Protein AF-0000000078797131 (afdb_homodimer)

Sequence (878 aa):
MKRIIITLCICTAWVASTYAQYPYTLKKCLEEGLANNYSIRITRNEEQISHNNATLANAGYLPTVDLSAGYTGTLDNTDTKSRSTGTTASERNIYDQTLKAGLDVNWTLFDGFNISTTYKKLKELERQGETNTRITLEDFIAGLTAEYYNYVQQEIRLKNFLYAVSLSKERLRIVEERYHIGNFSRLDYQQAKVDFNADSAQYMKQQELVVTSRINLNELMAVQEVNRPLRVNDSIITVNDALNYDELWESTLKTNANLLKADQNTTIAQLDYRQVLSRNYPYVKLNAGYGYTFNKYETNATSRRSNWGLNGGITVGINLWDGNRRREKRNASLQIRNSQLEREQLELGLKADLSNLWQAYRNNLRLLNLERQNLVAARENHEIAKERYLLGDLSGIEMREAQKSLLDAEERILSAEYNTKVCEISLLQLSGRITKYLEMKRIIITLCICTAWVASTYAQYPYTLKKCLEEGLANNYSIRITRNEEQISHNNATLANAGYLPTVDLSAGYTGTLDNTDTKSRSTGTTASERNIYDQTLKAGLDVNWTLFDGFNISTTYKKLKELERQGETNTRITLEDFIAGLTAEYYNYVQQEIRLKNFLYAVSLSKERLRIVEERYHIGNFSRLDYQQAKVDFNADSAQYMKQQELVVTSRINLNELMAVQEVNRPLRVNDSIITVNDALNYDELWESTLKTNANLLKADQNTTIAQLDYRQVLSRNYPYVKLNAGYGYTFNKYETNATSRRSNWGLNGGITVGINLWDGNRRREKRNASLQIRNSQLEREQLELGLKADLSNLWQAYRNNLRLLNLERQNLVAARENHEIAKERYLLGDLSGIEMREAQKSLLDAEERILSAEYNTKVCEISLLQLSGRITKYLE

Organism: NCBI:txid997891

Foldseek 3Di:
DVVVVVVVVVVVVVVVVCPVLPADELLNLLVLLCVAPPVLVVLVVVLVVLVVCLDLVNLQQDKDKDWDKDKDKDFDWDWDADPVPRDIDTDHRWIKMKIKIKMKIKGWNFQLCSSVLSSVLSVLSSVLSVLVSLLVSLVLLLVLSLLVLVLLLLVLLLVLLVVQLVVLVVVLVVQVVVVVVVNDDPVQNVVSVVSNVVSVVVSVVSVVVNQVSQLVSCVSSVHPPSRDDHRHPDNDQDFDPPDDLVLLLVLLCPAPSVLVSLVSQLVSLVSQLSSLCSLQDKIKMKMKMWMKMKMATDPDPDGIDIDTDIDIDMDIDHDDDDPCSVVSNVVSVVSSVVSVVVSVVVSVVLVVVSVVLVVLLVVLVVVLVVLVVQLVVLVVQLVVLVVCVVVVNDDPVSNVVSSVSNSVSVSSNSVSSSSNVSSVCVSCSSSNNNCVSND/DVVVVVVVVVVVVVVVVCPVLPADELLNLLVLLCVAPPVLVVLVVVLVVLVVCLDLVNLQQDKDKDWDKDKDKDFDWDWDADPVVRDIDTDHRWIKIKIKTKMKIKGWNFQLCSSVLSSVLSVLVSVLSVLVSLLVSLVLLLVLSLLVLVLLLLVLLLVLLVVQLVVLVVLLVVQVVCVVVVNDDPVQNVVSVVSNVVSVVVSVVSVVVNQVSQLVSCVSSVHPPSRDDHRHPDNDQDFDPPDDLVLLLVLLCPAASVLVSLVSQLVSLVSVLSSLCSLVDKIKMKMKMWMKMKMATDPDPDGIDIDTDIDIDMDIDHDDDDPCSVVSNVVSVVSSVVSVVVSVVVSVVLVVVSVVLVVLLVVLVVVLVVLVVQLVVLVVQLVVQVVCVVVVNHDPVSNVVSSVSNSVSVSSNSVSSSSNVSSVSVSCSSSSNNCVSND

Secondary structure (DSSP, 8-state):
-HHHHHHHHHHHHHHTT------B-HHHHHHHHHHH-HHHHHHHHHHHHHHHH-SHHHHT-S-EEEEEEEEEEEEEEEEEEETTT--EEEEEEEEEEEEEEEEEEEEEEEETTHHHHHHHHHHHHHHHHHHHHHHHHHHHHHHHHHHHHHHHHHHHHHHHHHHHHHHHHHHHHHHHHHHHHT-S-HHHHHHHHHHHHHHHHHHHHHHHHHHHHHHHHHHHTT-S-TT----BS--S--------HHHHHHHHHHH-HHHHHHHHHHHHHHHHHHHHHGGGS-EEEEEEEEEEEEEE-SSSS-SEEEEEEEEEEEEEE-----S-HHHHHHHHHHHHHHHHHHHHHHHHHHHHHHHHHHHHHHHHHHHHHHHHHHHHHHHHHHHHHHHHHHTT-S-HHHHHHHHHHHHHHHHHHHHHHHHHHHHHHHHHHHTT-GGGGG-/-HHHHHHHHHHHHHHTT------B-HHHHHHHHHHH-HHHHHHHHHHHHHHHH-SHHHHT-S-EEEEEEEEEEEEEEEEEE-TTT--EEEEEEEEEEEEEEEEEEEEEEEETTHHHHHHHHHHHHHHHHHHHHHHHHHHHHHHHHHHHHHHHHHHHHHHHHHHHHHHHHHHHHHHHHHHHHT-S-HHHHHHHHHHHHHHHHHHHHHHHHHHHHHHHHHHHTT-S-TT----BS--S--------HHHHHHHHHHH-HHHHHHHHHHHHHHHHHHHHHGGGS-EEEEEEEEEEEEEE-SSSSEEEEEEEEEEEEEEEEEEEE-S-HHHHHHHHHHHHHHHHHHHHHHHHHHHHHHHHHHHHHHHHHHHHHHHHHHHHHHHHHHHHHHHHHHHT-S-HHHHHHHHHHHHHHHHHHHHHHHHHHHHHHHHHHHTT-GGGGG-

Radius of gyration: 42.22 Å; Cα contacts (8 Å, |Δi|>4): 1222; chains: 2; bounding box: 95×138×106 Å

Structure (mmCIF, N/CA/C/O backbone):
data_AF-0000000078797131-model_v1
#
loop_
_entity.id
_entity.type
_entity.pdbx_description
1 polymer 'TolC family type I secretion outer membrane protein'
#
loop_
_atom_site.group_PDB
_atom_site.id
_atom_site.type_symbol
_atom_site.label_atom_id
_atom_site.label_alt_id
_atom_site.label_comp_id
_atom_site.label_asym_id
_atom_site.label_entity_id
_atom_site.label_seq_id
_atom_site.pdbx_PDB_ins_code
_atom_site.Cartn_x
_atom_site.Cartn_y
_atom_site.Cartn_z
_atom_site.occupancy
_atom_site.B_iso_or_equiv
_atom_site.auth_seq_id
_atom_site.auth_comp_id
_atom_site.auth_asym_id
_atom_site.auth_atom_id
_atom_site.pdbx_PDB_model_num
ATOM 1 N N . MET A 1 1 ? 18.266 13.227 -59.188 1 45.03 1 MET A N 1
ATOM 2 C CA . MET A 1 1 ? 19.188 12.883 -58.125 1 45.03 1 MET A CA 1
ATOM 3 C C . MET A 1 1 ? 18.5 13.016 -56.75 1 45.03 1 MET A C 1
ATOM 5 O O . MET A 1 1 ? 18.922 12.398 -55.781 1 45.03 1 MET A O 1
ATOM 9 N N . LYS A 1 2 ? 17.438 13.844 -56.688 1 51.25 2 LYS A N 1
ATOM 10 C CA . LYS A 1 2 ? 16.766 14.078 -55.406 1 51.25 2 LYS A CA 1
ATOM 11 C C . LYS A 1 2 ? 15.828 12.922 -55.062 1 51.25 2 LYS A C 1
ATOM 13 O O . LYS A 1 2 ? 15.641 12.594 -53.906 1 51.25 2 LYS A O 1
ATOM 18 N N . ARG A 1 3 ? 15.117 12.398 -56.125 1 57.62 3 ARG A N 1
ATOM 19 C CA . ARG A 1 3 ? 14.172 11.32 -55.844 1 57.62 3 ARG A CA 1
ATOM 20 C C . ARG A 1 3 ? 14.898 10.055 -55.406 1 57.62 3 ARG A C 1
ATOM 22 O O . ARG A 1 3 ? 14.375 9.281 -54.594 1 57.62 3 ARG A O 1
ATOM 29 N N . ILE A 1 4 ? 16.078 9.828 -56 1 56.97 4 ILE A N 1
ATOM 30 C CA . ILE A 1 4 ? 16.859 8.664 -55.625 1 56.97 4 ILE A CA 1
ATOM 31 C C . ILE A 1 4 ? 17.453 8.859 -54.25 1 56.97 4 ILE A C 1
ATOM 33 O O . ILE A 1 4 ? 17.531 7.918 -53.438 1 56.97 4 ILE A O 1
ATOM 37 N N . ILE A 1 5 ? 17.734 10.172 -53.844 1 59.62 5 ILE A N 1
ATOM 38 C CA . ILE A 1 5 ? 18.281 10.406 -52.5 1 59.62 5 ILE A CA 1
ATOM 39 C C . ILE A 1 5 ? 17.203 10.211 -51.469 1 59.62 5 ILE A C 1
ATOM 41 O O . ILE A 1 5 ? 17.453 9.625 -50.406 1 59.62 5 ILE A O 1
ATOM 45 N N . ILE A 1 6 ? 15.914 10.539 -51.844 1 59.34 6 ILE A N 1
ATOM 46 C CA . ILE A 1 6 ? 14.852 10.383 -50.844 1 59.34 6 ILE A CA 1
ATOM 47 C C . ILE A 1 6 ? 14.547 8.898 -50.656 1 59.34 6 ILE A C 1
ATOM 49 O O . ILE A 1 6 ? 14.359 8.43 -49.531 1 59.34 6 ILE A O 1
ATOM 53 N N . THR A 1 7 ? 14.555 8.125 -51.875 1 55.56 7 THR A N 1
ATOM 54 C CA . THR A 1 7 ? 14.297 6.699 -51.719 1 55.56 7 THR A CA 1
ATOM 55 C C . THR A 1 7 ? 15.453 6.023 -50.969 1 55.56 7 THR A C 1
ATOM 57 O O . THR A 1 7 ? 15.242 5.125 -50.156 1 55.56 7 THR A O 1
ATOM 60 N N . LEU A 1 8 ? 16.734 6.531 -51.156 1 54.44 8 LEU A N 1
ATOM 61 C CA . LEU A 1 8 ? 17.844 5.961 -50.406 1 54.44 8 LEU A CA 1
ATOM 62 C C . LEU A 1 8 ? 17.766 6.332 -48.938 1 54.44 8 LEU A C 1
ATOM 64 O O . LEU A 1 8 ? 18.062 5.508 -48.062 1 54.44 8 LEU A O 1
ATOM 68 N N . CYS A 1 9 ? 17.297 7.578 -48.625 1 54.56 9 CYS A N 1
ATOM 69 C CA . CYS A 1 9 ? 17.156 7.93 -47.219 1 54.56 9 CYS A CA 1
ATOM 70 C C . CYS A 1 9 ? 16.047 7.102 -46.562 1 54.56 9 CYS A C 1
ATOM 72 O O . CYS A 1 9 ? 16.156 6.762 -45.375 1 54.56 9 CYS A O 1
ATOM 74 N N . ILE A 1 10 ? 14.922 6.762 -47.281 1 52.44 10 ILE A N 1
ATOM 75 C CA . ILE A 1 10 ? 13.859 5.953 -46.688 1 52.44 10 ILE A CA 1
ATOM 76 C C . ILE A 1 10 ? 14.336 4.512 -46.531 1 52.44 10 ILE A C 1
ATOM 78 O O . ILE A 1 10 ? 13.984 3.844 -45.531 1 52.44 10 ILE A O 1
ATOM 82 N N . CYS A 1 11 ? 15.164 3.949 -47.562 1 47.78 11 CYS A N 1
ATOM 83 C CA . CYS A 1 11 ? 15.641 2.578 -47.406 1 47.78 11 CYS A CA 1
ATOM 84 C C . CYS A 1 11 ? 16.594 2.453 -46.25 1 47.78 11 CYS A C 1
ATOM 86 O O . CYS A 1 11 ? 16.672 1.396 -45.594 1 47.78 11 CYS A O 1
ATOM 88 N N . THR A 1 12 ? 17.547 3.539 -46.031 1 47.19 12 THR A N 1
ATOM 89 C CA . THR A 1 12 ? 18.422 3.363 -44.875 1 47.19 12 THR A CA 1
ATOM 90 C C . THR A 1 12 ? 17.609 3.471 -43.594 1 47.19 12 THR A C 1
ATOM 92 O O . THR A 1 12 ? 18.078 3.055 -42.531 1 47.19 12 THR A O 1
ATOM 95 N N . ALA A 1 13 ? 16.5 4.23 -43.562 1 45.22 13 ALA A N 1
ATOM 96 C CA . ALA A 1 13 ? 15.703 4.27 -42.344 1 45.22 13 ALA A CA 1
ATOM 97 C C . ALA A 1 13 ? 15.125 2.895 -42.031 1 45.22 13 ALA A C 1
ATOM 99 O O . ALA A 1 13 ? 14.883 2.576 -40.844 1 45.22 13 ALA A O 1
ATOM 100 N N . TRP A 1 14 ? 14.68 2.104 -43.062 1 40.97 14 TRP A N 1
ATOM 101 C CA . TRP A 1 14 ? 14.102 0.807 -42.719 1 40.97 14 TRP A CA 1
ATOM 102 C C . TRP A 1 14 ? 15.148 -0.122 -42.125 1 40.97 14 TRP A C 1
ATOM 104 O O . TRP A 1 14 ? 14.805 -1.157 -41.531 1 40.97 14 TRP A O 1
ATOM 114 N N . VAL A 1 15 ? 16.484 -0.065 -42.656 1 41 15 VAL A N 1
ATOM 115 C CA . VAL A 1 15 ? 17.422 -1.012 -42.062 1 41 15 VAL A CA 1
ATOM 116 C C . VAL A 1 15 ? 17.609 -0.715 -40.562 1 41 15 VAL A C 1
ATOM 118 O O . VAL A 1 15 ? 18.141 -1.541 -39.844 1 41 15 VAL A O 1
ATOM 121 N N . ALA A 1 16 ? 17.531 0.537 -40.25 1 37.69 16 ALA A N 1
ATOM 122 C CA . ALA A 1 16 ? 17.875 0.804 -38.844 1 37.69 16 ALA A CA 1
ATOM 123 C C . ALA A 1 16 ? 17.016 -0.012 -37.906 1 37.69 16 ALA A C 1
ATOM 125 O O . ALA A 1 16 ? 17.266 -0.051 -36.688 1 37.69 16 ALA A O 1
ATOM 126 N N . SER A 1 17 ? 15.812 -0.269 -38.375 1 37.81 17 SER A N 1
ATOM 127 C CA . SER A 1 17 ? 15.023 -0.888 -37.312 1 37.81 17 SER A CA 1
ATOM 128 C C . SER A 1 17 ? 15.602 -2.24 -36.906 1 37.81 17 SER A C 1
ATOM 130 O O . SER A 1 17 ? 14.922 -3.053 -36.281 1 37.81 17 SER A O 1
ATOM 132 N N . THR A 1 18 ? 16.469 -2.773 -37.875 1 37.53 18 THR A N 1
ATOM 133 C CA . THR A 1 18 ? 17 -4.012 -37.312 1 37.53 18 THR A CA 1
ATOM 134 C C . THR A 1 18 ? 17.766 -3.738 -36 1 37.53 18 THR A C 1
ATOM 136 O O . THR A 1 18 ? 18.938 -3.383 -36.031 1 37.53 18 THR A O 1
ATOM 139 N N . TYR A 1 19 ? 17.438 -2.814 -35.25 1 39.56 19 TYR A N 1
ATOM 140 C CA . TYR A 1 19 ? 18.078 -2.844 -33.938 1 39.56 19 TYR A CA 1
ATOM 141 C C . TYR A 1 19 ? 18.5 -4.258 -33.5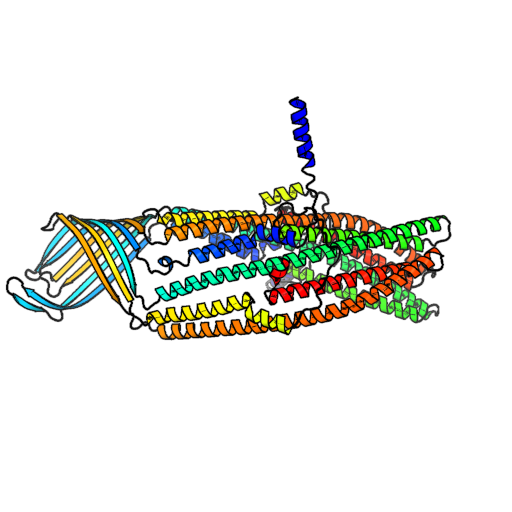62 1 39.56 19 TYR A C 1
ATOM 143 O O . TYR A 1 19 ? 17.656 -5.145 -33.375 1 39.56 19 TYR A O 1
ATOM 151 N N . ALA A 1 20 ? 19.547 -4.77 -34.281 1 38.81 20 ALA A N 1
ATOM 152 C CA . ALA A 1 20 ? 20.266 -5.961 -33.844 1 38.81 20 ALA A CA 1
ATOM 153 C C . ALA A 1 20 ? 20.047 -6.207 -32.375 1 38.81 20 ALA A C 1
ATOM 155 O O . ALA A 1 20 ? 20.328 -5.34 -31.531 1 38.81 20 ALA A O 1
ATOM 156 N N . GLN A 1 21 ? 19 -6.879 -31.953 1 50.22 21 GLN A N 1
ATOM 157 C CA . GLN A 1 21 ? 18.672 -7.371 -30.625 1 50.22 21 GLN A CA 1
ATOM 158 C C . GLN A 1 21 ? 19.922 -7.816 -29.875 1 50.22 21 GLN A C 1
ATOM 160 O O . GLN A 1 21 ? 20.453 -8.898 -30.125 1 50.22 21 GLN A O 1
ATOM 165 N N . TYR A 1 22 ? 20.984 -6.992 -29.781 1 55.12 22 TYR A N 1
ATOM 166 C CA . TYR A 1 22 ? 22.172 -7.285 -28.969 1 55.12 22 TYR A CA 1
ATOM 167 C C . TYR A 1 22 ? 21.797 -8.141 -27.766 1 55.12 22 TYR A C 1
ATOM 169 O O . TYR A 1 22 ? 20.719 -7.992 -27.203 1 55.12 22 TYR A O 1
ATOM 177 N N . PRO A 1 23 ? 22.594 -9.18 -27.609 1 73.19 23 PRO A N 1
ATOM 178 C CA . PRO A 1 23 ? 22.375 -10.062 -26.469 1 73.19 23 PRO A CA 1
ATOM 179 C C . PRO A 1 23 ? 22.375 -9.312 -25.141 1 73.19 23 PRO A C 1
ATOM 181 O O . PRO A 1 23 ? 23.188 -8.414 -24.938 1 73.19 23 PRO A O 1
ATOM 184 N N . TYR A 1 24 ? 21.281 -9.289 -24.516 1 83.94 24 TYR A N 1
ATOM 185 C CA . TYR A 1 24 ? 21.141 -8.688 -23.188 1 83.94 24 TYR A CA 1
ATOM 186 C C . TYR A 1 24 ? 21.938 -9.461 -22.156 1 83.94 24 TYR A C 1
ATOM 188 O O . TYR A 1 24 ? 21.781 -10.68 -22 1 83.94 24 TYR A O 1
ATOM 196 N N . THR A 1 25 ? 23 -8.758 -21.656 1 89.19 25 THR A N 1
ATOM 197 C CA . THR A 1 25 ? 23.719 -9.297 -20.5 1 89.19 25 THR A CA 1
ATOM 198 C C . THR A 1 25 ? 23.078 -8.805 -19.203 1 89.19 25 THR A C 1
ATOM 200 O O . THR A 1 25 ? 22.25 -7.895 -19.219 1 89.19 25 THR A O 1
ATOM 203 N N . LEU A 1 26 ? 23.406 -9.508 -18.156 1 92.88 26 LEU A N 1
ATOM 204 C CA . LEU A 1 26 ? 22.906 -9.102 -16.859 1 92.88 26 LEU A CA 1
ATOM 205 C C . LEU A 1 26 ? 23.25 -7.645 -16.562 1 92.88 26 LEU A C 1
ATOM 207 O O . LEU A 1 26 ? 22.406 -6.879 -16.094 1 92.88 26 LEU A O 1
ATOM 211 N N . LYS A 1 27 ? 24.453 -7.219 -16.812 1 92.25 27 LYS A N 1
ATOM 212 C CA . LYS A 1 27 ? 24.922 -5.855 -16.562 1 92.25 27 LYS A CA 1
ATOM 213 C C . LYS A 1 27 ? 24.078 -4.844 -17.344 1 92.25 27 LYS A C 1
ATOM 215 O O . LYS A 1 27 ? 23.672 -3.814 -16.797 1 92.25 27 LYS A O 1
ATOM 220 N N . LYS A 1 28 ? 23.828 -5.129 -18.562 1 91.94 28 LYS A N 1
ATOM 221 C CA . LYS A 1 28 ? 23.031 -4.23 -19.391 1 91.94 28 LYS A CA 1
ATOM 222 C C . LYS A 1 28 ? 21.594 -4.121 -18.875 1 91.94 28 LYS A C 1
ATOM 224 O O . LYS A 1 28 ? 21.016 -3.037 -18.859 1 91.94 28 LYS A O 1
ATOM 229 N N . CYS A 1 29 ? 21.031 -5.25 -18.469 1 94.12 29 CYS A N 1
ATOM 230 C CA . CYS A 1 29 ? 19.688 -5.258 -17.891 1 94.12 29 CYS A CA 1
ATOM 231 C C . CYS A 1 29 ? 19.625 -4.406 -16.641 1 94.12 29 CYS A C 1
ATOM 233 O O . CYS A 1 29 ? 18.688 -3.633 -16.438 1 94.12 29 CYS A O 1
ATOM 235 N N . LEU A 1 30 ? 20.672 -4.508 -15.875 1 95.94 30 LEU A N 1
ATOM 236 C CA . LEU A 1 30 ? 20.719 -3.76 -14.625 1 95.94 30 LEU A CA 1
ATOM 237 C C . LEU A 1 30 ? 20.859 -2.264 -14.891 1 95.94 30 LEU A C 1
ATOM 239 O O . LEU A 1 30 ? 20.203 -1.45 -14.227 1 95.94 30 LEU A O 1
ATOM 243 N N . GLU A 1 31 ? 21.656 -1.882 -15.852 1 94.5 31 GLU A N 1
ATOM 244 C CA . GLU A 1 31 ? 21.844 -0.472 -16.188 1 94.5 31 GLU A CA 1
ATOM 245 C C . GLU A 1 31 ? 20.547 0.149 -16.703 1 94.5 31 GLU A C 1
ATOM 247 O O . GLU A 1 31 ? 20.156 1.234 -16.266 1 94.5 31 GLU A O 1
ATOM 252 N N . GLU A 1 32 ? 19.922 -0.588 -17.516 1 94.06 32 GLU A N 1
ATOM 253 C CA . GLU A 1 32 ? 18.641 -0.108 -18.062 1 94.06 32 GLU A CA 1
ATOM 254 C C . GLU A 1 32 ? 17.578 -0.028 -16.984 1 94.06 32 GLU A C 1
ATOM 256 O O . GLU A 1 32 ? 16.828 0.949 -16.922 1 94.06 32 GLU A O 1
ATOM 261 N N . GLY A 1 33 ? 17.5 -1.02 -16.141 1 95.69 33 GLY A N 1
ATOM 262 C CA . GLY A 1 33 ? 16.516 -1.035 -15.055 1 95.69 33 GLY A CA 1
ATOM 263 C C . GLY A 1 33 ? 16.766 0.05 -14.023 1 95.69 33 GLY A C 1
ATOM 264 O O . GLY A 1 33 ? 15.82 0.711 -13.586 1 95.69 33 GLY A O 1
ATOM 265 N N . LEU A 1 34 ? 18.016 0.235 -13.68 1 95.69 34 LEU A N 1
ATOM 266 C CA . LEU A 1 34 ? 18.375 1.235 -12.672 1 95.69 34 LEU A CA 1
ATOM 267 C C . LEU A 1 34 ? 18.062 2.641 -13.18 1 95.69 34 LEU A C 1
ATOM 269 O O . LEU A 1 34 ? 17.703 3.521 -12.391 1 95.69 34 LEU A O 1
ATOM 273 N N . ALA A 1 35 ? 18.094 2.834 -14.445 1 93.56 35 ALA A N 1
ATOM 274 C CA . ALA A 1 35 ? 17.891 4.156 -15.023 1 93.56 35 ALA A CA 1
ATOM 275 C C . ALA A 1 35 ? 16.406 4.461 -15.172 1 93.56 35 ALA A C 1
ATOM 277 O O . ALA A 1 35 ? 15.984 5.613 -15.047 1 93.56 35 ALA A O 1
ATOM 278 N N . ASN A 1 36 ? 15.586 3.393 -15.297 1 93.44 36 ASN A N 1
ATOM 279 C CA . ASN A 1 36 ? 14.227 3.666 -15.742 1 93.44 36 ASN A CA 1
ATOM 280 C C . ASN A 1 36 ? 13.195 3.178 -14.727 1 93.44 36 ASN A C 1
ATOM 282 O O . ASN A 1 36 ? 12.016 3.529 -14.82 1 93.44 36 ASN A O 1
ATOM 286 N N . ASN A 1 37 ? 13.594 2.426 -13.789 1 94.69 37 ASN A N 1
ATOM 287 C CA . ASN A 1 37 ? 12.625 1.821 -12.875 1 94.69 37 ASN A CA 1
ATOM 288 C C . ASN A 1 37 ? 11.883 2.879 -12.062 1 94.69 37 ASN A C 1
ATOM 290 O O . ASN A 1 37 ? 12.5 3.795 -11.516 1 94.69 37 ASN A O 1
ATOM 294 N N . TYR A 1 38 ? 10.586 2.77 -12 1 95.75 38 TYR A N 1
ATOM 295 C CA . TYR A 1 38 ? 9.719 3.777 -11.398 1 95.75 38 TYR A CA 1
ATOM 296 C C . TYR A 1 38 ? 9.922 3.842 -9.891 1 95.75 38 TYR A C 1
ATOM 298 O O . TYR A 1 38 ? 9.93 4.926 -9.305 1 95.75 38 TYR A O 1
ATOM 306 N N . SER A 1 39 ? 10.094 2.734 -9.211 1 95.69 39 SER A N 1
ATOM 307 C CA . SER A 1 39 ? 10.266 2.705 -7.762 1 95.69 39 SER A CA 1
ATOM 308 C C . SER A 1 39 ? 11.531 3.445 -7.344 1 95.69 39 SER A C 1
ATOM 310 O O . SER A 1 39 ? 11.555 4.121 -6.312 1 95.69 39 SER A O 1
ATOM 312 N N . ILE A 1 40 ? 12.547 3.307 -8.141 1 96.69 40 ILE A N 1
ATOM 313 C CA . ILE A 1 40 ? 13.812 3.977 -7.855 1 96.69 40 ILE A CA 1
ATOM 314 C C . ILE A 1 40 ? 13.656 5.484 -8.047 1 96.69 40 ILE A C 1
ATOM 316 O O . ILE A 1 40 ? 14.102 6.27 -7.207 1 96.69 40 ILE A O 1
ATOM 320 N N . ARG A 1 41 ? 12.953 5.852 -9.078 1 96.75 41 ARG A N 1
ATOM 321 C CA . ARG A 1 41 ? 12.734 7.273 -9.336 1 96.75 41 ARG A CA 1
ATOM 322 C C . ARG A 1 41 ? 11.898 7.906 -8.234 1 96.75 41 ARG A C 1
ATOM 324 O O . ARG A 1 41 ? 12.18 9.023 -7.793 1 96.75 41 ARG A O 1
ATOM 331 N N . ILE A 1 42 ? 10.93 7.203 -7.754 1 97.56 42 ILE A N 1
ATOM 332 C CA . ILE A 1 42 ? 10.055 7.699 -6.699 1 97.56 42 ILE A CA 1
ATOM 333 C C . ILE A 1 42 ? 10.844 7.844 -5.398 1 97.56 42 ILE A C 1
ATOM 335 O O . ILE A 1 42 ? 10.75 8.867 -4.723 1 97.56 42 ILE A O 1
ATOM 339 N N . THR A 1 43 ? 11.633 6.844 -5.051 1 97.5 43 THR A N 1
ATOM 340 C CA . THR A 1 43 ? 12.398 6.891 -3.809 1 97.5 43 THR A CA 1
ATOM 341 C C . THR A 1 43 ? 13.453 7.996 -3.861 1 97.5 43 THR A C 1
ATOM 343 O O . THR A 1 43 ? 13.727 8.641 -2.85 1 97.5 43 THR A O 1
ATOM 346 N N . ARG A 1 44 ? 14.008 8.242 -5.047 1 97.44 44 ARG A N 1
ATOM 347 C CA . ARG A 1 44 ? 14.961 9.336 -5.207 1 97.44 44 ARG A CA 1
ATOM 348 C C . ARG A 1 44 ? 14.289 10.688 -4.988 1 97.44 44 ARG A C 1
ATOM 350 O O . ARG A 1 44 ? 14.883 11.594 -4.402 1 97.44 44 ARG A O 1
ATOM 357 N N . ASN A 1 45 ? 13.047 10.766 -5.492 1 97.5 45 ASN A N 1
ATOM 358 C CA . ASN A 1 45 ? 12.281 11.977 -5.227 1 97.5 45 ASN A CA 1
ATOM 359 C C . ASN A 1 45 ? 12.008 12.156 -3.738 1 97.5 45 ASN A C 1
ATOM 361 O O . ASN A 1 45 ? 12.07 13.266 -3.215 1 97.5 45 ASN A O 1
ATOM 365 N N . GLU A 1 46 ? 11.719 11.086 -3.021 1 97.62 46 GLU A N 1
ATOM 366 C CA . GLU A 1 46 ? 11.5 11.141 -1.58 1 97.62 46 GLU A CA 1
ATOM 367 C C . GLU A 1 46 ? 12.766 11.555 -0.839 1 97.62 46 GLU A C 1
ATOM 369 O O . GLU A 1 46 ? 12.703 12.281 0.155 1 97.62 46 GLU A O 1
ATOM 374 N N . GLU A 1 47 ? 13.906 11.039 -1.318 1 98 47 GLU A N 1
ATOM 375 C CA . GLU A 1 47 ? 15.195 11.453 -0.762 1 98 47 GLU A CA 1
ATOM 376 C C . GLU A 1 47 ? 15.422 12.945 -0.946 1 98 47 GLU A C 1
ATOM 378 O O . GLU A 1 47 ? 15.867 13.633 -0.022 1 98 47 GLU A O 1
ATOM 383 N N . GLN A 1 48 ? 15.047 13.477 -2.125 1 97.69 48 GLN A N 1
ATOM 384 C CA . GLN A 1 48 ? 15.18 14.906 -2.395 1 97.69 48 GLN A CA 1
ATOM 385 C C . GLN A 1 48 ? 14.258 15.727 -1.494 1 97.69 48 GLN A C 1
ATOM 387 O O . GLN A 1 48 ? 14.633 16.812 -1.041 1 97.69 48 GLN A O 1
ATOM 392 N N . ILE A 1 49 ? 13.102 15.203 -1.224 1 97.69 49 ILE A N 1
ATOM 393 C CA . ILE A 1 49 ? 12.164 15.875 -0.333 1 97.69 49 ILE A CA 1
ATOM 394 C C . ILE A 1 49 ? 12.758 15.961 1.072 1 97.69 49 ILE A C 1
ATOM 396 O O . ILE A 1 49 ? 12.719 17.016 1.707 1 97.69 49 ILE A O 1
ATOM 400 N N . SER A 1 50 ? 13.312 14.867 1.54 1 97.25 50 SER A N 1
ATOM 401 C CA . SER A 1 50 ? 13.945 14.867 2.852 1 97.25 50 SER A CA 1
ATOM 402 C C . SER A 1 50 ? 15.125 15.836 2.9 1 97.25 50 SER A C 1
ATOM 404 O O . SER A 1 50 ? 15.336 16.516 3.908 1 97.25 50 SER A O 1
ATOM 406 N N . HIS A 1 51 ? 15.867 15.898 1.813 1 97.31 51 HIS A N 1
ATOM 407 C CA . HIS A 1 51 ? 16.984 16.844 1.714 1 97.31 51 HIS A CA 1
ATOM 408 C C . HIS A 1 51 ? 16.484 18.281 1.747 1 97.31 51 HIS A C 1
ATOM 410 O O . HIS A 1 51 ? 17.031 19.125 2.461 1 97.31 51 HIS A O 1
ATOM 416 N N . ASN A 1 52 ? 15.375 18.5 1.04 1 97.06 52 ASN A N 1
ATOM 417 C CA . ASN A 1 52 ? 14.781 19.828 1.018 1 97.06 52 ASN A CA 1
ATOM 418 C C . ASN A 1 52 ? 14.25 20.234 2.391 1 97.06 52 ASN A C 1
ATOM 420 O O . ASN A 1 52 ? 14.234 21.422 2.732 1 97.06 52 ASN A O 1
ATOM 424 N N . ASN A 1 53 ? 13.867 19.312 3.223 1 96.94 53 ASN A N 1
ATOM 425 C CA . ASN A 1 53 ? 13.266 19.594 4.523 1 96.94 53 ASN A CA 1
ATOM 426 C C . ASN A 1 53 ? 14.328 19.922 5.57 1 96.94 53 ASN A C 1
ATOM 428 O O . ASN A 1 53 ? 14.031 20.562 6.578 1 96.94 53 ASN A O 1
ATOM 432 N N . ALA A 1 54 ? 15.57 19.484 5.32 1 96.75 54 ALA A N 1
ATOM 433 C CA . ALA A 1 54 ? 16.641 19.672 6.305 1 96.75 54 ALA A CA 1
ATOM 434 C C . ALA A 1 54 ? 17.25 21.062 6.184 1 96.75 54 ALA A C 1
ATOM 436 O O . ALA A 1 54 ? 18.438 21.188 5.844 1 96.75 54 ALA A O 1
ATOM 437 N N . THR A 1 55 ? 16.469 22.094 6.508 1 96.06 55 THR A N 1
ATOM 438 C CA . THR A 1 55 ? 16.922 23.484 6.465 1 96.06 55 THR A CA 1
ATOM 439 C C . THR A 1 55 ? 16.734 24.156 7.824 1 96.06 55 THR A C 1
ATOM 441 O O . THR A 1 55 ? 15.961 23.688 8.656 1 96.06 55 THR A O 1
ATOM 444 N N . LEU A 1 56 ? 17.422 25.266 8.055 1 95.5 56 LEU A N 1
ATOM 445 C CA . LEU A 1 56 ? 17.328 26.031 9.297 1 95.5 56 LEU A CA 1
ATOM 446 C C . LEU A 1 56 ? 15.953 26.672 9.43 1 95.5 56 LEU A C 1
ATOM 448 O O . LEU A 1 56 ? 15.422 26.781 10.539 1 95.5 56 LEU A O 1
ATOM 452 N N . ALA A 1 57 ? 15.398 27.047 8.312 1 94.12 57 ALA A N 1
ATOM 453 C CA . ALA A 1 57 ? 14.07 27.656 8.32 1 94.12 57 ALA A CA 1
ATOM 454 C C . ALA A 1 57 ? 13.016 26.672 8.812 1 94.12 57 ALA A C 1
ATOM 456 O O . ALA A 1 57 ? 12.156 27.031 9.625 1 94.12 57 ALA A O 1
ATOM 457 N N . ASN A 1 58 ? 13.109 25.469 8.328 1 94.06 58 ASN A N 1
ATOM 458 C CA . ASN A 1 58 ? 12.148 24.438 8.719 1 94.06 58 ASN A CA 1
ATOM 459 C C . ASN A 1 58 ? 12.297 24.062 10.188 1 94.06 58 ASN A C 1
ATOM 461 O O . ASN A 1 58 ? 11.32 23.672 10.836 1 94.06 58 ASN A O 1
ATOM 465 N N . ALA A 1 59 ? 13.508 24.219 10.727 1 95.06 59 ALA A N 1
ATOM 466 C CA . ALA A 1 59 ? 13.758 23.891 12.125 1 95.06 59 ALA A CA 1
ATOM 467 C C . ALA A 1 59 ? 13.266 25.016 13.039 1 95.06 59 ALA A C 1
ATOM 469 O O . ALA A 1 59 ? 13.141 24.828 14.258 1 95.06 59 ALA A O 1
ATOM 470 N N . GLY A 1 60 ? 13.086 26.219 12.516 1 94.06 60 GLY A N 1
ATOM 471 C CA . GLY A 1 60 ? 12.578 27.328 13.297 1 94.06 60 GLY A CA 1
ATOM 472 C C . GLY A 1 60 ? 13.648 28.328 13.688 1 94.06 60 GLY A C 1
ATOM 473 O O . GLY A 1 60 ? 13.398 29.25 14.484 1 94.06 60 GLY A O 1
ATOM 474 N N . TYR A 1 61 ? 14.883 28.266 13.031 1 93.69 61 TYR A N 1
ATOM 475 C CA . TYR A 1 61 ? 16 29.141 13.383 1 93.69 61 TYR A CA 1
ATOM 476 C C . TYR A 1 61 ? 15.789 30.547 12.836 1 93.69 61 TYR A C 1
ATOM 478 O O . TYR A 1 61 ? 16.375 31.516 13.328 1 93.69 61 TYR A O 1
ATOM 486 N N . LEU A 1 62 ? 14.883 30.609 11.844 1 93.94 62 LEU A N 1
ATOM 487 C CA . LEU A 1 62 ? 14.766 31.891 11.156 1 93.94 62 LEU A CA 1
ATOM 488 C C . LEU A 1 62 ? 13.508 32.625 11.586 1 93.94 62 LEU A C 1
ATOM 490 O O . LEU A 1 62 ? 12.508 32 11.945 1 93.94 62 LEU A O 1
ATOM 494 N N . PRO A 1 63 ? 13.484 33.938 11.516 1 94.38 63 PRO A N 1
ATOM 495 C CA . PRO A 1 63 ? 12.305 34.75 11.867 1 94.38 63 PRO A CA 1
ATOM 496 C C . PRO A 1 63 ? 11.242 34.719 10.773 1 94.38 63 PRO A C 1
ATOM 498 O O . PRO A 1 63 ? 11.508 34.281 9.656 1 94.38 63 PRO A O 1
ATOM 501 N N . THR A 1 64 ? 10.086 35.125 11.133 1 94.12 64 THR A N 1
ATOM 502 C CA . THR A 1 64 ? 9.008 35.312 10.164 1 94.12 64 THR A CA 1
ATOM 503 C C . THR A 1 64 ? 8.609 36.781 10.07 1 94.12 64 THR A C 1
ATOM 505 O O . THR A 1 64 ? 8.664 37.531 11.055 1 94.12 64 THR A O 1
ATOM 508 N N . VAL A 1 65 ? 8.266 37.219 8.867 1 94.19 65 VAL A N 1
ATOM 509 C CA . VAL A 1 65 ? 7.844 38.594 8.625 1 94.19 65 VAL A CA 1
ATOM 510 C C . VAL A 1 65 ? 6.422 38.594 8.07 1 94.19 65 VAL A C 1
ATOM 512 O O . VAL A 1 65 ? 6.16 38.031 7 1 94.19 65 VAL A O 1
ATOM 515 N N . ASP A 1 66 ? 5.551 39.312 8.766 1 93.62 66 ASP A N 1
ATOM 516 C CA . ASP A 1 66 ? 4.148 39.375 8.359 1 93.62 66 ASP A CA 1
ATOM 517 C C . ASP A 1 66 ? 3.697 40.844 8.18 1 93.62 66 ASP A C 1
ATOM 519 O O . ASP A 1 66 ? 4.109 41.719 8.93 1 93.62 66 ASP A O 1
ATOM 523 N N . LEU A 1 67 ? 2.908 41.031 7.117 1 93.19 67 LEU A N 1
ATOM 524 C CA . LEU A 1 67 ? 2.248 42.312 6.875 1 93.19 67 LEU A CA 1
ATOM 525 C C . LEU A 1 67 ? 0.74 42.188 7.07 1 93.19 67 LEU A C 1
ATOM 527 O O . LEU A 1 67 ? 0.129 41.219 6.613 1 93.19 67 LEU A O 1
ATOM 531 N N . SER A 1 68 ? 0.165 43.125 7.836 1 92.94 68 SER A N 1
ATOM 532 C CA . SER A 1 68 ? -1.277 43.094 8.055 1 92.94 68 SER A CA 1
ATOM 533 C C . SER A 1 68 ? -1.857 44.5 8.117 1 92.94 68 SER A C 1
ATOM 535 O O . SER A 1 68 ? -1.164 45.438 8.492 1 92.94 68 SER A O 1
ATOM 537 N N . ALA A 1 69 ? -3.072 44.625 7.605 1 92.81 69 ALA A N 1
ATOM 538 C CA . ALA A 1 69 ? -3.865 45.875 7.695 1 92.81 69 ALA A CA 1
ATOM 539 C C . ALA A 1 69 ? -5.305 45.562 8.102 1 92.81 69 ALA A C 1
ATOM 541 O O . ALA A 1 69 ? -5.875 44.531 7.672 1 92.81 69 ALA A O 1
ATOM 542 N N . GLY A 1 70 ? -5.805 46.406 9.008 1 93.56 70 GLY A N 1
ATOM 543 C CA . GLY A 1 70 ? -7.16 46.188 9.484 1 93.56 70 GLY A CA 1
ATOM 544 C C . GLY A 1 70 ? -7.945 47.469 9.703 1 93.56 70 GLY A C 1
ATOM 545 O O . GLY A 1 70 ? -7.379 48.5 10.086 1 93.56 70 GLY A O 1
ATOM 546 N N . TYR A 1 71 ? -9.195 47.375 9.352 1 92.56 71 TYR A N 1
ATOM 547 C CA . TYR A 1 71 ? -10.156 48.438 9.633 1 92.56 71 TYR A CA 1
ATOM 548 C C . TYR A 1 71 ? -11.25 47.938 10.57 1 92.56 71 TYR A C 1
ATOM 550 O O . TYR A 1 71 ? -11.82 46.875 10.359 1 92.56 71 TYR A O 1
ATOM 558 N N . THR A 1 72 ? -11.453 48.656 11.648 1 91.56 72 THR A N 1
ATOM 559 C CA . THR A 1 72 ? -12.516 48.281 12.586 1 91.56 72 THR A CA 1
ATOM 560 C C . THR A 1 72 ? -13.414 49.5 12.867 1 91.56 72 THR A C 1
ATOM 562 O O . THR A 1 72 ? -12.922 50.594 13.086 1 91.56 72 THR A O 1
ATOM 565 N N . GLY A 1 73 ? -14.695 49.219 12.844 1 90.06 73 GLY A N 1
ATOM 566 C CA . GLY A 1 73 ? -15.703 50.219 13.219 1 90.06 73 GLY A CA 1
ATOM 567 C C . GLY A 1 73 ? -16.578 49.75 14.367 1 90.06 73 GLY A C 1
ATOM 568 O O . GLY A 1 73 ? -16.938 48.594 14.453 1 90.06 73 GLY A O 1
ATOM 569 N N . THR A 1 74 ? -16.812 50.688 15.312 1 88.38 74 THR A N 1
ATOM 570 C CA . THR A 1 74 ? -17.688 50.375 16.438 1 88.38 74 THR A CA 1
ATOM 571 C C . THR A 1 74 ? -18.812 51.406 16.547 1 88.38 74 THR A C 1
ATOM 573 O O . THR A 1 74 ? -18.578 52.594 16.406 1 88.38 74 THR A O 1
ATOM 576 N N . LEU A 1 75 ? -19.984 50.938 16.641 1 89 75 LEU A N 1
ATOM 577 C CA . LEU A 1 75 ? -21.172 51.75 16.938 1 89 75 LEU A CA 1
ATOM 578 C C . LEU A 1 75 ? -21.703 51.438 18.328 1 89 75 LEU A C 1
ATOM 580 O O . LEU A 1 75 ? -22.422 50.438 18.531 1 89 75 LEU A O 1
ATOM 584 N N . ASP A 1 76 ? -21.438 52.344 19.25 1 86.06 76 ASP A N 1
ATOM 585 C CA . ASP A 1 76 ? -21.703 52.031 20.641 1 86.06 76 ASP A CA 1
ATOM 586 C C . ASP A 1 76 ? -22.719 53 21.25 1 86.06 76 ASP A C 1
ATOM 588 O O . ASP A 1 76 ? -22.859 54.125 20.766 1 86.06 76 ASP A O 1
ATOM 592 N N . ASN A 1 77 ? -23.469 52.406 22.266 1 85.69 77 ASN A N 1
ATOM 593 C CA . ASN A 1 77 ? -24.25 53.156 23.25 1 85.69 77 ASN A CA 1
ATOM 594 C C . ASN A 1 77 ? -23.672 53.031 24.656 1 85.69 77 ASN A C 1
ATOM 596 O O . ASN A 1 77 ? -23.438 51.906 25.125 1 85.69 77 ASN A O 1
ATOM 600 N N . THR A 1 78 ? -23.375 54.125 25.25 1 86.19 78 THR A N 1
ATOM 601 C CA . THR A 1 78 ? -22.688 54.062 26.531 1 86.19 78 THR A CA 1
ATOM 602 C C . THR A 1 78 ? -23.5 54.812 27.609 1 86.19 78 THR A C 1
ATOM 604 O O . THR A 1 78 ? -24.016 55.906 27.359 1 86.19 78 THR A O 1
ATOM 607 N N . ASP A 1 79 ? -23.656 54.125 28.781 1 85.62 79 ASP A N 1
ATOM 608 C CA . ASP A 1 79 ? -24.188 54.75 29.984 1 85.62 79 ASP A CA 1
ATOM 609 C C . ASP A 1 79 ? -23.125 54.812 31.078 1 85.62 79 ASP A C 1
ATOM 611 O O . ASP A 1 79 ? -22.562 53.781 31.453 1 85.62 79 ASP A O 1
ATOM 615 N N . THR A 1 80 ? -22.812 56.062 31.484 1 85.06 80 THR A N 1
ATOM 616 C CA . THR A 1 80 ? -21.812 56.25 32.531 1 85.06 80 THR A CA 1
ATOM 617 C C . THR A 1 80 ? -22.438 56.906 33.75 1 85.06 80 THR A C 1
ATOM 619 O O . THR A 1 80 ? -23.078 57.938 33.656 1 85.06 80 THR A O 1
ATOM 622 N N . LYS A 1 81 ? -22.156 56.281 34.969 1 86 81 LYS A N 1
ATOM 623 C CA . LYS A 1 81 ? -22.625 56.875 36.219 1 86 81 LYS A CA 1
ATOM 624 C C . LYS A 1 81 ? -21.453 57.469 37 1 86 81 LYS A C 1
ATOM 626 O O . LYS A 1 81 ? -20.469 56.781 37.281 1 86 81 LYS A O 1
ATOM 631 N N . SER A 1 82 ? -21.516 58.781 37.281 1 82.5 82 SER A N 1
ATOM 632 C CA . SER A 1 82 ? -20.469 59.469 38.062 1 82.5 82 SER A CA 1
ATOM 633 C C . SER A 1 82 ? -20.578 59.156 39.531 1 82.5 82 SER A C 1
ATOM 635 O O . SER A 1 82 ? -21.672 59.062 40.094 1 82.5 82 SER A O 1
ATOM 637 N N . ARG A 1 83 ? -19.438 58.969 40.156 1 80.44 83 ARG A N 1
ATOM 638 C CA . ARG A 1 83 ? -19.391 58.656 41.562 1 80.44 83 ARG A CA 1
ATOM 639 C C . ARG A 1 83 ? -19.688 59.875 42.406 1 80.44 83 ARG A C 1
ATOM 641 O O . ARG A 1 83 ? -20.406 59.812 43.406 1 80.44 83 ARG A O 1
ATOM 648 N N . SER A 1 84 ? -19.094 61.031 41.969 1 76.12 84 SER A N 1
ATOM 649 C CA . SER A 1 84 ? -19.203 62.25 42.75 1 76.12 84 SER A CA 1
ATOM 650 C C . SER A 1 84 ? -20.625 62.812 42.75 1 76.12 84 SER A C 1
ATOM 652 O O . SER A 1 84 ? -21.141 63.188 43.781 1 76.12 84 SER A O 1
ATOM 654 N N . THR A 1 85 ? -21.281 62.75 41.562 1 80 85 THR A N 1
ATOM 655 C CA . THR A 1 85 ? -22.578 63.406 41.469 1 80 85 THR A CA 1
ATOM 656 C C . THR A 1 85 ? -23.719 62.375 41.438 1 80 85 THR A C 1
ATOM 658 O O . THR A 1 85 ? -24.875 62.75 41.625 1 80 85 THR A O 1
ATOM 661 N N . GLY A 1 86 ? -23.484 61.094 41.125 1 78.31 86 GLY A N 1
ATOM 662 C CA . GLY A 1 86 ? -24.516 60.094 41 1 78.31 86 GLY A CA 1
ATOM 663 C C . GLY A 1 86 ? -25.312 60.188 39.719 1 78.31 86 GLY A C 1
ATOM 664 O O . GLY A 1 86 ? -26.266 59.438 39.531 1 78.31 86 GLY A O 1
ATOM 665 N N . THR A 1 87 ? -24.969 61.188 38.875 1 81.44 87 THR A N 1
ATOM 666 C CA . THR A 1 87 ? -25.719 61.406 37.625 1 81.44 87 THR A CA 1
ATOM 667 C C . THR A 1 87 ? -25.234 60.438 36.562 1 81.44 87 THR A C 1
ATOM 669 O O . THR A 1 87 ? -24.062 60.062 36.531 1 81.44 87 THR A O 1
ATOM 672 N N . THR A 1 88 ? -26.297 59.969 35.719 1 83.81 88 THR A N 1
ATOM 673 C CA . THR A 1 88 ? -26.016 59.062 34.625 1 83.81 88 THR A CA 1
ATOM 674 C C . THR A 1 88 ? -25.953 59.812 33.312 1 83.81 88 THR A C 1
ATOM 676 O O . THR A 1 88 ? -26.922 60.469 32.938 1 83.81 88 THR A O 1
ATOM 679 N N . ALA A 1 89 ? -24.797 59.906 32.688 1 84 89 ALA A N 1
ATOM 680 C CA . ALA A 1 89 ? -24.609 60.469 31.344 1 84 89 ALA A CA 1
ATOM 681 C C . ALA A 1 89 ? -24.75 59.406 30.281 1 84 89 ALA A C 1
ATOM 683 O O . ALA A 1 89 ? -24.141 58.344 30.375 1 84 89 ALA A O 1
ATOM 684 N N . SER A 1 90 ? -25.781 59.625 29.266 1 84.38 90 SER A N 1
ATOM 685 C CA . SER A 1 90 ? -26.031 58.688 28.203 1 84.38 90 SER A CA 1
ATOM 686 C C . SER A 1 90 ? -25.547 59.188 26.859 1 84.38 90 SER A C 1
ATOM 688 O O . SER A 1 90 ? -25.875 60.312 26.469 1 84.38 90 SER A O 1
ATOM 690 N N . GLU A 1 91 ? -24.609 58.594 26.281 1 83.69 91 GLU A N 1
ATOM 691 C CA . GLU A 1 91 ? -24.172 58.844 24.922 1 83.69 91 GLU A CA 1
ATOM 692 C C . GLU A 1 91 ? -24.641 57.75 23.969 1 83.69 91 GLU A C 1
ATOM 694 O O . GLU A 1 91 ? -24.484 56.562 24.25 1 83.69 91 GLU A O 1
ATOM 699 N N . ARG A 1 92 ? -25.344 58.25 22.797 1 85.69 92 ARG A N 1
ATOM 700 C CA . ARG A 1 92 ? -25.922 57.281 21.891 1 85.69 92 ARG A CA 1
ATOM 701 C C . ARG A 1 92 ? -25.281 57.375 20.5 1 85.69 92 ARG A C 1
ATOM 703 O O . ARG A 1 92 ? -24.906 58.469 20.062 1 85.69 92 ARG A O 1
ATOM 710 N N . ASN A 1 93 ? -25.188 56.188 19.781 1 85.31 93 ASN A N 1
ATOM 711 C CA . ASN A 1 93 ? -24.75 56.062 18.391 1 85.31 93 ASN A CA 1
ATOM 712 C C . ASN A 1 93 ? -23.344 56.625 18.203 1 85.31 93 ASN A C 1
ATOM 714 O O . ASN A 1 93 ? -23.109 57.438 17.297 1 85.31 93 ASN A O 1
ATOM 718 N N . ILE A 1 94 ? -22.453 56.344 19.094 1 83.88 94 ILE A N 1
ATOM 719 C CA . ILE A 1 94 ? -21.062 56.75 18.984 1 83.88 94 ILE A CA 1
ATOM 720 C C . ILE A 1 94 ? -20.328 55.844 17.984 1 83.88 94 ILE A C 1
ATOM 722 O O . ILE A 1 94 ? -20.188 54.625 18.219 1 83.88 94 ILE A O 1
ATOM 726 N N . TYR A 1 95 ? -19.906 56.5 16.797 1 87.06 95 TYR A N 1
ATOM 727 C CA . TYR A 1 95 ? -19.203 55.75 15.766 1 87.06 95 TYR A CA 1
ATOM 728 C C . TYR A 1 95 ? -17.703 56 15.828 1 87.06 95 TYR A C 1
ATOM 730 O O . TYR A 1 95 ? -17.234 57.094 15.453 1 87.06 95 TYR A O 1
ATOM 738 N N . ASP A 1 96 ? -17 55.094 16.281 1 87 96 ASP A N 1
ATOM 739 C CA . ASP A 1 96 ? -15.539 55.156 16.328 1 87 96 ASP A CA 1
ATOM 740 C C . ASP A 1 96 ? -14.906 54.25 15.281 1 87 96 ASP A C 1
ATOM 742 O O . ASP A 1 96 ? -15.414 53.156 15.016 1 87 96 ASP A O 1
ATOM 746 N N . GLN A 1 97 ? -13.898 54.75 14.562 1 89.69 97 GLN A N 1
ATOM 747 C CA . GLN A 1 97 ? -13.188 54 13.516 1 89.69 97 GLN A CA 1
ATOM 748 C C . GLN A 1 97 ? -11.703 53.875 13.852 1 89.69 97 GLN A C 1
ATOM 750 O O . GLN A 1 97 ? -11.094 54.781 14.375 1 89.69 97 GLN A O 1
ATOM 755 N N . THR A 1 98 ? -11.234 52.75 13.562 1 90.56 98 THR A N 1
ATOM 756 C CA . THR A 1 98 ? -9.805 52.531 13.766 1 90.56 98 THR A CA 1
ATOM 757 C C . THR A 1 98 ? -9.195 51.844 12.547 1 90.56 98 THR A C 1
ATOM 759 O O . THR A 1 98 ? -9.727 50.844 12.055 1 90.56 98 THR A O 1
ATOM 762 N N . LEU A 1 99 ? -8.156 52.375 11.969 1 91.62 99 LEU A N 1
ATOM 763 C CA . LEU A 1 99 ? -7.348 51.781 10.914 1 91.62 99 LEU A CA 1
ATOM 764 C C . LEU A 1 99 ? -5.965 51.406 11.445 1 91.62 99 LEU A C 1
ATOM 766 O O . LEU A 1 99 ? -5.285 52.25 12.055 1 91.62 99 LEU A O 1
ATOM 770 N N . LYS A 1 100 ? -5.652 50.219 11.258 1 91.31 100 LYS A N 1
ATOM 771 C CA . LYS A 1 100 ? -4.34 49.75 11.68 1 91.31 100 LYS A CA 1
ATOM 772 C C . LYS A 1 100 ? -3.598 49.062 10.531 1 91.31 100 LYS A C 1
ATOM 774 O O . LYS A 1 100 ? -4.203 48.344 9.742 1 91.31 100 LYS A O 1
ATOM 779 N N . ALA A 1 101 ? -2.312 49.406 10.312 1 92.31 101 ALA A N 1
ATOM 780 C CA . ALA A 1 101 ? -1.425 48.75 9.344 1 92.31 101 ALA A CA 1
ATOM 781 C C . ALA A 1 101 ? -0.01 48.625 9.906 1 92.31 101 ALA A C 1
ATOM 783 O O . ALA A 1 101 ? 0.48 49.531 10.586 1 92.31 101 ALA A O 1
ATOM 784 N N . GLY A 1 102 ? 0.517 47.5 9.656 1 93.25 102 GLY A N 1
ATOM 785 C CA . GLY A 1 102 ? 1.865 47.375 10.188 1 93.25 102 GLY A CA 1
ATOM 786 C C . GLY A 1 102 ? 2.578 46.125 9.75 1 93.25 102 GLY A C 1
ATOM 787 O O . GLY A 1 102 ? 1.969 45.25 9.141 1 93.25 102 GLY A O 1
ATOM 788 N N . LEU A 1 103 ? 3.941 46.094 9.883 1 93.62 103 LEU A N 1
ATOM 789 C CA . LEU A 1 103 ? 4.867 45 9.672 1 93.62 103 LEU A CA 1
ATOM 790 C C . LEU A 1 103 ? 5.309 44.375 11.008 1 93.62 103 LEU A C 1
ATOM 792 O O . LEU A 1 103 ? 5.633 45.125 11.945 1 93.62 103 LEU A O 1
ATOM 796 N N . ASP A 1 104 ? 5.172 43.031 11.039 1 93.94 104 ASP A N 1
ATOM 797 C CA . ASP A 1 104 ? 5.551 42.375 12.273 1 93.94 104 ASP A CA 1
ATOM 798 C C . ASP A 1 104 ? 6.621 41.312 12.016 1 93.94 104 ASP A C 1
ATOM 800 O O . ASP A 1 104 ? 6.504 40.5 11.078 1 93.94 104 ASP A O 1
ATOM 804 N N . VAL A 1 105 ? 7.66 41.281 12.789 1 94.38 105 VAL A N 1
ATOM 805 C CA . VAL A 1 105 ? 8.719 40.281 12.758 1 94.38 105 VAL A CA 1
ATOM 806 C C . VAL A 1 105 ? 8.695 39.469 14.047 1 94.38 105 VAL A C 1
ATOM 808 O O . VAL A 1 105 ? 8.711 40.031 15.148 1 94.38 105 VAL A O 1
ATOM 811 N N . ASN A 1 106 ? 8.625 38.188 13.891 1 94.94 106 ASN A N 1
ATOM 812 C CA . ASN A 1 106 ? 8.648 37.281 15.031 1 94.94 106 ASN A CA 1
ATOM 813 C C . ASN A 1 106 ? 9.82 36.312 14.945 1 94.94 106 ASN A C 1
ATOM 815 O O . ASN A 1 106 ? 10.055 35.719 13.898 1 94.94 106 ASN A O 1
ATOM 819 N N . TRP A 1 107 ? 10.609 36.219 16.078 1 94.25 107 TRP A N 1
ATOM 820 C CA . TRP A 1 107 ? 11.805 35.375 16.094 1 94.25 107 TRP A CA 1
ATOM 821 C C . TRP A 1 107 ? 11.961 34.656 17.422 1 94.25 107 TRP A C 1
ATOM 823 O O . TRP A 1 107 ? 11.914 35.281 18.484 1 94.25 107 TRP A O 1
ATOM 833 N N . THR A 1 108 ? 12.133 33.375 17.328 1 94.81 108 THR A N 1
ATOM 834 C CA . THR A 1 108 ? 12.43 32.625 18.531 1 94.81 108 THR A CA 1
ATOM 835 C C . THR A 1 108 ? 13.938 32.438 18.703 1 94.81 108 THR A C 1
ATOM 837 O O . THR A 1 108 ? 14.57 31.719 17.922 1 94.81 108 THR A O 1
ATOM 840 N N . LEU A 1 109 ? 14.477 33 19.703 1 93.94 109 LEU A N 1
ATOM 841 C CA . LEU A 1 109 ? 15.914 32.969 19.906 1 93.94 109 LEU A CA 1
ATOM 842 C C . LEU A 1 109 ? 16.344 31.703 20.641 1 93.94 109 LEU A C 1
ATOM 844 O O . LEU A 1 109 ? 17.391 31.125 20.344 1 93.94 109 LEU A O 1
ATOM 848 N N . PHE A 1 110 ? 15.562 31.422 21.625 1 95.06 110 PHE A N 1
ATOM 849 C CA . PHE A 1 110 ? 15.859 30.25 22.438 1 95.06 110 PHE A CA 1
ATOM 850 C C . PHE A 1 110 ? 14.578 29.562 22.891 1 95.06 110 PHE A C 1
ATOM 852 O O . PHE A 1 110 ? 13.617 30.219 23.281 1 95.06 110 PHE A O 1
ATOM 859 N N . ASP A 1 111 ? 14.547 28.219 22.703 1 94.69 111 ASP A N 1
ATOM 860 C CA . ASP A 1 111 ? 13.359 27.469 23.109 1 94.69 111 ASP A CA 1
ATOM 861 C C . ASP A 1 111 ? 13.742 26.156 23.781 1 94.69 111 ASP A C 1
ATOM 863 O O . ASP A 1 111 ? 13.195 25.109 23.453 1 94.69 111 ASP A O 1
ATOM 867 N N . GLY A 1 112 ? 14.719 26.25 24.703 1 94.31 112 GLY A N 1
ATOM 868 C CA . GLY A 1 112 ? 15.141 25.062 25.438 1 94.31 112 GLY A CA 1
ATOM 869 C C . GLY A 1 112 ? 15.805 24.016 24.547 1 94.31 112 GLY A C 1
ATOM 870 O O . GLY A 1 112 ? 15.547 22.828 24.703 1 94.31 112 GLY A O 1
ATOM 871 N N . PHE A 1 113 ? 16.391 24.406 23.469 1 94.62 113 PHE A N 1
ATOM 872 C CA . PHE A 1 113 ? 17.172 23.594 22.547 1 94.62 113 PHE A CA 1
ATOM 873 C C . PHE A 1 113 ? 16.25 22.766 21.656 1 94.62 113 PHE A C 1
ATOM 875 O O . PHE A 1 113 ? 16.672 21.766 21.078 1 94.62 113 PHE A O 1
ATOM 882 N N . ASN A 1 114 ? 14.977 23.047 21.578 1 96.12 114 ASN A N 1
ATOM 883 C CA . ASN A 1 114 ? 14.047 22.359 20.703 1 96.12 114 ASN A CA 1
ATOM 884 C C . ASN A 1 114 ? 14.375 22.594 19.234 1 96.12 114 ASN A C 1
ATOM 886 O O . ASN A 1 114 ? 14.375 21.656 18.438 1 96.12 114 ASN A O 1
ATOM 890 N N . ILE A 1 115 ? 14.719 23.781 18.906 1 96.19 115 ILE A N 1
ATOM 891 C CA . ILE A 1 115 ? 15.008 24.141 17.531 1 96.19 115 ILE A CA 1
ATOM 892 C C . ILE A 1 115 ? 16.281 23.438 17.062 1 96.19 115 ILE A C 1
ATOM 894 O O . ILE A 1 115 ? 16.312 22.859 15.977 1 96.19 115 ILE A O 1
ATOM 898 N N . SER A 1 116 ? 17.344 23.453 17.875 1 96.31 116 SER A N 1
ATOM 899 C CA . SER A 1 116 ? 18.594 22.797 17.516 1 96.31 116 SER A CA 1
ATOM 900 C C . SER A 1 116 ? 18.391 21.281 17.391 1 96.31 116 SER A C 1
ATOM 902 O O . SER A 1 116 ? 18.938 20.656 16.484 1 96.31 116 SER A O 1
ATOM 904 N N . THR A 1 117 ? 17.609 20.734 18.297 1 97.69 117 THR A N 1
ATOM 905 C CA . THR A 1 117 ? 17.328 19.297 18.25 1 97.69 117 THR A CA 1
ATOM 906 C C . THR A 1 117 ? 16.484 18.953 17.016 1 97.69 117 THR A C 1
ATOM 908 O O . THR A 1 117 ? 16.703 17.922 16.391 1 97.69 117 THR A O 1
ATOM 911 N N . THR A 1 118 ? 15.531 19.781 16.703 1 97.56 118 THR A N 1
ATOM 912 C CA . THR A 1 118 ? 14.703 19.578 15.516 1 97.56 118 THR A CA 1
ATOM 913 C C . THR A 1 118 ? 15.57 19.578 14.258 1 97.56 118 THR A C 1
ATOM 915 O O . THR A 1 118 ? 15.352 18.781 13.352 1 97.56 118 THR A O 1
ATOM 918 N N . TYR A 1 119 ? 16.516 20.516 14.188 1 97.62 119 TYR A N 1
ATOM 919 C CA . TYR A 1 119 ? 17.422 20.562 13.039 1 97.62 119 TYR A CA 1
ATOM 920 C C . TYR A 1 119 ? 18.234 19.281 12.93 1 97.62 119 TYR A C 1
ATOM 922 O O . TYR A 1 119 ? 18.391 18.734 11.844 1 97.62 119 TYR A O 1
ATOM 930 N N . LYS A 1 120 ? 18.75 18.812 14.047 1 97.94 120 LYS A N 1
ATOM 931 C CA . LYS A 1 120 ? 19.5 17.547 14.047 1 97.94 120 LYS A CA 1
ATOM 932 C C . LYS A 1 120 ? 18.609 16.391 13.594 1 97.94 120 LYS A C 1
ATOM 934 O O . LYS A 1 120 ? 19.078 15.5 12.883 1 97.94 120 LYS A O 1
ATOM 939 N N . LYS A 1 121 ? 17.375 16.406 14.031 1 98.12 121 LYS A N 1
ATOM 940 C CA . LYS A 1 121 ? 16.422 15.367 13.633 1 98.12 121 LYS A CA 1
ATOM 941 C C . LYS A 1 121 ? 16.172 15.398 12.125 1 98.12 121 LYS A C 1
ATOM 943 O O . LYS A 1 121 ? 16.156 14.359 11.469 1 98.12 121 LYS A O 1
ATOM 948 N N . LEU A 1 122 ? 15.984 16.625 11.586 1 98.06 122 LEU A N 1
ATOM 949 C CA . LEU A 1 122 ? 15.766 16.781 10.148 1 98.06 122 LEU A CA 1
ATOM 950 C C . LEU A 1 122 ? 16.969 16.266 9.367 1 98.06 122 LEU A C 1
ATOM 952 O O . LEU A 1 122 ? 16.812 15.641 8.32 1 98.06 122 LEU A O 1
ATOM 956 N N . LYS A 1 123 ? 18.156 16.516 9.852 1 98.12 123 LYS A N 1
ATOM 957 C CA . LYS A 1 123 ? 19.375 16.047 9.203 1 98.12 123 LYS A CA 1
ATOM 958 C C . LYS A 1 123 ? 19.469 14.516 9.258 1 98.12 123 LYS A C 1
ATOM 960 O O . LYS A 1 123 ? 19.891 13.883 8.289 1 98.12 123 LYS A O 1
ATOM 965 N N . GLU A 1 124 ? 19.078 13.961 10.422 1 98.25 124 GLU A N 1
ATOM 966 C CA . GLU A 1 124 ? 19.047 12.508 10.531 1 98.25 124 GLU A CA 1
ATOM 967 C C . GLU A 1 124 ? 18.031 11.898 9.578 1 98.25 124 GLU A C 1
ATOM 969 O O . GLU A 1 124 ? 18.281 10.844 8.992 1 98.25 124 GLU A O 1
ATOM 974 N N . LEU A 1 125 ? 16.922 12.523 9.383 1 98.12 125 LEU A N 1
ATOM 975 C CA . LEU A 1 125 ? 15.898 12.062 8.445 1 98.12 125 LEU A CA 1
ATOM 976 C C . LEU A 1 125 ? 16.406 12.141 7.008 1 98.12 125 LEU A C 1
ATOM 978 O O . LEU A 1 125 ? 16.062 11.297 6.176 1 98.12 125 LEU A O 1
ATOM 982 N N . GLU A 1 126 ? 17.188 13.172 6.742 1 98.12 126 GLU A N 1
ATOM 983 C CA . GLU A 1 126 ? 17.828 13.273 5.434 1 98.12 126 GLU A CA 1
ATOM 984 C C . GLU A 1 126 ? 18.75 12.078 5.18 1 98.12 126 GLU A C 1
ATOM 986 O O . GLU A 1 126 ? 18.703 11.469 4.109 1 98.12 126 GLU A O 1
ATOM 991 N N . ARG A 1 127 ? 19.531 11.734 6.156 1 98 127 ARG A N 1
ATOM 992 C CA . ARG A 1 127 ? 20.406 10.57 6.035 1 98 127 ARG A CA 1
ATOM 993 C C . ARG A 1 127 ? 19.594 9.289 5.883 1 98 127 ARG A C 1
ATOM 995 O O . ARG A 1 127 ? 20 8.391 5.137 1 98 127 ARG A O 1
ATOM 1002 N N . GLN A 1 128 ? 18.547 9.227 6.594 1 97.88 128 GLN A N 1
ATOM 1003 C CA . GLN A 1 128 ? 17.672 8.062 6.477 1 97.88 128 GLN A CA 1
ATOM 1004 C C . GLN A 1 128 ? 17.078 7.961 5.074 1 97.88 128 GLN A C 1
ATOM 1006 O O . GLN A 1 128 ? 16.875 6.855 4.562 1 97.88 128 GLN A O 1
ATOM 1011 N N . GLY A 1 129 ? 16.766 9.102 4.496 1 97.94 129 GLY A N 1
ATOM 1012 C CA . GLY A 1 129 ? 16.312 9.102 3.113 1 97.94 129 GLY A CA 1
ATOM 1013 C C . GLY A 1 129 ? 17.312 8.453 2.166 1 97.94 129 GLY A C 1
ATOM 1014 O O . GLY A 1 129 ? 16.922 7.68 1.291 1 97.94 129 GLY A O 1
ATOM 1015 N N . GLU A 1 130 ? 18.562 8.734 2.387 1 97.75 130 GLU A N 1
ATOM 1016 C CA . GLU A 1 130 ? 19.625 8.109 1.588 1 97.75 130 GLU A CA 1
ATOM 1017 C C . GLU A 1 130 ? 19.672 6.605 1.814 1 97.75 130 GLU A C 1
ATOM 1019 O O . GLU A 1 130 ? 19.828 5.832 0.866 1 97.75 130 GLU A O 1
ATOM 1024 N N . THR A 1 131 ? 19.531 6.199 3.053 1 98 131 THR A N 1
ATOM 1025 C CA . THR A 1 131 ? 19.547 4.781 3.396 1 98 131 THR A CA 1
ATOM 1026 C C . THR A 1 131 ? 18.344 4.07 2.764 1 98 131 THR A C 1
ATOM 1028 O O . THR A 1 131 ? 18.484 2.955 2.256 1 98 131 THR A O 1
ATOM 1031 N N . ASN A 1 132 ? 17.219 4.699 2.738 1 97.81 132 ASN A N 1
ATOM 1032 C CA . ASN A 1 132 ? 16.031 4.129 2.105 1 97.81 132 ASN A CA 1
ATOM 1033 C C . ASN A 1 132 ? 16.234 3.938 0.604 1 97.81 132 ASN A C 1
ATOM 1035 O O . ASN A 1 132 ? 15.781 2.945 0.033 1 97.81 132 ASN A O 1
ATOM 1039 N N . THR A 1 133 ? 16.859 4.934 -0.001 1 97.62 133 THR A N 1
ATOM 1040 C CA . THR A 1 133 ? 17.188 4.805 -1.418 1 97.62 133 THR A CA 1
ATOM 1041 C C . THR A 1 133 ? 18.109 3.615 -1.66 1 97.62 133 THR A C 1
ATOM 1043 O O . THR A 1 133 ? 17.906 2.85 -2.605 1 97.62 133 THR A O 1
ATOM 1046 N N . ARG A 1 134 ? 19.094 3.426 -0.776 1 96.94 134 ARG A N 1
ATOM 1047 C CA . ARG A 1 134 ? 20.016 2.295 -0.884 1 96.94 134 ARG A CA 1
ATOM 1048 C C . ARG A 1 134 ? 19.266 0.971 -0.751 1 96.94 134 ARG A C 1
ATOM 1050 O O . ARG A 1 134 ? 19.531 0.03 -1.506 1 96.94 134 ARG A O 1
ATOM 1057 N N . ILE A 1 135 ? 18.359 0.882 0.177 1 97.25 135 ILE A N 1
ATOM 1058 C CA . ILE A 1 135 ? 17.562 -0.324 0.377 1 97.25 135 ILE A CA 1
ATOM 1059 C C . ILE A 1 135 ? 16.781 -0.643 -0.894 1 97.25 135 ILE A C 1
ATOM 1061 O O . ILE A 1 135 ? 16.781 -1.783 -1.364 1 97.25 135 ILE A O 1
ATOM 1065 N N . THR A 1 136 ? 16.156 0.396 -1.507 1 97.25 136 THR A N 1
ATOM 1066 C CA . THR A 1 136 ? 15.367 0.212 -2.721 1 97.25 136 THR A CA 1
ATOM 1067 C C . THR A 1 136 ? 16.25 -0.254 -3.873 1 97.25 136 THR A C 1
ATOM 1069 O O . THR A 1 136 ? 15.859 -1.141 -4.637 1 97.25 136 THR A O 1
ATOM 1072 N N . LEU A 1 137 ? 17.438 0.31 -3.939 1 96.56 137 LEU A N 1
ATOM 1073 C CA . LEU A 1 137 ? 18.375 -0.052 -5 1 96.56 137 LEU A CA 1
ATOM 1074 C C . LEU A 1 137 ? 18.828 -1.498 -4.848 1 96.56 137 LEU A C 1
ATOM 1076 O O . LEU A 1 137 ? 18.828 -2.258 -5.82 1 96.56 137 LEU A O 1
ATOM 1080 N N . GLU A 1 138 ? 19.234 -1.882 -3.641 1 96.75 138 GLU A N 1
ATOM 1081 C CA . GLU A 1 138 ? 19.703 -3.24 -3.389 1 96.75 138 GLU A CA 1
ATOM 1082 C C . GLU A 1 138 ? 18.594 -4.262 -3.641 1 96.75 138 GLU A C 1
ATOM 1084 O O . GLU A 1 138 ? 18.844 -5.324 -4.215 1 96.75 138 GLU A O 1
ATOM 1089 N N . ASP A 1 139 ? 17.359 -3.973 -3.221 1 96.44 139 ASP A N 1
ATOM 1090 C CA . ASP A 1 139 ? 16.219 -4.852 -3.471 1 96.44 139 ASP A CA 1
ATOM 1091 C C . ASP A 1 139 ? 15.969 -5.016 -4.969 1 96.44 139 ASP A C 1
ATOM 1093 O O . ASP A 1 139 ? 15.672 -6.117 -5.438 1 96.44 139 ASP A O 1
ATOM 1097 N N . PHE A 1 140 ? 16.062 -3.92 -5.668 1 97.38 140 PHE A N 1
ATOM 1098 C CA . PHE A 1 140 ? 15.852 -3.941 -7.109 1 97.38 140 PHE A CA 1
ATOM 1099 C C . PHE A 1 140 ? 16.891 -4.805 -7.801 1 97.38 140 PHE A C 1
ATOM 1101 O O . PHE A 1 140 ? 16.562 -5.652 -8.633 1 97.38 140 PHE A O 1
ATOM 1108 N N . ILE A 1 141 ? 18.172 -4.582 -7.465 1 97.25 141 ILE A N 1
ATOM 1109 C CA . ILE A 1 141 ? 19.266 -5.34 -8.078 1 97.25 141 ILE A CA 1
ATOM 1110 C C . ILE A 1 141 ? 19.078 -6.828 -7.805 1 97.25 141 ILE A C 1
ATOM 1112 O O . ILE A 1 141 ? 19.188 -7.652 -8.719 1 97.25 141 ILE A O 1
ATOM 1116 N N . ALA A 1 142 ? 18.781 -7.184 -6.562 1 96.88 142 ALA A N 1
ATOM 1117 C CA . ALA A 1 142 ? 18.562 -8.586 -6.203 1 96.88 142 ALA A CA 1
ATOM 1118 C C . ALA A 1 142 ? 17.391 -9.164 -6.98 1 96.88 142 ALA A C 1
ATOM 1120 O O . ALA A 1 142 ? 17.484 -10.258 -7.539 1 96.88 142 ALA A O 1
ATOM 1121 N N . GLY A 1 143 ? 16.281 -8.414 -7.066 1 96.56 143 GLY A N 1
ATOM 1122 C CA . GLY A 1 143 ? 15.086 -8.883 -7.754 1 96.56 143 GLY A CA 1
ATOM 1123 C C . GLY A 1 143 ? 15.297 -9.062 -9.25 1 96.56 143 GLY A C 1
ATOM 1124 O O . GLY A 1 143 ? 14.906 -10.086 -9.812 1 96.56 143 GLY A O 1
ATOM 1125 N N . LEU A 1 144 ? 15.922 -8.07 -9.883 1 97.19 144 LEU A N 1
ATOM 1126 C CA . LEU A 1 144 ? 16.172 -8.156 -11.32 1 97.19 144 LEU A CA 1
ATOM 1127 C C . LEU A 1 144 ? 17.156 -9.273 -11.641 1 97.19 144 LEU A C 1
ATOM 1129 O O . LEU A 1 144 ? 16.969 -10.008 -12.617 1 97.19 144 LEU A O 1
ATOM 1133 N N . THR A 1 145 ? 18.219 -9.453 -10.844 1 95.94 145 THR A N 1
ATOM 1134 C CA . THR A 1 145 ? 19.203 -10.523 -11.062 1 95.94 145 THR A CA 1
ATOM 1135 C C . THR A 1 145 ? 18.531 -11.891 -10.945 1 95.94 145 THR A C 1
ATOM 1137 O O . THR A 1 145 ? 18.766 -12.773 -11.773 1 95.94 145 THR A O 1
ATOM 1140 N N . ALA A 1 146 ? 17.672 -12.039 -9.906 1 96 146 ALA A N 1
ATOM 1141 C CA . ALA A 1 146 ? 16.953 -13.305 -9.734 1 96 146 ALA A CA 1
ATOM 1142 C C . ALA A 1 146 ? 16.047 -13.586 -10.938 1 96 146 ALA A C 1
ATOM 1144 O O . ALA A 1 146 ? 16.016 -14.711 -11.438 1 96 146 ALA A O 1
ATOM 1145 N N . GLU A 1 147 ? 15.359 -12.578 -11.406 1 96.25 147 GLU A N 1
ATOM 1146 C CA . GLU A 1 147 ? 14.469 -12.75 -12.555 1 96.25 147 GLU A CA 1
ATOM 1147 C C . GLU A 1 147 ? 15.258 -13.023 -13.828 1 96.25 147 GLU A C 1
ATOM 1149 O O . GLU A 1 147 ? 14.805 -13.781 -14.695 1 96.25 147 GLU A O 1
ATOM 1154 N N . TYR A 1 148 ? 16.438 -12.422 -13.984 1 95.56 148 TYR A N 1
ATOM 1155 C CA . TYR A 1 148 ? 17.297 -12.664 -15.141 1 95.56 148 TYR A CA 1
ATOM 1156 C C . TYR A 1 148 ? 17.688 -14.141 -15.227 1 95.56 148 TYR A C 1
ATOM 1158 O O . TYR A 1 148 ? 17.531 -14.766 -16.281 1 95.56 148 TYR A O 1
ATOM 1166 N N . TYR A 1 149 ? 18.109 -14.703 -14.094 1 95.5 149 TYR A N 1
ATOM 1167 C CA . TYR A 1 149 ? 18.516 -16.109 -14.109 1 95.5 149 TYR A CA 1
ATOM 1168 C C . TYR A 1 149 ? 17.297 -17.016 -14.188 1 95.5 149 TYR A C 1
ATOM 1170 O O . TYR A 1 149 ? 17.391 -18.141 -14.711 1 95.5 149 TYR A O 1
ATOM 1178 N N . ASN A 1 150 ? 16.156 -16.578 -13.68 1 95.62 150 ASN A N 1
ATOM 1179 C CA . ASN A 1 150 ? 14.93 -17.328 -13.906 1 95.62 150 ASN A CA 1
ATOM 1180 C C . ASN A 1 150 ? 14.609 -17.438 -15.398 1 95.62 150 ASN A C 1
ATOM 1182 O O . ASN A 1 150 ? 14.211 -18.5 -15.883 1 95.62 150 ASN A O 1
ATOM 1186 N N . TYR A 1 151 ? 14.758 -16.328 -16.078 1 95.38 151 TYR A N 1
ATOM 1187 C CA . TYR A 1 151 ? 14.523 -16.312 -17.516 1 95.38 151 TYR A CA 1
ATOM 1188 C C . TYR A 1 151 ? 15.477 -17.266 -18.234 1 95.38 151 TYR A C 1
ATOM 1190 O O . TYR A 1 151 ? 15.062 -18.031 -19.109 1 95.38 151 TYR A O 1
ATOM 1198 N N . VAL A 1 152 ? 16.719 -17.234 -17.812 1 94.25 152 VAL A N 1
ATOM 1199 C CA . VAL A 1 152 ? 17.719 -18.125 -18.406 1 94.25 152 VAL A CA 1
ATOM 1200 C C . VAL A 1 152 ? 17.312 -19.578 -18.172 1 94.25 152 VAL A C 1
ATOM 1202 O O . VAL A 1 152 ? 17.344 -20.391 -19.109 1 94.25 152 VAL A O 1
ATOM 1205 N N . GLN A 1 153 ? 16.859 -19.891 -16.969 1 94.88 153 GLN A N 1
ATOM 1206 C CA . GLN A 1 153 ? 16.453 -21.25 -16.641 1 94.88 153 GLN A CA 1
ATOM 1207 C C . GLN A 1 153 ? 15.242 -21.672 -17.484 1 94.88 153 GLN A C 1
ATOM 1209 O O . GLN A 1 153 ? 15.188 -22.797 -17.984 1 94.88 153 GLN A O 1
ATOM 1214 N N . GLN A 1 154 ? 14.297 -20.766 -17.641 1 95.12 154 GLN A N 1
ATOM 1215 C CA . GLN A 1 154 ? 13.102 -21.078 -18.422 1 95.12 154 GLN A CA 1
ATOM 1216 C C . GLN A 1 154 ? 13.453 -21.312 -19.891 1 95.12 154 GLN A C 1
ATOM 1218 O O . GLN A 1 154 ? 12.867 -22.188 -20.531 1 95.12 154 GLN A O 1
ATOM 1223 N N . GLU A 1 155 ? 14.391 -20.594 -20.406 1 93.5 155 GLU A N 1
ATOM 1224 C CA . GLU A 1 155 ? 14.82 -20.766 -21.781 1 93.5 155 GLU A CA 1
ATOM 1225 C C . GLU A 1 155 ? 15.508 -22.109 -21.984 1 93.5 155 GLU A C 1
ATOM 1227 O O . GLU A 1 155 ? 15.289 -22.781 -23 1 93.5 155 GLU A O 1
ATOM 1232 N N . ILE A 1 156 ? 16.359 -22.5 -21.031 1 93.75 156 ILE A N 1
ATOM 1233 C CA . ILE A 1 156 ? 17.031 -23.781 -21.109 1 93.75 156 ILE A CA 1
ATOM 1234 C C . ILE A 1 156 ? 16 -24.906 -21.047 1 93.75 156 ILE A C 1
ATOM 1236 O O . ILE A 1 156 ? 16.078 -25.875 -21.828 1 93.75 156 ILE A O 1
ATOM 1240 N N . ARG A 1 157 ? 15 -24.75 -20.156 1 94.56 157 ARG A N 1
ATOM 1241 C CA . ARG A 1 157 ? 13.93 -25.734 -20.047 1 94.56 157 ARG A CA 1
ATOM 1242 C C . ARG A 1 157 ? 13.148 -25.844 -21.344 1 94.56 157 ARG A C 1
ATOM 1244 O O . ARG A 1 157 ? 12.766 -26.953 -21.766 1 94.56 157 ARG A O 1
ATOM 1251 N N . LEU A 1 158 ? 12.914 -24.734 -21.953 1 94.75 158 LEU A N 1
ATOM 1252 C CA . LEU A 1 158 ? 12.188 -24.734 -23.219 1 94.75 158 LEU A CA 1
ATOM 1253 C C . LEU A 1 158 ? 12.938 -25.531 -24.281 1 94.75 158 LEU A C 1
ATOM 1255 O O . LEU A 1 158 ? 12.328 -26.312 -25.016 1 94.75 158 LEU A O 1
ATOM 1259 N N . LYS A 1 159 ? 14.227 -25.359 -24.359 1 93.38 159 LYS A N 1
ATOM 1260 C CA . LYS A 1 159 ? 15.039 -26.094 -25.312 1 93.38 159 LYS A CA 1
ATOM 1261 C C . LYS A 1 159 ? 15.008 -27.594 -25.031 1 93.38 159 LYS A C 1
ATOM 1263 O O . LYS A 1 159 ? 14.93 -28.406 -25.953 1 93.38 159 LYS A O 1
ATOM 1268 N N . ASN A 1 160 ? 15.031 -27.938 -23.703 1 91.62 160 ASN A N 1
ATOM 1269 C CA . ASN A 1 160 ? 14.953 -29.344 -23.312 1 91.62 160 ASN A CA 1
ATOM 1270 C C . ASN A 1 160 ? 13.617 -29.969 -23.719 1 91.62 160 ASN A C 1
ATOM 1272 O O . ASN A 1 160 ? 13.586 -31.094 -24.219 1 91.62 160 ASN A O 1
ATOM 1276 N N . PHE A 1 161 ? 12.531 -29.266 -23.516 1 94.12 161 PHE A N 1
ATOM 1277 C CA . PHE A 1 161 ? 11.211 -29.766 -23.859 1 94.12 161 PHE A CA 1
ATOM 1278 C C . PHE A 1 161 ? 11.047 -29.844 -25.375 1 94.12 161 PHE A C 1
ATOM 1280 O O . PHE A 1 161 ? 10.391 -30.766 -25.891 1 94.12 161 PHE A O 1
ATOM 1287 N N . LEU A 1 162 ? 11.609 -28.891 -26.109 1 94.12 162 LEU A N 1
ATOM 1288 C CA . LEU A 1 162 ? 11.57 -28.953 -27.562 1 94.12 162 LEU A CA 1
ATOM 1289 C C . LEU A 1 162 ? 12.289 -30.188 -28.078 1 94.12 162 LEU A C 1
ATOM 1291 O O . LEU A 1 162 ? 11.797 -30.859 -28.984 1 94.12 162 LEU A O 1
ATOM 1295 N N . TYR A 1 163 ? 13.414 -30.469 -27.469 1 91.12 163 TYR A N 1
ATOM 1296 C CA . TYR A 1 163 ? 14.148 -31.688 -27.812 1 91.12 163 TYR A CA 1
ATOM 1297 C C . TYR A 1 163 ? 13.32 -32.938 -27.516 1 91.12 163 TYR A C 1
ATOM 1299 O O . TYR A 1 163 ? 13.273 -33.844 -28.328 1 91.12 163 TYR A O 1
ATOM 1307 N N . ALA A 1 164 ? 12.625 -32.938 -26.391 1 90.12 164 ALA A N 1
ATOM 1308 C CA . ALA A 1 164 ? 11.766 -34.062 -26.031 1 90.12 164 ALA A CA 1
ATOM 1309 C C . ALA A 1 164 ? 10.641 -34.25 -27.047 1 90.12 164 ALA A C 1
ATOM 1311 O O . ALA A 1 164 ? 10.32 -35.375 -27.438 1 90.12 164 ALA A O 1
ATOM 1312 N N . VAL A 1 165 ? 10.07 -33.188 -27.531 1 92.19 165 VAL A N 1
ATOM 1313 C CA . VAL A 1 165 ? 9 -33.25 -28.531 1 92.19 165 VAL A CA 1
ATOM 1314 C C . VAL A 1 165 ? 9.555 -33.812 -29.844 1 92.19 165 VAL A C 1
ATOM 1316 O O . VAL A 1 165 ? 8.898 -34.625 -30.5 1 92.19 165 VAL A O 1
ATOM 1319 N N . SER A 1 166 ? 10.742 -33.406 -30.219 1 92.5 166 SER A N 1
ATOM 1320 C CA . SER A 1 166 ? 11.344 -33.906 -31.453 1 92.5 166 SER A CA 1
ATOM 1321 C C . SER A 1 166 ? 11.594 -35.406 -31.406 1 92.5 166 SER A C 1
ATOM 1323 O O . SER A 1 166 ? 11.375 -36.094 -32.375 1 92.5 166 SER A O 1
ATOM 1325 N N . LEU A 1 167 ? 11.969 -35.875 -30.234 1 86.38 167 LEU A N 1
ATOM 1326 C CA . LEU A 1 167 ? 12.203 -37.312 -30.047 1 86.38 167 LEU A CA 1
ATOM 1327 C C . LEU A 1 167 ? 10.898 -38.094 -30.125 1 86.38 167 LEU A C 1
ATOM 1329 O O . LEU A 1 167 ? 10.828 -39.125 -30.766 1 86.38 167 LEU A O 1
ATOM 1333 N N . SER A 1 168 ? 9.914 -37.562 -29.438 1 89.31 168 SER A N 1
ATOM 1334 C CA . SER A 1 168 ? 8.617 -38.25 -29.453 1 89.31 168 SER A CA 1
ATOM 1335 C C . SER A 1 168 ? 7.984 -38.219 -30.844 1 89.31 168 SER A C 1
ATOM 1337 O O . SER A 1 168 ? 7.277 -39.125 -31.234 1 89.31 168 SER A O 1
ATOM 1339 N N . LYS A 1 169 ? 8.156 -37.188 -31.594 1 90.56 169 LYS A N 1
ATOM 1340 C CA . LYS A 1 169 ? 7.66 -37.094 -32.969 1 90.56 169 LYS A CA 1
ATOM 1341 C C . LYS A 1 169 ? 8.32 -38.125 -33.844 1 90.56 169 LYS A C 1
ATOM 1343 O O . LYS A 1 169 ? 7.652 -38.781 -34.656 1 90.56 169 LYS A O 1
ATOM 1348 N N . GLU A 1 170 ? 9.625 -38.281 -33.719 1 87.12 170 GLU A N 1
ATOM 1349 C CA . GLU A 1 170 ? 10.352 -39.281 -34.5 1 87.12 170 GLU A CA 1
ATOM 1350 C C . GLU A 1 170 ? 9.898 -40.688 -34.125 1 87.12 170 GLU A C 1
ATOM 1352 O O . GLU A 1 170 ? 9.766 -41.531 -35 1 87.12 170 GLU A O 1
ATOM 1357 N N . ARG A 1 171 ? 9.68 -40.906 -32.875 1 85.75 171 ARG A N 1
ATOM 1358 C CA . ARG A 1 171 ? 9.188 -42.219 -32.438 1 85.75 171 ARG A CA 1
ATOM 1359 C C . ARG A 1 171 ? 7.812 -42.5 -33.031 1 85.75 171 ARG A C 1
ATOM 1361 O O . ARG A 1 171 ? 7.543 -43.625 -33.469 1 85.75 171 ARG A O 1
ATOM 1368 N N . LEU A 1 172 ? 6.973 -41.5 -32.969 1 87 172 LEU A N 1
ATOM 1369 C CA . LEU A 1 172 ? 5.641 -41.656 -33.562 1 87 172 LEU A CA 1
ATOM 1370 C C . LEU A 1 172 ? 5.723 -42 -35.031 1 87 172 LEU A C 1
ATOM 1372 O O . LEU A 1 172 ? 4.988 -42.844 -35.531 1 87 172 LEU A O 1
ATOM 1376 N N . ARG A 1 173 ? 6.633 -41.406 -35.75 1 88.44 173 ARG A N 1
ATOM 1377 C CA . ARG A 1 173 ? 6.832 -41.656 -37.156 1 88.44 173 ARG A CA 1
ATOM 1378 C C . ARG A 1 173 ? 7.273 -43.094 -37.406 1 88.44 173 ARG A C 1
ATOM 1380 O O . ARG A 1 173 ? 6.75 -43.781 -38.281 1 88.44 173 ARG A O 1
ATOM 1387 N N . ILE A 1 174 ? 8.164 -43.625 -36.594 1 82.5 174 ILE A N 1
ATOM 1388 C CA . ILE A 1 174 ? 8.703 -44.969 -36.719 1 82.5 174 ILE A CA 1
ATOM 1389 C C . ILE A 1 174 ? 7.598 -46 -36.438 1 82.5 174 ILE A C 1
ATOM 1391 O O . ILE A 1 174 ? 7.422 -46.938 -37.188 1 82.5 174 ILE A O 1
ATOM 1395 N N . VAL A 1 175 ? 6.891 -45.719 -35.344 1 83.25 175 VAL A N 1
ATOM 1396 C CA . VAL A 1 175 ? 5.848 -46.656 -34.938 1 83.25 175 VAL A CA 1
ATOM 1397 C C . VAL A 1 175 ? 4.73 -46.656 -35.969 1 83.25 175 VAL A C 1
ATOM 1399 O O . VAL A 1 175 ? 4.141 -47.719 -36.281 1 83.25 175 VAL A O 1
ATOM 1402 N N . GLU A 1 176 ? 4.41 -45.531 -36.562 1 85 176 GLU A N 1
ATOM 1403 C CA . GLU A 1 176 ? 3.389 -45.438 -37.594 1 85 176 GLU A CA 1
ATOM 1404 C C . GLU A 1 176 ? 3.783 -46.219 -38.844 1 85 176 GLU A C 1
ATOM 1406 O O . GLU A 1 176 ? 2.953 -46.906 -39.438 1 85 176 GLU A O 1
ATOM 1411 N N . GLU A 1 177 ? 5.031 -46.188 -39.188 1 81.69 177 GLU A N 1
ATOM 1412 C CA . GLU A 1 177 ? 5.52 -46.906 -40.375 1 81.69 177 GLU A CA 1
ATOM 1413 C C . GLU A 1 177 ? 5.52 -48.406 -40.125 1 81.69 177 GLU A C 1
ATOM 1415 O O . GLU A 1 177 ? 5.172 -49.188 -41 1 81.69 177 GLU A O 1
ATOM 1420 N N . ARG A 1 178 ? 5.824 -48.844 -38.906 1 80.44 178 ARG A N 1
ATOM 1421 C CA . ARG A 1 178 ? 5.852 -50.25 -38.594 1 80.44 178 ARG A CA 1
ATOM 1422 C C . ARG A 1 178 ? 4.441 -50.812 -38.438 1 80.44 178 ARG A C 1
ATOM 1424 O O . ARG A 1 178 ? 4.195 -51.969 -38.719 1 80.44 178 ARG A O 1
ATOM 1431 N N . TYR A 1 179 ? 3.551 -50 -37.938 1 79.75 179 TYR A N 1
ATOM 1432 C CA . TYR A 1 179 ? 2.15 -50.406 -37.812 1 79.75 179 TYR A CA 1
ATOM 1433 C C . TYR A 1 179 ? 1.54 -50.656 -39.188 1 79.75 179 TYR A C 1
ATOM 1435 O O . TYR A 1 179 ? 0.798 -51.625 -39.375 1 79.75 179 TYR A O 1
ATOM 1443 N N . HIS A 1 180 ? 1.858 -49.906 -40.125 1 80.06 180 HIS A N 1
ATOM 1444 C CA . HIS A 1 180 ? 1.325 -50.031 -41.469 1 80.06 180 HIS A CA 1
ATOM 1445 C C . HIS A 1 180 ? 1.889 -51.281 -42.156 1 80.06 180 HIS A C 1
ATOM 1447 O O . HIS A 1 180 ? 1.219 -51.906 -43 1 80.06 180 HIS A O 1
ATOM 1453 N N . ILE A 1 181 ? 3.033 -51.688 -41.656 1 74.56 181 ILE A N 1
ATOM 1454 C CA . ILE A 1 181 ? 3.646 -52.875 -42.25 1 74.56 181 ILE A CA 1
ATOM 1455 C C . ILE A 1 181 ? 3.211 -54.125 -41.5 1 74.56 181 ILE A C 1
ATOM 1457 O O . ILE A 1 181 ? 3.418 -55.25 -41.969 1 74.56 181 ILE A O 1
ATOM 1461 N N . GLY A 1 182 ? 2.379 -54.031 -40.406 1 70.38 182 GLY A N 1
ATOM 1462 C CA . GLY A 1 182 ? 1.763 -55.125 -39.656 1 70.38 182 GLY A CA 1
ATOM 1463 C C . GLY A 1 182 ? 2.611 -55.625 -38.5 1 70.38 182 GLY A C 1
ATOM 1464 O O . GLY A 1 182 ? 2.322 -56.688 -37.938 1 70.38 182 GLY A O 1
ATOM 1465 N N . ASN A 1 183 ? 3.695 -55.094 -38.156 1 65.88 183 ASN A N 1
ATOM 1466 C CA . ASN A 1 183 ? 4.641 -55.594 -37.156 1 65.88 183 ASN A CA 1
ATOM 1467 C C . ASN A 1 183 ? 4.332 -55.062 -35.781 1 65.88 183 ASN A C 1
ATOM 1469 O O . ASN A 1 183 ? 4.766 -55.656 -34.781 1 65.88 183 ASN A O 1
ATOM 1473 N N . PHE A 1 184 ? 3.623 -53.969 -35.594 1 64.31 184 PHE A N 1
ATOM 1474 C CA . PHE A 1 184 ? 3.369 -53.406 -34.281 1 64.31 184 PHE A CA 1
ATOM 1475 C C . PHE A 1 184 ? 1.872 -53.344 -34 1 64.31 184 PHE A C 1
ATOM 1477 O O . PHE A 1 184 ? 1.061 -53.312 -34.906 1 64.31 184 PHE A O 1
ATOM 1484 N N . SER A 1 185 ? 1.67 -53.531 -32.656 1 67.56 185 SER A N 1
ATOM 1485 C CA . SER A 1 185 ? 0.285 -53.594 -32.188 1 67.56 185 SER A CA 1
ATOM 1486 C C . SER A 1 185 ? -0.349 -52.219 -32.219 1 67.56 185 SER A C 1
ATOM 1488 O O . SER A 1 185 ? 0.356 -51.188 -32.188 1 67.56 185 SER A O 1
ATOM 1490 N N . ARG A 1 186 ? -1.544 -52.094 -32.531 1 73.81 186 ARG A N 1
ATOM 1491 C CA . ARG A 1 186 ? -2.363 -50.875 -32.469 1 73.81 186 ARG A CA 1
ATOM 1492 C C . ARG A 1 186 ? -2.178 -50.188 -31.125 1 73.81 186 ARG A C 1
ATOM 1494 O O . ARG A 1 186 ? -2.238 -48.938 -31.062 1 73.81 186 ARG A O 1
ATOM 1501 N N . LEU A 1 187 ? -1.75 -50.906 -30.156 1 68.62 187 LEU A N 1
ATOM 1502 C CA . LEU A 1 187 ? -1.541 -50.375 -28.812 1 68.62 187 LEU A CA 1
ATOM 1503 C C . LEU A 1 187 ? -0.286 -49.5 -28.766 1 68.62 187 LEU A C 1
ATOM 1505 O O . LEU A 1 187 ? -0.285 -48.438 -28.141 1 68.62 187 LEU A O 1
ATOM 1509 N N . ASP A 1 188 ? 0.679 -49.938 -29.547 1 72.75 188 ASP A N 1
ATOM 1510 C CA . ASP A 1 188 ? 1.937 -49.188 -29.562 1 72.75 188 ASP A CA 1
ATOM 1511 C C . ASP A 1 188 ? 1.776 -47.875 -30.281 1 72.75 188 ASP A C 1
ATOM 1513 O O . ASP A 1 188 ? 2.354 -46.844 -29.875 1 72.75 188 ASP A O 1
ATOM 1517 N N . TYR A 1 189 ? 0.983 -47.906 -31.234 1 79.5 189 TYR A N 1
ATOM 1518 C CA . TYR A 1 189 ? 0.722 -46.688 -32 1 79.5 189 TYR A CA 1
ATOM 1519 C C . TYR A 1 189 ? -0.042 -45.656 -31.156 1 79.5 189 TYR A C 1
ATOM 1521 O O . TYR A 1 189 ? 0.324 -44.5 -31.125 1 79.5 189 TYR A O 1
ATOM 1529 N N . GLN A 1 190 ? -1.053 -46.125 -30.453 1 76.75 190 GLN A N 1
ATOM 1530 C CA . GLN A 1 190 ? -1.847 -45.219 -29.609 1 76.75 190 GLN A CA 1
ATOM 1531 C C . GLN A 1 190 ? -1.012 -44.656 -28.453 1 76.75 190 GLN A C 1
ATOM 1533 O O . GLN A 1 190 ? -1.164 -43.5 -28.094 1 76.75 190 GLN A O 1
ATOM 1538 N N . GLN A 1 191 ? -0.107 -45.438 -27.938 1 76.31 191 GLN A N 1
ATOM 1539 C CA . GLN A 1 191 ? 0.751 -45 -26.844 1 76.31 191 GLN A CA 1
ATOM 1540 C C . GLN A 1 191 ? 1.73 -43.938 -27.312 1 76.31 191 GLN A C 1
ATOM 1542 O O . GLN A 1 191 ? 1.967 -42.938 -26.609 1 76.31 191 GLN A O 1
ATOM 1547 N N . ALA A 1 192 ? 2.283 -44.125 -28.453 1 81.25 192 ALA A N 1
ATOM 1548 C CA . ALA A 1 192 ? 3.209 -43.125 -29.016 1 81.25 192 ALA A CA 1
ATOM 1549 C C . ALA A 1 192 ? 2.506 -41.812 -29.281 1 81.25 192 ALA A C 1
ATOM 1551 O O . ALA A 1 192 ? 3.088 -40.719 -29.094 1 81.25 192 ALA A O 1
ATOM 1552 N N . LYS A 1 193 ? 1.26 -41.938 -29.688 1 82.44 193 LYS A N 1
ATOM 1553 C CA . LYS A 1 193 ? 0.472 -40.719 -29.953 1 82.44 193 LYS A CA 1
ATOM 1554 C C . LYS A 1 193 ? 0.178 -39.969 -28.656 1 82.44 193 LYS A C 1
ATOM 1556 O O . LYS A 1 193 ? 0.27 -38.75 -28.609 1 82.44 193 LYS A O 1
ATOM 1561 N N . VAL A 1 194 ? -0.058 -40.625 -27.594 1 76.75 194 VAL A N 1
ATOM 1562 C CA . VAL A 1 194 ? -0.331 -40.062 -26.297 1 76.75 194 VAL A CA 1
ATOM 1563 C C . VAL A 1 194 ? 0.929 -39.375 -25.75 1 76.75 194 VAL A C 1
ATOM 1565 O O . VAL A 1 194 ? 0.866 -38.25 -25.219 1 76.75 194 VAL A O 1
ATOM 1568 N N . ASP A 1 195 ? 2.01 -40.031 -25.922 1 81.81 195 ASP A N 1
ATOM 1569 C CA . ASP A 1 195 ? 3.271 -39.469 -25.438 1 81.81 195 ASP A CA 1
ATOM 1570 C C . ASP A 1 195 ? 3.627 -38.188 -26.172 1 81.81 195 ASP A C 1
ATOM 1572 O O . ASP A 1 195 ? 4.07 -37.219 -25.562 1 81.81 195 ASP A O 1
ATOM 1576 N N . PHE A 1 196 ? 3.391 -38.281 -27.469 1 86 196 PHE A N 1
ATOM 1577 C CA . PHE A 1 196 ? 3.678 -37.094 -28.266 1 86 196 PHE A CA 1
ATOM 1578 C C . PHE A 1 196 ? 2.791 -35.906 -27.859 1 86 196 PHE A C 1
ATOM 1580 O O . PHE A 1 196 ? 3.27 -34.781 -27.703 1 86 196 PHE A O 1
ATOM 1587 N N . ASN A 1 197 ? 1.526 -36.156 -27.641 1 82.88 197 ASN A N 1
ATOM 1588 C CA . ASN A 1 197 ? 0.598 -35.125 -27.219 1 82.88 197 ASN A CA 1
ATOM 1589 C C . ASN A 1 197 ? 0.955 -34.594 -25.828 1 82.88 197 ASN A C 1
ATOM 1591 O O . ASN A 1 197 ? 0.841 -33.375 -25.578 1 82.88 197 ASN A O 1
ATOM 1595 N N . ALA A 1 198 ? 1.398 -35.406 -24.922 1 81.69 198 ALA A N 1
ATOM 1596 C CA . ALA A 1 198 ? 1.794 -35.031 -23.578 1 81.69 198 ALA A CA 1
ATOM 1597 C C . ALA A 1 198 ? 3.021 -34.125 -23.609 1 81.69 198 ALA A C 1
ATOM 1599 O O . ALA A 1 198 ? 3.074 -33.094 -22.906 1 81.69 198 ALA A O 1
ATOM 1600 N N . ASP A 1 199 ? 3.967 -34.5 -24.438 1 88.06 199 ASP A N 1
ATOM 1601 C CA . ASP A 1 199 ? 5.172 -33.688 -24.562 1 88.06 199 ASP A CA 1
ATOM 1602 C C . ASP A 1 199 ? 4.855 -32.312 -25.219 1 88.06 199 ASP A C 1
ATOM 1604 O O . ASP A 1 199 ? 5.41 -31.297 -24.812 1 88.06 199 ASP A O 1
ATOM 1608 N N . SER A 1 200 ? 3.961 -32.406 -26.172 1 89.19 200 SER A N 1
ATOM 1609 C CA . SER A 1 200 ? 3.562 -31.188 -26.844 1 89.19 200 SER A CA 1
ATOM 1610 C C . SER A 1 200 ? 2.855 -30.234 -25.859 1 89.19 200 SER A C 1
ATOM 1612 O O . SER A 1 200 ? 3.072 -29.031 -25.906 1 89.19 200 SER A O 1
ATOM 1614 N N . ALA A 1 201 ? 2.072 -30.766 -25.031 1 86.06 201 ALA A N 1
ATOM 1615 C CA . ALA A 1 201 ? 1.38 -29.969 -24.016 1 86.06 201 ALA A CA 1
ATOM 1616 C C . ALA A 1 201 ? 2.369 -29.328 -23.047 1 86.06 201 ALA A C 1
ATOM 1618 O O . ALA A 1 201 ? 2.225 -28.172 -22.656 1 86.06 201 ALA A O 1
ATOM 1619 N N . GLN A 1 202 ? 3.33 -30.062 -22.625 1 88.56 202 GLN A N 1
ATOM 1620 C CA . GLN A 1 202 ? 4.34 -29.547 -21.703 1 88.56 202 GLN A CA 1
ATOM 1621 C C . GLN A 1 202 ? 5.156 -28.438 -22.344 1 88.56 202 GLN A C 1
ATOM 1623 O O . GLN A 1 202 ? 5.508 -27.453 -21.672 1 88.56 202 GLN A O 1
ATOM 1628 N N . TYR A 1 203 ? 5.473 -28.656 -23.609 1 93.12 203 TYR A N 1
ATOM 1629 C CA . TYR A 1 203 ? 6.203 -27.625 -24.359 1 93.12 203 TYR A CA 1
ATOM 1630 C C . TYR A 1 203 ? 5.398 -26.328 -24.438 1 93.12 203 TYR A C 1
ATOM 1632 O O . TYR A 1 203 ? 5.941 -25.25 -24.234 1 93.12 203 TYR A O 1
ATOM 1640 N N . MET A 1 204 ? 4.145 -26.469 -24.703 1 89.5 204 MET A N 1
ATOM 1641 C CA . MET A 1 204 ? 3.273 -25.297 -24.797 1 89.5 204 MET A CA 1
ATOM 1642 C C . MET A 1 204 ? 3.201 -24.562 -23.453 1 89.5 204 MET A C 1
ATOM 1644 O O . MET A 1 204 ? 3.238 -23.328 -23.422 1 89.5 204 MET A O 1
ATOM 1648 N N . LYS A 1 205 ? 3.129 -25.266 -22.375 1 90.56 205 LYS A N 1
ATOM 1649 C CA . LYS A 1 205 ? 3.1 -24.672 -21.047 1 90.56 205 LYS A CA 1
ATOM 1650 C C . LYS A 1 205 ? 4.41 -23.938 -20.734 1 90.56 205 LYS A C 1
ATOM 1652 O O . LYS A 1 205 ? 4.402 -22.859 -20.156 1 90.56 205 LYS A O 1
ATOM 1657 N N . GLN A 1 206 ? 5.465 -24.578 -21.141 1 94.5 206 GLN A N 1
ATOM 1658 C CA . GLN A 1 206 ? 6.773 -23.969 -20.922 1 94.5 206 GLN A CA 1
ATOM 1659 C C . GLN A 1 206 ? 6.934 -22.688 -21.719 1 94.5 206 GLN A C 1
ATOM 1661 O O . GLN A 1 206 ? 7.574 -21.734 -21.266 1 94.5 206 GLN A O 1
ATOM 1666 N N . GLN A 1 207 ? 6.391 -22.672 -22.906 1 93.06 207 GLN A N 1
ATOM 1667 C CA . GLN A 1 207 ? 6.422 -21.453 -23.719 1 93.06 207 GLN A CA 1
ATOM 1668 C C . GLN A 1 207 ? 5.734 -20.297 -23 1 93.06 207 GLN A C 1
ATOM 1670 O O . GLN A 1 207 ? 6.211 -19.156 -23.031 1 93.06 207 GLN A O 1
ATOM 1675 N N . GLU A 1 208 ? 4.723 -20.594 -22.344 1 92.31 208 GLU A N 1
ATOM 1676 C CA . GLU A 1 208 ? 4.004 -19.578 -21.562 1 92.31 208 GLU A CA 1
ATOM 1677 C C . GLU A 1 208 ? 4.859 -19.047 -20.422 1 92.31 208 GLU A C 1
ATOM 1679 O O . GLU A 1 208 ? 4.867 -17.844 -20.156 1 92.31 208 GLU A O 1
ATOM 1684 N N . LEU A 1 209 ? 5.527 -19.922 -19.75 1 94.62 209 LEU A N 1
ATOM 1685 C CA . LEU A 1 209 ? 6.363 -19.531 -18.625 1 94.62 209 LEU A CA 1
ATOM 1686 C C . LEU A 1 209 ? 7.508 -18.641 -19.078 1 94.62 209 LEU A C 1
ATOM 1688 O O . LEU A 1 209 ? 7.879 -17.688 -18.375 1 94.62 209 LEU A O 1
ATOM 1692 N N . VAL A 1 210 ? 8.078 -18.953 -20.25 1 95.5 210 VAL A N 1
ATOM 1693 C CA . VAL A 1 210 ? 9.156 -18.125 -20.797 1 95.5 210 VAL A CA 1
ATOM 1694 C C . VAL A 1 210 ? 8.633 -16.719 -21.094 1 95.5 210 VAL A C 1
ATOM 1696 O O . VAL A 1 210 ? 9.281 -15.727 -20.766 1 95.5 210 VAL A O 1
ATOM 1699 N N . VAL A 1 211 ? 7.48 -16.641 -21.688 1 94.38 211 VAL A N 1
ATOM 1700 C CA . VAL A 1 211 ? 6.895 -15.359 -22.031 1 94.38 211 VAL A CA 1
ATOM 1701 C C . VAL A 1 211 ? 6.582 -14.578 -20.766 1 94.38 211 VAL A C 1
ATOM 1703 O O . VAL A 1 211 ? 6.82 -13.367 -20.688 1 94.38 211 VAL A O 1
ATOM 1706 N N . THR A 1 212 ? 6.098 -15.234 -19.734 1 95.19 212 THR A N 1
ATOM 1707 C CA . THR A 1 212 ? 5.797 -14.594 -18.469 1 95.19 212 THR A CA 1
ATOM 1708 C C . THR A 1 212 ? 7.062 -14.008 -17.844 1 95.19 212 THR A C 1
ATOM 1710 O O . THR A 1 212 ? 7.055 -12.875 -17.359 1 95.19 212 THR A O 1
ATOM 1713 N N . SER A 1 213 ? 8.078 -14.766 -17.828 1 96 213 SER A N 1
ATOM 1714 C CA . SER A 1 213 ? 9.344 -14.289 -17.281 1 96 213 SER A CA 1
ATOM 1715 C C . SER A 1 213 ? 9.891 -13.117 -18.094 1 96 213 SER A C 1
ATOM 1717 O O . SER A 1 213 ? 10.438 -12.172 -17.531 1 96 213 SER A O 1
ATOM 1719 N N . ARG A 1 214 ? 9.773 -13.242 -19.375 1 95.12 214 ARG A N 1
ATOM 1720 C CA . ARG A 1 214 ? 10.203 -12.156 -20.266 1 95.12 214 ARG A CA 1
ATOM 1721 C C . ARG A 1 214 ? 9.445 -10.867 -19.953 1 95.12 214 ARG A C 1
ATOM 1723 O O . ARG A 1 214 ? 10.055 -9.797 -19.844 1 95.12 214 ARG A O 1
ATOM 1730 N N . ILE A 1 215 ? 8.164 -10.953 -19.812 1 95.75 215 ILE A N 1
ATOM 1731 C CA . ILE A 1 215 ? 7.324 -9.805 -19.5 1 95.75 215 ILE A CA 1
ATOM 1732 C C . ILE A 1 215 ? 7.73 -9.219 -18.156 1 95.75 215 ILE A C 1
ATOM 1734 O O . ILE A 1 215 ? 7.848 -8 -18 1 95.75 215 ILE A O 1
ATOM 1738 N N . ASN A 1 216 ? 8.008 -10.109 -17.188 1 95.88 216 ASN A N 1
ATOM 1739 C CA . ASN A 1 216 ? 8.438 -9.664 -15.867 1 95.88 216 ASN A CA 1
ATOM 1740 C C . ASN A 1 216 ? 9.75 -8.883 -15.938 1 95.88 216 ASN A C 1
ATOM 1742 O O . ASN A 1 216 ? 9.898 -7.852 -15.281 1 95.88 216 ASN A O 1
ATOM 1746 N N . LEU A 1 217 ? 10.633 -9.406 -16.688 1 95.44 217 LEU A N 1
ATOM 1747 C CA . LEU A 1 217 ? 11.922 -8.75 -16.844 1 95.44 217 LEU A CA 1
ATOM 1748 C C . LEU A 1 217 ? 11.766 -7.383 -17.5 1 95.44 217 LEU A C 1
ATOM 1750 O O . LEU A 1 217 ? 12.344 -6.395 -17.047 1 95.44 217 LEU A O 1
ATOM 1754 N N . ASN A 1 218 ? 10.992 -7.344 -18.531 1 94.81 218 ASN A N 1
ATOM 1755 C CA . ASN A 1 218 ? 10.75 -6.078 -19.219 1 94.81 218 ASN A CA 1
ATOM 1756 C C . ASN A 1 218 ? 10.047 -5.07 -18.297 1 94.81 218 ASN A C 1
ATOM 1758 O O . ASN A 1 218 ? 10.336 -3.875 -18.359 1 94.81 218 ASN A O 1
ATOM 1762 N N . GLU A 1 219 ? 9.117 -5.586 -17.516 1 95.06 219 GLU A N 1
ATOM 1763 C CA . GLU A 1 219 ? 8.43 -4.715 -16.562 1 95.06 219 GLU A CA 1
ATOM 1764 C C . GLU A 1 219 ? 9.406 -4.129 -15.539 1 95.06 219 GLU A C 1
ATOM 1766 O O . GLU A 1 219 ? 9.328 -2.939 -15.219 1 95.06 219 GLU A O 1
ATOM 1771 N N . LEU A 1 220 ? 10.328 -4.98 -15.055 1 95.25 220 LEU A N 1
ATOM 1772 C CA . LEU A 1 220 ? 11.328 -4.512 -14.102 1 95.25 220 LEU A CA 1
ATOM 1773 C C . LEU A 1 220 ? 12.219 -3.441 -14.727 1 95.25 220 LEU A C 1
ATOM 1775 O O . LEU A 1 220 ? 12.648 -2.508 -14.047 1 95.25 220 LEU A O 1
ATOM 1779 N N . MET A 1 221 ? 12.469 -3.533 -16.016 1 95.38 221 MET A N 1
ATOM 1780 C CA . MET A 1 221 ? 13.312 -2.564 -16.719 1 95.38 221 MET A CA 1
ATOM 1781 C C . MET A 1 221 ? 12.484 -1.381 -17.203 1 95.38 221 MET A C 1
ATOM 1783 O O . MET A 1 221 ? 13.008 -0.501 -17.891 1 95.38 221 MET A O 1
ATOM 1787 N N . ALA A 1 222 ? 11.188 -1.421 -16.891 1 95.31 222 ALA A N 1
ATOM 1788 C CA . ALA A 1 222 ? 10.266 -0.336 -17.203 1 95.31 222 ALA A CA 1
ATOM 1789 C C . ALA A 1 222 ? 10.18 -0.114 -18.719 1 95.31 222 ALA A C 1
ATOM 1791 O O . ALA A 1 222 ? 10.164 1.028 -19.188 1 95.31 222 ALA A O 1
ATOM 1792 N N . VAL A 1 223 ? 10.18 -1.177 -19.406 1 93.69 223 VAL A N 1
ATOM 1793 C CA . VAL A 1 223 ? 10.023 -1.109 -20.859 1 93.69 223 VAL A CA 1
ATOM 1794 C C . VAL A 1 223 ? 8.547 -1.093 -21.234 1 93.69 223 VAL A C 1
ATOM 1796 O O . VAL A 1 223 ? 7.77 -1.916 -20.734 1 93.69 223 VAL A O 1
ATOM 1799 N N . GLN A 1 224 ? 8.125 -0.262 -22.156 1 92 224 GLN A N 1
ATOM 1800 C CA . GLN A 1 224 ? 6.723 -0.107 -22.516 1 92 224 GLN A CA 1
ATOM 1801 C C . GLN A 1 224 ? 6.234 -1.289 -23.344 1 92 224 GLN A C 1
ATOM 1803 O O . GLN A 1 224 ? 5.09 -1.729 -23.203 1 92 224 GLN A O 1
ATOM 1808 N N . GLU A 1 225 ? 7.188 -1.727 -24.125 1 92.75 225 GLU A N 1
ATOM 1809 C CA . GLU A 1 225 ? 6.863 -2.961 -24.828 1 92.75 225 GLU A CA 1
ATOM 1810 C C . GLU A 1 225 ? 7.133 -4.184 -23.969 1 92.75 225 GLU A C 1
ATOM 1812 O O . GLU A 1 225 ? 8.211 -4.777 -24.031 1 92.75 225 GLU A O 1
ATOM 1817 N N . VAL A 1 226 ? 6.133 -4.621 -23.297 1 92.31 226 VAL A N 1
ATOM 1818 C CA . VAL A 1 226 ? 6.309 -5.609 -22.234 1 92.31 226 VAL A CA 1
ATOM 1819 C C . VAL A 1 226 ? 6.688 -6.957 -22.844 1 92.31 226 VAL A C 1
ATOM 1821 O O . VAL A 1 226 ? 7.293 -7.801 -22.172 1 92.31 226 VAL A O 1
ATOM 1824 N N . ASN A 1 227 ? 6.367 -7.184 -24.109 1 90.38 227 ASN A N 1
ATOM 1825 C CA . ASN A 1 227 ? 6.684 -8.453 -24.75 1 90.38 227 ASN A CA 1
ATOM 1826 C C . ASN A 1 227 ? 7.902 -8.328 -25.672 1 90.38 227 ASN A C 1
ATOM 1828 O O . ASN A 1 227 ? 8.086 -9.133 -26.578 1 90.38 227 ASN A O 1
ATOM 1832 N N . ARG A 1 228 ? 8.703 -7.328 -25.406 1 90.69 228 ARG A N 1
ATOM 1833 C CA . ARG A 1 228 ? 9.922 -7.16 -26.203 1 90.69 228 ARG A CA 1
ATOM 1834 C C . ARG A 1 228 ? 10.805 -8.398 -26.125 1 90.69 228 ARG A C 1
ATOM 1836 O O . ARG A 1 228 ? 11.07 -8.906 -25.031 1 90.69 228 ARG A O 1
ATOM 1843 N N . PRO A 1 229 ? 11.195 -8.953 -27.266 1 89.31 229 PRO A N 1
ATOM 1844 C CA . PRO A 1 229 ? 12.062 -10.133 -27.234 1 89.31 229 PRO A CA 1
ATOM 1845 C C . PRO A 1 229 ? 13.438 -9.836 -26.641 1 89.31 229 PRO A C 1
ATOM 1847 O O . PRO A 1 229 ? 13.992 -8.758 -26.859 1 89.31 229 PRO A O 1
ATOM 1850 N N . LEU A 1 230 ? 13.828 -10.734 -25.766 1 88.56 230 LEU A N 1
ATOM 1851 C CA . LEU A 1 230 ? 15.133 -10.625 -25.125 1 88.56 230 LEU A CA 1
ATOM 1852 C C . LEU A 1 230 ? 16 -11.836 -25.453 1 88.56 230 LEU A C 1
ATOM 1854 O O . LEU A 1 230 ? 15.602 -12.977 -25.219 1 88.56 230 LEU A O 1
ATOM 1858 N N . ARG A 1 231 ? 17.062 -11.562 -26.172 1 83.75 231 ARG A N 1
ATOM 1859 C CA . ARG A 1 231 ? 18.031 -12.625 -26.391 1 83.75 231 ARG A CA 1
ATOM 1860 C C . ARG A 1 231 ? 19.156 -12.562 -25.375 1 83.75 231 ARG A C 1
ATOM 1862 O O . ARG A 1 231 ? 19.922 -11.602 -25.359 1 83.75 231 ARG A O 1
ATOM 1869 N N . VAL A 1 232 ? 19.094 -13.609 -24.484 1 83 232 VAL A N 1
ATOM 1870 C CA . VAL A 1 232 ? 20.078 -13.602 -23.406 1 83 232 VAL A CA 1
ATOM 1871 C C . VAL A 1 232 ? 21.328 -14.352 -23.844 1 83 232 VAL A C 1
ATOM 1873 O O . VAL A 1 232 ? 21.25 -15.336 -24.578 1 83 232 VAL A O 1
ATOM 1876 N N . ASN A 1 233 ? 22.453 -13.828 -23.438 1 73.5 233 ASN A N 1
ATOM 1877 C CA . ASN A 1 233 ? 23.75 -14.398 -23.812 1 73.5 233 ASN A CA 1
ATOM 1878 C C . ASN A 1 233 ? 24.078 -15.625 -22.969 1 73.5 233 ASN A C 1
ATOM 1880 O O . ASN A 1 233 ? 24.703 -16.562 -23.469 1 73.5 233 ASN A O 1
ATOM 1884 N N . ASP A 1 234 ? 23.594 -15.633 -21.734 1 71.5 234 ASP A N 1
ATOM 1885 C CA . ASP A 1 234 ? 23.984 -16.688 -20.812 1 71.5 234 ASP A CA 1
ATOM 1886 C C . ASP A 1 234 ? 23.203 -17.969 -21.078 1 71.5 234 ASP A C 1
ATOM 1888 O O . ASP A 1 234 ? 21.969 -17.953 -21.141 1 71.5 234 ASP A O 1
ATOM 1892 N N . SER A 1 235 ? 23.969 -18.906 -21.391 1 74.5 235 SER A N 1
ATOM 1893 C CA . SER A 1 235 ? 23.344 -20.188 -21.641 1 74.5 235 SER A CA 1
ATOM 1894 C C . SER A 1 235 ? 23.531 -21.141 -20.453 1 74.5 235 SER A C 1
ATOM 1896 O O . SER A 1 235 ? 23.016 -22.25 -20.453 1 74.5 235 SER A O 1
ATOM 1898 N N . ILE A 1 236 ? 24.312 -20.578 -19.422 1 78.56 236 ILE A N 1
ATOM 1899 C CA . ILE A 1 236 ? 24.562 -21.406 -18.25 1 78.56 236 ILE A CA 1
ATOM 1900 C C . ILE A 1 236 ? 24.484 -20.562 -16.984 1 78.56 236 ILE A C 1
ATOM 1902 O O . ILE A 1 236 ? 24.703 -19.344 -17.031 1 78.56 236 ILE A O 1
ATOM 1906 N N . ILE A 1 237 ? 24.016 -21.156 -15.953 1 88.12 237 ILE A N 1
ATOM 1907 C CA . ILE A 1 237 ? 24 -20.516 -14.648 1 88.12 237 ILE A CA 1
ATOM 1908 C C . ILE A 1 237 ? 25.25 -20.922 -13.859 1 88.12 237 ILE A C 1
ATOM 1910 O O . ILE A 1 237 ? 25.422 -22.078 -13.516 1 88.12 237 ILE A O 1
ATOM 1914 N N . THR A 1 238 ? 26.141 -19.922 -13.695 1 85.94 238 THR A N 1
ATOM 1915 C CA . THR A 1 238 ? 27.359 -20.188 -12.938 1 85.94 238 THR A CA 1
ATOM 1916 C C . THR A 1 238 ? 27.188 -19.812 -11.477 1 85.94 238 THR A C 1
ATOM 1918 O O . THR A 1 238 ? 26.594 -18.766 -11.164 1 85.94 238 THR A O 1
ATOM 1921 N N . VAL A 1 239 ? 27.609 -20.703 -10.609 1 88.88 239 VAL A N 1
ATOM 1922 C CA . VAL A 1 239 ? 27.484 -20.453 -9.172 1 88.88 239 VAL A CA 1
ATOM 1923 C C . VAL A 1 239 ? 28.859 -20.25 -8.555 1 88.88 239 VAL A C 1
ATOM 1925 O O . VAL A 1 239 ? 29.844 -20.844 -9 1 88.88 239 VAL A O 1
ATOM 1928 N N . ASN A 1 240 ? 28.953 -19.344 -7.637 1 84.75 240 ASN A N 1
ATOM 1929 C CA . ASN A 1 240 ? 30.172 -19.109 -6.867 1 84.75 240 ASN A CA 1
ATOM 1930 C C . ASN A 1 240 ? 30.266 -20.047 -5.668 1 84.75 240 ASN A C 1
ATOM 1932 O O . ASN A 1 240 ? 29.453 -19.969 -4.742 1 84.75 240 ASN A O 1
ATOM 1936 N N . ASP A 1 241 ? 31.281 -20.859 -5.582 1 85.5 241 ASP A N 1
ATOM 1937 C CA . ASP A 1 241 ? 31.391 -21.828 -4.5 1 85.5 241 ASP A CA 1
ATOM 1938 C C . ASP A 1 241 ? 32.375 -21.359 -3.43 1 85.5 241 ASP A C 1
ATOM 1940 O O . ASP A 1 241 ? 32.75 -22.109 -2.525 1 85.5 241 ASP A O 1
ATOM 1944 N N . ALA A 1 242 ? 32.812 -20.094 -3.453 1 88.06 242 ALA A N 1
ATOM 1945 C CA . ALA A 1 242 ? 33.875 -19.656 -2.553 1 88.06 242 ALA A CA 1
ATOM 1946 C C . ALA A 1 242 ? 33.344 -18.625 -1.555 1 88.06 242 ALA A C 1
ATOM 1948 O O . ALA A 1 242 ? 34.094 -17.719 -1.146 1 88.06 242 ALA A O 1
ATOM 1949 N N . LEU A 1 243 ? 32.125 -18.75 -1.175 1 91.94 243 LEU A N 1
ATOM 1950 C CA . LEU A 1 243 ? 31.609 -17.828 -0.17 1 91.94 243 LEU A CA 1
ATOM 1951 C C . LEU A 1 243 ? 31.984 -18.297 1.235 1 91.94 243 LEU A C 1
ATOM 1953 O O . LEU A 1 243 ? 32.188 -19.484 1.466 1 91.94 243 LEU A O 1
ATOM 1957 N N . ASN A 1 244 ? 32.219 -17.344 2.145 1 94.25 244 ASN A N 1
ATOM 1958 C CA . ASN A 1 244 ? 32.594 -17.625 3.529 1 94.25 244 ASN A CA 1
ATOM 1959 C C . ASN A 1 244 ? 31.562 -17.047 4.508 1 94.25 244 ASN A C 1
ATOM 1961 O O . ASN A 1 244 ? 31.281 -15.844 4.484 1 94.25 244 ASN A O 1
ATOM 1965 N N . TYR A 1 245 ? 31.141 -17.906 5.41 1 95.56 245 TYR A N 1
ATOM 1966 C CA . TYR A 1 245 ? 30.062 -17.531 6.328 1 95.56 245 TYR A CA 1
ATOM 1967 C C . TYR A 1 245 ? 30.5 -16.359 7.211 1 95.56 245 TYR A C 1
ATOM 1969 O O . TYR A 1 245 ? 29.75 -15.383 7.359 1 95.56 245 TYR A O 1
ATOM 1977 N N . ASP A 1 246 ? 31.672 -16.438 7.816 1 95.31 246 ASP A N 1
ATOM 1978 C CA . ASP A 1 246 ? 32.125 -15.438 8.766 1 95.31 246 ASP A CA 1
ATOM 1979 C C . ASP A 1 246 ? 32.344 -14.086 8.086 1 95.31 246 ASP A C 1
ATOM 1981 O O . ASP A 1 246 ? 32 -13.047 8.656 1 95.31 246 ASP A O 1
ATOM 1985 N N . GLU A 1 247 ? 32.844 -14.109 6.953 1 94.88 247 GLU A N 1
ATOM 1986 C CA . GLU A 1 247 ? 33.031 -12.875 6.191 1 94.88 247 GLU A CA 1
ATOM 1987 C C . GLU A 1 247 ? 31.672 -12.242 5.844 1 94.88 247 GLU A C 1
ATOM 1989 O O . GLU A 1 247 ? 31.516 -11.023 5.938 1 94.88 247 GLU A O 1
ATOM 1994 N N . LEU A 1 248 ? 30.688 -13.031 5.473 1 96.5 248 LEU A N 1
ATOM 1995 C CA . LEU A 1 248 ? 29.359 -12.547 5.133 1 96.5 248 LEU A CA 1
ATOM 1996 C C . LEU A 1 248 ? 28.672 -11.93 6.348 1 96.5 248 LEU A C 1
ATOM 1998 O O . LEU A 1 248 ? 28.062 -10.867 6.242 1 96.5 248 LEU A O 1
ATOM 2002 N N . TRP A 1 249 ? 28.828 -12.602 7.469 1 96.75 249 TRP A N 1
ATOM 2003 C CA . TRP A 1 249 ? 28.188 -12.109 8.68 1 96.75 249 TRP A CA 1
ATOM 2004 C C . TRP A 1 249 ? 28.812 -10.797 9.141 1 96.75 249 TRP A C 1
ATOM 2006 O O . TRP A 1 249 ? 28.109 -9.859 9.508 1 96.75 249 TRP A O 1
ATOM 2016 N N . GLU A 1 250 ? 30.125 -10.68 9.102 1 96.31 250 GLU A N 1
ATOM 2017 C CA . GLU A 1 250 ? 30.812 -9.445 9.484 1 96.31 250 GLU A CA 1
ATOM 2018 C C . GLU A 1 250 ? 30.422 -8.289 8.57 1 96.31 250 GLU A C 1
ATOM 2020 O O . GLU A 1 250 ? 30.219 -7.168 9.039 1 96.31 250 GLU A O 1
ATOM 2025 N N . SER A 1 251 ? 30.312 -8.602 7.359 1 95.5 251 SER A N 1
ATOM 2026 C CA . SER A 1 251 ? 29.891 -7.586 6.398 1 95.5 251 SER A CA 1
ATOM 2027 C C . SER A 1 251 ? 28.453 -7.16 6.633 1 95.5 251 SER A C 1
ATOM 2029 O O . SER A 1 251 ? 28.109 -5.98 6.504 1 95.5 251 SER A O 1
ATOM 2031 N N . THR A 1 252 ? 27.547 -8.094 6.961 1 97.25 252 THR A N 1
ATOM 2032 C CA . THR A 1 252 ? 26.141 -7.801 7.254 1 97.25 252 THR A CA 1
ATOM 2033 C C . THR A 1 252 ? 26.031 -6.84 8.43 1 97.25 252 THR A C 1
ATOM 2035 O O . THR A 1 252 ? 25.297 -5.852 8.359 1 97.25 252 THR A O 1
ATOM 2038 N N . LEU A 1 253 ? 26.844 -7.082 9.43 1 96.56 253 LEU A N 1
ATOM 2039 C CA . LEU A 1 253 ? 26.797 -6.242 10.625 1 96.56 253 LEU A CA 1
ATOM 2040 C C . LEU A 1 253 ? 27.281 -4.828 10.305 1 96.56 253 LEU A C 1
ATOM 2042 O O . LEU A 1 253 ? 26.734 -3.855 10.844 1 96.56 253 LEU A O 1
ATOM 2046 N N . LYS A 1 254 ? 28.141 -4.727 9.359 1 94.75 254 LYS A N 1
ATOM 2047 C CA . LYS A 1 254 ? 28.781 -3.441 9.102 1 94.75 254 LYS A CA 1
ATOM 2048 C C . LYS A 1 254 ? 28.031 -2.648 8.039 1 94.75 254 LYS A C 1
ATOM 2050 O O . LYS A 1 254 ? 27.953 -1.422 8.117 1 94.75 254 LYS A O 1
ATOM 2055 N N . THR A 1 255 ? 27.469 -3.365 7.066 1 94 255 THR A N 1
ATOM 2056 C CA . THR A 1 255 ? 27.078 -2.625 5.871 1 94 255 THR A CA 1
ATOM 2057 C C . THR A 1 255 ? 25.594 -2.816 5.566 1 94 255 THR A C 1
ATOM 2059 O O . THR A 1 255 ? 25.047 -2.168 4.668 1 94 255 THR A O 1
ATOM 2062 N N . ASN A 1 256 ? 24.828 -3.682 6.297 1 96.44 256 ASN A N 1
ATOM 2063 C CA . ASN A 1 256 ? 23.422 -3.926 5.992 1 96.44 256 ASN A CA 1
ATOM 2064 C C . ASN A 1 256 ? 22.578 -2.66 6.156 1 96.44 256 ASN A C 1
ATOM 2066 O O . ASN A 1 256 ? 22.594 -2.035 7.219 1 96.44 256 ASN A O 1
ATOM 2070 N N . ALA A 1 257 ? 21.875 -2.318 5.098 1 96.81 257 ALA A N 1
ATOM 2071 C CA . ALA A 1 257 ? 21.141 -1.049 5.062 1 96.81 257 ALA A CA 1
ATOM 2072 C C . ALA A 1 257 ? 19.984 -1.053 6.051 1 96.81 257 ALA A C 1
ATOM 2074 O O . ALA A 1 257 ? 19.641 -0.013 6.617 1 96.81 257 ALA A O 1
ATOM 2075 N N . ASN A 1 258 ? 19.359 -2.172 6.289 1 97.75 258 ASN A N 1
ATOM 2076 C CA . ASN A 1 258 ? 18.25 -2.256 7.242 1 97.75 258 ASN A CA 1
ATOM 2077 C C . ASN A 1 258 ? 18.734 -2.049 8.672 1 97.75 258 ASN A C 1
ATOM 2079 O O . ASN A 1 258 ? 18.047 -1.436 9.484 1 97.75 258 ASN A O 1
ATOM 2083 N N . LEU A 1 259 ? 19.906 -2.533 8.984 1 97.62 259 LEU A N 1
ATOM 2084 C CA . LEU A 1 259 ? 20.484 -2.322 10.305 1 97.62 259 LEU A CA 1
ATOM 2085 C C . LEU A 1 259 ? 20.875 -0.859 10.5 1 97.62 259 LEU A C 1
ATOM 2087 O O . LEU A 1 259 ? 20.656 -0.298 11.578 1 97.62 259 LEU A O 1
ATOM 2091 N N . LEU A 1 260 ? 21.422 -0.312 9.461 1 97.5 260 LEU A N 1
ATOM 2092 C CA . LEU A 1 260 ? 21.75 1.105 9.516 1 97.5 260 LEU A CA 1
ATOM 2093 C C . LEU A 1 260 ? 20.516 1.953 9.758 1 97.5 260 LEU A C 1
ATOM 2095 O O . LEU A 1 260 ? 20.531 2.887 10.562 1 97.5 260 LEU A O 1
ATOM 2099 N N . LYS A 1 261 ? 19.406 1.651 9.078 1 98.19 261 LYS A N 1
ATOM 2100 C CA . LYS A 1 261 ? 18.141 2.359 9.258 1 98.19 261 LYS A CA 1
ATOM 2101 C C . LYS A 1 261 ? 17.625 2.209 10.695 1 98.19 261 LYS A C 1
ATOM 2103 O O . LYS A 1 261 ? 17.125 3.168 11.281 1 98.19 261 LYS A O 1
ATOM 2108 N N . ALA A 1 262 ? 17.766 1.051 11.266 1 98.25 262 ALA A N 1
ATOM 2109 C CA . ALA A 1 262 ? 17.344 0.813 12.641 1 98.25 262 ALA A CA 1
ATOM 2110 C C . ALA A 1 262 ? 18.156 1.645 13.625 1 98.25 262 ALA A C 1
ATOM 2112 O O . ALA A 1 262 ? 17.625 2.164 14.609 1 98.25 262 ALA A O 1
ATOM 2113 N N . ASP A 1 263 ? 19.453 1.759 13.391 1 98.06 263 ASP A N 1
ATOM 2114 C CA . ASP A 1 263 ? 20.312 2.615 14.211 1 98.06 263 ASP A CA 1
ATOM 2115 C C . ASP A 1 263 ? 19.875 4.074 14.125 1 98.06 263 ASP A C 1
ATOM 2117 O O . ASP A 1 263 ? 19.859 4.785 15.133 1 98.06 263 ASP A O 1
ATOM 2121 N N . GLN A 1 264 ? 19.531 4.414 12.93 1 98.31 264 GLN A N 1
ATOM 2122 C CA . GLN A 1 264 ? 19.047 5.777 12.734 1 98.31 264 GLN A CA 1
ATOM 2123 C C . GLN A 1 264 ? 17.719 6.008 13.438 1 98.31 264 GLN A C 1
ATOM 2125 O O . GLN A 1 264 ? 17.484 7.09 13.977 1 98.31 264 GLN A O 1
ATOM 2130 N N . ASN A 1 265 ? 16.828 5.023 13.484 1 98.19 265 ASN A N 1
ATOM 2131 C CA . ASN A 1 265 ? 15.586 5.113 14.234 1 98.19 265 ASN A CA 1
ATOM 2132 C C . ASN A 1 265 ? 15.844 5.32 15.727 1 98.19 265 ASN A C 1
ATOM 2134 O O . ASN A 1 265 ? 15.125 6.082 16.375 1 98.19 265 ASN A O 1
ATOM 2138 N N . THR A 1 266 ? 16.844 4.656 16.234 1 98.25 266 THR A N 1
ATOM 2139 C CA . THR A 1 266 ? 17.203 4.82 17.641 1 98.25 266 THR A CA 1
ATOM 2140 C C . THR A 1 266 ? 17.719 6.234 17.906 1 98.25 266 THR A C 1
ATOM 2142 O O . THR A 1 266 ? 17.391 6.844 18.922 1 98.25 266 THR A O 1
ATOM 2145 N N . THR A 1 267 ? 18.5 6.738 16.984 1 98.44 267 THR A N 1
ATOM 2146 C CA . THR A 1 267 ? 19 8.102 17.094 1 98.44 267 THR A CA 1
ATOM 2147 C C . THR A 1 267 ? 17.844 9.102 17.078 1 98.44 267 THR A C 1
ATOM 2149 O O . THR A 1 267 ? 17.828 10.062 17.844 1 98.44 267 THR A O 1
ATOM 2152 N N . ILE A 1 268 ? 16.859 8.844 16.203 1 98.44 268 ILE A N 1
ATOM 2153 C CA . ILE A 1 268 ? 15.703 9.711 16.109 1 98.44 268 ILE A CA 1
ATOM 2154 C C . ILE A 1 268 ? 14.906 9.664 17.406 1 98.44 268 ILE A C 1
ATOM 2156 O O . ILE A 1 268 ? 14.453 10.695 17.906 1 98.44 268 ILE A O 1
ATOM 2160 N N . ALA A 1 269 ? 14.789 8.523 17.984 1 98.31 269 ALA A N 1
ATOM 2161 C CA . ALA A 1 269 ? 14.102 8.383 19.266 1 98.31 269 ALA A CA 1
ATOM 2162 C C . ALA A 1 269 ? 14.828 9.156 20.375 1 98.31 269 ALA A C 1
ATOM 2164 O O . ALA A 1 269 ? 14.195 9.766 21.234 1 98.31 269 ALA A O 1
ATOM 2165 N N . GLN A 1 270 ? 16.172 9.156 20.391 1 98.44 270 GLN A N 1
ATOM 2166 C CA . GLN A 1 270 ? 16.969 9.906 21.359 1 98.44 270 GLN A CA 1
ATOM 2167 C C . GLN A 1 270 ? 16.766 11.406 21.188 1 98.44 270 GLN A C 1
ATOM 2169 O O . GLN A 1 270 ? 16.703 12.148 22.172 1 98.44 270 GLN A O 1
ATOM 2174 N N . LEU A 1 271 ? 16.641 11.781 19.938 1 98.19 271 LEU A N 1
ATOM 2175 C CA . LEU A 1 271 ? 16.406 13.195 19.672 1 98.19 271 LEU A CA 1
ATOM 2176 C C . LEU A 1 271 ? 15.008 13.602 20.094 1 98.19 271 LEU A C 1
ATOM 2178 O O . LEU A 1 271 ? 14.805 14.711 20.609 1 98.19 271 LEU A O 1
ATOM 2182 N N . ASP A 1 272 ? 14.039 12.75 19.953 1 97.81 272 ASP A N 1
ATOM 2183 C CA . ASP A 1 272 ? 12.688 13.008 20.438 1 97.81 272 ASP A CA 1
ATOM 2184 C C . ASP A 1 272 ? 12.68 13.188 21.953 1 97.81 272 ASP A C 1
ATOM 2186 O O . ASP A 1 272 ? 11.961 14.039 22.484 1 97.81 272 ASP A O 1
ATOM 2190 N N . TYR A 1 273 ? 13.461 12.375 22.641 1 97.75 273 TYR A N 1
ATOM 2191 C CA . TYR A 1 273 ? 13.602 12.492 24.078 1 97.75 273 TYR A CA 1
ATOM 2192 C C . TYR A 1 273 ? 14.164 13.852 24.469 1 97.75 273 TYR A C 1
ATOM 2194 O O . TYR A 1 273 ? 13.68 14.492 25.406 1 97.75 273 TYR A O 1
ATOM 2202 N N . ARG A 1 274 ? 15.117 14.305 23.75 1 96.94 274 ARG A N 1
ATOM 2203 C CA . ARG A 1 274 ? 15.711 15.609 24.016 1 96.94 274 ARG A CA 1
ATOM 2204 C C . ARG A 1 274 ? 14.695 16.734 23.766 1 96.94 274 ARG A C 1
ATOM 2206 O O . ARG A 1 274 ? 14.711 17.75 24.453 1 96.94 274 ARG A O 1
ATOM 2213 N N . GLN A 1 275 ? 13.836 16.5 22.781 1 96.56 275 GLN A N 1
ATOM 2214 C CA . GLN A 1 275 ? 12.797 17.5 22.5 1 96.56 275 GLN A CA 1
ATOM 2215 C C . GLN A 1 275 ? 11.812 17.594 23.672 1 96.56 275 GLN A C 1
ATOM 2217 O O . GLN A 1 275 ? 11.359 18.688 24.016 1 96.56 275 GLN A O 1
ATOM 2222 N N . VAL A 1 276 ? 11.547 16.469 24.25 1 95.62 276 VAL A N 1
ATOM 2223 C CA . VAL A 1 276 ? 10.648 16.453 25.391 1 95.62 276 VAL A CA 1
ATOM 2224 C C . VAL A 1 276 ? 11.305 17.172 26.578 1 95.62 276 VAL A C 1
ATOM 2226 O O . VAL A 1 276 ? 10.633 17.875 27.328 1 95.62 276 VAL A O 1
ATOM 2229 N N . LEU A 1 277 ? 12.625 17.094 26.75 1 94.81 277 LEU A N 1
ATOM 2230 C CA . LEU A 1 277 ? 13.352 17.719 27.859 1 94.81 277 LEU A CA 1
ATOM 2231 C C . LEU A 1 277 ? 13.438 19.219 27.672 1 94.81 277 LEU A C 1
ATOM 2233 O O . LEU A 1 277 ? 13.727 19.953 28.625 1 94.81 277 LEU A O 1
ATOM 2237 N N . SER A 1 278 ? 13.203 19.641 26.422 1 93.69 278 SER A N 1
ATOM 2238 C CA . SER A 1 278 ? 13.297 21.062 26.156 1 93.69 278 SER A CA 1
ATOM 2239 C C . SER A 1 278 ? 12.258 21.844 26.953 1 93.69 278 SER A C 1
ATOM 2241 O O . SER A 1 278 ? 12.445 23.031 27.234 1 93.69 278 SER A O 1
ATOM 2243 N N . ARG A 1 279 ? 11.164 21.234 27.297 1 90.25 279 ARG A N 1
ATOM 2244 C CA . ARG A 1 279 ? 10.078 21.875 28.031 1 90.25 279 ARG A CA 1
ATOM 2245 C C . ARG A 1 279 ? 10.523 22.281 29.422 1 90.25 279 ARG A C 1
ATOM 2247 O O . ARG A 1 279 ? 9.852 23.078 30.078 1 90.25 279 ARG A O 1
ATOM 2254 N N . ASN A 1 280 ? 11.727 21.766 29.922 1 91.12 280 ASN A N 1
ATOM 2255 C CA . ASN A 1 280 ? 12.242 22.078 31.25 1 91.12 280 ASN A CA 1
ATOM 2256 C C . ASN A 1 280 ? 13.047 23.375 31.234 1 91.12 280 ASN A C 1
ATOM 2258 O O . ASN A 1 280 ? 13.508 23.844 32.281 1 91.12 280 ASN A O 1
ATOM 2262 N N . TYR A 1 281 ? 13.188 23.938 30.047 1 93.88 281 TYR A N 1
ATOM 2263 C CA . TYR A 1 281 ? 13.984 25.156 29.906 1 93.88 281 TYR A CA 1
ATOM 2264 C C . TYR A 1 281 ? 13.109 26.328 29.5 1 93.88 281 TYR A C 1
ATOM 2266 O O . TYR A 1 281 ? 12.031 26.156 28.938 1 93.88 281 TYR A O 1
ATOM 2274 N N . PRO A 1 282 ? 13.492 27.531 29.844 1 94.38 282 PRO A N 1
ATOM 2275 C CA . PRO A 1 282 ? 12.742 28.703 29.422 1 94.38 282 PRO A CA 1
ATOM 2276 C C . PRO A 1 282 ? 12.867 28.969 27.922 1 94.38 282 PRO A C 1
ATOM 2278 O O . PRO A 1 282 ? 13.703 28.359 27.25 1 94.38 282 PRO A O 1
ATOM 2281 N N . TYR A 1 283 ? 11.961 29.656 27.359 1 95.12 283 TYR A N 1
ATOM 2282 C CA . TYR A 1 283 ? 12.062 30.109 25.969 1 95.12 283 TYR A CA 1
ATOM 2283 C C . TYR A 1 283 ? 12.188 31.625 25.891 1 95.12 283 TYR A C 1
ATOM 2285 O O . TYR A 1 283 ? 11.805 32.344 26.828 1 95.12 283 TYR A O 1
ATOM 2293 N N . VAL A 1 284 ? 12.875 32.125 24.875 1 96.25 284 VAL A N 1
ATOM 2294 C CA . VAL A 1 284 ? 13.07 33.562 24.609 1 96.25 284 VAL A CA 1
ATOM 2295 C C . VAL A 1 284 ? 12.594 33.875 23.188 1 96.25 284 VAL A C 1
ATOM 2297 O O . VAL A 1 284 ? 13.086 33.312 22.219 1 96.25 284 VAL A O 1
ATOM 2300 N N . LYS A 1 285 ? 11.609 34.719 23.109 1 95.69 285 LYS A N 1
ATOM 2301 C CA . LYS A 1 285 ? 11.078 35.156 21.828 1 95.69 285 LYS A CA 1
ATOM 2302 C C . LYS A 1 285 ? 11.242 36.656 21.641 1 95.69 285 LYS A C 1
ATOM 2304 O O . LYS A 1 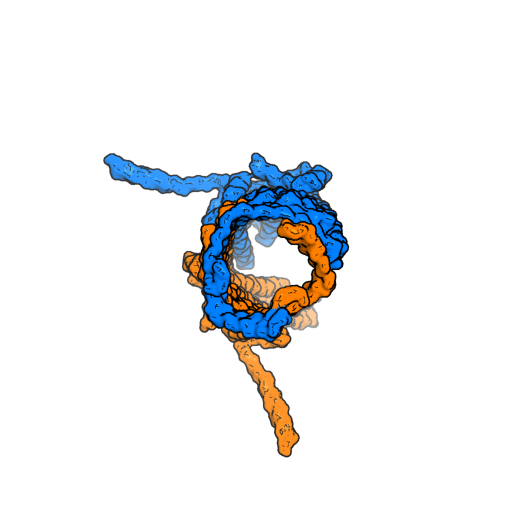285 ? 11.094 37.438 22.594 1 95.69 285 LYS A O 1
ATOM 2309 N N . LEU A 1 286 ? 11.594 36.969 20.438 1 95.81 286 LEU A N 1
ATOM 2310 C CA . LEU A 1 286 ? 11.742 38.375 20.062 1 95.81 286 LEU A CA 1
ATOM 2311 C C . LEU A 1 286 ? 10.672 38.781 19.078 1 95.81 286 LEU A C 1
ATOM 2313 O O . LEU A 1 286 ? 10.359 38.031 18.141 1 95.81 286 LEU A O 1
ATOM 2317 N N . ASN A 1 287 ? 9.984 39.812 19.312 1 95.12 287 ASN A N 1
ATOM 2318 C CA . ASN A 1 287 ? 9.016 40.406 18.391 1 95.12 287 ASN A CA 1
ATOM 2319 C C . ASN A 1 287 ? 9.352 41.875 18.078 1 95.12 287 ASN A C 1
ATOM 2321 O O . ASN A 1 287 ? 9.797 42.625 18.953 1 95.12 287 ASN A O 1
ATOM 2325 N N . ALA A 1 288 ? 9.289 42.219 16.828 1 93.12 288 ALA A N 1
ATOM 2326 C CA . ALA A 1 288 ? 9.484 43.594 16.359 1 93.12 288 ALA A CA 1
ATOM 2327 C C . ALA A 1 288 ? 8.445 43.969 15.312 1 93.12 288 ALA A C 1
ATOM 2329 O O . ALA A 1 288 ? 8.016 43.125 14.523 1 93.12 288 ALA A O 1
ATOM 2330 N N . GLY A 1 289 ? 7.965 45.188 15.43 1 92.94 289 GLY A N 1
ATOM 2331 C CA . GLY A 1 289 ? 6.965 45.625 14.469 1 92.94 289 GLY A CA 1
ATOM 2332 C C . GLY A 1 289 ? 7.027 47.125 14.172 1 92.94 289 GLY A C 1
ATOM 2333 O O . GLY A 1 289 ? 7.602 47.875 14.945 1 92.94 289 GLY A O 1
ATOM 2334 N N . TYR A 1 290 ? 6.707 47.438 13.016 1 92.25 290 TYR A N 1
ATOM 2335 C CA . TYR A 1 290 ? 6.48 48.812 12.586 1 92.25 290 TYR A CA 1
ATOM 2336 C C . TYR A 1 290 ? 5.062 49 12.062 1 92.25 290 TYR A C 1
ATOM 2338 O O . TYR A 1 290 ? 4.633 48.281 11.156 1 92.25 290 TYR A O 1
ATOM 2346 N N . GLY A 1 291 ? 4.336 49.906 12.781 1 90.56 291 GLY A N 1
ATOM 2347 C CA . GLY A 1 291 ? 2.939 50 12.391 1 90.56 291 GLY A CA 1
ATOM 2348 C C . GLY A 1 291 ? 2.393 51.406 12.469 1 90.56 291 GLY A C 1
ATOM 2349 O O . GLY A 1 291 ? 3.066 52.312 12.961 1 90.56 291 GLY A O 1
ATOM 2350 N N . TYR A 1 292 ? 1.274 51.562 11.781 1 91.44 292 TYR A N 1
ATOM 2351 C CA . TYR A 1 292 ? 0.5 52.812 11.742 1 91.44 292 TYR A CA 1
ATOM 2352 C C . TYR A 1 292 ? -0.917 52.594 12.258 1 91.44 292 TYR A C 1
ATOM 2354 O O . TYR A 1 292 ? -1.55 51.594 11.922 1 91.44 292 TYR A O 1
ATOM 2362 N N . THR A 1 293 ? -1.332 53.375 13.211 1 89.75 293 THR A N 1
ATOM 2363 C CA . THR A 1 293 ? -2.699 53.312 13.719 1 89.75 293 THR A CA 1
ATOM 2364 C C . THR A 1 293 ? -3.379 54.688 13.594 1 89.75 293 THR A C 1
ATOM 2366 O O . THR A 1 293 ? -2.842 55.688 14.055 1 89.75 293 THR A O 1
ATOM 2369 N N . PHE A 1 294 ? -4.52 54.75 12.961 1 89.5 294 PHE A N 1
ATOM 2370 C CA . PHE A 1 294 ? -5.34 55.938 12.812 1 89.5 294 PHE A CA 1
ATOM 2371 C C . PHE A 1 294 ? -6.703 55.75 13.469 1 89.5 294 PHE A C 1
ATOM 2373 O O . PHE A 1 294 ? -7.438 54.812 13.125 1 89.5 294 PHE A O 1
ATOM 2380 N N . ASN A 1 295 ? -6.965 56.562 14.484 1 87.75 295 ASN A N 1
ATOM 2381 C CA . ASN A 1 295 ? -8.242 56.531 15.195 1 87.75 295 ASN A CA 1
ATOM 2382 C C . ASN A 1 295 ? -9.07 57.781 14.93 1 87.75 295 ASN A C 1
ATOM 2384 O O . ASN A 1 295 ? -8.555 58.875 15 1 87.75 295 ASN A O 1
ATOM 2388 N N . LYS A 1 296 ? -10.312 57.625 14.625 1 86.56 296 LYS A N 1
ATOM 2389 C CA . LYS A 1 296 ? -11.281 58.688 14.516 1 86.56 296 LYS A CA 1
ATOM 2390 C C . LYS A 1 296 ? -12.398 58.531 15.539 1 86.56 296 LYS A C 1
ATOM 2392 O O . LYS A 1 296 ? -13.062 57.5 15.586 1 86.56 296 LYS A O 1
ATOM 2397 N N . TYR A 1 297 ? -12.492 59.531 16.438 1 82.5 297 TYR A N 1
ATOM 2398 C CA . TYR A 1 297 ? -13.484 59.469 17.5 1 82.5 297 TYR A CA 1
ATOM 2399 C C . TYR A 1 297 ? -14.617 60.469 17.234 1 82.5 297 TYR A C 1
ATOM 2401 O O . TYR A 1 297 ? -14.383 61.562 16.734 1 82.5 297 TYR A O 1
ATOM 2409 N N . GLU A 1 298 ? -15.789 60.125 17.578 1 77.31 298 GLU A N 1
ATOM 2410 C CA . GLU A 1 298 ? -16.922 61.031 17.359 1 77.31 298 GLU A CA 1
ATOM 2411 C C . GLU A 1 298 ? -17.172 61.906 18.594 1 77.31 298 GLU A C 1
ATOM 2413 O O . GLU A 1 298 ? -17.547 63.062 18.453 1 77.31 298 GLU A O 1
ATOM 2418 N N . THR A 1 299 ? -17.062 61.312 19.734 1 70.5 299 THR A N 1
ATOM 2419 C CA . THR A 1 299 ? -17.469 62.094 20.906 1 70.5 299 THR A CA 1
ATOM 2420 C C . THR A 1 299 ? -16.281 62.375 21.812 1 70.5 299 THR A C 1
ATOM 2422 O O . THR A 1 299 ? -16.422 63.094 22.812 1 70.5 299 THR A O 1
ATOM 2425 N N . ASN A 1 300 ? -15.117 61.969 21.453 1 66.94 300 ASN A N 1
ATOM 2426 C CA . ASN A 1 300 ? -13.969 62.219 22.328 1 66.94 300 ASN A CA 1
ATOM 2427 C C . ASN A 1 300 ? -13.438 63.625 22.172 1 66.94 300 ASN A C 1
ATOM 2429 O O . ASN A 1 300 ? -13.773 64.312 21.203 1 66.94 300 ASN A O 1
ATOM 2433 N N . ALA A 1 301 ? -12.844 64.062 23.203 1 68.12 301 ALA A N 1
ATOM 2434 C CA . ALA A 1 301 ? -12.203 65.375 23.109 1 68.12 301 ALA A CA 1
ATOM 2435 C C . ALA A 1 301 ? -11.258 65.438 21.922 1 68.12 301 ALA A C 1
ATOM 2437 O O . ALA A 1 301 ? -11.023 66.5 21.344 1 68.12 301 ALA A O 1
ATOM 2438 N N . THR A 1 302 ? -10.875 64.312 21.688 1 71.88 302 THR A N 1
ATOM 2439 C CA . THR A 1 302 ? -10 64.125 20.516 1 71.88 302 THR A CA 1
ATOM 2440 C C . THR A 1 302 ? -10.773 63.594 19.328 1 71.88 302 THR A C 1
ATOM 2442 O O . THR A 1 302 ? -11.43 62.562 19.438 1 71.88 302 THR A O 1
ATOM 2445 N N . SER A 1 303 ? -10.797 64.312 18.156 1 81.38 303 SER A N 1
ATOM 2446 C CA . SER A 1 303 ? -11.555 63.938 16.969 1 81.38 303 SER A CA 1
ATOM 2447 C C . SER A 1 303 ? -10.797 62.875 16.156 1 81.38 303 SER A C 1
ATOM 2449 O O . SER A 1 303 ? -11.391 61.938 15.617 1 81.38 303 SER A O 1
ATOM 2451 N N . ARG A 1 304 ? -9.414 63.156 16.031 1 85.12 304 ARG A N 1
ATOM 2452 C CA . ARG A 1 304 ? -8.586 62.25 15.258 1 85.12 304 ARG A CA 1
ATOM 2453 C C . ARG A 1 304 ? -7.227 62.062 15.914 1 85.12 304 ARG A C 1
ATOM 2455 O O . ARG A 1 304 ? -6.672 63 16.484 1 85.12 304 ARG A O 1
ATOM 2462 N N . ARG A 1 305 ? -6.738 60.844 15.898 1 85.88 305 ARG A N 1
ATOM 2463 C CA . ARG A 1 305 ? -5.41 60.562 16.422 1 85.88 305 ARG A CA 1
ATOM 2464 C C . ARG A 1 305 ? -4.676 59.562 15.516 1 85.88 305 ARG A C 1
ATOM 2466 O O . ARG A 1 305 ? -5.246 58.562 15.102 1 85.88 305 ARG A O 1
ATOM 2473 N N . SER A 1 306 ? -3.486 59.938 15.023 1 87.19 306 SER A N 1
ATOM 2474 C CA . SER A 1 306 ? -2.648 59.031 14.242 1 87.19 306 SER A CA 1
ATOM 2475 C C . SER A 1 306 ? -1.337 58.75 14.961 1 87.19 306 SER A C 1
ATOM 2477 O O . SER A 1 306 ? -0.734 59.625 15.562 1 87.19 306 SER A O 1
ATOM 2479 N N . ASN A 1 307 ? -1.021 57.5 15.031 1 87.62 307 ASN A N 1
ATOM 2480 C CA . ASN A 1 307 ? 0.219 57.062 15.656 1 87.62 307 ASN A CA 1
ATOM 2481 C C . ASN A 1 307 ? 1.019 56.156 14.727 1 87.62 307 ASN A C 1
ATOM 2483 O O . ASN A 1 307 ? 0.453 55.281 14.078 1 87.62 307 ASN A O 1
ATOM 2487 N N . TRP A 1 308 ? 2.285 56.5 14.352 1 87.44 308 TRP A N 1
ATOM 2488 C CA . TRP A 1 308 ? 3.18 55.562 13.641 1 87.44 308 TRP A CA 1
ATOM 2489 C C . TRP A 1 308 ? 4.484 55.406 14.406 1 87.44 308 TRP A C 1
ATOM 2491 O O . TRP A 1 308 ? 4.984 56.344 15.031 1 87.44 308 TRP A O 1
ATOM 2501 N N . GLY A 1 309 ? 5.062 54.281 14.578 1 88.19 309 GLY A N 1
ATOM 2502 C CA . GLY A 1 309 ? 6.309 54.062 15.305 1 88.19 309 GLY A CA 1
ATOM 2503 C C . GLY A 1 309 ? 6.762 52.625 15.312 1 88.19 309 GLY A C 1
ATOM 2504 O O . GLY A 1 309 ? 6.137 51.781 14.68 1 88.19 309 GLY A O 1
ATOM 2505 N N . LEU A 1 310 ? 7.988 52.438 15.758 1 91 310 LEU A N 1
ATOM 2506 C CA . LEU A 1 310 ? 8.625 51.156 15.938 1 91 310 LEU A CA 1
ATOM 2507 C C . LEU A 1 310 ? 8.289 50.562 17.297 1 91 310 LEU A C 1
ATOM 2509 O O . LEU A 1 310 ? 8.18 51.312 18.281 1 91 310 LEU A O 1
ATOM 2513 N N . ASN A 1 311 ? 7.852 49.344 17.281 1 89.62 311 ASN A N 1
ATOM 2514 C CA . ASN A 1 311 ? 7.695 48.656 18.562 1 89.62 311 ASN A CA 1
ATOM 2515 C C . ASN A 1 311 ? 8.523 47.375 18.609 1 89.62 311 ASN A C 1
ATOM 2517 O O . ASN A 1 311 ? 8.852 46.812 17.562 1 89.62 311 ASN A O 1
ATOM 2521 N N . GLY A 1 312 ? 9.062 46.969 19.75 1 90.44 312 GLY A N 1
ATOM 2522 C CA . GLY A 1 312 ? 9.828 45.75 19.969 1 90.44 312 GLY A CA 1
ATOM 2523 C C . GLY A 1 312 ? 9.688 45.219 21.375 1 90.44 312 GLY A C 1
ATOM 2524 O O . GLY A 1 312 ? 9.367 45.969 22.312 1 90.44 312 GLY A O 1
ATOM 2525 N N . GLY A 1 313 ? 9.727 44 21.469 1 93.38 313 GLY A N 1
ATOM 2526 C CA . GLY A 1 313 ? 9.625 43.375 22.781 1 93.38 313 GLY A CA 1
ATOM 2527 C C . GLY A 1 313 ? 10.297 42.031 22.859 1 93.38 313 GLY A C 1
ATOM 2528 O O . GLY A 1 313 ? 10.523 41.375 21.844 1 93.38 313 GLY A O 1
ATOM 2529 N N . ILE A 1 314 ? 10.789 41.656 24 1 94 314 ILE A N 1
ATOM 2530 C CA . ILE A 1 314 ? 11.367 40.344 24.312 1 94 314 ILE A CA 1
ATOM 2531 C C . ILE A 1 314 ? 10.5 39.656 25.344 1 94 314 ILE A C 1
ATOM 2533 O O . ILE A 1 314 ? 10.039 40.25 26.312 1 94 314 ILE A O 1
ATOM 2537 N N . THR A 1 315 ? 10.164 38.469 25 1 95.31 315 THR A N 1
ATOM 2538 C CA . THR A 1 315 ? 9.359 37.688 25.938 1 95.31 315 THR A CA 1
ATOM 2539 C C . THR A 1 315 ? 10.133 36.469 26.422 1 95.31 315 THR A C 1
ATOM 2541 O O . THR A 1 315 ? 10.648 35.688 25.625 1 95.31 315 THR A O 1
ATOM 2544 N N . VAL A 1 316 ? 10.258 36.344 27.719 1 94.69 316 VAL A N 1
ATOM 2545 C CA . VAL A 1 316 ? 10.859 35.156 28.344 1 94.69 316 VAL A CA 1
ATOM 2546 C C . VAL A 1 316 ? 9.797 34.406 29.125 1 94.69 316 VAL A C 1
ATOM 2548 O O . VAL A 1 316 ? 9 35 29.859 1 94.69 316 VAL A O 1
ATOM 2551 N N . GLY A 1 317 ? 9.688 33.156 28.828 1 94.06 317 GLY A N 1
ATOM 2552 C CA . GLY A 1 317 ? 8.68 32.375 29.516 1 94.06 317 GLY A CA 1
ATOM 2553 C C . GLY A 1 317 ? 9.133 30.953 29.812 1 94.06 317 GLY A C 1
ATOM 2554 O O . GLY A 1 317 ? 10.109 30.469 29.234 1 94.06 317 GLY A O 1
ATOM 2555 N N . ILE A 1 318 ? 8.477 30.344 30.859 1 92.19 318 ILE A N 1
ATOM 2556 C CA . ILE A 1 318 ? 8.727 28.938 31.203 1 92.19 318 ILE A CA 1
ATOM 2557 C C . ILE A 1 318 ? 7.453 28.312 31.766 1 92.19 318 ILE A C 1
ATOM 2559 O O . ILE A 1 318 ? 6.672 28.969 32.438 1 92.19 318 ILE A O 1
ATOM 2563 N N . ASN A 1 319 ? 7.109 27.188 31.328 1 90.25 319 ASN A N 1
ATOM 2564 C CA . ASN A 1 319 ? 6.004 26.453 31.938 1 90.25 319 ASN A CA 1
ATOM 2565 C C . ASN A 1 319 ? 6.414 25.797 33.25 1 90.25 319 ASN A C 1
ATOM 2567 O O . ASN A 1 319 ? 7.227 24.875 33.25 1 90.25 319 ASN A O 1
ATOM 2571 N N . LEU A 1 320 ? 5.82 26.188 34.281 1 91.31 320 LEU A N 1
ATOM 2572 C CA . LEU A 1 320 ? 6.227 25.719 35.625 1 91.31 320 LEU A CA 1
ATOM 2573 C C . LEU A 1 320 ? 5.594 24.375 35.938 1 91.31 320 LEU A C 1
ATOM 2575 O O . LEU A 1 320 ? 6.242 23.516 36.531 1 91.31 320 LEU A O 1
ATOM 2579 N N . TRP A 1 321 ? 4.281 24.297 35.656 1 91.31 321 TRP A N 1
ATOM 2580 C CA . TRP A 1 321 ? 3.6 23.062 36 1 91.31 321 TRP A CA 1
ATOM 2581 C C . TRP A 1 321 ? 2.453 22.781 35.031 1 91.31 321 TRP A C 1
ATOM 2583 O O . TRP A 1 321 ? 1.636 23.656 34.75 1 91.31 321 TRP A O 1
ATOM 2593 N N . ASP A 1 322 ? 2.416 21.547 34.438 1 89.44 322 ASP A N 1
ATOM 2594 C CA . ASP A 1 322 ? 1.274 21.141 33.625 1 89.44 322 ASP A CA 1
ATOM 2595 C C . ASP A 1 322 ? 0.841 19.719 33.969 1 89.44 322 ASP A C 1
ATOM 2597 O O . ASP A 1 322 ? -0.092 19.188 33.344 1 89.44 322 ASP A O 1
ATOM 2601 N N . GLY A 1 323 ? 1.499 19.031 34.844 1 91.69 323 GLY A N 1
ATOM 2602 C CA . GLY A 1 323 ? 1.123 17.703 35.312 1 91.69 323 GLY A CA 1
ATOM 2603 C C . GLY A 1 323 ? 1.515 16.594 34.375 1 91.69 323 GLY A C 1
ATOM 2604 O O . GLY A 1 323 ? 1.381 15.414 34.688 1 91.69 323 GLY A O 1
ATOM 2605 N N . ASN A 1 324 ? 1.931 16.938 33.062 1 92.56 324 ASN A N 1
ATOM 2606 C CA . ASN A 1 324 ? 2.174 15.93 32.031 1 92.56 324 ASN A CA 1
ATOM 2607 C C . ASN A 1 324 ? 3.666 15.68 31.828 1 92.56 324 ASN A C 1
ATOM 2609 O O . ASN A 1 324 ? 4.059 14.68 31.234 1 92.56 324 ASN A O 1
ATOM 2613 N N . ARG A 1 325 ? 4.641 16.391 32.344 1 91.38 325 ARG A N 1
ATOM 2614 C CA . ARG A 1 325 ? 6.066 16.375 32.031 1 91.38 325 ARG A CA 1
ATOM 2615 C C . ARG A 1 325 ? 6.688 15.023 32.375 1 91.38 325 ARG A C 1
ATOM 2617 O O . ARG A 1 325 ? 7.434 14.453 31.594 1 91.38 325 ARG A O 1
ATOM 2624 N N . ARG A 1 326 ? 6.359 14.633 33.562 1 92.44 326 ARG A N 1
ATOM 2625 C CA . ARG A 1 326 ? 6.934 13.367 34 1 92.44 326 ARG A CA 1
ATOM 2626 C C . ARG A 1 326 ? 6.488 12.219 33.094 1 92.44 326 ARG A C 1
ATOM 2628 O O . ARG A 1 326 ? 7.297 11.367 32.719 1 92.44 326 ARG A O 1
ATOM 2635 N N . ARG A 1 327 ? 5.254 12.133 32.75 1 95.12 327 ARG A N 1
ATOM 2636 C CA . ARG A 1 327 ? 4.723 11.094 31.875 1 95.12 327 ARG A CA 1
ATOM 2637 C C . ARG A 1 327 ? 5.395 11.133 30.516 1 95.12 327 ARG A C 1
ATOM 2639 O O . ARG A 1 327 ? 5.777 10.094 29.969 1 95.12 327 ARG A O 1
ATOM 2646 N N . GLU A 1 328 ? 5.469 12.328 29.922 1 95.94 328 GLU A N 1
ATOM 2647 C CA . GLU A 1 328 ? 6.062 12.477 28.594 1 95.94 328 GLU A CA 1
ATOM 2648 C C . GLU A 1 328 ? 7.516 12.008 28.578 1 95.94 328 GLU A C 1
ATOM 2650 O O . GLU A 1 328 ? 7.957 11.352 27.625 1 95.94 328 GLU A O 1
ATOM 2655 N N . LYS A 1 329 ? 8.297 12.367 29.625 1 95.88 329 LYS A N 1
ATOM 2656 C CA . LYS A 1 329 ? 9.688 11.938 29.75 1 95.88 329 LYS A CA 1
ATOM 2657 C C . LYS A 1 329 ? 9.789 10.422 29.828 1 95.88 329 LYS A C 1
ATOM 2659 O O . LYS A 1 329 ? 10.594 9.805 29.125 1 95.88 329 LYS A O 1
ATOM 2664 N N . ARG A 1 330 ? 8.977 9.82 30.641 1 96.94 330 ARG A N 1
ATOM 2665 C CA . ARG A 1 330 ? 9 8.375 30.812 1 96.94 330 ARG A CA 1
ATOM 2666 C C . ARG A 1 330 ? 8.625 7.672 29.5 1 96.94 330 ARG A C 1
ATOM 2668 O O . ARG A 1 330 ? 9.25 6.684 29.125 1 96.94 330 ARG A O 1
ATOM 2675 N N . ASN A 1 331 ? 7.57 8.164 28.859 1 97 331 ASN A N 1
ATOM 2676 C CA . ASN A 1 331 ? 7.145 7.57 27.594 1 97 331 ASN A CA 1
ATOM 2677 C C . ASN A 1 331 ? 8.234 7.664 26.531 1 97 331 ASN A C 1
ATOM 2679 O O . ASN A 1 331 ? 8.461 6.711 25.781 1 97 331 ASN A O 1
ATOM 2683 N N . ALA A 1 332 ? 8.891 8.812 26.422 1 97.56 332 ALA A N 1
ATOM 2684 C CA . ALA A 1 332 ? 9.961 8.984 25.438 1 97.56 332 ALA A CA 1
ATOM 2685 C C . ALA A 1 332 ? 11.125 8.047 25.719 1 97.56 332 ALA A C 1
ATOM 2687 O O . ALA A 1 332 ? 11.758 7.527 24.797 1 97.56 332 ALA A O 1
ATOM 2688 N N . SER A 1 333 ? 11.453 7.871 27.016 1 97.56 333 SER A N 1
ATOM 2689 C CA . SER A 1 333 ? 12.508 6.938 27.391 1 97.56 333 SER A CA 1
ATOM 2690 C C . SER A 1 333 ? 12.148 5.512 26.984 1 97.56 333 SER A C 1
ATOM 2692 O O . SER A 1 333 ? 13.008 4.754 26.531 1 97.56 333 SER A O 1
ATOM 2694 N N . LEU A 1 334 ? 10.93 5.125 27.172 1 98.12 334 LEU A N 1
ATOM 2695 C CA . LEU A 1 334 ? 10.469 3.805 26.75 1 98.12 334 LEU A CA 1
ATOM 2696 C C . LEU A 1 334 ? 10.555 3.645 25.234 1 98.12 334 LEU A C 1
ATOM 2698 O O . LEU A 1 334 ? 10.852 2.555 24.75 1 98.12 334 LEU A O 1
ATOM 2702 N N . GLN A 1 335 ? 10.281 4.699 24.531 1 98.25 335 GLN A N 1
ATOM 2703 C CA . GLN A 1 335 ? 10.359 4.633 23.078 1 98.25 335 GLN A CA 1
ATOM 2704 C C . GLN A 1 335 ? 11.797 4.379 22.609 1 98.25 335 GLN A C 1
ATOM 2706 O O . GLN A 1 335 ? 12.016 3.707 21.609 1 98.25 335 GLN A O 1
ATOM 2711 N N . ILE A 1 336 ? 12.812 4.957 23.312 1 98.12 336 ILE A N 1
ATOM 2712 C CA . ILE A 1 336 ? 14.211 4.668 23.016 1 98.12 336 ILE A CA 1
ATOM 2713 C C . ILE A 1 336 ? 14.492 3.186 23.234 1 98.12 336 ILE A C 1
ATOM 2715 O O . ILE A 1 336 ? 15.078 2.523 22.375 1 98.12 336 ILE A O 1
ATOM 2719 N N . ARG A 1 337 ? 14.023 2.627 24.344 1 98.12 337 ARG A N 1
ATOM 2720 C CA . ARG A 1 337 ? 14.227 1.211 24.625 1 98.12 337 ARG A CA 1
ATOM 2721 C C . ARG A 1 337 ? 13.555 0.333 23.578 1 98.12 337 ARG A C 1
ATOM 2723 O O . ARG A 1 337 ? 14.117 -0.675 23.156 1 98.12 337 ARG A O 1
ATOM 2730 N N . ASN A 1 338 ? 12.344 0.757 23.203 1 97.81 338 ASN A N 1
ATOM 2731 C CA . ASN A 1 338 ? 11.648 0.007 22.172 1 97.81 338 ASN A CA 1
ATOM 2732 C C . ASN A 1 338 ? 12.453 -0.016 20.859 1 97.81 338 ASN A C 1
ATOM 2734 O O . ASN A 1 338 ? 12.547 -1.055 20.219 1 97.81 338 ASN A O 1
ATOM 2738 N N . SER A 1 339 ? 12.977 1.146 20.484 1 98.12 339 SER A N 1
ATOM 2739 C CA . SER A 1 339 ? 13.766 1.218 19.266 1 98.12 339 SER A CA 1
ATOM 2740 C C . SER A 1 339 ? 15.008 0.336 19.344 1 98.12 339 SER A C 1
ATOM 2742 O O . SER A 1 339 ? 15.406 -0.291 18.359 1 98.12 339 SER A O 1
ATOM 2744 N N . GLN A 1 340 ? 15.609 0.268 20.547 1 98.19 340 GLN A N 1
ATOM 2745 C CA . GLN A 1 340 ? 16.766 -0.589 20.75 1 98.19 340 GLN A CA 1
ATOM 2746 C C . GLN A 1 340 ? 16.391 -2.064 20.656 1 98.19 340 GLN A C 1
ATOM 2748 O O . GLN A 1 340 ? 17.109 -2.857 20.047 1 98.19 340 GLN A O 1
ATOM 2753 N N . LEU A 1 341 ? 15.305 -2.418 21.203 1 98.25 341 LEU A N 1
ATOM 2754 C CA . LEU A 1 341 ? 14.812 -3.791 21.125 1 98.25 341 LEU A CA 1
ATOM 2755 C C . LEU A 1 341 ? 14.484 -4.168 19.688 1 98.25 341 LEU A C 1
ATOM 2757 O O . LEU A 1 341 ? 14.766 -5.289 19.25 1 98.25 341 LEU A O 1
ATOM 2761 N N . GLU A 1 342 ? 13.891 -3.242 18.969 1 98 342 GLU A N 1
ATOM 2762 C CA . GLU A 1 342 ? 13.586 -3.486 17.562 1 98 342 GLU A CA 1
ATOM 2763 C C . GLU A 1 342 ? 14.859 -3.727 16.75 1 98 342 GLU A C 1
ATOM 2765 O O . GLU A 1 342 ? 14.891 -4.574 15.867 1 98 342 GLU A O 1
ATOM 2770 N N . ARG A 1 343 ? 15.906 -2.969 17.062 1 98 343 ARG A N 1
ATOM 2771 C CA . ARG A 1 343 ? 17.188 -3.154 16.406 1 98 343 ARG A CA 1
ATOM 2772 C C . ARG A 1 343 ? 17.781 -4.527 16.719 1 98 343 ARG A C 1
ATOM 2774 O O . ARG A 1 343 ? 18.281 -5.219 15.828 1 98 343 ARG A O 1
ATOM 2781 N N . GLU A 1 344 ? 17.703 -4.996 17.953 1 97.75 344 GLU A N 1
ATOM 2782 C CA . GLU A 1 344 ? 18.203 -6.312 18.359 1 97.75 344 GLU A CA 1
ATOM 2783 C C . GLU A 1 344 ? 17.375 -7.43 17.703 1 97.75 344 GLU A C 1
ATOM 2785 O O . GLU A 1 344 ? 17.938 -8.438 17.266 1 97.75 344 GLU A O 1
ATOM 2790 N N . GLN A 1 345 ? 16.109 -7.18 17.641 1 97.69 345 GLN A N 1
ATOM 2791 C CA . GLN A 1 345 ? 15.234 -8.141 16.984 1 97.69 345 GLN A CA 1
ATOM 2792 C C . GLN A 1 345 ? 15.586 -8.281 15.5 1 97.69 345 GLN A C 1
ATOM 2794 O O . GLN A 1 345 ? 15.617 -9.391 14.969 1 97.69 345 GLN A O 1
ATOM 2799 N N . LEU A 1 346 ? 15.844 -7.184 14.883 1 98 346 LEU A N 1
ATOM 2800 C CA . LEU A 1 346 ? 16.234 -7.191 13.477 1 98 346 LEU A CA 1
ATOM 2801 C C . LEU A 1 346 ? 17.547 -7.918 13.281 1 98 346 LEU A C 1
ATOM 2803 O O . LEU A 1 346 ? 17.703 -8.719 12.352 1 98 346 LEU A O 1
ATOM 2807 N N . GLU A 1 347 ? 18.5 -7.672 14.141 1 97.81 347 GLU A N 1
ATOM 2808 C CA . GLU A 1 347 ? 19.797 -8.328 14.062 1 97.81 347 GLU A CA 1
ATOM 2809 C C . GLU A 1 347 ? 19.672 -9.844 14.203 1 97.81 347 GLU A C 1
ATOM 2811 O O . GLU A 1 347 ? 20.266 -10.594 13.43 1 97.81 347 GLU A O 1
ATOM 2816 N N . LEU A 1 348 ? 18.875 -10.289 15.125 1 97.56 348 LEU A N 1
ATOM 2817 C CA . LEU A 1 348 ? 18.641 -11.719 15.305 1 97.56 348 LEU A CA 1
ATOM 2818 C C . LEU A 1 348 ? 17.953 -12.32 14.086 1 97.56 348 LEU A C 1
ATOM 2820 O O . LEU A 1 348 ? 18.297 -13.422 13.648 1 97.56 348 LEU A O 1
ATOM 2824 N N . GLY A 1 349 ? 16.984 -11.578 13.562 1 97.5 349 GLY A N 1
ATOM 2825 C CA . GLY A 1 349 ? 16.312 -12.039 12.359 1 97.5 349 GLY A CA 1
ATOM 2826 C C . GLY A 1 349 ? 17.234 -12.18 11.172 1 97.5 349 GLY A C 1
ATOM 2827 O O . GLY A 1 349 ? 17.172 -13.164 10.43 1 97.5 349 GLY A O 1
ATOM 2828 N N . LEU A 1 350 ? 18.141 -11.227 11.008 1 97.69 350 LEU A N 1
ATOM 2829 C CA . LEU A 1 350 ? 19.109 -11.273 9.922 1 97.69 350 LEU A CA 1
ATOM 2830 C C . LEU A 1 350 ? 20.078 -12.445 10.109 1 97.69 350 LEU A C 1
ATOM 2832 O O . LEU A 1 350 ? 20.453 -13.109 9.133 1 97.69 350 LEU A O 1
ATOM 2836 N N . LYS A 1 351 ? 20.438 -12.75 11.352 1 97.12 351 LYS A N 1
ATOM 2837 C CA . LYS A 1 351 ? 21.312 -13.883 11.641 1 97.12 351 LYS A CA 1
ATOM 2838 C C . LYS A 1 351 ? 20.641 -15.203 11.305 1 97.12 351 LYS A C 1
ATOM 2840 O O . LYS A 1 351 ? 21.25 -16.094 10.719 1 97.12 351 LYS A O 1
ATOM 2845 N N . ALA A 1 352 ? 19.406 -15.305 11.695 1 97.25 352 ALA A N 1
ATOM 2846 C CA . ALA A 1 352 ? 18.641 -16.5 11.367 1 97.25 352 ALA A CA 1
ATOM 2847 C C . ALA A 1 352 ? 18.516 -16.688 9.859 1 97.25 352 ALA A C 1
ATOM 2849 O O . ALA A 1 352 ? 18.734 -17.781 9.336 1 97.25 352 ALA A O 1
ATOM 2850 N N . ASP A 1 353 ? 18.188 -15.602 9.188 1 96.62 353 ASP A N 1
ATOM 2851 C CA . ASP A 1 353 ? 18.047 -15.648 7.734 1 96.62 353 ASP A CA 1
ATOM 2852 C C . ASP A 1 353 ? 19.359 -16.031 7.059 1 96.62 353 ASP A C 1
ATOM 2854 O O . ASP A 1 353 ? 19.375 -16.891 6.16 1 96.62 353 ASP A O 1
ATOM 2858 N N . LEU A 1 354 ? 20.438 -15.414 7.492 1 97.44 354 LEU A N 1
ATOM 2859 C CA . LEU A 1 354 ? 21.734 -15.703 6.91 1 97.44 354 LEU A CA 1
ATOM 2860 C C . LEU A 1 354 ? 22.125 -17.156 7.145 1 97.44 354 LEU A C 1
ATOM 2862 O O . LEU A 1 354 ? 22.609 -17.828 6.234 1 97.44 354 LEU A O 1
ATOM 2866 N N . SER A 1 355 ? 21.844 -17.719 8.344 1 96.69 355 SER A N 1
ATOM 2867 C CA . SER A 1 355 ? 22.156 -19.109 8.672 1 96.69 355 SER A CA 1
ATOM 2868 C C . SER A 1 355 ? 21.344 -20.078 7.828 1 96.69 355 SER A C 1
ATOM 2870 O O . SER A 1 355 ? 21.875 -21.062 7.316 1 96.69 355 SER A O 1
ATOM 2872 N N . ASN A 1 356 ? 20.078 -19.75 7.648 1 96.69 356 ASN A N 1
ATOM 2873 C CA . ASN A 1 356 ? 19.219 -20.594 6.82 1 96.69 356 ASN A CA 1
ATOM 2874 C C . ASN A 1 356 ? 19.672 -20.594 5.359 1 96.69 356 ASN A C 1
ATOM 2876 O O . ASN A 1 356 ? 19.781 -21.641 4.734 1 96.69 356 ASN A O 1
ATOM 2880 N N . LEU A 1 357 ? 19.906 -19.422 4.895 1 97.12 357 LEU A N 1
ATOM 2881 C CA . LEU A 1 357 ? 20.344 -19.297 3.508 1 97.12 357 LEU A CA 1
ATOM 2882 C C . LEU A 1 357 ? 21.688 -19.984 3.295 1 97.12 357 LEU A C 1
ATOM 2884 O O . LEU A 1 357 ? 21.906 -20.609 2.256 1 97.12 357 LEU A O 1
ATOM 2888 N N . TRP A 1 358 ? 22.578 -19.891 4.324 1 95.88 358 TRP A N 1
ATOM 2889 C CA . TRP A 1 358 ? 23.891 -20.5 4.242 1 95.88 358 TRP A CA 1
ATOM 2890 C C . TRP A 1 358 ? 23.781 -22.031 4.199 1 95.88 358 TRP A C 1
ATOM 2892 O O . TRP A 1 358 ? 24.422 -22.672 3.379 1 95.88 358 TRP A O 1
ATOM 2902 N N . GLN A 1 359 ? 22.891 -22.578 5 1 96.25 359 GLN A N 1
ATOM 2903 C CA . GLN A 1 359 ? 22.688 -24.031 4.996 1 96.25 359 GLN A CA 1
ATOM 2904 C C . GLN A 1 359 ? 22.094 -24.484 3.67 1 96.25 359 GLN A C 1
ATOM 2906 O O . GLN A 1 359 ? 22.516 -25.516 3.131 1 96.25 359 GLN A O 1
ATOM 2911 N N . ALA A 1 360 ? 21.156 -23.688 3.209 1 96.19 360 ALA A N 1
ATOM 2912 C CA . ALA A 1 360 ? 20.578 -24.016 1.908 1 96.19 360 ALA A CA 1
ATOM 2913 C C . ALA A 1 360 ? 21.641 -23.938 0.806 1 96.19 360 ALA A C 1
ATOM 2915 O O . ALA A 1 360 ? 21.688 -24.797 -0.071 1 96.19 360 ALA A O 1
ATOM 2916 N N . TYR A 1 361 ? 22.516 -22.938 0.88 1 95.75 361 TYR A N 1
ATOM 2917 C CA . TYR A 1 361 ? 23.594 -22.734 -0.09 1 95.75 361 TYR A CA 1
ATOM 2918 C C . TYR A 1 361 ? 24.547 -23.922 -0.106 1 95.75 361 TYR A C 1
ATOM 2920 O O . TYR A 1 361 ? 24.828 -24.469 -1.168 1 95.75 361 TYR A O 1
ATOM 2928 N N . ARG A 1 362 ? 24.906 -24.406 1.035 1 94.56 362 ARG A N 1
ATOM 2929 C CA . ARG A 1 362 ? 25.812 -25.531 1.159 1 94.56 362 ARG A CA 1
ATOM 2930 C C . ARG A 1 362 ? 25.156 -26.828 0.69 1 94.56 362 ARG A C 1
ATOM 2932 O O . ARG A 1 362 ? 25.766 -27.625 -0.025 1 94.56 362 ARG A O 1
ATOM 2939 N N . ASN A 1 363 ? 23.922 -26.953 1.081 1 94.88 363 ASN A N 1
ATOM 2940 C CA . ASN A 1 363 ? 23.203 -28.156 0.672 1 94.88 363 ASN A CA 1
ATOM 2941 C C . ASN A 1 363 ? 22.984 -28.188 -0.839 1 94.88 363 ASN A C 1
ATOM 2943 O O . ASN A 1 363 ? 23.125 -29.25 -1.462 1 94.88 363 ASN A O 1
ATOM 2947 N N . ASN A 1 364 ? 22.609 -27.047 -1.377 1 94.94 364 ASN A N 1
ATOM 2948 C CA . ASN A 1 364 ? 22.391 -26.984 -2.82 1 94.94 364 ASN A CA 1
ATOM 2949 C C . ASN A 1 364 ? 23.688 -27.266 -3.582 1 94.94 364 ASN A C 1
ATOM 2951 O O . ASN A 1 364 ? 23.656 -27.875 -4.652 1 94.94 364 ASN A O 1
ATOM 2955 N N . LEU A 1 365 ? 24.859 -26.844 -3.074 1 93.88 365 LEU A N 1
ATOM 2956 C CA . LEU A 1 365 ? 26.141 -27.125 -3.705 1 93.88 365 LEU A CA 1
ATOM 2957 C C . LEU A 1 365 ? 26.438 -28.625 -3.697 1 93.88 365 LEU A C 1
ATOM 2959 O O . LEU A 1 365 ? 26.891 -29.172 -4.699 1 93.88 365 LEU A O 1
ATOM 2963 N N . ARG A 1 366 ? 26.078 -29.281 -2.561 1 93.19 366 ARG A N 1
ATOM 2964 C CA . ARG A 1 366 ? 26.25 -30.719 -2.475 1 93.19 366 ARG A CA 1
ATOM 2965 C C . ARG A 1 366 ? 25.312 -31.453 -3.439 1 93.19 366 ARG A C 1
ATOM 2967 O O . ARG A 1 366 ? 25.719 -32.406 -4.117 1 93.19 366 ARG A O 1
ATOM 2974 N N . LEU A 1 367 ? 24.062 -30.938 -3.463 1 93.88 367 LEU A N 1
ATOM 2975 C CA . LEU A 1 367 ? 23.078 -31.531 -4.363 1 93.88 367 LEU A CA 1
ATOM 2976 C C . LEU A 1 367 ? 23.5 -31.375 -5.82 1 93.88 367 LEU A C 1
ATOM 2978 O O . LEU A 1 367 ? 23.312 -32.281 -6.637 1 93.88 367 LEU A O 1
ATOM 2982 N N . LEU A 1 368 ? 24.047 -30.234 -6.141 1 92.94 368 LEU A N 1
ATOM 2983 C CA . LEU A 1 368 ? 24.516 -29.953 -7.496 1 92.94 368 LEU A CA 1
ATOM 2984 C C . LEU A 1 368 ? 25.578 -30.953 -7.918 1 92.94 368 LEU A C 1
ATOM 2986 O O . LEU A 1 368 ? 25.562 -31.453 -9.047 1 92.94 368 LEU A O 1
ATOM 2990 N N . ASN A 1 369 ? 26.453 -31.328 -7.027 1 90.5 369 ASN A N 1
ATOM 2991 C CA . ASN A 1 369 ? 27.484 -32.312 -7.32 1 90.5 369 ASN A CA 1
ATOM 2992 C C . ASN A 1 369 ? 26.906 -33.688 -7.535 1 90.5 369 ASN A C 1
ATOM 2994 O O . ASN A 1 369 ? 27.312 -34.406 -8.453 1 90.5 369 ASN A O 1
ATOM 2998 N N . LEU A 1 370 ? 25.906 -34 -6.75 1 93.19 370 LEU A N 1
ATOM 2999 C CA . LEU A 1 370 ? 25.25 -35.281 -6.898 1 93.19 370 LEU A CA 1
ATOM 3000 C C . LEU A 1 370 ? 24.484 -35.344 -8.211 1 93.19 370 LEU A C 1
ATOM 3002 O O . LEU A 1 370 ? 24.5 -36.375 -8.898 1 93.19 370 LEU A O 1
ATOM 3006 N N . GLU A 1 371 ? 23.781 -34.281 -8.562 1 93.5 371 GLU A N 1
ATOM 3007 C CA . GLU A 1 371 ? 22.953 -34.25 -9.773 1 93.5 371 GLU A CA 1
ATOM 3008 C C . GLU A 1 371 ? 23.828 -34.281 -11.023 1 93.5 371 GLU A C 1
ATOM 3010 O O . GLU A 1 371 ? 23.438 -34.812 -12.055 1 93.5 371 GLU A O 1
ATOM 3015 N N . ARG A 1 372 ? 25 -33.719 -10.93 1 91.5 372 ARG A N 1
ATOM 3016 C CA . ARG A 1 372 ? 25.922 -33.781 -12.055 1 91.5 372 ARG A CA 1
ATOM 3017 C C . ARG A 1 372 ? 26.328 -35.219 -12.359 1 91.5 372 ARG A C 1
ATOM 3019 O O . ARG A 1 372 ? 26.375 -35.625 -13.523 1 91.5 372 ARG A O 1
ATOM 3026 N N . GLN A 1 373 ? 26.469 -36.031 -11.32 1 92.06 373 GLN A N 1
ATOM 3027 C CA . GLN A 1 373 ? 26.781 -37.438 -11.492 1 92.06 373 GLN A CA 1
ATOM 3028 C C . GLN A 1 373 ? 25.594 -38.219 -12.055 1 92.06 373 GLN A C 1
ATOM 3030 O O . GLN A 1 373 ? 25.75 -39.062 -12.93 1 92.06 373 GLN A O 1
ATOM 3035 N N . ASN A 1 374 ? 24.438 -37.844 -11.57 1 91.69 374 ASN A N 1
ATOM 3036 C CA . ASN A 1 374 ? 23.219 -38.5 -12.047 1 91.69 374 ASN A CA 1
ATOM 3037 C C . ASN A 1 374 ? 22.953 -38.188 -13.523 1 91.69 374 ASN A C 1
ATOM 3039 O O . ASN A 1 374 ? 22.453 -39.031 -14.258 1 91.69 374 ASN A O 1
ATOM 3043 N N . LEU A 1 375 ? 23.234 -36.969 -13.875 1 92.62 375 LEU A N 1
ATOM 3044 C CA . LEU A 1 375 ? 23.016 -36.594 -15.266 1 92.62 375 LEU A CA 1
ATOM 3045 C C . LEU A 1 375 ? 23.906 -37.406 -16.203 1 92.62 375 LEU A C 1
ATOM 3047 O O . LEU A 1 375 ? 23.453 -37.812 -17.266 1 92.62 375 LEU A O 1
ATOM 3051 N N . VAL A 1 376 ? 25.141 -37.688 -15.82 1 92.62 376 VAL A N 1
ATOM 3052 C CA . VAL A 1 376 ? 26.062 -38.5 -16.625 1 92.62 376 VAL A CA 1
ATOM 3053 C C . VAL A 1 376 ? 25.516 -39.906 -16.781 1 92.62 376 VAL A C 1
ATOM 3055 O O . VAL A 1 376 ? 25.5 -40.469 -17.875 1 92.62 376 VAL A O 1
ATOM 3058 N N . ALA A 1 377 ? 24.984 -40.406 -15.703 1 92.75 377 ALA A N 1
ATOM 3059 C CA . ALA A 1 377 ? 24.422 -41.781 -15.719 1 92.75 377 ALA A CA 1
ATOM 3060 C C . ALA A 1 377 ? 23.172 -41.844 -16.594 1 92.75 377 ALA A C 1
ATOM 3062 O O . ALA A 1 377 ? 22.984 -42.781 -17.359 1 92.75 377 ALA A O 1
ATOM 3063 N N . ALA A 1 378 ? 22.297 -40.844 -16.438 1 92.75 378 ALA A N 1
ATOM 3064 C CA . ALA A 1 378 ? 21.047 -40.812 -17.203 1 92.75 378 ALA A CA 1
ATOM 3065 C C . ALA A 1 378 ? 21.328 -40.656 -18.688 1 92.75 378 ALA A C 1
ATOM 3067 O O . ALA A 1 378 ? 20.625 -41.25 -19.531 1 92.75 378 ALA A O 1
ATOM 3068 N N . ARG A 1 379 ? 22.312 -39.875 -19.047 1 92.62 379 ARG A N 1
ATOM 3069 C CA . ARG A 1 379 ? 22.672 -39.688 -20.453 1 92.62 379 ARG A CA 1
ATOM 3070 C C . ARG A 1 379 ? 23.188 -40.969 -21.062 1 92.62 379 ARG A C 1
ATOM 3072 O O . ARG A 1 379 ? 22.812 -41.312 -22.188 1 92.62 379 ARG A O 1
ATOM 3079 N N . GLU A 1 380 ? 24 -41.719 -20.328 1 92.69 380 GLU A N 1
ATOM 3080 C CA . GLU A 1 380 ? 24.516 -43 -20.797 1 92.69 380 GLU A CA 1
ATOM 3081 C C . GLU A 1 380 ? 23.391 -44.031 -20.953 1 92.69 380 GLU A C 1
ATOM 3083 O O . GLU A 1 380 ? 23.344 -44.75 -21.938 1 92.69 380 GLU A O 1
ATOM 3088 N N . ASN A 1 381 ? 22.531 -44 -20 1 91.75 381 ASN A N 1
ATOM 3089 C CA . ASN A 1 381 ? 21.391 -44.906 -20.062 1 91.75 381 ASN A CA 1
ATOM 3090 C C . ASN A 1 381 ? 20.5 -44.625 -21.266 1 91.75 381 ASN A C 1
ATOM 3092 O O . ASN A 1 381 ? 20.031 -45.562 -21.938 1 91.75 381 ASN A O 1
ATOM 3096 N N . HIS A 1 382 ? 20.281 -43.406 -21.484 1 91.94 382 HIS A N 1
ATOM 3097 C CA . HIS A 1 382 ? 19.453 -43 -22.625 1 91.94 382 HIS A CA 1
ATOM 3098 C C . HIS A 1 382 ? 20.109 -43.375 -23.938 1 91.94 382 HIS A C 1
ATOM 3100 O O . HIS A 1 382 ? 19.422 -43.844 -24.875 1 91.94 382 HIS A O 1
ATOM 3106 N N . GLU A 1 383 ? 21.406 -43.25 -24.078 1 91.5 383 GLU A N 1
ATOM 3107 C CA . GLU A 1 383 ? 22.125 -43.594 -25.297 1 91.5 383 GLU A CA 1
ATOM 3108 C C . GLU A 1 383 ? 22.078 -45.094 -25.562 1 91.5 383 GLU A C 1
ATOM 3110 O O . GLU A 1 383 ? 21.844 -45.531 -26.703 1 91.5 383 GLU A O 1
ATOM 3115 N N . ILE A 1 384 ? 22.156 -45.875 -24.5 1 91.94 384 ILE A N 1
ATOM 3116 C CA . ILE A 1 384 ? 22.094 -47.312 -24.609 1 91.94 384 ILE A CA 1
ATOM 3117 C C . ILE A 1 384 ? 20.688 -47.75 -25.016 1 91.94 384 ILE A C 1
ATOM 3119 O O . ILE A 1 384 ? 20.516 -48.562 -25.922 1 91.94 384 ILE A O 1
ATOM 3123 N N . ALA A 1 385 ? 19.703 -47.094 -24.359 1 90.69 385 ALA A N 1
ATOM 3124 C CA . ALA A 1 385 ? 18.312 -47.438 -24.656 1 90.69 385 ALA A CA 1
ATOM 3125 C C . ALA A 1 385 ? 17.969 -47.062 -26.094 1 90.69 385 ALA A C 1
ATOM 3127 O O . ALA A 1 385 ? 17.266 -47.812 -26.766 1 90.69 385 ALA A O 1
ATOM 3128 N N . LYS A 1 386 ? 18.453 -46 -26.531 1 87.5 386 LYS A N 1
ATOM 3129 C CA . LYS A 1 386 ? 18.172 -45.562 -27.906 1 87.5 386 LYS A CA 1
ATOM 3130 C C . LYS A 1 386 ? 18.766 -46.531 -28.922 1 87.5 386 LYS A C 1
ATOM 3132 O O . LYS A 1 386 ? 18.094 -46.906 -29.891 1 87.5 386 LYS A O 1
ATOM 3137 N N . GLU A 1 387 ? 19.969 -47 -28.734 1 88.56 387 GLU A N 1
ATOM 3138 C CA . GLU A 1 387 ? 20.625 -47.938 -29.641 1 88.56 387 GLU A CA 1
ATOM 3139 C C . GLU A 1 387 ? 19.906 -49.281 -29.656 1 88.56 387 GLU A C 1
ATOM 3141 O O . GLU A 1 387 ? 19.672 -49.844 -30.734 1 88.56 387 GLU A O 1
ATOM 3146 N N . ARG A 1 388 ? 19.484 -49.719 -28.516 1 89.44 388 ARG A N 1
ATOM 3147 C CA . ARG A 1 388 ? 18.797 -51 -28.406 1 89.44 388 ARG A CA 1
ATOM 3148 C C . ARG A 1 388 ? 17.406 -50.938 -29.047 1 89.44 388 ARG A C 1
ATOM 3150 O O . ARG A 1 388 ? 16.938 -51.906 -29.609 1 89.44 388 ARG A O 1
ATOM 3157 N N . TYR A 1 389 ? 16.766 -49.844 -28.844 1 85.88 389 TYR A N 1
ATOM 3158 C CA . TYR A 1 389 ? 15.445 -49.656 -29.422 1 85.88 389 TYR A CA 1
ATOM 3159 C C . TYR A 1 389 ? 15.516 -49.656 -30.953 1 85.88 389 TYR A C 1
ATOM 3161 O O . TYR A 1 389 ? 14.664 -50.281 -31.609 1 85.88 389 TYR A O 1
ATOM 3169 N N . LEU A 1 390 ? 16.516 -49.062 -31.547 1 82.75 390 LEU A N 1
ATOM 3170 C CA . LEU A 1 390 ? 16.688 -49 -33 1 82.75 390 LEU A CA 1
ATOM 3171 C C . LEU A 1 390 ? 17 -50.375 -33.562 1 82.75 390 LEU A C 1
ATOM 3173 O O . LEU A 1 390 ? 16.625 -50.656 -34.719 1 82.75 390 LEU A O 1
ATOM 3177 N N . LEU A 1 391 ? 17.609 -51.188 -32.656 1 81.56 391 LEU A N 1
ATOM 3178 C CA . LEU A 1 391 ? 17.938 -52.531 -33.062 1 81.56 391 LEU A CA 1
ATOM 3179 C C . LEU A 1 391 ? 16.75 -53.469 -32.906 1 81.56 391 LEU A C 1
ATOM 3181 O O . LEU A 1 391 ? 16.766 -54.594 -33.375 1 81.56 391 LEU A O 1
ATOM 3185 N N . GLY A 1 392 ? 15.625 -52.938 -32.188 1 78.44 392 GLY A N 1
ATOM 3186 C CA . GLY A 1 392 ? 14.414 -53.719 -32.031 1 78.44 392 GLY A CA 1
ATOM 3187 C C . GLY A 1 392 ? 14.406 -54.562 -30.75 1 78.44 392 GLY A C 1
ATOM 3188 O O . GLY A 1 392 ? 13.5 -55.344 -30.531 1 78.44 392 GLY A O 1
ATOM 3189 N N . ASP A 1 393 ? 15.359 -54.375 -29.875 1 81.62 393 ASP A N 1
ATOM 3190 C CA . ASP A 1 393 ? 15.531 -55.219 -28.688 1 81.62 393 ASP A CA 1
ATOM 3191 C C . ASP A 1 393 ? 14.875 -54.594 -27.469 1 81.62 393 ASP A C 1
ATOM 3193 O O . ASP A 1 393 ? 14.844 -55.188 -26.391 1 81.62 393 ASP A O 1
ATOM 3197 N N . LEU A 1 394 ? 14.367 -53.344 -27.672 1 81.75 394 LEU A N 1
ATOM 3198 C CA . LEU A 1 394 ? 13.812 -52.656 -26.516 1 81.75 394 LEU A CA 1
ATOM 3199 C C . LEU A 1 394 ? 12.391 -52.188 -26.797 1 81.75 394 LEU A C 1
ATOM 3201 O O . LEU A 1 394 ? 12.086 -51.719 -27.906 1 81.75 394 LEU A O 1
ATOM 3205 N N . SER A 1 395 ? 11.672 -52.438 -25.75 1 80 395 SER A N 1
ATOM 3206 C CA . SER A 1 395 ? 10.273 -52.031 -25.906 1 80 395 SER A CA 1
ATOM 3207 C C . SER A 1 395 ? 10.125 -50.531 -25.891 1 80 395 SER A C 1
ATOM 3209 O O . SER A 1 395 ? 10.992 -49.812 -25.359 1 80 395 SER A O 1
ATOM 3211 N N . GLY A 1 396 ? 9.094 -50.031 -26.547 1 76.81 396 GLY A N 1
ATOM 3212 C CA . GLY A 1 396 ? 8.797 -48.625 -26.578 1 76.81 396 GLY A CA 1
ATOM 3213 C C . GLY A 1 396 ? 8.586 -48.031 -25.203 1 76.81 396 GLY A C 1
ATOM 3214 O O . GLY A 1 396 ? 8.984 -46.875 -24.938 1 76.81 396 GLY A O 1
ATOM 3215 N N . ILE A 1 397 ? 8.172 -48.75 -24.312 1 77.06 397 ILE A N 1
ATOM 3216 C CA . ILE A 1 397 ? 7.902 -48.312 -22.953 1 77.06 397 ILE A CA 1
ATOM 3217 C C . ILE A 1 397 ? 9.219 -48.062 -22.219 1 77.06 397 ILE A C 1
ATOM 3219 O O . ILE A 1 397 ? 9.367 -47.094 -21.484 1 77.06 397 ILE A O 1
ATOM 3223 N N . GLU A 1 398 ? 10.141 -49.031 -22.484 1 81.88 398 GLU A N 1
ATOM 3224 C CA . GLU A 1 398 ? 11.445 -48.906 -21.844 1 81.88 398 GLU A CA 1
ATOM 3225 C C . GLU A 1 398 ? 12.219 -47.688 -22.391 1 81.88 398 GLU A C 1
ATOM 3227 O O . GLU A 1 398 ? 12.891 -47 -21.641 1 81.88 398 GLU A O 1
ATOM 3232 N N . MET A 1 399 ? 12.102 -47.531 -23.625 1 84.31 399 MET A N 1
ATOM 3233 C CA . MET A 1 399 ? 12.75 -46.375 -24.266 1 84.31 399 MET A CA 1
ATOM 3234 C C . MET A 1 399 ? 12.18 -45.062 -23.719 1 84.31 399 MET A C 1
ATOM 3236 O O . MET A 1 399 ? 12.922 -44.125 -23.453 1 84.31 399 MET A O 1
ATOM 3240 N N . ARG A 1 400 ? 10.906 -45 -23.531 1 85.56 400 ARG A N 1
ATOM 3241 C CA . ARG A 1 400 ? 10.25 -43.812 -22.984 1 85.56 400 ARG A CA 1
ATOM 3242 C C . ARG A 1 400 ? 10.695 -43.531 -21.562 1 85.56 400 ARG A C 1
ATOM 3244 O O . ARG A 1 400 ? 10.906 -42.406 -21.172 1 85.56 400 ARG A O 1
ATOM 3251 N N . GLU A 1 401 ? 10.852 -44.531 -20.812 1 86.69 401 GLU A N 1
ATOM 3252 C CA . GLU A 1 401 ? 11.289 -44.375 -19.422 1 86.69 401 GLU A CA 1
ATOM 3253 C C . GLU A 1 401 ? 12.703 -43.812 -19.359 1 86.69 401 GLU A C 1
ATOM 3255 O O . GLU A 1 401 ? 13 -42.969 -18.516 1 86.69 401 GLU A O 1
ATOM 3260 N N . ALA A 1 402 ? 13.508 -44.312 -20.25 1 89.25 402 ALA A N 1
ATOM 3261 C CA . ALA A 1 402 ? 14.867 -43.781 -20.312 1 89.25 402 ALA A CA 1
ATOM 3262 C C . ALA A 1 402 ? 14.883 -42.312 -20.734 1 89.25 402 ALA A C 1
ATOM 3264 O O . ALA A 1 402 ? 15.656 -41.531 -20.203 1 89.25 402 ALA A O 1
ATOM 3265 N N . GLN A 1 403 ? 14.07 -42.031 -21.641 1 89.19 403 GLN A N 1
ATOM 3266 C CA . GLN A 1 403 ? 13.945 -40.625 -22.094 1 89.19 403 GLN A CA 1
ATOM 3267 C C . GLN A 1 403 ? 13.445 -39.719 -20.969 1 89.19 403 GLN A C 1
ATOM 3269 O O . GLN A 1 403 ? 13.961 -38.625 -20.766 1 89.19 403 GLN A O 1
ATOM 3274 N N . LYS A 1 404 ? 12.43 -40.125 -20.281 1 89.5 404 LYS A N 1
ATOM 3275 C CA . LYS A 1 404 ? 11.875 -39.375 -19.172 1 89.5 404 LYS A CA 1
ATOM 3276 C C . LYS A 1 404 ? 12.906 -39.156 -18.062 1 89.5 404 LYS A C 1
ATOM 3278 O O . LYS A 1 404 ? 12.992 -38.094 -17.469 1 89.5 404 LYS A O 1
ATOM 3283 N N . SER A 1 405 ? 13.625 -40.219 -17.844 1 90.5 405 SER A N 1
ATOM 3284 C CA . SER A 1 405 ? 14.656 -40.156 -16.812 1 90.5 405 SER A CA 1
ATOM 3285 C C . SER A 1 405 ? 15.719 -39.094 -17.156 1 90.5 405 SER A C 1
ATOM 3287 O O . SER A 1 405 ? 16.172 -38.375 -16.281 1 90.5 405 SER A O 1
ATOM 3289 N N . LEU A 1 406 ? 16.141 -39.094 -18.391 1 92.25 406 LEU A N 1
ATOM 3290 C CA . LEU A 1 406 ? 17.109 -38.094 -18.828 1 92.25 406 LEU A CA 1
ATOM 3291 C C . LEU A 1 406 ? 16.547 -36.688 -18.688 1 92.25 406 LEU A C 1
ATOM 3293 O O . LEU A 1 406 ? 17.219 -35.812 -18.156 1 92.25 406 LEU A O 1
ATOM 3297 N N . LEU A 1 407 ? 15.344 -36.5 -19.094 1 91.56 407 LEU A N 1
ATOM 3298 C CA . LEU A 1 407 ? 14.703 -35.188 -19 1 91.56 407 LEU A CA 1
ATOM 3299 C C . LEU A 1 407 ? 14.562 -34.75 -17.547 1 91.56 407 LEU A C 1
ATOM 3301 O O . LEU A 1 407 ? 14.781 -33.562 -17.219 1 91.56 407 LEU A O 1
ATOM 3305 N N . ASP A 1 408 ? 14.203 -35.594 -16.703 1 92.38 408 ASP A N 1
ATOM 3306 C CA . ASP A 1 408 ? 14.062 -35.312 -15.273 1 92.38 408 ASP A CA 1
ATOM 3307 C C . ASP A 1 408 ? 15.406 -34.938 -14.664 1 92.38 408 ASP A C 1
ATOM 3309 O O . ASP A 1 408 ? 15.477 -34.031 -13.836 1 92.38 408 ASP A O 1
ATOM 3313 N N . ALA A 1 409 ? 16.406 -35.688 -15.047 1 92.88 409 ALA A N 1
ATOM 3314 C CA . ALA A 1 409 ? 17.734 -35.375 -14.547 1 92.88 409 ALA A CA 1
ATOM 3315 C C . ALA A 1 409 ? 18.172 -33.969 -14.984 1 92.88 409 ALA A C 1
ATOM 3317 O O . ALA A 1 409 ? 18.75 -33.219 -14.195 1 92.88 409 ALA A O 1
ATOM 3318 N N . GLU A 1 410 ? 17.922 -33.656 -16.188 1 92.12 410 GLU A N 1
ATOM 3319 C CA . GLU A 1 410 ? 18.234 -32.344 -16.703 1 92.12 410 GLU A CA 1
ATOM 3320 C C . GLU A 1 410 ? 17.469 -31.25 -15.945 1 92.12 410 GLU A C 1
ATOM 3322 O O . GLU A 1 410 ? 18 -30.172 -15.664 1 92.12 410 GLU A O 1
ATOM 3327 N N . GLU A 1 411 ? 16.281 -31.453 -15.625 1 92.88 411 GLU A N 1
ATOM 3328 C CA . GLU A 1 411 ? 15.453 -30.516 -14.883 1 92.88 411 GLU A CA 1
ATOM 3329 C C . GLU A 1 411 ? 15.961 -30.328 -13.453 1 92.88 411 GLU A C 1
ATOM 3331 O O . GLU A 1 411 ? 15.977 -29.219 -12.93 1 92.88 411 GLU A O 1
ATOM 3336 N N . ARG A 1 412 ? 16.359 -31.391 -12.883 1 92.69 412 ARG A N 1
ATOM 3337 C CA . ARG A 1 412 ? 16.812 -31.328 -11.492 1 92.69 412 ARG A CA 1
ATOM 3338 C C . ARG A 1 412 ? 18.094 -30.531 -11.375 1 92.69 412 ARG A C 1
ATOM 3340 O O . ARG A 1 412 ? 18.25 -29.734 -10.445 1 92.69 412 ARG A O 1
ATOM 3347 N N . ILE A 1 413 ? 19.016 -30.781 -12.273 1 92 413 ILE A N 1
ATOM 3348 C CA . ILE A 1 413 ? 20.266 -30.047 -12.203 1 92 413 ILE A CA 1
ATOM 3349 C C . ILE A 1 413 ? 20.016 -28.562 -12.445 1 92 413 ILE A C 1
ATOM 3351 O O . ILE A 1 413 ? 20.625 -27.703 -11.781 1 92 413 ILE A O 1
ATOM 3355 N N . LEU A 1 414 ? 19.203 -28.266 -13.406 1 92.19 414 LEU A N 1
ATOM 3356 C CA . LEU A 1 414 ? 18.859 -26.875 -13.711 1 92.19 414 LEU A CA 1
ATOM 3357 C C . LEU A 1 414 ? 18.219 -26.188 -12.5 1 92.19 414 LEU A C 1
ATOM 3359 O O . LEU A 1 414 ? 18.578 -25.062 -12.164 1 92.19 414 LEU A O 1
ATOM 3363 N N . SER A 1 415 ? 17.312 -26.844 -11.82 1 93.19 415 SER A N 1
ATOM 3364 C CA . SER A 1 415 ? 16.672 -26.328 -10.625 1 93.19 415 SER A CA 1
ATOM 3365 C C . SER A 1 415 ? 17.672 -26.109 -9.5 1 93.19 415 SER A C 1
ATOM 3367 O O . SER A 1 415 ? 17.609 -25.109 -8.781 1 93.19 415 SER A O 1
ATOM 3369 N N . ALA A 1 416 ? 18.578 -27.016 -9.383 1 92.69 416 ALA A N 1
ATOM 3370 C CA . ALA A 1 416 ? 19.609 -26.906 -8.359 1 92.69 416 ALA A CA 1
ATOM 3371 C C . ALA A 1 416 ? 20.531 -25.719 -8.633 1 92.69 416 ALA A C 1
ATOM 3373 O O . ALA A 1 416 ? 20.891 -24.984 -7.711 1 92.69 416 ALA A O 1
ATOM 3374 N N . GLU A 1 417 ? 20.922 -25.609 -9.883 1 93.62 417 GLU A N 1
ATOM 3375 C CA . GLU A 1 417 ? 21.766 -24.469 -10.266 1 93.62 417 GLU A CA 1
ATOM 3376 C C . GLU A 1 417 ? 21.062 -23.141 -9.969 1 93.62 417 GLU A C 1
ATOM 3378 O O . GLU A 1 417 ? 21.656 -22.234 -9.383 1 93.62 417 GLU A O 1
ATOM 3383 N N . TYR A 1 418 ? 19.875 -23.016 -10.305 1 95.19 418 TYR A N 1
ATOM 3384 C CA . TYR A 1 418 ? 19.109 -21.781 -10.086 1 95.19 418 TYR A CA 1
ATOM 3385 C C . TYR A 1 418 ? 18.938 -21.516 -8.594 1 95.19 418 TYR A C 1
ATOM 3387 O O . TYR A 1 418 ? 19.125 -20.391 -8.141 1 95.19 418 TYR A O 1
ATOM 3395 N N . ASN A 1 419 ? 18.547 -22.516 -7.891 1 95 419 ASN A N 1
ATOM 3396 C CA . ASN A 1 419 ? 18.344 -22.344 -6.453 1 95 419 ASN A CA 1
ATOM 3397 C C . ASN A 1 419 ? 19.609 -21.906 -5.746 1 95 419 ASN A C 1
ATOM 3399 O O . ASN A 1 419 ? 19.562 -21.078 -4.836 1 95 419 ASN A O 1
ATOM 3403 N N . THR A 1 420 ? 20.688 -22.531 -6.148 1 94.81 420 THR A N 1
ATOM 3404 C CA . THR A 1 420 ? 21.969 -22.125 -5.574 1 94.81 420 THR A CA 1
ATOM 3405 C C . THR A 1 420 ? 22.281 -20.656 -5.898 1 94.81 420 THR A C 1
ATOM 3407 O O . THR A 1 420 ? 22.734 -19.906 -5.031 1 94.81 420 THR A O 1
ATOM 3410 N N . LYS A 1 421 ? 22.016 -20.281 -7.113 1 95.19 421 LYS A N 1
ATOM 3411 C CA . LYS A 1 421 ? 22.266 -18.906 -7.535 1 95.19 421 LYS A CA 1
ATOM 3412 C C . LYS A 1 421 ? 21.391 -17.922 -6.742 1 95.19 421 LYS A C 1
ATOM 3414 O O . LYS A 1 421 ? 21.859 -16.859 -6.348 1 95.19 421 LYS A O 1
ATOM 3419 N N . VAL A 1 422 ? 20.156 -18.266 -6.516 1 96 422 VAL A N 1
ATOM 3420 C CA . VAL A 1 422 ? 19.234 -17.422 -5.754 1 96 422 VAL A CA 1
ATOM 3421 C C . VAL A 1 422 ? 19.75 -17.25 -4.328 1 96 422 VAL A C 1
ATOM 3423 O O . VAL A 1 422 ? 19.688 -16.156 -3.754 1 96 422 VAL A O 1
ATOM 3426 N N . CYS A 1 423 ? 20.25 -18.312 -3.773 1 95.88 423 CYS A N 1
ATOM 3427 C CA . CYS A 1 423 ? 20.844 -18.234 -2.441 1 95.88 423 CYS A CA 1
ATOM 3428 C C . CYS A 1 423 ? 22.047 -17.297 -2.428 1 95.88 423 CYS A C 1
ATOM 3430 O O . CYS A 1 423 ? 22.188 -16.484 -1.511 1 95.88 423 CYS A O 1
ATOM 3432 N N . GLU A 1 424 ? 22.891 -17.469 -3.416 1 95.75 424 GLU A N 1
ATOM 3433 C CA . GLU A 1 424 ? 24.047 -16.609 -3.543 1 95.75 424 GLU A CA 1
ATOM 3434 C C . GLU A 1 424 ? 23.641 -15.141 -3.6 1 95.75 424 GLU A C 1
ATOM 3436 O O . GLU A 1 424 ? 24.219 -14.305 -2.893 1 95.75 424 GLU A O 1
ATOM 3441 N N . ILE A 1 425 ? 22.656 -14.805 -4.418 1 96.12 425 ILE A N 1
ATOM 3442 C CA . ILE A 1 425 ? 22.156 -13.445 -4.574 1 96.12 425 ILE A CA 1
ATOM 3443 C C . ILE A 1 425 ? 21.641 -12.93 -3.23 1 96.12 425 ILE A C 1
ATOM 3445 O O . ILE A 1 425 ? 21.953 -11.812 -2.824 1 96.12 425 ILE A O 1
ATOM 3449 N N . SER A 1 426 ? 20.891 -13.75 -2.529 1 97 426 SER A N 1
ATOM 3450 C CA . SER A 1 426 ? 20.297 -13.359 -1.254 1 97 426 SER A CA 1
ATOM 3451 C C . SER A 1 426 ? 21.375 -13.133 -0.195 1 97 426 SER A C 1
ATOM 3453 O O . SER A 1 426 ? 21.281 -12.195 0.603 1 97 426 SER A O 1
ATOM 3455 N N . LEU A 1 427 ? 22.391 -14.008 -0.175 1 96.69 427 LEU A N 1
ATOM 3456 C CA . LEU A 1 427 ? 23.5 -13.859 0.773 1 96.69 427 LEU A CA 1
ATOM 3457 C C . LEU A 1 427 ? 24.266 -12.57 0.513 1 96.69 427 LEU A C 1
ATOM 3459 O O . LEU A 1 427 ? 24.625 -11.852 1.451 1 96.69 427 LEU A O 1
ATOM 3463 N N . LEU A 1 428 ? 24.484 -12.305 -0.729 1 95.44 428 LEU A N 1
ATOM 3464 C CA . LEU A 1 428 ? 25.203 -11.086 -1.086 1 95.44 428 LEU A CA 1
ATOM 3465 C C . LEU A 1 428 ? 24.375 -9.844 -0.757 1 95.44 428 LEU A C 1
ATOM 3467 O O . LEU A 1 428 ? 24.922 -8.812 -0.363 1 95.44 428 LEU A O 1
ATOM 3471 N N . GLN A 1 429 ? 23.062 -9.961 -0.95 1 95.94 429 GLN A N 1
ATOM 3472 C CA . GLN A 1 429 ? 22.188 -8.844 -0.599 1 95.94 429 GLN A CA 1
ATOM 3473 C C . GLN A 1 429 ? 22.234 -8.562 0.899 1 95.94 429 GLN A C 1
ATOM 3475 O O . GLN A 1 429 ? 22.375 -7.406 1.312 1 95.94 429 GLN A O 1
ATOM 3480 N N . LEU A 1 430 ? 22.125 -9.609 1.72 1 96.25 430 LEU A N 1
ATOM 3481 C CA . LEU A 1 430 ? 22.172 -9.461 3.17 1 96.25 430 LEU A CA 1
ATOM 3482 C C . LEU A 1 430 ? 23.484 -8.852 3.621 1 96.25 430 LEU A C 1
ATOM 3484 O O . LEU A 1 430 ? 23.531 -8.055 4.555 1 96.25 430 LEU A O 1
ATOM 3488 N N . SER A 1 431 ? 24.609 -9.219 2.955 1 94.56 431 SER A N 1
ATOM 3489 C CA . SER A 1 431 ? 25.938 -8.766 3.324 1 94.56 431 SER A CA 1
ATOM 3490 C C . SER A 1 431 ? 26.234 -7.379 2.746 1 94.56 431 SER A C 1
ATOM 3492 O O . SER A 1 431 ? 27.312 -6.824 2.971 1 94.56 431 SER A O 1
ATOM 3494 N N . GLY A 1 432 ? 25.312 -6.824 2.01 1 91.69 432 GLY A N 1
ATOM 3495 C CA . GLY A 1 432 ? 25.484 -5.492 1.452 1 91.69 432 GLY A CA 1
ATOM 3496 C C . GLY A 1 432 ? 26.422 -5.465 0.258 1 91.69 432 GLY A C 1
ATOM 3497 O O . GLY A 1 432 ? 26.953 -4.41 -0.101 1 91.69 432 GLY A O 1
ATOM 3498 N N . ARG A 1 433 ? 26.703 -6.656 -0.419 1 89.94 433 ARG A N 1
ATOM 3499 C CA . ARG A 1 433 ? 27.656 -6.746 -1.521 1 89.94 433 ARG A CA 1
ATOM 3500 C C . ARG A 1 433 ? 26.953 -7.051 -2.834 1 89.94 433 ARG A C 1
ATOM 3502 O O . ARG A 1 433 ? 27.531 -7.664 -3.732 1 89.94 433 ARG A O 1
ATOM 3509 N N . ILE A 1 434 ? 25.688 -6.66 -2.91 1 92.25 434 ILE A N 1
ATOM 3510 C CA . ILE A 1 434 ? 24.875 -6.992 -4.078 1 92.25 434 ILE A CA 1
ATOM 3511 C C . ILE A 1 434 ? 25.312 -6.137 -5.266 1 92.25 434 ILE A C 1
ATOM 3513 O O . ILE A 1 434 ? 25.062 -6.496 -6.418 1 92.25 434 ILE A O 1
ATOM 3517 N N . THR A 1 435 ? 26.031 -5.02 -4.984 1 89.31 435 THR A N 1
ATOM 3518 C CA . THR A 1 435 ? 26.453 -4.102 -6.035 1 89.31 435 THR A CA 1
ATOM 3519 C C . THR A 1 435 ? 27.594 -4.711 -6.859 1 89.31 435 THR A C 1
ATOM 3521 O O . THR A 1 435 ? 28 -4.148 -7.875 1 89.31 435 THR A O 1
ATOM 3524 N N . LYS A 1 436 ? 28.125 -5.785 -6.41 1 88.44 436 LYS A N 1
ATOM 3525 C CA . LYS A 1 436 ? 29.156 -6.504 -7.16 1 88.44 436 LYS A CA 1
ATOM 3526 C C . LYS A 1 436 ? 28.641 -6.891 -8.547 1 88.44 436 LYS A C 1
ATOM 3528 O O . LYS A 1 436 ? 29.422 -6.98 -9.5 1 88.44 436 LYS A O 1
ATOM 3533 N N . TYR A 1 437 ? 27.344 -7.086 -8.641 1 89.44 437 TYR A N 1
ATOM 3534 C CA . TYR A 1 437 ? 26.766 -7.488 -9.922 1 89.44 437 TYR A CA 1
ATOM 3535 C C . TYR A 1 437 ? 26.781 -6.336 -10.922 1 89.44 437 TYR A C 1
ATOM 3537 O O . TYR A 1 437 ? 26.594 -6.543 -12.117 1 89.44 437 TYR A O 1
ATOM 3545 N N . LEU A 1 438 ? 26.953 -5.176 -10.461 1 87.56 438 LEU A N 1
ATOM 3546 C CA . LEU A 1 438 ? 27.031 -4.016 -11.336 1 87.56 438 LEU A CA 1
ATOM 3547 C C . LEU A 1 438 ? 28.453 -3.852 -11.891 1 87.56 438 LEU A C 1
ATOM 3549 O O . LEU A 1 438 ? 28.672 -3.072 -12.82 1 87.56 438 LEU A O 1
ATOM 3553 N N . GLU A 1 439 ? 29.547 -4.402 -11.289 1 80.62 439 GLU A N 1
ATOM 3554 C CA . GLU A 1 439 ? 30.938 -4.305 -11.75 1 80.62 439 GLU A CA 1
ATOM 3555 C C . GLU A 1 439 ? 31.203 -5.277 -12.898 1 80.62 439 GLU A C 1
ATOM 3557 O O . GLU A 1 439 ? 31.906 -4.945 -13.852 1 80.62 439 GLU A O 1
ATOM 3562 N N . MET B 1 1 ? -61.875 -22.5 17.516 1 47.81 1 MET B N 1
ATOM 3563 C CA . MET B 1 1 ? -61.438 -21.688 16.391 1 47.81 1 MET B CA 1
ATOM 3564 C C . MET B 1 1 ? -59.969 -21.266 16.562 1 47.81 1 MET B C 1
ATOM 3566 O O . MET B 1 1 ? -59.25 -21.062 15.578 1 47.81 1 MET B O 1
ATOM 3570 N N . LYS B 1 2 ? -59.469 -21.203 17.828 1 54.69 2 LYS B N 1
ATOM 3571 C CA . LYS B 1 2 ? -58.094 -20.781 18.062 1 54.69 2 LYS B CA 1
ATOM 3572 C C . LYS B 1 2 ? -57.125 -21.922 17.797 1 54.69 2 LYS B C 1
ATOM 3574 O O . LYS B 1 2 ? -56.031 -21.703 17.281 1 54.69 2 LYS B O 1
ATOM 3579 N N . ARG B 1 3 ? -57.5 -23.125 18.234 1 59.88 3 ARG B N 1
ATOM 3580 C CA . ARG B 1 3 ? -56.594 -24.25 18.047 1 59.88 3 ARG B CA 1
ATOM 3581 C C . ARG B 1 3 ? -56.438 -24.594 16.562 1 59.88 3 ARG B C 1
ATOM 3583 O O . ARG B 1 3 ? -55.375 -24.969 16.125 1 59.88 3 ARG B O 1
ATOM 3590 N N . ILE B 1 4 ? -57.562 -24.453 15.828 1 59.5 4 ILE B N 1
ATOM 3591 C CA . ILE B 1 4 ? -57.5 -24.688 14.391 1 59.5 4 ILE B CA 1
ATOM 3592 C C . ILE B 1 4 ? -56.719 -23.562 13.711 1 59.5 4 ILE B C 1
ATOM 3594 O O . ILE B 1 4 ? -55.938 -23.828 12.805 1 59.5 4 ILE B O 1
ATOM 3598 N N . ILE B 1 5 ? -56.75 -22.328 14.297 1 62.34 5 ILE B N 1
ATOM 3599 C CA . ILE B 1 5 ? -56.031 -21.219 13.703 1 62.34 5 ILE B CA 1
ATOM 3600 C C . ILE B 1 5 ? -54.531 -21.406 13.969 1 62.34 5 ILE B C 1
ATOM 3602 O O . ILE B 1 5 ? -53.688 -21.172 13.086 1 62.34 5 ILE B O 1
ATOM 3606 N N . ILE B 1 6 ? -54.188 -21.984 15.148 1 62.34 6 ILE B N 1
ATOM 3607 C CA . ILE B 1 6 ? -52.781 -22.188 15.453 1 62.34 6 ILE B CA 1
ATOM 3608 C C . ILE B 1 6 ? -52.219 -23.328 14.594 1 62.34 6 ILE B C 1
ATOM 3610 O O . ILE B 1 6 ? -51.125 -23.219 14.055 1 62.34 6 ILE B O 1
ATOM 3614 N N . THR B 1 7 ? -53.031 -24.406 14.453 1 58.84 7 THR B N 1
ATOM 3615 C CA . THR B 1 7 ? -52.562 -25.484 13.586 1 58.84 7 THR B CA 1
ATOM 3616 C C . THR B 1 7 ? -52.5 -25.031 12.133 1 58.84 7 THR B C 1
ATOM 3618 O O . THR B 1 7 ? -51.562 -25.391 11.406 1 58.84 7 THR B O 1
ATOM 3621 N N . LEU B 1 8 ? -53.438 -24.109 11.703 1 58 8 LEU B N 1
ATOM 3622 C CA . LEU B 1 8 ? -53.344 -23.578 10.344 1 58 8 LEU B CA 1
ATOM 3623 C C . LEU B 1 8 ? -52.156 -22.656 10.188 1 58 8 LEU B C 1
ATOM 3625 O O . LEU B 1 8 ? -51.469 -22.688 9.156 1 58 8 LEU B O 1
ATOM 3629 N N . CYS B 1 9 ? -51.812 -21.891 11.25 1 57.16 9 CYS B N 1
ATOM 3630 C CA . CYS B 1 9 ? -50.625 -21.031 11.156 1 57.16 9 CYS B CA 1
ATOM 3631 C C . CYS B 1 9 ? -49.344 -21.859 11.133 1 57.16 9 CYS B C 1
ATOM 3633 O O . CYS B 1 9 ? -48.406 -21.531 10.43 1 57.16 9 CYS B O 1
ATOM 3635 N N . ILE B 1 10 ? -49.281 -23.031 11.875 1 54.47 10 ILE B N 1
ATOM 3636 C CA . ILE B 1 10 ? -48.094 -23.875 11.859 1 54.47 10 ILE B CA 1
ATOM 3637 C C . ILE B 1 10 ? -48 -24.609 10.523 1 54.47 10 ILE B C 1
ATOM 3639 O O . ILE B 1 10 ? -46.906 -24.781 9.984 1 54.47 10 ILE B O 1
ATOM 3643 N N . CYS B 1 11 ? -49.188 -25.078 9.922 1 50.62 11 CYS B N 1
ATOM 3644 C CA . CYS B 1 11 ? -49.125 -25.766 8.633 1 50.62 11 CYS B CA 1
ATOM 3645 C C . CYS B 1 11 ? -48.656 -24.812 7.535 1 50.62 11 CYS B C 1
ATOM 3647 O O . CYS B 1 11 ? -48 -25.219 6.59 1 50.62 11 CYS B O 1
ATOM 3649 N N . THR B 1 12 ? -49.188 -23.484 7.578 1 48.88 12 THR B N 1
ATOM 3650 C CA . THR B 1 12 ? -48.688 -22.594 6.527 1 48.88 12 THR B CA 1
ATOM 3651 C C . THR B 1 12 ? -47.219 -22.297 6.734 1 48.88 12 THR B C 1
ATOM 3653 O O . THR B 1 12 ? -46.5 -21.891 5.801 1 48.88 12 THR B O 1
ATOM 3656 N N . ALA B 1 13 ? -46.719 -22.375 7.988 1 46.44 13 ALA B N 1
ATOM 3657 C CA . ALA B 1 13 ? -45.281 -22.172 8.164 1 46.44 13 ALA B CA 1
ATOM 3658 C C . ALA B 1 13 ? -44.5 -23.312 7.52 1 46.44 13 ALA B C 1
ATOM 3660 O O . ALA B 1 13 ? -43.375 -23.094 7.023 1 46.44 13 ALA B O 1
ATOM 3661 N N . TRP B 1 14 ? -45 -24.578 7.664 1 42.91 14 TRP B N 1
ATOM 3662 C CA . TRP B 1 14 ? -44.219 -25.656 7.055 1 42.91 14 TRP B CA 1
ATOM 3663 C C . TRP B 1 14 ? -44.188 -25.5 5.539 1 42.91 14 TRP B C 1
ATOM 3665 O O . TRP B 1 14 ? -43.344 -26.125 4.867 1 42.91 14 TRP B O 1
ATOM 3675 N N . VAL B 1 15 ? -45.344 -25 4.887 1 42.25 15 VAL B N 1
ATOM 3676 C CA . VAL B 1 15 ? -45.25 -24.938 3.434 1 42.25 15 VAL B CA 1
ATOM 3677 C C . VAL B 1 15 ? -44.156 -23.953 3.023 1 42.25 15 VAL B C 1
ATOM 3679 O O . VAL B 1 15 ? -43.719 -23.969 1.882 1 42.25 15 VAL B O 1
ATOM 3682 N N . ALA B 1 16 ? -44.031 -22.938 3.811 1 39.34 16 ALA B N 1
ATOM 3683 C CA . ALA B 1 16 ? -43.062 -21.984 3.305 1 39.34 16 ALA B CA 1
ATOM 3684 C C . ALA B 1 16 ? -41.688 -22.625 3.131 1 39.34 16 ALA B C 1
ATOM 3686 O O . ALA B 1 16 ? -40.781 -22.031 2.551 1 39.34 16 ALA B O 1
ATOM 3687 N N . SER B 1 17 ? -41.469 -23.719 3.918 1 38.88 17 SER B N 1
ATOM 3688 C CA . SER B 1 17 ? -40.094 -24.188 3.814 1 38.88 17 SER B CA 1
ATOM 3689 C C . SER B 1 17 ? -39.812 -24.734 2.424 1 38.88 17 SER B C 1
ATOM 3691 O O . SER B 1 17 ? -38.75 -25.297 2.189 1 38.88 17 SER B O 1
ATOM 3693 N N . THR B 1 18 ? -40.938 -25.219 1.769 1 38.41 18 THR B N 1
ATOM 3694 C CA . THR B 1 18 ? -40.469 -25.75 0.492 1 38.41 18 THR B CA 1
ATOM 3695 C C . THR B 1 18 ? -39.875 -24.625 -0.371 1 38.41 18 THR B C 1
ATOM 3697 O O . THR B 1 18 ? -40.594 -24.031 -1.178 1 38.41 18 THR B O 1
ATOM 3700 N N . TYR B 1 19 ? -39.406 -23.609 0.131 1 39.5 19 TYR B N 1
ATOM 3701 C CA . TYR B 1 19 ? -38.625 -22.797 -0.802 1 39.5 19 TYR B CA 1
ATOM 3702 C C . TYR B 1 19 ? -38 -23.641 -1.894 1 39.5 19 TYR B C 1
ATOM 3704 O O . TYR B 1 19 ? -37.125 -24.469 -1.616 1 39.5 19 TYR B O 1
ATOM 3712 N N . ALA B 1 20 ? -38.875 -24.25 -2.791 1 38.94 20 ALA B N 1
ATOM 3713 C CA . ALA B 1 20 ? -38.375 -24.781 -4.043 1 38.94 20 ALA B CA 1
ATOM 3714 C C . ALA B 1 20 ? -37 -24.203 -4.355 1 38.94 20 ALA B C 1
ATOM 3716 O O . ALA B 1 20 ? -36.812 -22.969 -4.422 1 38.94 20 ALA B O 1
ATOM 3717 N N . GLN B 1 21 ? -35.906 -24.781 -3.885 1 50.19 21 GLN B N 1
ATOM 3718 C CA . GLN B 1 21 ? -34.5 -24.531 -4.148 1 50.19 21 GLN B CA 1
ATOM 3719 C C . GLN B 1 21 ? -34.281 -24.141 -5.605 1 50.19 21 GLN B C 1
ATOM 3721 O O . GLN B 1 21 ? -34.25 -25 -6.484 1 50.19 21 GLN B O 1
ATOM 3726 N N . TYR B 1 22 ? -35 -23.188 -6.145 1 55.09 22 TYR B N 1
ATOM 3727 C CA . TYR B 1 22 ? -34.781 -22.672 -7.488 1 55.09 22 TYR B CA 1
ATOM 3728 C C . TYR B 1 22 ? -33.312 -22.719 -7.852 1 55.09 22 TYR B C 1
ATOM 3730 O O . TYR B 1 22 ? -32.438 -22.5 -6.996 1 55.09 22 TYR B O 1
ATOM 3738 N N . PRO B 1 23 ? -33 -23.266 -9.008 1 73.81 23 PRO B N 1
ATOM 3739 C CA . PRO B 1 23 ? -31.625 -23.344 -9.492 1 73.81 23 PRO B CA 1
ATOM 3740 C C . PRO B 1 23 ? -30.938 -21.984 -9.508 1 73.81 23 PRO B C 1
ATOM 3742 O O . PRO B 1 23 ? -31.547 -20.984 -9.891 1 73.81 23 PRO B O 1
ATOM 3745 N N . TYR B 1 24 ? -29.922 -21.844 -8.703 1 83.19 24 TYR B N 1
ATOM 3746 C CA . TYR B 1 24 ? -29.125 -20.625 -8.648 1 83.19 24 TYR B CA 1
ATOM 3747 C C . TYR B 1 24 ? -28.312 -20.438 -9.93 1 83.19 24 TYR B C 1
ATOM 3749 O O . TYR B 1 24 ? -27.594 -21.344 -10.352 1 83.19 24 TYR B O 1
ATOM 3757 N N . THR B 1 25 ? -28.734 -19.391 -10.633 1 88.94 25 THR B N 1
ATOM 3758 C CA . THR B 1 25 ? -27.922 -18.969 -11.766 1 88.94 25 THR B CA 1
ATOM 3759 C C . THR B 1 25 ? -26.875 -17.953 -11.32 1 88.94 25 THR B C 1
ATOM 3761 O O . THR B 1 25 ? -26.938 -17.438 -10.195 1 88.94 25 THR B O 1
ATOM 3764 N N . LEU B 1 26 ? -25.875 -17.828 -12.148 1 92.75 26 LEU B N 1
ATOM 3765 C CA . LEU B 1 26 ? -24.828 -16.844 -11.852 1 92.75 26 LEU B CA 1
ATOM 3766 C C . LEU B 1 26 ? -25.453 -15.469 -11.586 1 92.75 26 LEU B C 1
ATOM 3768 O O . LEU B 1 26 ? -25.062 -14.789 -10.633 1 92.75 26 LEU B O 1
ATOM 3772 N N . LYS B 1 27 ? -26.406 -15.055 -12.367 1 92.06 27 LYS B N 1
ATOM 3773 C CA . LYS B 1 27 ? -27.047 -13.75 -12.234 1 92.06 27 LYS B CA 1
ATOM 3774 C C . LYS B 1 27 ? -27.734 -13.617 -10.875 1 92.06 27 LYS B C 1
ATOM 3776 O O . LYS B 1 27 ? -27.609 -12.578 -10.219 1 92.06 27 LYS B O 1
ATOM 3781 N N . LYS B 1 28 ? -28.375 -14.617 -10.469 1 91.38 28 LYS B N 1
ATOM 3782 C CA . LYS B 1 28 ? -29.078 -14.594 -9.188 1 91.38 28 LYS B CA 1
ATOM 3783 C C . LYS B 1 28 ? -28.094 -14.516 -8.023 1 91.38 28 LYS B C 1
ATOM 3785 O O . LYS B 1 28 ? -28.328 -13.805 -7.043 1 91.38 28 LYS B O 1
ATOM 3790 N N . CYS B 1 29 ? -27.016 -15.273 -8.133 1 93.75 29 CYS B N 1
ATOM 3791 C CA . CYS B 1 29 ? -25.984 -15.227 -7.109 1 93.75 29 CYS B CA 1
ATOM 3792 C C . CYS B 1 29 ? -25.391 -13.828 -6.996 1 93.75 29 CYS B C 1
ATOM 3794 O O . CYS B 1 29 ? -25.188 -13.32 -5.891 1 93.75 29 CYS B O 1
ATOM 3796 N N . LEU B 1 30 ? -25.203 -13.219 -8.133 1 95.69 30 LEU B N 1
ATOM 3797 C CA . LEU B 1 30 ? -24.625 -11.883 -8.164 1 95.69 30 LEU B CA 1
ATOM 3798 C C . LEU B 1 30 ? -25.578 -10.852 -7.57 1 95.69 30 LEU B C 1
ATOM 3800 O O . LEU B 1 30 ? -25.156 -9.969 -6.82 1 95.69 30 LEU B O 1
ATOM 3804 N N . GLU B 1 31 ? -26.875 -10.961 -7.875 1 93.88 31 GLU B N 1
ATOM 3805 C CA . GLU B 1 31 ? -27.859 -10.031 -7.352 1 93.88 31 GLU B CA 1
ATOM 3806 C C . GLU B 1 31 ? -27.969 -10.133 -5.832 1 93.88 31 GLU B C 1
ATOM 3808 O O . GLU B 1 31 ? -27.969 -9.117 -5.133 1 93.88 31 GLU B O 1
ATOM 3813 N N . GLU B 1 32 ? -27.953 -11.359 -5.418 1 93.25 32 GLU B N 1
ATOM 3814 C CA . GLU B 1 32 ? -28.031 -11.586 -3.977 1 93.25 32 GLU B CA 1
ATOM 3815 C C . GLU B 1 32 ? -26.75 -11.102 -3.281 1 93.25 32 GLU B C 1
ATOM 3817 O O . GLU B 1 32 ? -26.828 -10.477 -2.223 1 93.25 32 GLU B O 1
ATOM 3822 N N . GLY B 1 33 ? -25.625 -11.383 -3.832 1 95.25 33 GLY B N 1
ATOM 3823 C CA . GLY B 1 33 ? -24.359 -10.953 -3.264 1 95.25 33 GLY B CA 1
ATOM 3824 C C . GLY B 1 33 ? -24.203 -9.438 -3.264 1 95.25 33 GLY B C 1
ATOM 3825 O O . GLY B 1 33 ? -23.75 -8.859 -2.27 1 95.25 33 GLY B O 1
ATOM 3826 N N . LEU B 1 34 ? -24.578 -8.812 -4.352 1 95.56 34 LEU B N 1
ATOM 3827 C CA . LEU B 1 34 ? -24.438 -7.363 -4.484 1 95.56 34 LEU B CA 1
ATOM 3828 C C . LEU B 1 34 ? -25.328 -6.641 -3.484 1 95.56 34 LEU B C 1
ATOM 3830 O O . LEU B 1 34 ? -24.984 -5.566 -2.994 1 95.56 34 LEU B O 1
ATOM 3834 N N . ALA B 1 35 ? -26.406 -7.25 -3.133 1 93.31 35 ALA B N 1
ATOM 3835 C CA . ALA B 1 35 ? -27.359 -6.629 -2.229 1 93.31 35 ALA B CA 1
ATOM 3836 C C . ALA B 1 35 ? -26.938 -6.797 -0.773 1 93.31 35 ALA B C 1
ATOM 3838 O O . ALA B 1 35 ? -27.188 -5.918 0.057 1 93.31 35 ALA B O 1
ATOM 3839 N N . ASN B 1 36 ? -26.156 -7.895 -0.518 1 93.38 36 ASN B N 1
ATOM 3840 C CA . ASN B 1 36 ? -26 -8.242 0.891 1 93.38 36 ASN B CA 1
ATOM 3841 C C . ASN B 1 36 ? -24.531 -8.211 1.313 1 93.38 36 ASN B C 1
ATOM 3843 O O . ASN B 1 36 ? -24.219 -8.242 2.508 1 93.38 36 ASN B O 1
ATOM 3847 N N . ASN B 1 37 ? -23.641 -8.117 0.473 1 94.56 37 ASN B N 1
ATOM 3848 C CA . ASN B 1 37 ? -22.234 -8.219 0.82 1 94.56 37 ASN B CA 1
ATOM 3849 C C . ASN B 1 37 ? -21.781 -7.059 1.705 1 94.56 37 ASN B C 1
ATOM 3851 O O . ASN B 1 37 ? -22.062 -5.895 1.397 1 94.56 37 ASN B O 1
ATOM 3855 N N . TYR B 1 38 ? -21.047 -7.352 2.756 1 94.38 38 TYR B N 1
ATOM 3856 C CA . TYR B 1 38 ? -20.688 -6.367 3.768 1 94.38 38 TYR B CA 1
ATOM 3857 C C . TYR B 1 38 ? -19.656 -5.379 3.219 1 94.38 38 TYR B C 1
ATOM 3859 O O . TYR B 1 38 ? -19.703 -4.191 3.545 1 94.38 38 TYR B O 1
ATOM 3867 N N . SER B 1 39 ? -18.734 -5.852 2.48 1 95.62 39 SER B N 1
ATOM 3868 C CA . SER B 1 39 ? -17.719 -4.969 1.936 1 95.62 39 SER B CA 1
ATOM 3869 C C . SER B 1 39 ? -18.328 -3.893 1.044 1 95.62 39 SER B C 1
ATOM 3871 O O . SER B 1 39 ? -17.891 -2.742 1.06 1 95.62 39 SER B O 1
ATOM 3873 N N . ILE B 1 40 ? -19.312 -4.254 0.259 1 96.12 40 ILE B N 1
ATOM 3874 C CA . ILE B 1 40 ? -19.984 -3.318 -0.639 1 96.12 40 ILE B CA 1
ATOM 3875 C C . ILE B 1 40 ? -20.766 -2.289 0.176 1 96.12 40 ILE B C 1
ATOM 3877 O O . ILE B 1 40 ? -20.688 -1.089 -0.095 1 96.12 40 ILE B O 1
ATOM 3881 N N . ARG B 1 41 ? -21.406 -2.744 1.198 1 96.25 41 ARG B N 1
ATOM 3882 C CA . ARG B 1 41 ? -22.172 -1.838 2.043 1 96.25 41 ARG B CA 1
ATOM 3883 C C . ARG B 1 41 ? -21.266 -0.851 2.764 1 96.25 41 ARG B C 1
ATOM 3885 O O . ARG B 1 41 ? -21.594 0.33 2.889 1 96.25 41 ARG B O 1
ATOM 3892 N N . ILE B 1 42 ? -20.203 -1.312 3.227 1 97.31 42 ILE B N 1
ATOM 3893 C CA . ILE B 1 42 ? -19.234 -0.462 3.926 1 97.31 42 ILE B CA 1
ATOM 3894 C C . ILE B 1 42 ? -18.688 0.592 2.969 1 97.31 42 ILE B C 1
ATOM 3896 O O . ILE B 1 42 ? -18.641 1.778 3.305 1 97.31 42 ILE B O 1
ATOM 3900 N N . THR B 1 43 ? -18.266 0.209 1.784 1 97.31 43 THR B N 1
ATOM 3901 C CA . THR B 1 43 ? -17.688 1.146 0.828 1 97.31 43 THR B CA 1
ATOM 3902 C C . THR B 1 43 ? -18.734 2.176 0.386 1 97.31 43 THR B C 1
ATOM 3904 O O . THR B 1 43 ? -18.391 3.34 0.158 1 97.31 43 THR B O 1
ATOM 3907 N N . ARG B 1 44 ? -20 1.74 0.281 1 97.12 44 ARG B N 1
ATOM 3908 C CA . ARG B 1 44 ? -21.062 2.678 -0.058 1 97.12 44 ARG B CA 1
ATOM 3909 C C . ARG B 1 44 ? -21.234 3.727 1.034 1 97.12 44 ARG B C 1
ATOM 3911 O O . ARG B 1 44 ? -21.484 4.898 0.743 1 97.12 44 ARG B O 1
ATOM 3918 N N . ASN B 1 45 ? -21.094 3.273 2.279 1 97.31 45 ASN B N 1
ATOM 3919 C CA . ASN B 1 45 ? -21.125 4.227 3.385 1 97.31 45 ASN B CA 1
ATOM 3920 C C . ASN B 1 45 ? -19.953 5.207 3.311 1 97.31 45 ASN B C 1
ATOM 3922 O O . ASN B 1 45 ? -20.125 6.398 3.564 1 97.31 45 ASN B O 1
ATOM 3926 N N . GLU B 1 46 ? -18.828 4.688 2.979 1 97.5 46 GLU B N 1
ATOM 3927 C CA . GLU B 1 46 ? -17.656 5.555 2.83 1 97.5 46 GLU B CA 1
ATOM 3928 C C . GLU B 1 46 ? -17.859 6.562 1.702 1 97.5 46 GLU B C 1
ATOM 3930 O O . GLU B 1 46 ? -17.438 7.715 1.812 1 97.5 46 GLU B O 1
ATOM 3935 N N . GLU B 1 47 ? -18.453 6.086 0.614 1 97.69 47 GLU B N 1
ATOM 3936 C CA . GLU B 1 47 ? -18.797 6.984 -0.487 1 97.69 47 GLU B CA 1
ATOM 3937 C C . GLU B 1 47 ? -19.734 8.094 -0.031 1 97.69 47 GLU B C 1
ATOM 3939 O O . GLU B 1 47 ? -19.547 9.258 -0.385 1 97.69 47 GLU B O 1
ATOM 3944 N N . GLN B 1 48 ? -20.703 7.754 0.838 1 97.75 48 GLN B N 1
ATOM 3945 C CA . GLN B 1 48 ? -21.656 8.742 1.363 1 97.75 48 GLN B CA 1
ATOM 3946 C C . GLN B 1 48 ? -20.953 9.734 2.279 1 97.75 48 GLN B C 1
ATOM 3948 O O . GLN B 1 48 ? -21.281 10.922 2.285 1 97.75 48 GLN B O 1
ATOM 3953 N N . ILE B 1 49 ? -20.031 9.25 3.041 1 97.5 49 ILE B N 1
ATOM 3954 C CA . ILE B 1 49 ? -19.25 10.133 3.908 1 97.5 49 ILE B CA 1
ATOM 3955 C C . ILE B 1 49 ? -18.5 11.156 3.061 1 97.5 49 ILE B C 1
ATOM 3957 O O . ILE B 1 49 ? -18.516 12.352 3.363 1 97.5 49 ILE B O 1
ATOM 3961 N N . SER B 1 50 ? -17.875 10.703 1.993 1 97.19 50 SER B N 1
ATOM 3962 C CA . SER B 1 50 ? -17.172 11.617 1.102 1 97.19 50 SER B CA 1
ATOM 3963 C C . SER B 1 50 ? -18.109 12.633 0.474 1 97.19 50 SER B C 1
ATOM 3965 O O . SER B 1 50 ? -17.75 13.797 0.302 1 97.19 50 SER B O 1
ATOM 3967 N N . HIS B 1 51 ? -19.312 12.156 0.151 1 97.25 51 HIS B N 1
ATOM 3968 C CA . HIS B 1 51 ? -20.328 13.055 -0.399 1 97.25 51 HIS B CA 1
ATOM 3969 C C . HIS B 1 51 ? -20.75 14.102 0.625 1 97.25 51 HIS B C 1
ATOM 3971 O O . HIS B 1 51 ? -20.859 15.289 0.297 1 97.25 51 HIS B O 1
ATOM 3977 N N . ASN B 1 52 ? -20.844 13.672 1.888 1 97.31 52 ASN B N 1
ATOM 3978 C CA . ASN B 1 52 ? -21.234 14.578 2.963 1 97.31 52 ASN B CA 1
ATOM 3979 C C . ASN B 1 52 ? -20.141 15.594 3.26 1 97.31 52 ASN B C 1
ATOM 3981 O O . ASN B 1 52 ? -20.438 16.703 3.713 1 97.31 52 ASN B O 1
ATOM 3985 N N . ASN B 1 53 ? -19 15.266 2.975 1 96.75 53 ASN B N 1
ATOM 3986 C CA . ASN B 1 53 ? -17.859 16.141 3.27 1 96.75 53 ASN B CA 1
ATOM 3987 C C . ASN B 1 53 ? -17.703 17.234 2.211 1 96.75 53 ASN B C 1
ATOM 3989 O O . ASN B 1 53 ? -17.156 18.297 2.486 1 96.75 53 ASN B O 1
ATOM 3993 N N . ALA B 1 54 ? -18.203 16.969 1.013 1 97.06 54 ALA B N 1
ATOM 3994 C CA . ALA B 1 54 ? -18 17.875 -0.107 1 97.06 54 ALA B CA 1
ATOM 3995 C C . ALA B 1 54 ? -19.016 19.016 -0.078 1 97.06 54 ALA B C 1
ATOM 3997 O O . ALA B 1 54 ? -19.844 19.156 -0.989 1 97.06 54 ALA B O 1
ATOM 3998 N N . THR B 1 55 ? -18.922 19.875 0.968 1 96.81 55 THR B N 1
ATOM 3999 C CA . THR B 1 55 ? -19.812 21.016 1.12 1 96.81 55 THR B CA 1
ATOM 4000 C C . THR B 1 55 ? -19.016 22.312 1.196 1 96.81 55 THR B C 1
ATOM 4002 O O . THR B 1 55 ? -17.812 22.297 1.488 1 96.81 55 THR B O 1
ATOM 4005 N N . LEU B 1 56 ? -19.656 23.391 0.966 1 95.75 56 LEU B N 1
ATOM 4006 C CA . LEU B 1 56 ? -19.047 24.719 1.039 1 95.75 56 LEU B CA 1
ATOM 4007 C C . LEU B 1 56 ? -18.641 25.047 2.473 1 95.75 56 LEU B C 1
ATOM 4009 O O . LEU B 1 56 ? -17.609 25.688 2.699 1 95.75 56 LEU B O 1
ATOM 4013 N N . ALA B 1 57 ? -19.406 24.578 3.455 1 94.56 57 ALA B N 1
ATOM 4014 C CA . ALA B 1 57 ? -19.109 24.828 4.863 1 94.56 57 ALA B CA 1
ATOM 4015 C C . ALA B 1 57 ? -17.812 24.141 5.289 1 94.56 57 ALA B C 1
ATOM 4017 O O . ALA B 1 57 ? -16.984 24.75 5.961 1 94.56 57 ALA B O 1
ATOM 4018 N N . ASN B 1 58 ? -17.703 22.938 4.805 1 94.19 58 ASN B N 1
ATOM 4019 C CA . ASN B 1 58 ? -16.5 22.188 5.148 1 94.19 58 ASN B CA 1
ATOM 4020 C C . ASN B 1 58 ? -15.258 22.781 4.504 1 94.19 58 ASN B C 1
ATOM 4022 O O . ASN B 1 58 ? -14.156 22.672 5.043 1 94.19 58 ASN B O 1
ATOM 4026 N N . ALA B 1 59 ? -15.453 23.453 3.365 1 94.94 59 ALA B N 1
ATOM 4027 C CA . ALA B 1 59 ? -14.336 24.078 2.66 1 94.94 59 ALA B CA 1
ATOM 4028 C C . ALA B 1 59 ? -13.969 25.406 3.299 1 94.94 59 ALA B C 1
ATOM 4030 O O . ALA B 1 59 ? -12.906 25.969 3.016 1 94.94 59 ALA B O 1
ATOM 4031 N N . GLY B 1 60 ? -14.906 26.031 4.066 1 94 60 GLY B N 1
ATOM 4032 C CA . GLY B 1 60 ? -14.609 27.266 4.762 1 94 60 GLY B CA 1
ATOM 4033 C C . GLY B 1 60 ? -15.258 28.484 4.109 1 94 60 GLY B C 1
ATOM 4034 O O . GLY B 1 60 ? -14.977 29.625 4.492 1 94 60 GLY B O 1
ATOM 4035 N N . TYR B 1 61 ? -16.25 28.234 3.143 1 93.44 61 TYR B N 1
ATOM 4036 C CA . TYR B 1 61 ? -16.891 29.344 2.42 1 93.44 61 TYR B CA 1
ATOM 4037 C C . TYR B 1 61 ? -17.891 30.062 3.305 1 93.44 61 TYR B C 1
ATOM 4039 O O . TYR B 1 61 ? -18.219 31.234 3.061 1 93.44 61 TYR B O 1
ATOM 4047 N N . LEU B 1 62 ? -18.297 29.344 4.352 1 94.75 62 LEU B N 1
ATOM 4048 C CA . LEU B 1 62 ? -19.391 29.922 5.141 1 94.75 62 LEU B CA 1
ATOM 4049 C C . LEU B 1 62 ? -18.859 30.516 6.438 1 94.75 62 LEU B C 1
ATOM 4051 O O . LEU B 1 62 ? -17.875 30.047 6.992 1 94.75 62 LEU B O 1
ATOM 4055 N N . PRO B 1 63 ? -19.5 31.609 7.012 1 95.12 63 PRO B N 1
ATOM 4056 C CA . PRO B 1 63 ? -19.094 32.219 8.281 1 95.12 63 PRO B CA 1
ATOM 4057 C C . PRO B 1 63 ? -19.469 31.375 9.492 1 95.12 63 PRO B C 1
ATOM 4059 O O . PRO B 1 63 ? -20.234 30.422 9.367 1 95.12 63 PRO B O 1
ATOM 4062 N N . THR B 1 64 ? -18.812 31.672 10.562 1 95.31 64 THR B N 1
ATOM 4063 C CA . THR B 1 64 ? -19.156 31.047 11.836 1 95.31 64 THR B CA 1
ATOM 4064 C C . THR B 1 64 ? -19.781 32.062 12.781 1 95.31 64 THR B C 1
ATOM 4066 O O . THR B 1 64 ? -19.422 33.25 12.758 1 95.31 64 THR B O 1
ATOM 4069 N N . VAL B 1 65 ? -20.734 31.625 13.539 1 95.06 65 VAL B N 1
ATOM 4070 C CA . VAL B 1 65 ? -21.406 32.469 14.531 1 95.06 65 VAL B CA 1
ATOM 4071 C C . VAL B 1 65 ? -21.188 31.875 15.922 1 95.06 65 VAL B C 1
ATOM 4073 O O . VAL B 1 65 ? -21.547 30.734 16.188 1 95.06 65 VAL B O 1
ATOM 4076 N N . ASP B 1 66 ? -20.641 32.719 16.797 1 95.19 66 ASP B N 1
ATOM 4077 C CA . ASP B 1 66 ? -20.344 32.25 18.156 1 95.19 66 ASP B CA 1
ATOM 4078 C C . ASP B 1 66 ? -20.953 33.188 19.188 1 95.19 66 ASP B C 1
ATOM 4080 O O . ASP B 1 66 ? -20.938 34.406 19.016 1 95.19 66 ASP B O 1
ATOM 4084 N N . LEU B 1 67 ? -21.516 32.531 20.219 1 93.56 67 LEU B N 1
ATOM 4085 C CA . LEU B 1 67 ? -21.969 33.25 21.391 1 93.56 67 LEU B CA 1
ATOM 4086 C C . LEU B 1 67 ? -21.031 33.031 22.578 1 93.56 67 LEU B C 1
ATOM 4088 O O . LEU B 1 67 ? -20.625 31.891 22.844 1 93.56 67 LEU B O 1
ATOM 4092 N N . SER B 1 68 ? -20.578 34.25 23.172 1 92.88 68 SER B N 1
ATOM 4093 C CA . SER B 1 68 ? -19.703 34.156 24.328 1 92.88 68 SER B CA 1
ATOM 4094 C C . SER B 1 68 ? -20.109 35.094 25.438 1 92.88 68 SER B C 1
ATOM 4096 O O . SER B 1 68 ? -20.672 36.156 25.172 1 92.88 68 SER B O 1
ATOM 4098 N N . ALA B 1 69 ? -19.875 34.688 26.672 1 92.38 69 ALA B N 1
ATOM 4099 C CA . ALA B 1 69 ? -20.047 35.5 27.875 1 92.38 69 ALA B CA 1
ATOM 4100 C C . ALA B 1 69 ? -18.922 35.25 28.875 1 92.38 69 ALA B C 1
ATOM 4102 O O . ALA B 1 69 ? -18.422 34.156 29 1 92.38 69 ALA B O 1
ATOM 4103 N N . GLY B 1 70 ? -18.516 36.469 29.484 1 93 70 GLY B N 1
ATOM 4104 C CA . GLY B 1 70 ? -17.406 36.344 30.438 1 93 70 GLY B CA 1
ATOM 4105 C C . GLY B 1 70 ? -17.5 37.344 31.562 1 93 70 GLY B C 1
ATOM 4106 O O . GLY B 1 70 ? -18.031 38.438 31.406 1 93 70 GLY B O 1
ATOM 4107 N N . TYR B 1 71 ? -17.047 36.906 32.719 1 92.44 71 TYR B N 1
ATOM 4108 C CA . TYR B 1 71 ? -16.875 37.75 33.906 1 92.44 71 TYR B CA 1
ATOM 4109 C C . TYR B 1 71 ? -15.414 37.781 34.344 1 92.44 71 TYR B C 1
ATOM 4111 O O . TYR B 1 71 ? -14.758 36.75 34.438 1 92.44 71 TYR B O 1
ATOM 4119 N N . THR B 1 72 ? -14.914 39.062 34.5 1 92.38 72 THR B N 1
ATOM 4120 C CA . THR B 1 72 ? -13.539 39.219 34.969 1 92.38 72 THR B CA 1
ATOM 4121 C C . THR B 1 72 ? -13.492 40.156 36.188 1 92.38 72 THR B C 1
ATOM 4123 O O . THR B 1 72 ? -14.094 41.219 36.156 1 92.38 72 THR B O 1
ATOM 4126 N N . GLY B 1 73 ? -12.75 39.688 37.188 1 90.12 73 GLY B N 1
ATOM 4127 C CA . GLY B 1 73 ? -12.461 40.5 38.375 1 90.12 73 GLY B CA 1
ATOM 4128 C C . GLY B 1 73 ? -10.969 40.719 38.594 1 90.12 73 GLY B C 1
ATOM 4129 O O . GLY B 1 73 ? -10.172 39.781 38.375 1 90.12 73 GLY B O 1
ATOM 4130 N N . THR B 1 74 ? -10.664 41.969 38.875 1 89.44 74 THR B N 1
ATOM 4131 C CA . THR B 1 74 ? -9.273 42.281 39.188 1 89.44 74 THR B CA 1
ATOM 4132 C C . THR B 1 74 ? -9.141 42.938 40.562 1 89.44 74 THR B C 1
ATOM 4134 O O . THR B 1 74 ? -9.906 43.812 40.906 1 89.44 74 THR B O 1
ATOM 4137 N N . LEU B 1 75 ? -8.242 42.375 41.312 1 90 75 LEU B N 1
ATOM 4138 C CA . LEU B 1 75 ? -7.859 42.938 42.625 1 90 75 LEU B CA 1
ATOM 4139 C C . LEU B 1 75 ? -6.441 43.5 42.562 1 90 75 LEU B C 1
ATOM 4141 O O . LEU B 1 75 ? -5.469 42.75 42.5 1 90 75 LEU B O 1
ATOM 4145 N N . ASP B 1 76 ? -6.348 44.812 42.625 1 87.69 76 ASP B N 1
ATOM 4146 C CA . ASP B 1 76 ? -5.047 45.438 42.375 1 87.69 76 ASP B CA 1
ATOM 4147 C C . ASP B 1 76 ? -4.648 46.344 43.531 1 87.69 76 ASP B C 1
ATOM 4149 O O . ASP B 1 76 ? -5.5 46.781 44.312 1 87.69 76 ASP B O 1
ATOM 4153 N N . ASN B 1 77 ? -3.262 46.5 43.594 1 88.06 77 ASN B N 1
ATOM 4154 C CA . ASN B 1 77 ? -2.625 47.562 44.375 1 88.06 77 ASN B CA 1
ATOM 4155 C C . ASN B 1 77 ? -1.877 48.531 43.469 1 88.06 77 ASN B C 1
ATOM 4157 O O . ASN B 1 77 ? -1.082 48.125 42.625 1 88.06 77 ASN B O 1
ATOM 4161 N N . THR B 1 78 ? -2.279 49.812 43.562 1 85.38 78 THR B N 1
ATOM 4162 C CA . THR B 1 78 ? -1.689 50.781 42.625 1 85.38 78 THR B CA 1
ATOM 4163 C C . THR B 1 78 ? -0.996 51.906 43.406 1 85.38 78 THR B C 1
ATOM 4165 O O . THR B 1 78 ? -1.531 52.406 44.375 1 85.38 78 THR B O 1
ATOM 4168 N N . ASP B 1 79 ? 0.239 52.156 42.875 1 88.38 79 ASP B N 1
ATOM 4169 C CA . ASP B 1 79 ? 0.971 53.344 43.312 1 88.38 79 ASP B CA 1
ATOM 4170 C C . ASP B 1 79 ? 1.13 54.344 42.156 1 88.38 79 ASP B C 1
ATOM 4172 O O . ASP B 1 79 ? 1.626 53.969 41.094 1 88.38 79 ASP B O 1
ATOM 4176 N N . THR B 1 80 ? 0.548 55.562 42.375 1 83.62 80 THR B N 1
ATOM 4177 C CA . THR B 1 80 ? 0.65 56.562 41.344 1 83.62 80 THR B CA 1
ATOM 4178 C C . THR B 1 80 ? 1.423 57.781 41.875 1 83.62 80 THR B C 1
ATOM 4180 O O . THR B 1 80 ? 1.094 58.344 42.906 1 83.62 80 THR B O 1
ATOM 4183 N N . LYS B 1 81 ? 2.436 58.156 41.062 1 89.62 81 LYS B N 1
ATOM 4184 C CA . LYS B 1 81 ? 3.203 59.375 41.375 1 89.62 81 LYS B CA 1
ATOM 4185 C C . LYS B 1 81 ? 2.869 60.5 40.438 1 89.62 81 LYS B C 1
ATOM 4187 O O . LYS B 1 81 ? 3.004 60.375 39.219 1 89.62 81 LYS B O 1
ATOM 4192 N N . SER B 1 82 ? 2.389 61.562 41.031 1 85.19 82 SER B N 1
ATOM 4193 C CA . SER B 1 82 ? 2.033 62.719 40.219 1 85.19 82 SER B CA 1
ATOM 4194 C C . SER B 1 82 ? 3.275 63.469 39.75 1 85.19 82 SER B C 1
ATOM 4196 O O . SER B 1 82 ? 4.203 63.719 40.531 1 85.19 82 SER B O 1
ATOM 4198 N N . ARG B 1 83 ? 3.197 63.75 38.5 1 87.31 83 ARG B N 1
ATOM 4199 C CA . ARG B 1 83 ? 4.309 64.5 37.938 1 87.31 83 ARG B CA 1
ATOM 4200 C C . ARG B 1 83 ? 4.293 65.938 38.438 1 87.31 83 ARG B C 1
ATOM 4202 O O . ARG B 1 83 ? 5.348 66.562 38.719 1 87.31 83 ARG B O 1
ATOM 4209 N N . SER B 1 84 ? 3.064 66.5 38.594 1 83.94 84 SER B N 1
ATOM 4210 C CA . SER B 1 84 ? 2.932 67.875 38.938 1 83.94 84 SER B CA 1
ATOM 4211 C C . SER B 1 84 ? 3.26 68.125 40.406 1 83.94 84 SER B C 1
ATOM 4213 O O . SER B 1 84 ? 3.969 69.125 40.719 1 83.94 84 SER B O 1
ATOM 4215 N N . THR B 1 85 ? 2.746 67.25 41.219 1 85.19 85 THR B N 1
ATOM 4216 C CA . THR B 1 85 ? 2.889 67.5 42.625 1 85.19 85 THR B CA 1
ATOM 4217 C C . THR B 1 85 ? 3.971 66.625 43.25 1 85.19 85 THR B C 1
ATOM 4219 O O . THR B 1 85 ? 4.461 66.938 44.344 1 85.19 85 THR B O 1
ATOM 4222 N N . GLY B 1 86 ? 4.457 65.625 42.594 1 84.44 86 GLY B N 1
ATOM 4223 C CA . GLY B 1 86 ? 5.453 64.688 43.094 1 84.44 86 GLY B CA 1
ATOM 4224 C C . GLY B 1 86 ? 4.914 63.812 44.188 1 84.44 86 GLY B C 1
ATOM 4225 O O . GLY B 1 86 ? 5.652 63 44.75 1 84.44 86 GLY B O 1
ATOM 4226 N N . THR B 1 87 ? 3.656 64 44.562 1 84.44 87 THR B N 1
ATOM 4227 C CA . THR B 1 87 ? 3.068 63.188 45.625 1 84.44 87 THR B CA 1
ATOM 4228 C C . THR B 1 87 ? 2.66 61.812 45.094 1 84.44 87 THR B C 1
ATOM 4230 O O . THR B 1 87 ? 2.258 61.688 43.938 1 84.44 87 THR B O 1
ATOM 4233 N N . THR B 1 88 ? 2.918 60.75 46.031 1 86.38 88 THR B N 1
ATOM 4234 C CA . THR B 1 88 ? 2.559 59.375 45.688 1 86.38 88 THR B CA 1
ATOM 4235 C C . THR B 1 88 ? 1.239 58.969 46.344 1 86.38 88 THR B C 1
ATOM 4237 O O . THR B 1 88 ? 1.093 59.062 47.562 1 86.38 88 THR B O 1
ATOM 4240 N N . ALA B 1 89 ? 0.219 58.781 45.5 1 83.75 89 ALA B N 1
ATOM 4241 C CA . ALA B 1 89 ? -1.059 58.25 45.969 1 83.75 89 ALA B CA 1
ATOM 4242 C C . ALA B 1 89 ? -1.092 56.75 45.875 1 83.75 89 ALA B C 1
ATOM 4244 O O . ALA B 1 89 ? -0.75 56.156 44.844 1 83.75 89 ALA B O 1
ATOM 4245 N N . SER B 1 90 ? -1.327 56 47.125 1 86.56 90 SER B N 1
ATOM 4246 C CA . SER B 1 90 ? -1.396 54.562 47.156 1 86.56 90 SER B CA 1
ATOM 4247 C C . SER B 1 90 ? -2.83 54.062 47.375 1 86.56 90 SER B C 1
ATOM 4249 O O . SER B 1 90 ? -3.52 54.531 48.281 1 86.56 90 SER B O 1
ATOM 4251 N N . GLU B 1 91 ? -3.357 53.406 46.406 1 85.56 91 GLU B N 1
ATOM 4252 C CA . GLU B 1 91 ? -4.652 52.75 46.531 1 85.56 91 GLU B CA 1
ATOM 4253 C C . GLU B 1 91 ? -4.484 51.219 46.688 1 85.56 91 GLU B C 1
ATOM 4255 O O . GLU B 1 91 ? -3.707 50.625 45.938 1 85.56 91 GLU B O 1
ATOM 4260 N N . ARG B 1 92 ? -5.203 50.75 47.75 1 87 92 ARG B N 1
ATOM 4261 C CA . ARG B 1 92 ? -5.035 49.312 48.062 1 87 92 ARG B CA 1
ATOM 4262 C C . ARG B 1 92 ? -6.352 48.562 47.875 1 87 92 ARG B C 1
ATOM 4264 O O . ARG B 1 92 ? -7.422 49.094 48.156 1 87 92 ARG B O 1
ATOM 4271 N N . ASN B 1 93 ? -6.246 47.25 47.5 1 88.31 93 ASN B N 1
ATOM 4272 C CA . ASN B 1 93 ? -7.352 46.312 47.406 1 88.31 93 ASN B CA 1
ATOM 4273 C C . ASN B 1 93 ? -8.461 46.844 46.5 1 88.31 93 ASN B C 1
ATOM 4275 O O . ASN B 1 93 ? -9.625 46.844 46.875 1 88.31 93 ASN B O 1
ATOM 4279 N N . ILE B 1 94 ? -8.07 47.438 45.312 1 86.62 94 ILE B N 1
ATOM 4280 C CA . ILE B 1 94 ? -9.023 47.938 44.312 1 86.62 94 ILE B CA 1
ATOM 4281 C C . ILE B 1 94 ? -9.625 46.75 43.562 1 86.62 94 ILE B C 1
ATOM 4283 O O . ILE B 1 94 ? -8.914 46.031 42.812 1 86.62 94 ILE B O 1
ATOM 4287 N N . TYR B 1 95 ? -11.008 46.562 43.812 1 88.19 95 TYR B N 1
ATOM 4288 C CA . TYR B 1 95 ? -11.703 45.469 43.156 1 88.19 95 TYR B CA 1
ATOM 4289 C C . TYR B 1 95 ? -12.5 45.969 41.969 1 88.19 95 TYR B C 1
ATOM 4291 O O . TYR B 1 95 ? -13.57 46.562 42.125 1 88.19 95 TYR B O 1
ATOM 4299 N N . ASP B 1 96 ? -12.062 45.781 40.75 1 89.12 96 ASP B N 1
ATOM 4300 C CA . ASP B 1 96 ? -12.758 46.125 39.531 1 89.12 96 ASP B CA 1
ATOM 4301 C C . ASP B 1 96 ? -13.367 44.875 38.875 1 89.12 96 ASP B C 1
ATOM 4303 O O . ASP B 1 96 ? -12.773 43.812 38.906 1 89.12 96 ASP B O 1
ATOM 4307 N N . GLN B 1 97 ? -14.648 45.094 38.406 1 91.94 97 GLN B N 1
ATOM 4308 C CA . GLN B 1 97 ? -15.375 44 37.781 1 91.94 97 GLN B CA 1
ATOM 4309 C C . GLN B 1 97 ? -15.773 44.344 36.344 1 91.94 97 GLN B C 1
ATOM 4311 O O . GLN B 1 97 ? -16.125 45.469 36.031 1 91.94 97 GLN B O 1
ATOM 4316 N N . THR B 1 98 ? -15.688 43.406 35.531 1 92 98 THR B N 1
ATOM 4317 C CA . THR B 1 98 ? -16.109 43.562 34.156 1 92 98 THR B CA 1
ATOM 4318 C C . THR B 1 98 ? -16.953 42.375 33.719 1 92 98 THR B C 1
ATOM 4320 O O . THR B 1 98 ? -16.547 41.219 33.875 1 92 98 THR B O 1
ATOM 4323 N N . LEU B 1 99 ? -18.141 42.625 33.188 1 92.75 99 LEU B N 1
ATOM 4324 C CA . LEU B 1 99 ? -19 41.625 32.531 1 92.75 99 LEU B CA 1
ATOM 4325 C C . LEU B 1 99 ? -19.062 41.875 31.031 1 92.75 99 LEU B C 1
ATOM 4327 O O . LEU B 1 99 ? -19.312 43 30.609 1 92.75 99 LEU B O 1
ATOM 4331 N N . LYS B 1 100 ? -18.828 40.844 30.359 1 92.31 100 LYS B N 1
ATOM 4332 C CA . LYS B 1 100 ? -18.891 40.969 28.906 1 92.31 100 LYS B CA 1
ATOM 4333 C C . LYS B 1 100 ? -19.75 39.844 28.312 1 92.31 100 LYS B C 1
ATOM 4335 O O . LYS B 1 100 ? -19.703 38.719 28.766 1 92.31 100 LYS B O 1
ATOM 4340 N N . ALA B 1 101 ? -20.609 40.156 27.328 1 92.94 101 ALA B N 1
ATOM 4341 C CA . ALA B 1 101 ? -21.406 39.219 26.547 1 92.94 101 ALA B CA 1
ATOM 4342 C C . ALA B 1 101 ? -21.578 39.719 25.109 1 92.94 101 ALA B C 1
ATOM 4344 O O . ALA B 1 101 ? -21.734 40.906 24.875 1 92.94 101 ALA B O 1
ATOM 4345 N N . GLY B 1 102 ? -21.562 38.75 24.281 1 93.25 102 GLY B N 1
ATOM 4346 C CA . GLY B 1 102 ? -21.734 39.219 22.922 1 93.25 102 GLY B CA 1
ATOM 4347 C C . GLY B 1 102 ? -21.781 38.094 21.891 1 93.25 102 GLY B C 1
ATOM 4348 O O . GLY B 1 102 ? -21.516 36.938 22.234 1 93.25 102 GLY B O 1
ATOM 4349 N N . LEU B 1 103 ? -22.328 38.438 20.672 1 94.5 103 LEU B N 1
ATOM 4350 C CA . LEU B 1 103 ? -22.359 37.594 19.484 1 94.5 103 LEU B CA 1
ATOM 4351 C C . LEU B 1 103 ? -21.281 38.031 18.484 1 94.5 103 LEU B C 1
ATOM 4353 O O . LEU B 1 103 ? -21.094 39.219 18.25 1 94.5 103 LEU B O 1
ATOM 4357 N N . ASP B 1 104 ? -20.531 37 18.047 1 94.25 104 ASP B N 1
ATOM 4358 C CA . ASP B 1 104 ? -19.469 37.312 17.094 1 94.25 104 ASP B CA 1
ATOM 4359 C C . ASP B 1 104 ? -19.641 36.5 15.812 1 94.25 104 ASP B C 1
ATOM 4361 O O . ASP B 1 104 ? -19.922 35.312 15.867 1 94.25 104 ASP B O 1
ATOM 4365 N N . VAL B 1 105 ? -19.531 37.125 14.648 1 95.06 105 VAL B N 1
ATOM 4366 C CA . VAL B 1 105 ? -19.531 36.5 13.336 1 95.06 105 VAL B CA 1
ATOM 4367 C C . VAL B 1 105 ? -18.156 36.625 12.695 1 95.06 105 VAL B C 1
ATOM 4369 O O . VAL B 1 105 ? -17.609 37.75 12.617 1 95.06 105 VAL B O 1
ATOM 4372 N N . ASN B 1 106 ? -17.609 35.531 12.344 1 95.44 106 ASN B N 1
ATOM 4373 C CA . ASN B 1 106 ? -16.328 35.531 11.648 1 95.44 106 ASN B CA 1
ATOM 4374 C C . ASN B 1 106 ? -16.438 34.906 10.258 1 95.44 106 ASN B C 1
ATOM 4376 O O . ASN B 1 106 ? -17.062 33.844 10.094 1 95.44 106 ASN B O 1
ATOM 4380 N N . TRP B 1 107 ? -15.875 35.625 9.25 1 94.62 107 TRP B N 1
ATOM 4381 C CA . TRP B 1 107 ? -15.992 35.156 7.863 1 94.62 107 TRP B CA 1
ATOM 4382 C C . TRP B 1 107 ? -14.703 35.438 7.094 1 94.62 107 TRP B C 1
ATOM 4384 O O . TRP B 1 107 ? -14.195 36.562 7.086 1 94.62 107 TRP B O 1
ATOM 4394 N N . THR B 1 108 ? -14.227 34.375 6.488 1 94.94 108 THR B N 1
ATOM 4395 C CA . THR B 1 108 ? -13.078 34.531 5.602 1 94.94 108 THR B CA 1
ATOM 4396 C C . THR B 1 108 ? -13.539 34.719 4.156 1 94.94 108 THR B C 1
ATOM 4398 O O . THR B 1 108 ? -14.055 33.812 3.535 1 94.94 108 THR B O 1
ATOM 4401 N N . LEU B 1 109 ? -13.266 35.875 3.615 1 93.75 109 LEU B N 1
ATOM 4402 C CA . LEU B 1 109 ? -13.742 36.188 2.275 1 93.75 109 LEU B CA 1
ATOM 4403 C C . LEU B 1 109 ? -12.766 35.688 1.214 1 93.75 109 LEU B C 1
ATOM 4405 O O . LEU B 1 109 ? -13.18 35.25 0.14 1 93.75 109 LEU B O 1
ATOM 4409 N N . PHE B 1 110 ? -11.555 35.906 1.537 1 94.94 110 PHE B N 1
ATOM 4410 C CA . PHE B 1 110 ? -10.508 35.5 0.598 1 94.94 110 PHE B CA 1
ATOM 4411 C C . PHE B 1 110 ? -9.266 35.031 1.339 1 94.94 110 PHE B C 1
ATOM 4413 O O . PHE B 1 110 ? -8.844 35.625 2.318 1 94.94 110 PHE B O 1
ATOM 4420 N N . ASP B 1 111 ? -8.742 33.906 0.945 1 94.56 111 ASP B N 1
ATOM 4421 C CA . ASP B 1 111 ? -7.543 33.344 1.581 1 94.56 111 ASP B CA 1
ATOM 4422 C C . ASP B 1 111 ? -6.578 32.781 0.542 1 94.56 111 ASP B C 1
ATOM 4424 O O . ASP B 1 111 ? -6.086 31.672 0.686 1 94.56 111 ASP B O 1
ATOM 4428 N N . GLY B 1 112 ? -6.379 33.594 -0.537 1 94.44 112 GLY B N 1
ATOM 4429 C CA . GLY B 1 112 ? -5.449 33.156 -1.58 1 94.44 112 GLY B CA 1
ATOM 4430 C C . GLY B 1 112 ? -5.93 31.969 -2.365 1 94.44 112 GLY B C 1
ATOM 4431 O O . GLY B 1 112 ? -5.145 31.062 -2.672 1 94.44 112 GLY B O 1
ATOM 4432 N N . PHE B 1 113 ? -7.168 31.734 -2.445 1 94.56 113 PHE B N 1
ATOM 4433 C CA . PHE B 1 113 ? -7.828 30.688 -3.215 1 94.56 113 PHE B CA 1
ATOM 4434 C C . PHE B 1 113 ? -7.719 29.344 -2.506 1 94.56 113 PHE B C 1
ATOM 4436 O O . PHE B 1 113 ? -7.848 28.297 -3.135 1 94.56 113 PHE B O 1
ATOM 4443 N N . ASN B 1 114 ? -7.277 29.266 -1.228 1 96.06 114 ASN B N 1
ATOM 4444 C CA . ASN B 1 114 ? -7.203 28.031 -0.462 1 96.06 114 ASN B CA 1
ATOM 4445 C C . ASN B 1 114 ? -8.578 27.406 -0.274 1 96.06 114 ASN B C 1
ATOM 4447 O O . ASN B 1 114 ? -8.742 26.188 -0.431 1 96.06 114 ASN B O 1
ATOM 4451 N N . ILE B 1 115 ? -9.531 28.188 0.003 1 96.12 115 ILE B N 1
ATOM 4452 C CA . ILE B 1 115 ? -10.883 27.703 0.249 1 96.12 115 ILE B CA 1
ATOM 4453 C C . ILE B 1 115 ? -11.461 27.109 -1.034 1 96.12 115 ILE B C 1
ATOM 4455 O O . ILE B 1 115 ? -12.016 26 -1.021 1 96.12 115 ILE B O 1
ATOM 4459 N N . SER B 1 116 ? -11.352 27.844 -2.168 1 96.25 116 SER B N 1
ATOM 4460 C CA . SER B 1 116 ? -11.852 27.344 -3.445 1 96.25 116 SER B CA 1
ATOM 4461 C C . SER B 1 116 ? -11.141 26.062 -3.848 1 96.25 116 SER B C 1
ATOM 4463 O O . SER B 1 116 ? -11.773 25.125 -4.352 1 96.25 116 SER B O 1
ATOM 4465 N N . THR B 1 117 ? -9.836 26.031 -3.629 1 97.62 117 THR B N 1
ATOM 4466 C CA . THR B 1 117 ? -9.07 24.828 -3.943 1 97.62 117 THR B CA 1
ATOM 4467 C C . THR B 1 117 ? -9.477 23.672 -3.035 1 97.62 117 THR B C 1
ATOM 4469 O O . THR B 1 117 ? -9.57 22.531 -3.482 1 97.62 117 THR B O 1
ATOM 4472 N N . THR B 1 118 ? -9.68 23.922 -1.745 1 97.56 118 THR B N 1
ATOM 4473 C CA . THR B 1 118 ? -10.125 22.906 -0.805 1 97.56 118 THR B CA 1
ATOM 4474 C C . THR B 1 118 ? -11.461 22.328 -1.238 1 97.56 118 THR B C 1
ATOM 4476 O O . THR B 1 118 ? -11.68 21.109 -1.146 1 97.56 118 THR B O 1
ATOM 4479 N N . TYR B 1 119 ? -12.336 23.234 -1.669 1 97.62 119 TYR B N 1
ATOM 4480 C CA . TYR B 1 119 ? -13.625 22.75 -2.145 1 97.62 119 TYR B CA 1
ATOM 4481 C C . TYR B 1 119 ? -13.461 21.828 -3.354 1 97.62 119 TYR B C 1
ATOM 4483 O O . TYR B 1 119 ? -14.086 20.781 -3.438 1 97.62 119 TYR B O 1
ATOM 4491 N N . LYS B 1 120 ? -12.648 22.234 -4.293 1 97.88 120 LYS B N 1
ATOM 4492 C CA . LYS B 1 120 ? -12.375 21.391 -5.461 1 97.88 120 LYS B CA 1
ATOM 4493 C C . LYS B 1 120 ? -11.789 20.047 -5.047 1 97.88 120 LYS B C 1
ATOM 4495 O O . LYS B 1 120 ? -12.117 19.016 -5.637 1 97.88 120 LYS B O 1
ATOM 4500 N N . LYS B 1 121 ? -10.844 20.062 -4.043 1 98.12 121 LYS B N 1
ATOM 4501 C CA . LYS B 1 121 ? -10.25 18.828 -3.531 1 98.12 121 LYS B CA 1
ATOM 4502 C C . LYS B 1 121 ? -11.312 17.922 -2.926 1 98.12 121 LYS B C 1
ATOM 4504 O O . LYS B 1 121 ? -11.312 16.703 -3.17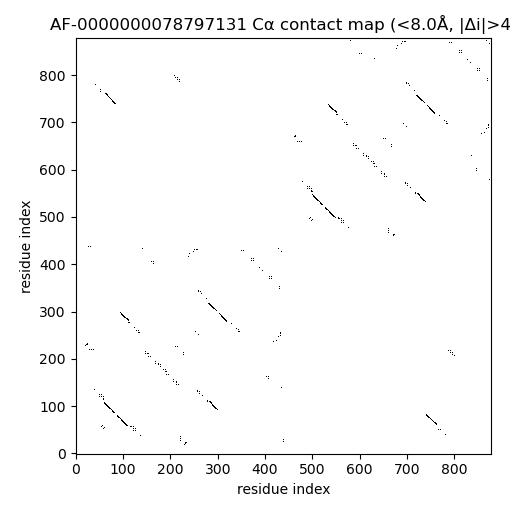 1 98.12 121 LYS B O 1
ATOM 4509 N N . LEU B 1 122 ? -12.195 18.531 -2.148 1 98.06 122 LEU B N 1
ATOM 4510 C CA . LEU B 1 122 ? -13.273 17.75 -1.538 1 98.06 122 LEU B CA 1
ATOM 4511 C C . LEU B 1 122 ? -14.164 17.125 -2.605 1 98.06 122 LEU B C 1
ATOM 4513 O O . LEU B 1 122 ? -14.586 15.969 -2.469 1 98.06 122 LEU B O 1
ATOM 4517 N N . LYS B 1 123 ? -14.445 17.859 -3.654 1 98.06 123 LYS B N 1
ATOM 4518 C CA . LYS B 1 123 ? -15.25 17.328 -4.754 1 98.06 123 LYS B CA 1
ATOM 4519 C C . LYS B 1 123 ? -14.531 16.188 -5.461 1 98.06 123 LYS B C 1
ATOM 4521 O O . LYS B 1 123 ? -15.156 15.203 -5.855 1 98.06 123 LYS B O 1
ATOM 4526 N N . GLU B 1 124 ? -13.234 16.406 -5.652 1 98.12 124 GLU B N 1
ATOM 4527 C CA . GLU B 1 124 ? -12.453 15.328 -6.254 1 98.12 124 GLU B CA 1
ATOM 4528 C C . GLU B 1 124 ? -12.453 14.078 -5.375 1 98.12 124 GLU B C 1
ATOM 4530 O O . GLU B 1 124 ? -12.508 12.961 -5.879 1 98.12 124 GLU B O 1
ATOM 4535 N N . LEU B 1 125 ? -12.367 14.203 -4.074 1 98.25 125 LEU B N 1
ATOM 4536 C CA . LEU B 1 125 ? -12.422 13.086 -3.137 1 98.25 125 LEU B CA 1
ATOM 4537 C C . LEU B 1 125 ? -13.773 12.398 -3.191 1 98.25 125 LEU B C 1
ATOM 4539 O O . LEU B 1 125 ? -13.859 11.18 -3.027 1 98.25 125 LEU B O 1
ATOM 4543 N N . GLU B 1 126 ? -14.805 13.227 -3.412 1 98.12 126 GLU B N 1
ATOM 4544 C CA . GLU B 1 126 ? -16.125 12.641 -3.605 1 98.12 126 GLU B CA 1
ATOM 4545 C C . GLU B 1 126 ? -16.156 11.742 -4.836 1 98.12 126 GLU B C 1
ATOM 4547 O O . GLU B 1 126 ? -16.672 10.617 -4.773 1 98.12 126 GLU B O 1
ATOM 4552 N N . ARG B 1 127 ? -15.633 12.211 -5.914 1 98 127 ARG B N 1
ATOM 4553 C CA . ARG B 1 127 ? -15.562 11.406 -7.129 1 98 127 ARG B CA 1
ATOM 4554 C C . ARG B 1 127 ? -14.719 10.156 -6.914 1 98 127 ARG B C 1
ATOM 4556 O O . ARG B 1 127 ? -15.039 9.086 -7.445 1 98 127 ARG B O 1
ATOM 4563 N N . GLN B 1 128 ? -13.625 10.305 -6.188 1 97.88 128 GLN B N 1
ATOM 4564 C CA . GLN B 1 128 ? -12.781 9.164 -5.871 1 97.88 128 GLN B CA 1
ATOM 4565 C C . GLN B 1 128 ? -13.539 8.125 -5.047 1 97.88 128 GLN B C 1
ATOM 4567 O O . GLN B 1 128 ? -13.312 6.926 -5.191 1 97.88 128 GLN B O 1
ATOM 4572 N N . GLY B 1 129 ? -14.398 8.617 -4.152 1 97.94 129 GLY B N 1
ATOM 4573 C CA . GLY B 1 129 ? -15.25 7.699 -3.418 1 97.94 129 GLY B CA 1
ATOM 4574 C C . GLY B 1 129 ? -16.109 6.824 -4.32 1 97.94 129 GLY B C 1
ATOM 4575 O O . GLY B 1 129 ? -16.219 5.617 -4.094 1 97.94 129 GLY B O 1
ATOM 4576 N N . GLU B 1 130 ? -16.672 7.43 -5.348 1 97.81 130 GLU B N 1
ATOM 4577 C CA . GLU B 1 130 ? -17.453 6.676 -6.328 1 97.81 130 GLU B CA 1
ATOM 4578 C C . GLU B 1 130 ? -16.578 5.648 -7.051 1 97.81 130 GLU B C 1
ATOM 4580 O O . GLU B 1 130 ? -17.016 4.52 -7.285 1 97.81 130 GLU B O 1
ATOM 4585 N N . THR B 1 131 ? -15.383 6.09 -7.418 1 97.88 131 THR B N 1
ATOM 4586 C CA . THR B 1 131 ? -14.453 5.195 -8.102 1 97.88 131 THR B CA 1
ATOM 4587 C C . THR B 1 131 ? -14.07 4.023 -7.199 1 97.88 131 THR B C 1
ATOM 4589 O O . THR B 1 131 ? -13.992 2.883 -7.656 1 97.88 131 THR B O 1
ATOM 4592 N N . ASN B 1 132 ? -13.859 4.215 -5.926 1 97.94 132 ASN B N 1
ATOM 4593 C CA . ASN B 1 132 ? -13.539 3.158 -4.973 1 97.94 132 ASN B CA 1
ATOM 4594 C C . ASN B 1 132 ? -14.68 2.15 -4.852 1 97.94 132 ASN B C 1
ATOM 4596 O O . ASN B 1 132 ? -14.438 0.948 -4.73 1 97.94 132 ASN B O 1
ATOM 4600 N N . THR B 1 133 ? -15.875 2.717 -4.848 1 97.62 133 THR B N 1
ATOM 4601 C CA . THR B 1 133 ? -17.031 1.829 -4.824 1 97.62 133 THR B CA 1
ATOM 4602 C C . THR B 1 133 ? -17.062 0.945 -6.066 1 97.62 133 THR B C 1
ATOM 4604 O O . THR B 1 133 ? -17.312 -0.256 -5.977 1 97.62 133 THR B O 1
ATOM 4607 N N . ARG B 1 134 ? -16.797 1.525 -7.215 1 96.94 134 ARG B N 1
ATOM 4608 C CA . ARG B 1 134 ? -16.75 0.77 -8.461 1 96.94 134 ARG B CA 1
ATOM 4609 C C . ARG B 1 134 ? -15.695 -0.328 -8.398 1 96.94 134 ARG B C 1
ATOM 4611 O O . ARG B 1 134 ? -15.938 -1.453 -8.844 1 96.94 134 ARG B O 1
ATOM 4618 N N . ILE B 1 135 ? -14.484 -0.005 -7.875 1 97.44 135 ILE B N 1
ATOM 4619 C CA . ILE B 1 135 ? -13.406 -0.98 -7.746 1 97.44 135 ILE B CA 1
ATOM 4620 C C . ILE B 1 135 ? -13.875 -2.15 -6.879 1 97.44 135 ILE B C 1
ATOM 4622 O O . ILE B 1 135 ? -13.695 -3.312 -7.25 1 97.44 135 ILE B O 1
ATOM 4626 N N . THR B 1 136 ? -14.547 -1.842 -5.766 1 97.38 136 THR B N 1
ATOM 4627 C CA . THR B 1 136 ? -15.016 -2.871 -4.852 1 97.38 136 THR B CA 1
ATOM 4628 C C . THR B 1 136 ? -16.078 -3.75 -5.523 1 97.38 136 THR B C 1
ATOM 4630 O O . THR B 1 136 ? -16.047 -4.973 -5.375 1 97.38 136 THR B O 1
ATOM 4633 N N . LEU B 1 137 ? -16.984 -3.119 -6.289 1 96.62 137 LEU B N 1
ATOM 4634 C CA . LEU B 1 137 ? -18.031 -3.848 -6.992 1 96.62 137 LEU B CA 1
ATOM 4635 C C . LEU B 1 137 ? -17.422 -4.785 -8.039 1 96.62 137 LEU B C 1
ATOM 4637 O O . LEU B 1 137 ? -17.812 -5.957 -8.117 1 96.62 137 LEU B O 1
ATOM 4641 N N . GLU B 1 138 ? -16.531 -4.25 -8.836 1 96.69 138 GLU B N 1
ATOM 4642 C CA . GLU B 1 138 ? -15.906 -5.051 -9.883 1 96.69 138 GLU B CA 1
ATOM 4643 C C . GLU B 1 138 ? -15.117 -6.219 -9.297 1 96.69 138 GLU B C 1
ATOM 4645 O O . GLU B 1 138 ? -15.156 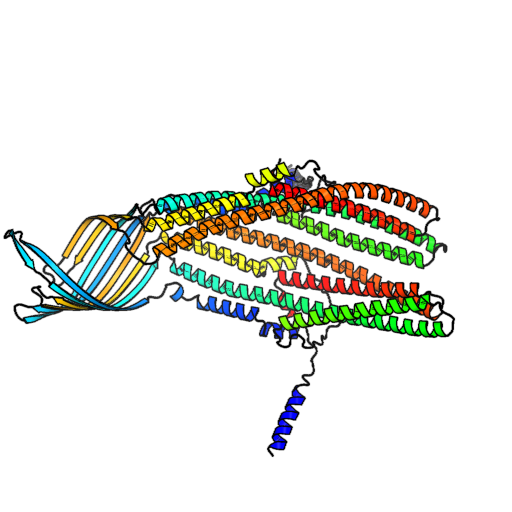-7.332 -9.828 1 96.69 138 GLU B O 1
ATOM 4650 N N . ASP B 1 139 ? -14.359 -5.973 -8.188 1 96.69 139 ASP B N 1
ATOM 4651 C CA . ASP B 1 139 ? -13.617 -7.035 -7.52 1 96.69 139 ASP B CA 1
ATOM 4652 C C . ASP B 1 139 ? -14.562 -8.117 -6.992 1 96.69 139 ASP B C 1
ATOM 4654 O O . ASP B 1 139 ? -14.273 -9.312 -7.109 1 96.69 139 ASP B O 1
ATOM 4658 N N . PHE B 1 140 ? -15.672 -7.66 -6.473 1 97.5 140 PHE B N 1
ATOM 4659 C CA . PHE B 1 140 ? -16.656 -8.594 -5.934 1 97.5 140 PHE B CA 1
ATOM 4660 C C . PHE B 1 140 ? -17.234 -9.461 -7.043 1 97.5 140 PHE B C 1
ATOM 4662 O O . PHE B 1 140 ? -17.297 -10.688 -6.906 1 97.5 140 PHE B O 1
ATOM 4669 N N . ILE B 1 141 ? -17.672 -8.844 -8.148 1 97.31 141 ILE B N 1
ATOM 4670 C CA . ILE B 1 141 ? -18.266 -9.57 -9.258 1 97.31 141 ILE B CA 1
ATOM 4671 C C . ILE B 1 141 ? -17.281 -10.602 -9.797 1 97.31 141 ILE B C 1
ATOM 4673 O O . ILE B 1 141 ? -17.625 -11.758 -10.031 1 97.31 141 ILE B O 1
ATOM 4677 N N . ALA B 1 142 ? -16.031 -10.156 -9.984 1 96.88 142 ALA B N 1
ATOM 4678 C CA . ALA B 1 142 ? -15 -11.062 -10.484 1 96.88 142 ALA B CA 1
ATOM 4679 C C . ALA B 1 142 ? -14.789 -12.234 -9.531 1 96.88 142 ALA B C 1
ATOM 4681 O O . ALA B 1 142 ? -14.75 -13.391 -9.953 1 96.88 142 ALA B O 1
ATOM 4682 N N . GLY B 1 143 ? -14.703 -11.945 -8.203 1 96.62 143 GLY B N 1
ATOM 4683 C CA . GLY B 1 143 ? -14.477 -12.969 -7.203 1 96.62 143 GLY B CA 1
ATOM 4684 C C . GLY B 1 143 ? -15.617 -13.969 -7.102 1 96.62 143 GLY B C 1
ATOM 4685 O O . GLY B 1 143 ? -15.391 -15.18 -7.074 1 96.62 143 GLY B O 1
ATOM 4686 N N . LEU B 1 144 ? -16.828 -13.438 -7.082 1 97.12 144 LEU B N 1
ATOM 4687 C CA . LEU B 1 144 ? -18 -14.312 -6.98 1 97.12 144 LEU B CA 1
ATOM 4688 C C . LEU B 1 144 ? -18.156 -15.156 -8.242 1 97.12 144 LEU B C 1
ATOM 4690 O O . LEU B 1 144 ? -18.469 -16.344 -8.164 1 97.12 144 LEU B O 1
ATOM 4694 N N . THR B 1 145 ? -17.969 -14.57 -9.422 1 95.94 145 THR B N 1
ATOM 4695 C CA . THR B 1 145 ? -18.078 -15.305 -10.68 1 95.94 145 THR B CA 1
ATOM 4696 C C . THR B 1 145 ? -17.047 -16.438 -10.734 1 95.94 145 THR B C 1
ATOM 4698 O O . THR B 1 145 ? -17.375 -17.547 -11.141 1 95.94 145 THR B O 1
ATOM 4701 N N . ALA B 1 146 ? -15.805 -16.109 -10.32 1 96.19 146 ALA B N 1
ATOM 4702 C CA . ALA B 1 146 ? -14.766 -17.125 -10.297 1 96.19 146 ALA B CA 1
ATOM 4703 C C . ALA B 1 146 ? -15.141 -18.266 -9.344 1 96.19 146 ALA B C 1
ATOM 4705 O O . ALA B 1 146 ? -14.984 -19.438 -9.68 1 96.19 146 ALA B O 1
ATOM 4706 N N . GLU B 1 147 ? -15.672 -17.891 -8.195 1 96.06 147 GLU B N 1
ATOM 4707 C CA . GLU B 1 147 ? -16.062 -18.906 -7.223 1 96.06 147 GLU B CA 1
ATOM 4708 C C . GLU B 1 147 ? -17.266 -19.703 -7.715 1 96.06 147 GLU B C 1
ATOM 4710 O O . GLU B 1 147 ? -17.359 -20.906 -7.449 1 96.06 147 GLU B O 1
ATOM 4715 N N . TYR B 1 148 ? -18.219 -19.062 -8.391 1 95.31 148 TYR B N 1
ATOM 4716 C CA . TYR B 1 148 ? -19.375 -19.766 -8.961 1 95.31 148 TYR B CA 1
ATOM 4717 C C . TYR B 1 148 ? -18.922 -20.859 -9.922 1 95.31 148 TYR B C 1
ATOM 4719 O O . TYR B 1 148 ? -19.375 -22.016 -9.812 1 95.31 148 TYR B O 1
ATOM 4727 N N . TYR B 1 149 ? -18 -20.547 -10.789 1 95.38 149 TYR B N 1
ATOM 4728 C CA . TYR B 1 149 ? -17.531 -21.531 -11.758 1 95.38 149 TYR B CA 1
ATOM 4729 C C . TYR B 1 149 ? -16.625 -22.562 -11.094 1 95.38 149 TYR B C 1
ATOM 4731 O O . TYR B 1 149 ? -16.531 -23.703 -11.539 1 95.38 149 TYR B O 1
ATOM 4739 N N . ASN B 1 150 ? -15.898 -22.125 -10.047 1 95.75 150 ASN B N 1
ATOM 4740 C CA . ASN B 1 150 ? -15.172 -23.125 -9.266 1 95.75 150 ASN B CA 1
ATOM 4741 C C . ASN B 1 150 ? -16.109 -24.156 -8.664 1 95.75 150 ASN B C 1
ATOM 4743 O O . ASN B 1 150 ? -15.812 -25.359 -8.672 1 95.75 150 ASN B O 1
ATOM 4747 N N . TYR B 1 151 ? -17.234 -23.688 -8.148 1 95.25 151 TYR B N 1
ATOM 4748 C CA . TYR B 1 151 ? -18.25 -24.578 -7.598 1 95.25 151 TYR B CA 1
ATOM 4749 C C . TYR B 1 151 ? -18.781 -25.531 -8.672 1 95.25 151 TYR B C 1
ATOM 4751 O O . TYR B 1 151 ? -18.906 -26.734 -8.438 1 95.25 151 TYR B O 1
ATOM 4759 N N . VAL B 1 152 ? -19.062 -25 -9.82 1 94.19 152 VAL B N 1
ATOM 4760 C CA . VAL B 1 152 ? -19.547 -25.797 -10.938 1 94.19 152 VAL B CA 1
ATOM 4761 C C . VAL B 1 152 ? -18.531 -26.875 -11.281 1 94.19 152 VAL B C 1
ATOM 4763 O O . VAL B 1 152 ? -18.875 -28.047 -11.461 1 94.19 152 VAL B O 1
ATOM 4766 N N . GLN B 1 153 ? -17.234 -26.484 -11.328 1 94.94 153 GLN B N 1
ATOM 4767 C CA . GLN B 1 153 ? -16.188 -27.438 -11.656 1 94.94 153 GLN B CA 1
ATOM 4768 C C . GLN B 1 153 ? -16.094 -28.531 -10.594 1 94.94 153 GLN B C 1
ATOM 4770 O O . GLN B 1 153 ? -15.93 -29.719 -10.914 1 94.94 153 GLN B O 1
ATOM 4775 N N . GLN B 1 154 ? -16.219 -28.141 -9.336 1 95 154 GLN B N 1
ATOM 4776 C CA . GLN B 1 154 ? -16.141 -29.109 -8.25 1 95 154 GLN B CA 1
ATOM 4777 C C . GLN B 1 154 ? -17.328 -30.094 -8.305 1 95 154 GLN B C 1
ATOM 4779 O O . GLN B 1 154 ? -17.156 -31.281 -8.031 1 95 154 GLN B O 1
ATOM 4784 N N . GLU B 1 155 ? -18.5 -29.641 -8.68 1 93.62 155 GLU B N 1
ATOM 4785 C CA . GLU B 1 155 ? -19.672 -30.5 -8.805 1 93.62 155 GLU B CA 1
ATOM 4786 C C . GLU B 1 155 ? -19.516 -31.484 -9.945 1 93.62 155 GLU B C 1
ATOM 4788 O O . GLU B 1 155 ? -19.891 -32.656 -9.82 1 93.62 155 GLU B O 1
ATOM 4793 N N . ILE B 1 156 ? -18.984 -30.984 -11.047 1 93.62 156 ILE B N 1
ATOM 4794 C CA . ILE B 1 156 ? -18.75 -31.859 -12.188 1 93.62 156 ILE B CA 1
ATOM 4795 C C . ILE B 1 156 ? -17.734 -32.938 -11.812 1 93.62 156 ILE B C 1
ATOM 4797 O O . ILE B 1 156 ? -17.922 -34.125 -12.133 1 93.62 156 ILE B O 1
ATOM 4801 N N . ARG B 1 157 ? -16.656 -32.531 -11.094 1 94.69 157 ARG B N 1
ATOM 4802 C CA . ARG B 1 157 ? -15.648 -33.469 -10.625 1 94.69 157 ARG B CA 1
ATOM 4803 C C . ARG B 1 157 ? -16.266 -34.5 -9.695 1 94.69 157 ARG B C 1
ATOM 4805 O O . ARG B 1 157 ? -15.906 -35.688 -9.75 1 94.69 157 ARG B O 1
ATOM 4812 N N . LEU B 1 158 ? -17.188 -34.062 -8.875 1 94.88 158 LEU B N 1
ATOM 4813 C CA . LEU B 1 158 ? -17.844 -34.969 -7.945 1 94.88 158 LEU B CA 1
ATOM 4814 C C . LEU B 1 158 ? -18.641 -36.031 -8.695 1 94.88 158 LEU B C 1
ATOM 4816 O O . LEU B 1 158 ? -18.578 -37.219 -8.359 1 94.88 158 LEU B O 1
ATOM 4820 N N . LYS B 1 159 ? -19.312 -35.625 -9.695 1 93.56 159 LYS B N 1
ATOM 4821 C CA . LYS B 1 159 ? -20.078 -36.562 -10.508 1 93.56 159 LYS B CA 1
ATOM 4822 C C . LYS B 1 159 ? -19.172 -37.562 -11.211 1 93.56 159 LYS B C 1
ATOM 4824 O O . LYS B 1 159 ? -19.484 -38.75 -11.305 1 93.56 159 LYS B O 1
ATOM 4829 N N . ASN B 1 160 ? -18.016 -37 -11.688 1 91.75 160 ASN B N 1
ATOM 4830 C CA . ASN B 1 160 ? -17.047 -37.875 -12.344 1 91.75 160 ASN B CA 1
ATOM 4831 C C . ASN B 1 160 ? -16.484 -38.938 -11.375 1 91.75 160 ASN B C 1
ATOM 4833 O O . ASN B 1 160 ? -16.359 -40.094 -11.727 1 91.75 160 ASN B O 1
ATOM 4837 N N . PHE B 1 161 ? -16.188 -38.531 -10.172 1 94.62 161 PHE B N 1
ATOM 4838 C CA . PHE B 1 161 ? -15.648 -39.438 -9.172 1 94.62 161 PHE B CA 1
ATOM 4839 C C . PHE B 1 161 ? -16.719 -40.438 -8.719 1 94.62 161 PHE B C 1
ATOM 4841 O O . PHE B 1 161 ? -16.406 -41.594 -8.453 1 94.62 161 PHE B O 1
ATOM 4848 N N . LEU B 1 162 ? -17.969 -40 -8.641 1 94.44 162 LEU B N 1
ATOM 4849 C CA . LEU B 1 162 ? -19.062 -40.906 -8.297 1 94.44 162 LEU B CA 1
ATOM 4850 C C . LEU B 1 162 ? -19.219 -42 -9.359 1 94.44 162 LEU B C 1
ATOM 4852 O O . LEU B 1 162 ? -19.406 -43.156 -9.023 1 94.44 162 LEU B O 1
ATOM 4856 N N . TYR B 1 163 ? -19.078 -41.531 -10.562 1 91.44 163 TYR B N 1
ATOM 4857 C CA . TYR B 1 163 ? -19.125 -42.5 -11.656 1 91.44 163 TYR B CA 1
ATOM 4858 C C . TYR B 1 163 ? -17.984 -43.5 -11.562 1 91.44 163 TYR B C 1
ATOM 4860 O O . TYR B 1 163 ? -18.172 -44.688 -11.773 1 91.44 163 TYR B O 1
ATOM 4868 N N . ALA B 1 164 ? -16.812 -43 -11.234 1 91.5 164 ALA B N 1
ATOM 4869 C CA . ALA B 1 164 ? -15.641 -43.875 -11.078 1 91.5 164 ALA B CA 1
ATOM 4870 C C . ALA B 1 164 ? -15.859 -44.875 -9.953 1 91.5 164 ALA B C 1
ATOM 4872 O O . ALA B 1 164 ? -15.5 -46.031 -10.078 1 91.5 164 ALA B O 1
ATOM 4873 N N . VAL B 1 165 ? -16.5 -44.5 -8.875 1 93.81 165 VAL B N 1
ATOM 4874 C CA . VAL B 1 165 ? -16.781 -45.375 -7.746 1 93.81 165 VAL B CA 1
ATOM 4875 C C . VAL B 1 165 ? -17.797 -46.438 -8.172 1 93.81 165 VAL B C 1
ATOM 4877 O O . VAL B 1 165 ? -17.656 -47.625 -7.816 1 93.81 165 VAL B O 1
ATOM 4880 N N . SER B 1 166 ? -18.734 -46.062 -8.938 1 93.06 166 SER B N 1
ATOM 4881 C CA . SER B 1 166 ? -19.75 -47.031 -9.398 1 93.06 166 SER B CA 1
ATOM 4882 C C . SER B 1 166 ? -19.125 -48.094 -10.289 1 93.06 166 SER B C 1
ATOM 4884 O O . SER B 1 166 ? -19.484 -49.25 -10.195 1 93.06 166 SER B O 1
ATOM 4886 N N . LEU B 1 167 ? -18.203 -47.625 -11.062 1 87.12 167 LEU B N 1
ATOM 4887 C CA . LEU B 1 167 ? -17.516 -48.594 -11.945 1 87.12 167 LEU B CA 1
ATOM 4888 C C . LEU B 1 167 ? -16.656 -49.531 -11.141 1 87.12 167 LEU B C 1
ATOM 4890 O O . LEU B 1 167 ? -16.625 -50.75 -11.414 1 87.12 167 LEU B O 1
ATOM 4894 N N . SER B 1 168 ? -15.938 -49 -10.227 1 91.12 168 SER B N 1
ATOM 4895 C CA . SER B 1 168 ? -15.07 -49.844 -9.406 1 91.12 168 SER B CA 1
ATOM 4896 C C . SER B 1 168 ? -15.891 -50.781 -8.523 1 91.12 168 SER B C 1
ATOM 4898 O O . SER B 1 168 ? -15.461 -51.906 -8.234 1 91.12 168 SER B O 1
ATOM 4900 N N . LYS B 1 169 ? -17.031 -50.375 -8.078 1 91.69 169 LYS B N 1
ATOM 4901 C CA . LYS B 1 169 ? -17.922 -51.219 -7.297 1 91.69 169 LYS B CA 1
ATOM 4902 C C . LYS B 1 169 ? -18.438 -52.406 -8.133 1 91.69 169 LYS B C 1
ATOM 4904 O O . LYS B 1 169 ? -18.484 -53.531 -7.652 1 91.69 169 LYS B O 1
ATOM 4909 N N . GLU B 1 170 ? -18.812 -52.094 -9.32 1 88.06 170 GLU B N 1
ATOM 4910 C CA . GLU B 1 170 ? -19.266 -53.125 -10.227 1 88.06 170 GLU B CA 1
ATOM 4911 C C . GLU B 1 170 ? -18.156 -54.125 -10.539 1 88.06 170 GLU B C 1
ATOM 4913 O O . GLU B 1 170 ? -18.391 -55.344 -10.602 1 88.06 170 GLU B O 1
ATOM 4918 N N . ARG B 1 171 ? -17 -53.594 -10.75 1 87.25 171 ARG B N 1
ATOM 4919 C CA . ARG B 1 171 ? -15.859 -54.469 -10.992 1 87.25 171 ARG B CA 1
ATOM 4920 C C . ARG B 1 171 ? -15.586 -55.375 -9.797 1 87.25 171 ARG B C 1
ATOM 4922 O O . ARG B 1 171 ? -15.305 -56.562 -9.961 1 87.25 171 ARG B O 1
ATOM 4929 N N . LEU B 1 172 ? -15.664 -54.781 -8.633 1 89.25 172 LEU B N 1
ATOM 4930 C CA . LEU B 1 172 ? -15.461 -55.562 -7.418 1 89.25 172 LEU B CA 1
ATOM 4931 C C . LEU B 1 172 ? -16.5 -56.688 -7.301 1 89.25 172 LEU B C 1
ATOM 4933 O O . LEU B 1 172 ? -16.172 -57.812 -6.934 1 89.25 172 LEU B O 1
ATOM 4937 N N . ARG B 1 173 ? -17.688 -56.406 -7.668 1 89.31 173 ARG B N 1
ATOM 4938 C CA . ARG B 1 173 ? -18.766 -57.375 -7.625 1 89.31 173 ARG B CA 1
ATOM 4939 C C . ARG B 1 173 ? -18.5 -58.531 -8.594 1 89.31 173 ARG B C 1
ATOM 4941 O O . ARG B 1 173 ? -18.656 -59.688 -8.234 1 89.31 173 ARG B O 1
ATOM 4948 N N . ILE B 1 174 ? -18.047 -58.219 -9.797 1 83.75 174 ILE B N 1
ATOM 4949 C CA . ILE B 1 174 ? -17.781 -59.219 -10.82 1 83.75 174 ILE B CA 1
ATOM 4950 C C . ILE B 1 17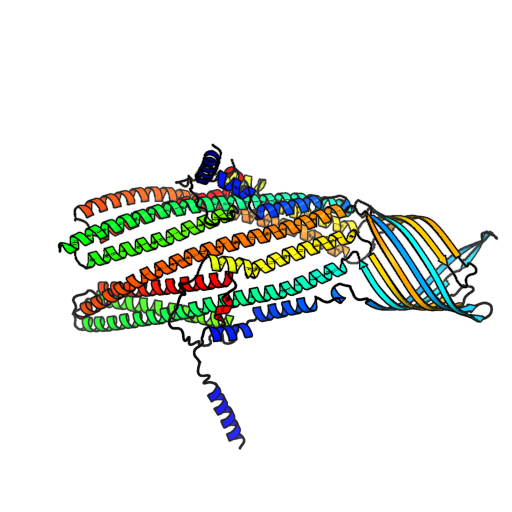4 ? -16.609 -60.094 -10.391 1 83.75 174 ILE B C 1
ATOM 4952 O O . ILE B 1 174 ? -16.688 -61.312 -10.484 1 83.75 174 ILE B O 1
ATOM 4956 N N . VAL B 1 175 ? -15.555 -59.438 -9.898 1 86.19 175 VAL B N 1
ATOM 4957 C CA . VAL B 1 175 ? -14.359 -60.188 -9.5 1 86.19 175 VAL B CA 1
ATOM 4958 C C . VAL B 1 175 ? -14.68 -61.062 -8.289 1 86.19 175 VAL B C 1
ATOM 4960 O O . VAL B 1 175 ? -14.172 -62.156 -8.172 1 86.19 175 VAL B O 1
ATOM 4963 N N . GLU B 1 176 ? -15.516 -60.562 -7.395 1 86.38 176 GLU B N 1
ATOM 4964 C CA . GLU B 1 176 ? -15.914 -61.312 -6.219 1 86.38 176 GLU B CA 1
ATOM 4965 C C . GLU B 1 176 ? -16.703 -62.562 -6.617 1 86.38 176 GLU B C 1
ATOM 4967 O O . GLU B 1 176 ? -16.469 -63.656 -6.062 1 86.38 176 GLU B O 1
ATOM 4972 N N . GLU B 1 177 ? -17.562 -62.438 -7.594 1 83.56 177 GLU B N 1
ATOM 4973 C CA . GLU B 1 177 ? -18.344 -63.562 -8.062 1 83.56 177 GLU B CA 1
ATOM 4974 C C . GLU B 1 177 ? -17.469 -64.625 -8.773 1 83.56 177 GLU B C 1
ATOM 4976 O O . GLU B 1 177 ? -17.656 -65.812 -8.602 1 83.56 177 GLU B O 1
ATOM 4981 N N . ARG B 1 178 ? -16.531 -64.125 -9.547 1 83.06 178 ARG B N 1
ATOM 4982 C CA . ARG B 1 178 ? -15.648 -65 -10.273 1 83.06 178 ARG B CA 1
ATOM 4983 C C . ARG B 1 178 ? -14.656 -65.688 -9.336 1 83.06 178 ARG B C 1
ATOM 4985 O O . ARG B 1 178 ? -14.258 -66.812 -9.562 1 83.06 178 ARG B O 1
ATOM 4992 N N . TYR B 1 179 ? -14.219 -65 -8.289 1 82.12 179 TYR B N 1
ATOM 4993 C CA . TYR B 1 179 ? -13.328 -65.562 -7.277 1 82.12 179 TYR B CA 1
ATOM 4994 C C . TYR B 1 179 ? -14.008 -66.688 -6.547 1 82.12 179 TYR B C 1
ATOM 4996 O O . TYR B 1 179 ? -13.383 -67.75 -6.293 1 82.12 179 TYR B O 1
ATOM 5004 N N . HIS B 1 180 ? -15.242 -66.562 -6.305 1 82.62 180 HIS B N 1
ATOM 5005 C CA . HIS B 1 180 ? -15.977 -67.562 -5.582 1 82.62 180 HIS B CA 1
ATOM 5006 C C . HIS B 1 180 ? -16.188 -68.812 -6.453 1 82.62 180 HIS B C 1
ATOM 5008 O O . HIS B 1 180 ? -16.266 -69.938 -5.941 1 82.62 180 HIS B O 1
ATOM 5014 N N . ILE B 1 181 ? -16.141 -68.562 -7.754 1 80.44 181 ILE B N 1
ATOM 5015 C CA . ILE B 1 181 ? -16.328 -69.688 -8.664 1 80.44 181 ILE B CA 1
ATOM 5016 C C . ILE B 1 181 ? -14.984 -70.312 -9.016 1 80.44 181 ILE B C 1
ATOM 5018 O O . ILE B 1 181 ? -14.93 -71.375 -9.586 1 80.44 181 ILE B O 1
ATOM 5022 N N . GLY B 1 182 ? -13.805 -69.812 -8.508 1 73.69 182 GLY B N 1
ATOM 5023 C CA . GLY B 1 182 ? -12.469 -70.375 -8.641 1 73.69 182 GLY B CA 1
ATOM 5024 C C . GLY B 1 182 ? -11.742 -69.875 -9.891 1 73.69 182 GLY B C 1
ATOM 5025 O O . GLY B 1 182 ? -10.711 -70.438 -10.258 1 73.69 182 GLY B O 1
ATOM 5026 N N . ASN B 1 183 ? -12.258 -68.938 -10.664 1 69.94 183 ASN B N 1
ATOM 5027 C CA . ASN B 1 183 ? -11.703 -68.562 -11.961 1 69.94 183 ASN B CA 1
ATOM 5028 C C . ASN B 1 183 ? -10.719 -67.375 -11.812 1 69.94 183 ASN B C 1
ATOM 5030 O O . ASN B 1 183 ? -9.93 -67.125 -12.719 1 69.94 183 ASN B O 1
ATOM 5034 N N . PHE B 1 184 ? -10.75 -66.625 -10.719 1 68.75 184 PHE B N 1
ATOM 5035 C CA . PHE B 1 184 ? -9.859 -65.5 -10.57 1 68.75 184 PHE B CA 1
ATOM 5036 C C . PHE B 1 184 ? -8.992 -65.625 -9.328 1 68.75 184 PHE B C 1
ATOM 5038 O O . PHE B 1 184 ? -9.367 -66.312 -8.383 1 68.75 184 PHE B O 1
ATOM 5045 N N . SER B 1 185 ? -7.793 -65.062 -9.508 1 75.88 185 SER B N 1
ATOM 5046 C CA . SER B 1 185 ? -6.809 -65.125 -8.438 1 75.88 185 SER B CA 1
ATOM 5047 C C . SER B 1 185 ? -7.16 -64.25 -7.277 1 75.88 185 SER B C 1
ATOM 5049 O O . SER B 1 185 ? -7.922 -63.281 -7.445 1 75.88 185 SER B O 1
ATOM 5051 N N . ARG B 1 186 ? -6.781 -64.562 -6.07 1 81.56 186 ARG B N 1
ATOM 5052 C CA . ARG B 1 186 ? -6.895 -63.75 -4.859 1 81.56 186 ARG B CA 1
ATOM 5053 C C . ARG B 1 186 ? -6.27 -62.375 -5.059 1 81.56 186 ARG B C 1
ATOM 5055 O O . ARG B 1 186 ? -6.742 -61.375 -4.496 1 81.56 186 ARG B O 1
ATOM 5062 N N . LEU B 1 187 ? -5.324 -62.312 -5.934 1 80.12 187 LEU B N 1
ATOM 5063 C CA . LEU B 1 187 ? -4.629 -61.062 -6.23 1 80.12 187 LEU B CA 1
ATOM 5064 C C . LEU B 1 187 ? -5.551 -60.094 -6.953 1 80.12 187 LEU B C 1
ATOM 5066 O O . LEU B 1 187 ? -5.555 -58.875 -6.652 1 80.12 187 LEU B O 1
ATOM 5070 N N . ASP B 1 188 ? -6.387 -60.656 -7.801 1 81.94 188 ASP B N 1
ATOM 5071 C CA . ASP B 1 188 ? -7.312 -59.812 -8.547 1 81.94 188 ASP B CA 1
ATOM 5072 C C . ASP B 1 188 ? -8.406 -59.25 -7.641 1 81.94 188 ASP B C 1
ATOM 5074 O O . ASP B 1 188 ? -8.82 -58.125 -7.801 1 81.94 188 ASP B O 1
ATOM 5078 N N . TYR B 1 189 ? -8.75 -60.062 -6.75 1 86.12 189 TYR B N 1
ATOM 5079 C CA . TYR B 1 189 ? -9.781 -59.656 -5.805 1 86.12 189 TYR B CA 1
ATOM 5080 C C . TYR B 1 189 ? -9.258 -58.562 -4.891 1 86.12 189 TYR B C 1
ATOM 5082 O O . TYR B 1 189 ? -9.93 -57.531 -4.699 1 86.12 189 TYR B O 1
ATOM 5090 N N . GLN B 1 190 ? -8.055 -58.688 -4.359 1 88.5 190 GLN B N 1
ATOM 5091 C CA . GLN B 1 190 ? -7.461 -57.688 -3.48 1 88.5 190 GLN B CA 1
ATOM 5092 C C . GLN B 1 190 ? -7.203 -56.406 -4.227 1 88.5 190 GLN B C 1
ATOM 5094 O O . GLN B 1 190 ? -7.383 -55.312 -3.672 1 88.5 190 GLN B O 1
ATOM 5099 N N . GLN B 1 191 ? -6.82 -56.5 -5.496 1 88.31 191 GLN B N 1
ATOM 5100 C CA . GLN B 1 191 ? -6.566 -55.312 -6.309 1 88.31 191 GLN B CA 1
ATOM 5101 C C . GLN B 1 191 ? -7.852 -54.531 -6.566 1 88.31 191 GLN B C 1
ATOM 5103 O O . GLN B 1 191 ? -7.863 -53.312 -6.512 1 88.31 191 GLN B O 1
ATOM 5108 N N . ALA B 1 192 ? -8.883 -55.25 -6.863 1 88.75 192 ALA B N 1
ATOM 5109 C CA . ALA B 1 192 ? -10.164 -54.594 -7.094 1 88.75 192 ALA B CA 1
ATOM 5110 C C . ALA B 1 192 ? -10.656 -53.875 -5.832 1 88.75 192 ALA B C 1
ATOM 5112 O O . ALA B 1 192 ? -11.25 -52.812 -5.906 1 88.75 192 ALA B O 1
ATOM 5113 N N . LYS B 1 193 ? -10.352 -54.5 -4.695 1 91.44 193 LYS B N 1
ATOM 5114 C CA . LYS B 1 193 ? -10.742 -53.906 -3.42 1 91.44 193 LYS B CA 1
ATOM 5115 C C . LYS B 1 193 ? -9.953 -52.625 -3.145 1 91.44 193 LYS B C 1
ATOM 5117 O O . LYS B 1 193 ? -10.508 -51.625 -2.684 1 91.44 193 LYS B O 1
ATOM 5122 N N . VAL B 1 194 ? -8.703 -52.656 -3.383 1 91 194 VAL B N 1
ATOM 5123 C CA . VAL B 1 194 ? -7.832 -51.5 -3.197 1 91 194 VAL B CA 1
ATOM 5124 C C . VAL B 1 194 ? -8.273 -50.375 -4.121 1 91 194 VAL B C 1
ATOM 5126 O O . VAL B 1 194 ? -8.336 -49.219 -3.705 1 91 194 VAL B O 1
ATOM 5129 N N . ASP B 1 195 ? -8.594 -50.688 -5.395 1 91.12 195 ASP B N 1
ATOM 5130 C CA . ASP B 1 195 ? -9.031 -49.656 -6.355 1 91.12 195 ASP B CA 1
ATOM 5131 C C . ASP B 1 195 ? -10.352 -49.031 -5.914 1 91.12 195 ASP B C 1
ATOM 5133 O O . ASP B 1 195 ? -10.523 -47.812 -6.016 1 91.12 195 ASP B O 1
ATOM 5137 N N . PHE B 1 196 ? -11.203 -49.906 -5.434 1 92.25 196 PHE B N 1
ATOM 5138 C CA . PHE B 1 196 ? -12.492 -49.406 -4.969 1 92.25 196 PHE B CA 1
ATOM 5139 C C . PHE B 1 196 ? -12.312 -48.469 -3.777 1 92.25 196 PHE B C 1
ATOM 5141 O O . PHE B 1 196 ? -12.914 -47.406 -3.727 1 92.25 196 PHE B O 1
ATOM 5148 N N . ASN B 1 197 ? -11.445 -48.844 -2.863 1 93.69 197 ASN B N 1
ATOM 5149 C CA . ASN B 1 197 ? -11.172 -48 -1.701 1 93.69 197 ASN B CA 1
ATOM 5150 C C . ASN B 1 197 ? -10.508 -46.688 -2.104 1 93.69 197 ASN B C 1
ATOM 5152 O O . ASN B 1 197 ? -10.812 -45.625 -1.544 1 93.69 197 ASN B O 1
ATOM 5156 N N . ALA B 1 198 ? -9.602 -46.688 -3.055 1 92.38 198 ALA B N 1
ATOM 5157 C CA . ALA B 1 198 ? -8.922 -45.469 -3.541 1 92.38 198 ALA B CA 1
ATOM 5158 C C . ALA B 1 198 ? -9.906 -44.531 -4.199 1 92.38 198 ALA B C 1
ATOM 5160 O O . ALA B 1 198 ? -9.852 -43.312 -3.967 1 92.38 198 ALA B O 1
ATOM 5161 N N . ASP B 1 199 ? -10.812 -45.062 -4.996 1 94.06 199 ASP B N 1
ATOM 5162 C CA . ASP B 1 199 ? -11.812 -44.219 -5.645 1 94.06 199 ASP B CA 1
ATOM 5163 C C . ASP B 1 199 ? -12.781 -43.625 -4.625 1 94.06 199 ASP B C 1
ATOM 5165 O O . ASP B 1 199 ? -13.195 -42.469 -4.746 1 94.06 199 ASP B O 1
ATOM 5169 N N . SER B 1 200 ? -13.086 -44.5 -3.656 1 94.75 200 SER B N 1
ATOM 5170 C CA . SER B 1 200 ? -13.992 -44.031 -2.609 1 94.75 200 SER B CA 1
ATOM 5171 C C . SER B 1 200 ? -13.352 -42.906 -1.801 1 94.75 200 SER B C 1
ATOM 5173 O O . SER B 1 200 ? -14.023 -41.938 -1.436 1 94.75 200 SER B O 1
ATOM 5175 N N . ALA B 1 201 ? -12.133 -43.062 -1.526 1 95.5 201 ALA B N 1
ATOM 5176 C CA . ALA B 1 201 ? -11.406 -42.031 -0.809 1 95.5 201 ALA B CA 1
ATOM 5177 C C . ALA B 1 201 ? -11.375 -40.719 -1.613 1 95.5 201 ALA B C 1
ATOM 5179 O O . ALA B 1 201 ? -11.555 -39.625 -1.058 1 95.5 201 ALA B O 1
ATOM 5180 N N . GLN B 1 202 ? -11.094 -40.75 -2.889 1 94.62 202 GLN B N 1
ATOM 5181 C CA . GLN B 1 202 ? -11.062 -39.562 -3.75 1 94.62 202 GLN B CA 1
ATOM 5182 C C . GLN B 1 202 ? -12.43 -38.875 -3.799 1 94.62 202 GLN B C 1
ATOM 5184 O O . GLN B 1 202 ? -12.523 -37.656 -3.832 1 94.62 202 GLN B O 1
ATOM 5189 N N . TYR B 1 203 ? -13.461 -39.719 -3.859 1 95.69 203 TYR B N 1
ATOM 5190 C CA . TYR B 1 203 ? -14.828 -39.188 -3.861 1 95.69 203 TYR B CA 1
ATOM 5191 C C . TYR B 1 203 ? -15.125 -38.438 -2.57 1 95.69 203 TYR B C 1
ATOM 5193 O O . TYR B 1 203 ? -15.703 -37.375 -2.6 1 95.69 203 TYR B O 1
ATOM 5201 N N . MET B 1 204 ? -14.68 -39.031 -1.456 1 96.12 204 MET B N 1
ATOM 5202 C CA . MET B 1 204 ? -14.898 -38.375 -0.162 1 96.12 204 MET B CA 1
ATOM 5203 C C . MET B 1 204 ? -14.156 -37.062 -0.085 1 96.12 204 MET B C 1
ATOM 5205 O O . MET B 1 204 ? -14.695 -36.062 0.428 1 96.12 204 MET B O 1
ATOM 5209 N N . LYS B 1 205 ? -12.906 -37.031 -0.597 1 96.5 205 LYS B N 1
ATOM 5210 C CA . LYS B 1 205 ? -12.133 -35.781 -0.624 1 96.5 205 LYS B CA 1
ATOM 5211 C C . LYS B 1 205 ? -12.805 -34.719 -1.495 1 96.5 205 LYS B C 1
ATOM 5213 O O . LYS B 1 205 ? -12.828 -33.531 -1.146 1 96.5 205 LYS B O 1
ATOM 5218 N N . GLN B 1 206 ? -13.336 -35.156 -2.619 1 96.62 206 GLN B N 1
ATOM 5219 C CA . GLN B 1 206 ? -14.016 -34.219 -3.531 1 96.62 206 GLN B CA 1
ATOM 5220 C C . GLN B 1 206 ? -15.281 -33.656 -2.9 1 96.62 206 GLN B C 1
ATOM 5222 O O . GLN B 1 206 ? -15.633 -32.5 -3.137 1 96.62 206 GLN B O 1
ATOM 5227 N N . GLN B 1 207 ? -15.969 -34.469 -2.113 1 95.44 207 GLN B N 1
ATOM 5228 C CA . GLN B 1 207 ? -17.156 -34 -1.407 1 95.44 207 GLN B CA 1
ATOM 5229 C C . GLN B 1 207 ? -16.812 -32.844 -0.473 1 95.44 207 GLN B C 1
ATOM 5231 O O . GLN B 1 207 ? -17.562 -31.859 -0.37 1 95.44 207 GLN B O 1
ATOM 5236 N N . GLU B 1 208 ? -15.695 -32.969 0.127 1 96.12 208 GLU B N 1
ATOM 5237 C CA . GLU B 1 208 ? -15.227 -31.906 1.002 1 96.12 208 GLU B CA 1
ATOM 5238 C C . GLU B 1 208 ? -14.961 -30.625 0.217 1 96.12 208 GLU B C 1
ATOM 5240 O O . GLU B 1 208 ? -15.289 -29.531 0.68 1 96.12 208 GLU B O 1
ATOM 5245 N N . LEU B 1 209 ? -14.344 -30.734 -0.953 1 96.56 209 LEU B N 1
ATOM 5246 C CA . LEU B 1 209 ? -14.031 -29.578 -1.781 1 96.56 209 LEU B CA 1
ATOM 5247 C C . LEU B 1 209 ? -15.312 -28.875 -2.252 1 96.56 209 LEU B C 1
ATOM 5249 O O . LEU B 1 209 ? -15.359 -27.656 -2.338 1 96.56 209 LEU B O 1
ATOM 5253 N N . VAL B 1 210 ? -16.344 -29.688 -2.59 1 96.06 210 VAL B N 1
ATOM 5254 C CA . VAL B 1 210 ? -17.625 -29.125 -3.012 1 96.06 210 VAL B CA 1
ATOM 5255 C C . VAL B 1 210 ? -18.234 -28.328 -1.863 1 96.06 210 VAL B C 1
ATOM 5257 O O . VAL B 1 210 ? -18.719 -27.219 -2.062 1 96.06 210 VAL B O 1
ATOM 5260 N N . VAL B 1 211 ? -18.188 -28.891 -0.684 1 95.62 211 VAL B N 1
ATOM 5261 C CA . VAL B 1 211 ? -18.75 -28.219 0.484 1 95.62 211 VAL B CA 1
ATOM 5262 C C . VAL B 1 211 ? -17.984 -26.938 0.77 1 95.62 211 VAL B C 1
ATOM 5264 O O . VAL B 1 211 ? -18.578 -25.906 1.084 1 95.62 211 VAL B O 1
ATOM 5267 N N . THR B 1 212 ? -16.672 -26.953 0.676 1 96.56 212 THR B N 1
ATOM 5268 C CA . THR B 1 212 ? -15.836 -25.781 0.895 1 96.56 212 THR B CA 1
ATOM 5269 C C . THR B 1 212 ? -16.203 -24.672 -0.084 1 96.56 212 THR B C 1
ATOM 5271 O O . THR B 1 212 ? -16.344 -23.516 0.307 1 96.56 212 THR B O 1
ATOM 5274 N N . SER B 1 213 ? -16.297 -25.016 -1.337 1 96.25 213 SER B N 1
ATOM 5275 C CA . SER B 1 213 ? -16.656 -24.031 -2.352 1 96.25 213 SER B CA 1
ATOM 5276 C C . SER B 1 213 ? -18.062 -23.484 -2.104 1 96.25 213 SER B C 1
ATOM 5278 O O . SER B 1 213 ? -18.312 -22.297 -2.307 1 96.25 213 SER B O 1
ATOM 5280 N N . ARG B 1 214 ? -18.969 -24.359 -1.688 1 94.69 214 ARG B N 1
ATOM 5281 C CA . ARG B 1 214 ? -20.328 -23.938 -1.367 1 94.69 214 ARG B CA 1
ATOM 5282 C C . ARG B 1 214 ? -20.328 -22.938 -0.225 1 94.69 214 ARG B C 1
ATOM 5284 O O . ARG B 1 214 ? -21.016 -21.906 -0.297 1 94.69 214 ARG B O 1
ATOM 5291 N N . ILE B 1 215 ? -19.609 -23.188 0.779 1 96.06 215 ILE B N 1
ATOM 5292 C CA . ILE B 1 215 ? -19.516 -22.297 1.929 1 96.06 215 ILE B CA 1
ATOM 5293 C C . ILE B 1 215 ? -18.938 -20.953 1.489 1 96.06 215 ILE B C 1
ATOM 5295 O O . ILE B 1 215 ? -19.422 -19.891 1.885 1 96.06 215 ILE B O 1
ATOM 5299 N N . ASN B 1 216 ? -17.875 -21.031 0.65 1 96.44 216 ASN B N 1
ATOM 5300 C CA . ASN B 1 216 ? -17.266 -19.797 0.149 1 96.44 216 ASN B CA 1
ATOM 5301 C C . ASN B 1 216 ? -18.281 -18.953 -0.624 1 96.44 216 ASN B C 1
ATOM 5303 O O . ASN B 1 216 ? -18.312 -17.734 -0.472 1 96.44 216 ASN B O 1
ATOM 5307 N N . LEU B 1 217 ? -19.031 -19.609 -1.444 1 95.38 217 LEU B N 1
ATOM 5308 C CA . LEU B 1 217 ? -20.031 -18.906 -2.236 1 95.38 217 LEU B CA 1
ATOM 5309 C C . LEU B 1 217 ? -21.078 -18.266 -1.335 1 95.38 217 LEU B C 1
ATOM 5311 O O . LEU B 1 217 ? -21.453 -17.109 -1.521 1 95.38 217 LEU B O 1
ATOM 5315 N N . ASN B 1 218 ? -21.531 -19.016 -0.351 1 94.81 218 ASN B N 1
ATOM 5316 C CA . ASN B 1 218 ? -22.516 -18.484 0.589 1 94.81 218 ASN B CA 1
ATOM 5317 C C . ASN B 1 218 ? -21.953 -17.312 1.398 1 94.81 218 ASN B C 1
ATOM 5319 O O . ASN B 1 218 ? -22.672 -16.359 1.682 1 94.81 218 ASN B O 1
ATOM 5323 N N . GLU B 1 219 ? -20.719 -17.469 1.763 1 95.5 219 GLU B N 1
ATOM 5324 C CA . GLU B 1 219 ? -20.062 -16.375 2.48 1 95.5 219 GLU B CA 1
ATOM 5325 C C . GLU B 1 219 ? -20.031 -15.102 1.633 1 95.5 219 GLU B C 1
ATOM 5327 O O . GLU B 1 219 ? -20.297 -14.008 2.129 1 95.5 219 GLU B O 1
ATOM 5332 N N . LEU B 1 220 ? -19.688 -15.242 0.357 1 95.31 220 LEU B N 1
ATOM 5333 C CA . LEU B 1 220 ? -19.641 -14.094 -0.546 1 95.31 220 LEU B CA 1
ATOM 5334 C C . LEU B 1 220 ? -21.016 -13.453 -0.686 1 95.31 220 LEU B C 1
ATOM 5336 O O . LEU B 1 220 ? -21.109 -12.234 -0.822 1 95.31 220 LEU B O 1
ATOM 5340 N N . MET B 1 221 ? -22.062 -14.258 -0.586 1 94.88 221 MET B N 1
ATOM 5341 C CA . MET B 1 221 ? -23.422 -13.75 -0.722 1 94.88 221 MET B CA 1
ATOM 5342 C C . MET B 1 221 ? -23.969 -13.297 0.626 1 94.88 221 MET B C 1
ATOM 5344 O O . MET B 1 221 ? -25.125 -12.875 0.723 1 94.88 221 MET B O 1
ATOM 5348 N N . ALA B 1 222 ? -23.141 -13.406 1.653 1 95.06 222 ALA B N 1
ATOM 5349 C CA . ALA B 1 222 ? -23.484 -12.953 3.002 1 95.06 222 ALA B CA 1
ATOM 5350 C C . ALA B 1 222 ? -24.719 -13.688 3.527 1 95.06 222 ALA B C 1
ATOM 5352 O O . ALA B 1 222 ? -25.609 -13.07 4.129 1 95.06 222 ALA B O 1
ATOM 5353 N N . VAL B 1 223 ? -24.75 -14.961 3.23 1 92.81 223 VAL B N 1
ATOM 5354 C CA . VAL B 1 223 ? -25.828 -15.805 3.752 1 92.81 223 VAL B CA 1
ATOM 5355 C C . VAL B 1 223 ? -25.453 -16.312 5.141 1 92.81 223 VAL B C 1
ATOM 5357 O O . VAL B 1 223 ? -24.344 -16.828 5.348 1 92.81 223 VAL B O 1
ATOM 5360 N N . GLN B 1 224 ? -26.266 -16.281 6.078 1 93.19 224 GLN B N 1
ATOM 5361 C CA . GLN B 1 224 ? -26 -16.688 7.453 1 93.19 224 GLN B CA 1
ATOM 5362 C C . GLN B 1 224 ? -25.859 -18.203 7.559 1 93.19 224 GLN B C 1
ATOM 5364 O O . GLN B 1 224 ? -25 -18.703 8.289 1 93.19 224 GLN B O 1
ATOM 5369 N N . GLU B 1 225 ? -26.719 -18.812 6.73 1 92.75 225 GLU B N 1
ATOM 5370 C CA . GLU B 1 225 ? -26.531 -20.25 6.645 1 92.75 225 GLU B CA 1
ATOM 5371 C C . GLU B 1 225 ? -25.438 -20.609 5.66 1 92.75 225 GLU B C 1
ATOM 5373 O O . GLU B 1 225 ? -25.703 -20.906 4.492 1 92.75 225 GLU B O 1
ATOM 5378 N N . VAL B 1 226 ? -24.234 -20.688 6.156 1 91.88 226 VAL B N 1
ATOM 5379 C CA . VAL B 1 226 ? -23.047 -20.781 5.309 1 91.88 226 VAL B CA 1
ATOM 5380 C C . VAL B 1 226 ? -23.062 -22.109 4.555 1 91.88 226 VAL B C 1
ATOM 5382 O O . VAL B 1 226 ? -22.422 -22.234 3.506 1 91.88 226 VAL B O 1
ATOM 5385 N N . ASN B 1 227 ? -23.828 -23.094 5.043 1 91 227 ASN B N 1
ATOM 5386 C CA . ASN B 1 227 ? -23.875 -24.406 4.383 1 91 227 ASN B CA 1
ATOM 5387 C C . ASN B 1 227 ? -25.172 -24.594 3.604 1 91 227 ASN B C 1
ATOM 5389 O O . ASN B 1 227 ? -25.562 -25.719 3.299 1 91 227 ASN B O 1
ATOM 5393 N N . ARG B 1 228 ? -25.844 -23.531 3.232 1 90.31 228 ARG B N 1
ATOM 5394 C CA . ARG B 1 228 ? -27.062 -23.609 2.453 1 90.31 228 ARG B CA 1
ATOM 5395 C C . ARG B 1 228 ? -26.828 -24.344 1.136 1 90.31 228 ARG B C 1
ATOM 5397 O O . ARG B 1 228 ? -25.891 -24.047 0.409 1 90.31 228 ARG B O 1
ATOM 5404 N N . PRO B 1 229 ? -27.641 -25.375 0.887 1 88.19 229 PRO B N 1
ATOM 5405 C CA . PRO B 1 229 ? -27.469 -26.078 -0.379 1 88.19 229 PRO B CA 1
ATOM 5406 C C . PRO B 1 229 ? -27.766 -25.219 -1.596 1 88.19 229 PRO B C 1
ATOM 5408 O O . PRO B 1 229 ? -28.672 -24.391 -1.557 1 88.19 229 PRO B O 1
ATOM 5411 N N . LEU B 1 230 ? -26.875 -25.297 -2.561 1 87.19 230 LEU B N 1
ATOM 5412 C CA . LEU B 1 230 ? -27.016 -24.547 -3.805 1 87.19 230 LEU B CA 1
ATOM 5413 C C . LEU B 1 230 ? -27.094 -25.484 -5 1 87.19 230 LEU B C 1
ATOM 5415 O O . LEU B 1 230 ? -26.188 -26.312 -5.211 1 87.19 230 LEU B O 1
ATOM 5419 N N . ARG B 1 231 ? -28.234 -25.516 -5.582 1 82.94 231 ARG B N 1
ATOM 5420 C CA . ARG B 1 231 ? -28.344 -26.266 -6.832 1 82.94 231 ARG B CA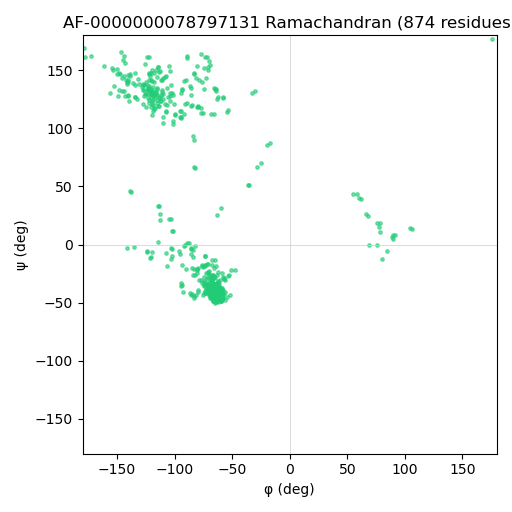 1
ATOM 5421 C C . ARG B 1 231 ? -28.094 -25.359 -8.031 1 82.94 231 ARG B C 1
ATOM 5423 O O . ARG B 1 231 ? -28.859 -24.422 -8.281 1 82.94 231 ARG B O 1
ATOM 5430 N N . VAL B 1 232 ? -26.938 -25.641 -8.711 1 81.62 232 VAL B N 1
ATOM 5431 C CA . VAL B 1 232 ? -26.547 -24.781 -9.82 1 81.62 232 VAL B CA 1
ATOM 5432 C C . VAL B 1 232 ? -27.094 -25.328 -11.133 1 81.62 232 VAL B C 1
ATOM 5434 O O . VAL B 1 232 ? -27.188 -26.547 -11.312 1 81.62 232 VAL B O 1
ATOM 5437 N N . ASN B 1 233 ? -27.547 -24.422 -12 1 72.88 233 ASN B N 1
ATOM 5438 C CA . ASN B 1 233 ? -28.125 -24.797 -13.281 1 72.88 233 ASN B CA 1
ATOM 5439 C C . ASN B 1 233 ? -27.047 -25.172 -14.297 1 72.88 233 ASN B C 1
ATOM 5441 O O . ASN B 1 233 ? -27.266 -26.016 -15.156 1 72.88 233 ASN B O 1
ATOM 5445 N N . ASP B 1 234 ? -25.891 -24.562 -14.164 1 71.31 234 ASP B N 1
ATOM 5446 C CA . ASP B 1 234 ? -24.859 -24.75 -15.188 1 71.31 234 ASP B CA 1
ATOM 5447 C C . ASP B 1 234 ? -24.109 -26.062 -14.984 1 71.31 234 ASP B C 1
ATOM 5449 O O . ASP B 1 234 ? -23.609 -26.344 -13.898 1 71.31 234 ASP B O 1
ATOM 5453 N N . SER B 1 235 ? -24.266 -26.828 -15.977 1 74.31 235 SER B N 1
ATOM 5454 C CA . SER B 1 235 ? -23.578 -28.109 -15.922 1 74.31 235 SER B CA 1
ATOM 5455 C C . SER B 1 235 ? -22.312 -28.109 -16.781 1 74.31 235 SER B C 1
ATOM 5457 O O . SER B 1 235 ? -21.578 -29.094 -16.797 1 74.31 235 SER B O 1
ATOM 5459 N N . ILE B 1 236 ? -22.109 -26.938 -17.5 1 78.06 236 ILE B N 1
ATOM 5460 C CA . ILE B 1 236 ? -20.922 -26.844 -18.344 1 78.06 236 ILE B CA 1
ATOM 5461 C C . ILE B 1 236 ? -20.297 -25.453 -18.234 1 78.06 236 ILE B C 1
ATOM 5463 O O . ILE B 1 236 ? -21 -24.484 -17.906 1 78.06 236 ILE B O 1
ATOM 5467 N N . ILE B 1 237 ? -19 -25.422 -18.344 1 87.62 237 ILE B N 1
ATOM 5468 C CA . ILE B 1 237 ? -18.281 -24.156 -18.375 1 87.62 237 ILE B CA 1
ATOM 5469 C C . ILE B 1 237 ? -18.047 -23.734 -19.812 1 87.62 237 ILE B C 1
ATOM 5471 O O . ILE B 1 237 ? -17.328 -24.406 -20.562 1 87.62 237 ILE B O 1
ATOM 5475 N N . THR B 1 238 ? -18.766 -22.688 -20.234 1 85.19 238 THR B N 1
ATOM 5476 C CA . THR B 1 238 ? -18.609 -22.188 -21.594 1 85.19 238 THR B CA 1
ATOM 5477 C C . THR B 1 238 ? -17.578 -21.062 -21.625 1 85.19 238 THR B C 1
ATOM 5479 O O . THR B 1 238 ? -17.547 -20.203 -20.75 1 85.19 238 THR B O 1
ATOM 5482 N N . VAL B 1 239 ? -16.672 -21.172 -22.609 1 88.25 239 VAL B N 1
ATOM 5483 C CA . VAL B 1 239 ? -15.625 -20.156 -22.734 1 88.25 239 VAL B CA 1
ATOM 5484 C C . VAL B 1 239 ? -15.852 -19.344 -24 1 88.25 239 VAL B C 1
ATOM 5486 O O . VAL B 1 239 ? -16.344 -19.859 -25 1 88.25 239 VAL B O 1
ATOM 5489 N N . ASN B 1 240 ? -15.609 -18.078 -23.906 1 84 240 ASN B N 1
ATOM 5490 C CA . ASN B 1 240 ? -15.664 -17.172 -25.047 1 84 240 ASN B CA 1
ATOM 5491 C C . ASN B 1 240 ? -14.336 -17.141 -25.812 1 84 240 ASN B C 1
ATOM 5493 O O . ASN B 1 240 ? -13.32 -16.688 -25.281 1 84 240 ASN B O 1
ATOM 5497 N N . ASP B 1 241 ? -14.305 -17.516 -27.078 1 84.69 241 ASP B N 1
ATOM 5498 C CA . ASP B 1 241 ? -13.062 -17.594 -27.828 1 84.69 241 ASP B CA 1
ATOM 5499 C C . ASP B 1 241 ? -12.898 -16.375 -28.734 1 84.69 241 ASP B C 1
ATOM 5501 O O . ASP B 1 241 ? -12.008 -16.328 -29.594 1 84.69 241 ASP B O 1
ATOM 5505 N N . ALA B 1 242 ? -13.742 -15.312 -28.562 1 87.5 242 ALA B N 1
ATOM 5506 C CA . ALA B 1 242 ? -13.727 -14.211 -29.516 1 87.5 242 ALA B CA 1
ATOM 5507 C C . ALA B 1 242 ? -13.219 -12.93 -28.875 1 87.5 242 ALA B C 1
ATOM 5509 O O . ALA B 1 242 ? -13.641 -11.828 -29.234 1 87.5 242 ALA B O 1
ATOM 5510 N N . LEU B 1 243 ? -12.312 -13.109 -27.953 1 91.25 243 LEU B N 1
ATOM 5511 C CA . LEU B 1 243 ? -11.75 -11.906 -27.344 1 91.25 243 LEU B CA 1
ATOM 5512 C C . LEU B 1 243 ? -10.625 -11.336 -28.203 1 91.25 243 LEU B C 1
ATOM 5514 O O . LEU B 1 243 ? -9.977 -12.07 -28.953 1 91.25 243 LEU B O 1
ATOM 5518 N N . ASN B 1 244 ? -10.5 -10 -28.172 1 93.81 244 ASN B N 1
ATOM 5519 C CA . ASN B 1 244 ? -9.461 -9.305 -28.922 1 93.81 244 ASN B CA 1
ATOM 5520 C C . ASN B 1 244 ? -8.547 -8.492 -28.016 1 93.81 244 ASN B C 1
ATOM 5522 O O . ASN B 1 244 ? -9.016 -7.648 -27.25 1 93.81 244 ASN B O 1
ATOM 5526 N N . TYR B 1 245 ? -7.27 -8.664 -28.234 1 94.56 245 TYR B N 1
ATOM 5527 C CA . TYR B 1 245 ? -6.281 -8.047 -27.359 1 94.56 245 TYR B CA 1
ATOM 5528 C C . TYR B 1 245 ? -6.348 -6.531 -27.453 1 94.56 245 TYR B C 1
ATOM 5530 O O . TYR B 1 245 ? -6.379 -5.844 -26.422 1 94.56 245 TYR B O 1
ATOM 5538 N N . ASP B 1 246 ? -6.328 -5.992 -28.625 1 94.38 246 ASP B N 1
ATOM 5539 C CA . ASP B 1 246 ? -6.281 -4.547 -28.844 1 94.38 246 ASP B CA 1
ATOM 5540 C C . ASP B 1 246 ? -7.523 -3.867 -28.266 1 94.38 246 ASP B C 1
ATOM 5542 O O . ASP B 1 246 ? -7.438 -2.789 -27.688 1 94.38 246 ASP B O 1
ATOM 5546 N N . GLU B 1 247 ? -8.625 -4.512 -28.453 1 94.75 247 GLU B N 1
ATOM 5547 C CA . GLU B 1 247 ? -9.867 -3.975 -27.906 1 94.75 247 GLU B CA 1
ATOM 5548 C C . GLU B 1 247 ? -9.836 -3.971 -26.375 1 94.75 247 GLU B C 1
ATOM 5550 O O . GLU B 1 247 ? -10.266 -3.004 -25.75 1 94.75 247 GLU B O 1
ATOM 5555 N N . LEU B 1 248 ? -9.312 -5.023 -25.812 1 96.06 248 LEU B N 1
ATOM 5556 C CA . LEU B 1 248 ? -9.227 -5.141 -24.359 1 96.06 248 LEU B CA 1
ATOM 5557 C C . LEU B 1 248 ? -8.289 -4.078 -23.781 1 96.06 248 LEU B C 1
ATOM 5559 O O . LEU B 1 248 ? -8.609 -3.447 -22.766 1 96.06 248 LEU B O 1
ATOM 5563 N N . TRP B 1 249 ? -7.199 -3.859 -24.484 1 96.12 249 TRP B N 1
ATOM 5564 C CA . TRP B 1 249 ? -6.227 -2.887 -24 1 96.12 249 TRP B CA 1
ATOM 5565 C C . TRP B 1 249 ? -6.773 -1.469 -24.109 1 96.12 249 TRP B C 1
ATOM 5567 O O . TRP B 1 249 ? -6.629 -0.669 -23.172 1 96.12 249 TRP B O 1
ATOM 5577 N N . GLU B 1 250 ? -7.398 -1.15 -25.203 1 95.88 250 GLU B N 1
ATOM 5578 C CA . GLU B 1 250 ? -7.996 0.172 -25.375 1 95.88 250 GLU B CA 1
ATOM 5579 C C . GLU B 1 250 ? -9.07 0.437 -24.328 1 95.88 250 GLU B C 1
ATOM 5581 O O . GLU B 1 250 ? -9.148 1.537 -23.766 1 95.88 250 GLU B O 1
ATOM 5586 N N . SER B 1 251 ? -9.812 -0.578 -24.047 1 95.56 251 SER B N 1
ATOM 5587 C CA . SER B 1 251 ? -10.844 -0.455 -23.031 1 95.56 251 SER B CA 1
ATOM 5588 C C . SER B 1 251 ? -10.234 -0.283 -21.641 1 95.56 251 SER B C 1
ATOM 5590 O O . SER B 1 251 ? -10.75 0.481 -20.828 1 95.56 251 SER B O 1
ATOM 5592 N N . THR B 1 252 ? -9.148 -0.988 -21.375 1 97.12 252 THR B N 1
ATOM 5593 C CA . THR B 1 252 ? -8.453 -0.88 -20.094 1 97.12 252 THR B CA 1
ATOM 5594 C C . THR B 1 252 ? -7.961 0.545 -19.859 1 97.12 252 THR B C 1
ATOM 5596 O O . THR B 1 252 ? -8.156 1.112 -18.781 1 97.12 252 THR B O 1
ATOM 5599 N N . LEU B 1 253 ? -7.43 1.133 -20.922 1 96.44 253 LEU B N 1
ATOM 5600 C CA . LEU B 1 253 ? -6.891 2.484 -20.812 1 96.44 253 LEU B CA 1
ATOM 5601 C C . LEU B 1 253 ? -8 3.494 -20.547 1 96.44 253 LEU B C 1
ATOM 5603 O O . LEU B 1 253 ? -7.812 4.453 -19.797 1 96.44 253 LEU B O 1
ATOM 5607 N N . LYS B 1 254 ? -9.148 3.166 -21.016 1 94.69 254 LYS B N 1
ATOM 5608 C CA . LYS B 1 254 ? -10.234 4.148 -20.969 1 94.69 254 LYS B CA 1
ATOM 5609 C C . LYS B 1 254 ? -11.086 3.963 -19.719 1 94.69 254 LYS B C 1
ATOM 5611 O O . LYS B 1 254 ? -11.547 4.941 -19.125 1 94.69 254 LYS B O 1
ATOM 5616 N N . THR B 1 255 ? -11.219 2.697 -19.297 1 93.94 255 THR B N 1
ATOM 5617 C CA . THR B 1 255 ? -12.312 2.477 -18.359 1 93.94 255 THR B CA 1
ATOM 5618 C C . THR B 1 255 ? -11.805 1.84 -17.078 1 93.94 255 THR B C 1
ATOM 5620 O O . THR B 1 255 ? -12.555 1.691 -16.109 1 93.94 255 THR B O 1
ATOM 5623 N N . ASN B 1 256 ? -10.539 1.435 -16.953 1 96.62 256 ASN B N 1
ATOM 5624 C CA . ASN B 1 256 ? -10.047 0.769 -15.75 1 96.62 256 ASN B CA 1
ATOM 5625 C C . ASN B 1 256 ? -10.148 1.674 -14.523 1 96.62 256 ASN B C 1
ATOM 5627 O O . ASN B 1 256 ? -9.641 2.797 -14.531 1 96.62 256 ASN B O 1
ATOM 5631 N N . ALA B 1 257 ? -10.797 1.16 -13.469 1 97 257 ALA B N 1
ATOM 5632 C CA . ALA B 1 257 ? -11.102 1.968 -12.289 1 97 257 ALA B CA 1
ATOM 5633 C C . ALA B 1 257 ? -9.828 2.322 -11.523 1 97 257 ALA B C 1
ATOM 5635 O O . ALA B 1 257 ? -9.734 3.398 -10.93 1 97 257 ALA B O 1
ATOM 5636 N N . ASN B 1 258 ? -8.859 1.459 -11.516 1 97.69 258 ASN B N 1
ATOM 5637 C CA . ASN B 1 258 ? -7.605 1.738 -10.82 1 97.69 258 ASN B CA 1
ATOM 5638 C C . ASN B 1 258 ? -6.828 2.861 -11.508 1 97.69 258 ASN B C 1
ATOM 5640 O O . ASN B 1 258 ? -6.191 3.676 -10.836 1 97.69 258 ASN B O 1
ATOM 5644 N N . LEU B 1 259 ? -6.848 2.885 -12.836 1 97.62 259 LEU B N 1
ATOM 5645 C CA . LEU B 1 259 ? -6.195 3.957 -13.578 1 97.62 259 LEU B CA 1
ATOM 5646 C C . LEU B 1 259 ? -6.906 5.289 -13.352 1 97.62 259 LEU B C 1
ATOM 5648 O O . LEU B 1 259 ? -6.254 6.324 -13.195 1 97.62 259 LEU B O 1
ATOM 5652 N N . LEU B 1 260 ? -8.203 5.199 -13.312 1 97.56 260 LEU B N 1
ATOM 5653 C CA . LEU B 1 260 ? -8.984 6.398 -13.031 1 97.56 260 LEU B CA 1
ATOM 5654 C C . LEU B 1 260 ? -8.641 6.949 -11.648 1 97.56 260 LEU B C 1
ATOM 5656 O O . LEU B 1 260 ? -8.469 8.156 -11.484 1 97.56 260 LEU B O 1
ATOM 5660 N N . LYS B 1 261 ? -8.547 6.09 -10.688 1 98.06 261 LYS B N 1
ATOM 5661 C CA . LYS B 1 261 ? -8.18 6.484 -9.328 1 98.06 261 LYS B CA 1
ATOM 5662 C C . LYS B 1 261 ? -6.793 7.117 -9.297 1 98.06 261 LYS B C 1
ATOM 5664 O O . LYS B 1 261 ? -6.578 8.117 -8.609 1 98.06 261 LYS B O 1
ATOM 5669 N N . ALA B 1 262 ? -5.855 6.566 -10.055 1 98.12 262 ALA B N 1
ATOM 5670 C CA . ALA B 1 262 ? -4.504 7.117 -10.117 1 98.12 262 ALA B CA 1
ATOM 5671 C C . ALA B 1 262 ? -4.508 8.516 -10.727 1 98.12 262 ALA B C 1
ATOM 5673 O O . ALA B 1 262 ? -3.764 9.391 -10.289 1 98.12 262 ALA B O 1
ATOM 5674 N N . ASP B 1 263 ? -5.344 8.703 -11.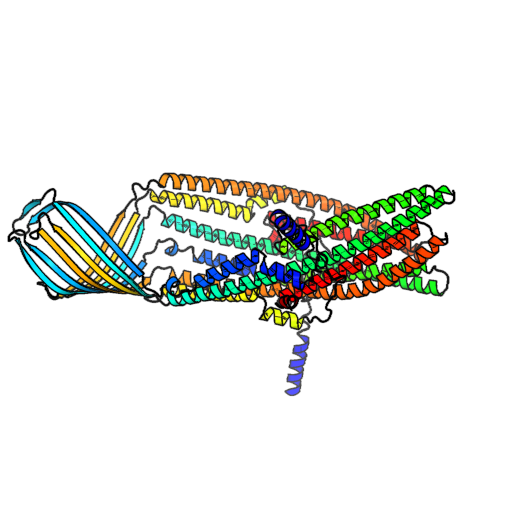734 1 98.06 263 ASP B N 1
ATOM 5675 C CA . ASP B 1 263 ? -5.492 10.023 -12.328 1 98.06 263 ASP B CA 1
ATOM 5676 C C . ASP B 1 263 ? -6.051 11.023 -11.32 1 98.06 263 ASP B C 1
ATOM 5678 O O . ASP B 1 263 ? -5.594 12.164 -11.25 1 98.06 263 ASP B O 1
ATOM 5682 N N . GLN B 1 264 ? -6.984 10.539 -10.57 1 98.38 264 GLN B N 1
ATOM 5683 C CA . GLN B 1 264 ? -7.566 11.391 -9.539 1 98.38 264 GLN B CA 1
ATOM 5684 C C . GLN B 1 264 ? -6.543 11.719 -8.461 1 98.38 264 GLN B C 1
ATOM 5686 O O . GLN B 1 264 ? -6.531 12.836 -7.934 1 98.38 264 GLN B O 1
ATOM 5691 N N . ASN B 1 265 ? -5.656 10.805 -8.125 1 98.12 265 ASN B N 1
ATOM 5692 C CA . ASN B 1 265 ? -4.574 11.07 -7.18 1 98.12 265 ASN B CA 1
ATOM 5693 C C . ASN B 1 265 ? -3.643 12.164 -7.688 1 98.12 265 ASN B C 1
ATOM 5695 O O . ASN B 1 265 ? -3.184 13.008 -6.91 1 98.12 265 ASN B O 1
ATOM 5699 N N . THR B 1 266 ? -3.365 12.141 -8.984 1 98.19 266 THR B N 1
ATOM 5700 C CA . THR B 1 266 ? -2.529 13.172 -9.578 1 98.19 266 THR B CA 1
ATOM 5701 C C . THR B 1 266 ? -3.219 14.531 -9.516 1 98.19 266 THR B C 1
ATOM 5703 O O . THR B 1 266 ? -2.58 15.547 -9.234 1 98.19 266 THR B O 1
ATOM 5706 N N . THR B 1 267 ? -4.52 14.516 -9.734 1 98.44 267 THR B N 1
ATOM 5707 C CA . THR B 1 267 ? -5.293 15.75 -9.641 1 98.44 267 THR B CA 1
ATOM 5708 C C . THR B 1 267 ? -5.27 16.297 -8.211 1 98.44 267 THR B C 1
ATOM 5710 O O . THR B 1 267 ? -5.109 17.5 -7.996 1 98.44 267 THR B O 1
ATOM 5713 N N . ILE B 1 268 ? -5.402 15.383 -7.258 1 98.31 268 ILE B N 1
ATOM 5714 C CA . ILE B 1 268 ? -5.367 15.781 -5.852 1 98.31 268 ILE B CA 1
ATOM 5715 C C . ILE B 1 268 ? -3.996 16.375 -5.516 1 98.31 268 ILE B C 1
ATOM 5717 O O . ILE B 1 268 ? -3.902 17.375 -4.816 1 98.31 268 ILE B O 1
ATOM 5721 N N . ALA B 1 269 ? -2.938 15.781 -6.043 1 98.06 269 ALA B N 1
ATOM 5722 C CA . ALA B 1 269 ? -1.59 16.297 -5.828 1 98.06 269 ALA B CA 1
ATOM 5723 C C . ALA B 1 269 ? -1.439 17.703 -6.434 1 98.06 269 ALA B C 1
ATOM 5725 O O . ALA B 1 269 ? -0.775 18.562 -5.859 1 98.06 269 ALA B O 1
ATOM 5726 N N . GLN B 1 270 ? -2.064 17.922 -7.582 1 98.38 270 GLN B N 1
ATOM 5727 C CA . GLN B 1 270 ? -2.031 19.234 -8.227 1 98.38 270 GLN B CA 1
ATOM 5728 C C . GLN B 1 270 ? -2.785 20.266 -7.398 1 98.38 270 GLN B C 1
ATOM 5730 O O . GLN B 1 270 ? -2.352 21.422 -7.289 1 98.38 270 GLN B O 1
ATOM 5735 N N . LEU B 1 271 ? -3.879 19.812 -6.82 1 98.31 271 LEU B N 1
ATOM 5736 C CA . LEU B 1 271 ? -4.641 20.719 -5.961 1 98.31 271 LEU B CA 1
ATOM 5737 C C . LEU B 1 271 ? -3.875 21.016 -4.676 1 98.31 271 LEU B C 1
ATOM 5739 O O . LEU B 1 271 ? -3.918 22.141 -4.176 1 98.31 271 LEU B O 1
ATOM 5743 N N . ASP B 1 272 ? -3.15 20.094 -4.16 1 97.62 272 ASP B N 1
ATOM 5744 C CA . ASP B 1 272 ? -2.287 20.328 -3.008 1 97.62 272 ASP B CA 1
ATOM 5745 C C . ASP B 1 272 ? -1.212 21.375 -3.328 1 97.62 272 ASP B C 1
ATOM 5747 O O . ASP B 1 272 ? -0.881 22.203 -2.488 1 97.62 272 ASP B O 1
ATOM 5751 N N . TYR B 1 273 ? -0.652 21.297 -4.543 1 97.88 273 TYR B N 1
ATOM 5752 C CA . TYR B 1 273 ? 0.323 22.281 -5.004 1 97.88 273 TYR B CA 1
ATOM 5753 C C . TYR B 1 273 ? -0.285 23.688 -5.035 1 97.88 273 TYR B C 1
ATOM 5755 O O . TYR B 1 273 ? 0.346 24.656 -4.605 1 97.88 273 TYR B O 1
ATOM 5763 N N . ARG B 1 274 ? -1.52 23.734 -5.465 1 96.88 274 ARG B N 1
ATOM 5764 C CA . ARG B 1 274 ? -2.201 25.016 -5.508 1 96.88 274 ARG B CA 1
ATOM 5765 C C . ARG B 1 274 ? -2.457 25.547 -4.102 1 96.88 274 ARG B C 1
ATOM 5767 O O . ARG B 1 274 ? -2.422 26.75 -3.871 1 96.88 274 ARG B O 1
ATOM 5774 N N . GLN B 1 275 ? -2.715 24.656 -3.211 1 96.62 275 GLN B N 1
ATOM 5775 C CA . GLN B 1 275 ? -2.908 25.078 -1.824 1 96.62 275 GLN B CA 1
ATOM 5776 C C . GLN B 1 275 ? -1.626 25.656 -1.241 1 96.62 275 GLN B C 1
ATOM 5778 O O . GLN B 1 275 ? -1.67 26.641 -0.485 1 96.62 275 GLN B O 1
ATOM 5783 N N . VAL B 1 276 ? -0.519 25.062 -1.637 1 95.31 276 VAL B N 1
ATOM 5784 C CA . VAL B 1 276 ? 0.768 25.562 -1.172 1 95.31 276 VAL B CA 1
ATOM 5785 C C . VAL B 1 276 ? 1.024 26.953 -1.764 1 95.31 276 VAL B C 1
ATOM 5787 O O . VAL B 1 276 ? 1.58 27.828 -1.095 1 95.31 276 VAL B O 1
ATOM 5790 N N . LEU B 1 277 ? 0.537 27.25 -2.967 1 95 277 LEU B N 1
ATOM 5791 C CA . LEU B 1 277 ? 0.737 28.531 -3.641 1 95 277 LEU B CA 1
ATOM 5792 C C . LEU B 1 277 ? -0.163 29.609 -3.043 1 95 277 LEU B C 1
ATOM 5794 O O . LEU B 1 277 ? 0.075 30.797 -3.24 1 95 277 LEU B O 1
ATOM 5798 N N . SER B 1 278 ? -1.201 29.141 -2.309 1 94.06 278 SER B N 1
ATOM 5799 C CA . SER B 1 278 ? -2.129 30.109 -1.725 1 94.06 278 SER B CA 1
ATOM 5800 C C . SER B 1 278 ? -1.423 31.016 -0.729 1 94.06 278 SER B C 1
ATOM 5802 O O . SER B 1 278 ? -1.865 32.156 -0.489 1 94.06 278 SER B O 1
ATOM 5804 N N . ARG B 1 279 ? -0.348 30.578 -0.183 1 90 279 ARG B N 1
ATOM 5805 C CA . ARG B 1 279 ? 0.406 31.328 0.809 1 90 279 ARG B CA 1
ATOM 5806 C C . ARG B 1 279 ? 1.033 32.562 0.186 1 90 279 ARG B C 1
ATOM 5808 O O . ARG B 1 279 ? 1.449 33.5 0.898 1 90 279 ARG B O 1
ATOM 5815 N N . ASN B 1 280 ? 1.077 32.688 -1.203 1 91.5 280 ASN B N 1
ATOM 5816 C CA . ASN B 1 280 ? 1.66 33.812 -1.906 1 91.5 280 ASN B CA 1
ATOM 5817 C C . ASN B 1 280 ? 0.655 34.938 -2.062 1 91.5 280 ASN B C 1
ATOM 5819 O O . ASN B 1 280 ? 1.002 36.031 -2.549 1 91.5 280 ASN B O 1
ATOM 5823 N N . TYR B 1 281 ? -0.54 34.688 -1.62 1 94.06 281 TYR B N 1
ATOM 5824 C CA . TYR B 1 281 ? -1.601 35.688 -1.758 1 94.06 281 TYR B CA 1
ATOM 5825 C C . TYR B 1 281 ? -2.062 36.188 -0.393 1 94.06 281 TYR B C 1
ATOM 5827 O O . TYR B 1 281 ? -1.918 35.5 0.611 1 94.06 281 TYR B O 1
ATOM 5835 N N . PRO B 1 282 ? -2.559 37.406 -0.332 1 94.5 282 PRO B N 1
ATOM 5836 C CA . PRO B 1 282 ? -3.096 37.906 0.936 1 94.5 282 PRO B CA 1
ATOM 5837 C C . PRO B 1 282 ? -4.418 37.25 1.317 1 94.5 282 PRO B C 1
ATOM 5839 O O . PRO B 1 282 ? -5.012 36.531 0.506 1 94.5 282 PRO B O 1
ATOM 5842 N N . TYR B 1 283 ? -4.75 37.344 2.523 1 94.94 283 TYR B N 1
ATOM 5843 C CA . TYR B 1 283 ? -6.062 36.906 2.973 1 94.94 283 TYR B CA 1
ATOM 5844 C C . TYR B 1 283 ? -6.91 38.062 3.455 1 94.94 283 TYR B C 1
ATOM 5846 O O . TYR B 1 283 ? -6.379 39.125 3.82 1 94.94 283 TYR B O 1
ATOM 5854 N N . VAL B 1 284 ? -8.211 37.969 3.289 1 95.94 284 VAL B N 1
ATOM 5855 C CA . VAL B 1 284 ? -9.18 38.938 3.742 1 95.94 284 VAL B CA 1
ATOM 5856 C C . VAL B 1 284 ? -10.188 38.281 4.684 1 95.94 284 VAL B C 1
ATOM 5858 O O . VAL B 1 284 ? -10.875 37.344 4.305 1 95.94 284 VAL B O 1
ATOM 5861 N N . LYS B 1 285 ? -10.242 38.812 5.855 1 95.69 285 LYS B N 1
ATOM 5862 C CA . LYS B 1 285 ? -11.18 38.281 6.855 1 95.69 285 LYS B CA 1
ATOM 5863 C C . LYS B 1 285 ? -12.125 39.375 7.332 1 95.69 285 LYS B C 1
ATOM 5865 O O . LYS B 1 285 ? -11.727 40.531 7.48 1 95.69 285 LYS B O 1
ATOM 5870 N N . LEU B 1 286 ? -13.336 38.969 7.523 1 95.62 286 LEU B N 1
ATOM 5871 C CA . LEU B 1 286 ? -14.367 39.875 8.047 1 95.62 286 LEU B CA 1
ATOM 5872 C C . LEU B 1 286 ? -14.844 39.406 9.414 1 95.62 286 LEU B C 1
ATOM 5874 O O . LEU B 1 286 ? -15.031 38.188 9.641 1 95.62 286 LEU B O 1
ATOM 5878 N N . ASN B 1 287 ? -14.922 40.281 10.281 1 95.12 287 ASN B N 1
ATOM 5879 C CA . ASN B 1 287 ? -15.477 40 11.609 1 95.12 287 ASN B CA 1
ATOM 5880 C C . ASN B 1 287 ? -16.578 41 11.969 1 95.12 287 ASN B C 1
ATOM 5882 O O . ASN B 1 287 ? -16.484 42.188 11.633 1 95.12 287 ASN B O 1
ATOM 5886 N N . ALA B 1 288 ? -17.594 40.5 12.516 1 93.19 288 ALA B N 1
ATOM 5887 C CA . ALA B 1 288 ? -18.688 41.344 13.031 1 93.19 288 ALA B CA 1
ATOM 5888 C C . ALA B 1 288 ? -19.188 40.812 14.367 1 93.19 288 ALA B C 1
ATOM 5890 O O . ALA B 1 288 ? -19.156 39.594 14.625 1 93.19 288 ALA B O 1
ATOM 5891 N N . GLY B 1 289 ? -19.562 41.75 15.188 1 93.31 289 GLY B N 1
ATOM 5892 C CA . GLY B 1 289 ? -20.047 41.312 16.484 1 93.31 289 GLY B CA 1
ATOM 5893 C C . GLY B 1 289 ? -21 42.312 17.125 1 93.31 289 GLY B C 1
ATOM 5894 O O . GLY B 1 289 ? -21.062 43.469 16.719 1 93.31 289 GLY B O 1
ATOM 5895 N N . TYR B 1 290 ? -21.844 41.781 17.906 1 92.44 290 TYR B N 1
ATOM 5896 C CA . TYR B 1 290 ? -22.703 42.562 18.797 1 92.44 290 TYR B CA 1
ATOM 5897 C C . TYR B 1 290 ? -22.484 42.125 20.25 1 92.44 290 TYR B C 1
ATOM 5899 O O . TYR B 1 290 ? -22.578 40.969 20.578 1 92.44 290 TYR B O 1
ATOM 5907 N N . GLY B 1 291 ? -22.156 43.156 21.031 1 90.75 291 GLY B N 1
ATOM 5908 C CA . GLY B 1 291 ? -21.828 42.75 22.391 1 90.75 291 GLY B CA 1
ATOM 5909 C C . GLY B 1 291 ? -22.234 43.781 23.422 1 90.75 291 GLY B C 1
ATOM 5910 O O . GLY B 1 291 ? -22.688 44.875 23.078 1 90.75 291 GLY B O 1
ATOM 5911 N N . TYR B 1 292 ? -22.219 43.312 24.656 1 91.44 292 TYR B N 1
ATOM 5912 C CA . TYR B 1 292 ? -22.5 44.094 25.859 1 91.44 292 TYR B CA 1
ATOM 5913 C C . TYR B 1 292 ? -21.344 44 26.859 1 91.44 292 TYR B C 1
ATOM 5915 O O . TYR B 1 292 ? -20.797 42.906 27.062 1 91.44 292 TYR B O 1
ATOM 5923 N N . THR B 1 293 ? -20.938 45.188 27.297 1 90.44 293 THR B N 1
ATOM 5924 C CA . THR B 1 293 ? -19.906 45.219 28.328 1 90.44 293 THR B CA 1
ATOM 5925 C C . THR B 1 293 ? -20.344 46.062 29.516 1 90.44 293 THR B C 1
ATOM 5927 O O . THR B 1 293 ? -20.781 47.219 29.328 1 90.44 293 THR B O 1
ATOM 5930 N N . PHE B 1 294 ? -20.25 45.469 30.672 1 89.69 294 PHE B N 1
ATOM 5931 C CA . PHE B 1 294 ? -20.562 46.156 31.922 1 89.69 294 PHE B CA 1
ATOM 5932 C C . PHE B 1 294 ? -19.344 46.219 32.844 1 89.69 294 PHE B C 1
ATOM 5934 O O . PHE B 1 294 ? -18.781 45.156 33.188 1 89.69 294 PHE B O 1
ATOM 5941 N N . ASN B 1 295 ? -18.969 47.438 33.156 1 89.88 295 ASN B N 1
ATOM 5942 C CA . ASN B 1 295 ? -17.828 47.656 34.031 1 89.88 295 ASN B CA 1
ATOM 5943 C C . ASN B 1 295 ? -18.266 48.312 35.344 1 89.88 295 ASN B C 1
ATOM 5945 O O . ASN B 1 295 ? -19 49.312 35.344 1 89.88 295 ASN B O 1
ATOM 5949 N N . LYS B 1 296 ? -17.734 47.75 36.406 1 87.94 296 LYS B N 1
ATOM 5950 C CA . LYS B 1 296 ? -17.891 48.344 37.75 1 87.94 296 LYS B CA 1
ATOM 5951 C C . LYS B 1 296 ? -16.531 48.688 38.344 1 87.94 296 LYS B C 1
ATOM 5953 O O . LYS B 1 296 ? -15.656 47.844 38.438 1 87.94 296 LYS B O 1
ATOM 5958 N N . TYR B 1 297 ? -16.391 50.031 38.656 1 86.06 297 TYR B N 1
ATOM 5959 C CA . TYR B 1 297 ? -15.125 50.5 39.188 1 86.06 297 TYR B CA 1
ATOM 5960 C C . TYR B 1 297 ? -15.258 50.844 40.688 1 86.06 297 TYR B C 1
ATOM 5962 O O . TYR B 1 297 ? -16.281 51.375 41.094 1 86.06 297 TYR B O 1
ATOM 5970 N N . GLU B 1 298 ? -14.211 50.562 41.406 1 79.38 298 GLU B N 1
ATOM 5971 C CA . GLU B 1 298 ? -14.266 50.844 42.812 1 79.38 298 GLU B CA 1
ATOM 5972 C C . GLU B 1 298 ? -13.672 52.219 43.125 1 79.38 298 GLU B C 1
ATOM 5974 O O . GLU B 1 298 ? -14.133 52.938 44.031 1 79.38 298 GLU B O 1
ATOM 5979 N N . THR B 1 299 ? -12.625 52.625 42.406 1 72.62 299 THR B N 1
ATOM 5980 C CA . THR B 1 299 ? -11.961 53.844 42.812 1 72.62 299 THR B CA 1
ATOM 5981 C C . THR B 1 299 ? -12.016 54.875 41.688 1 72.62 299 THR B C 1
ATOM 5983 O O . THR B 1 299 ? -11.719 56.062 41.906 1 72.62 299 THR B O 1
ATOM 5986 N N . ASN B 1 300 ? -12.477 54.562 40.562 1 69.25 300 ASN B N 1
ATOM 5987 C CA . ASN B 1 300 ? -12.492 55.5 39.438 1 69.25 300 ASN B CA 1
ATOM 5988 C C . ASN B 1 300 ? -13.57 56.562 39.625 1 69.25 300 ASN B C 1
ATOM 5990 O O . ASN B 1 300 ? -14.492 56.375 40.438 1 69.25 300 ASN B O 1
ATOM 5994 N N . ALA B 1 301 ? -13.258 57.75 39 1 73.38 301 ALA B N 1
ATOM 5995 C CA . ALA B 1 301 ? -14.281 58.812 39 1 73.38 301 ALA B CA 1
ATOM 5996 C C . ALA B 1 301 ? -15.617 58.25 38.5 1 73.38 301 ALA B C 1
ATOM 5998 O O . ALA B 1 301 ? -16.688 58.75 38.906 1 73.38 301 ALA B O 1
ATOM 5999 N N . THR B 1 302 ? -15.508 57.188 37.781 1 78.94 302 THR B N 1
ATOM 6000 C CA . THR B 1 302 ? -16.672 56.5 37.25 1 78.94 302 THR B CA 1
ATOM 6001 C C . THR B 1 302 ? -16.953 55.219 38.062 1 78.94 302 THR B C 1
ATOM 6003 O O . THR B 1 302 ? -16.062 54.406 38.281 1 78.94 302 THR B O 1
ATOM 6006 N N . SER B 1 303 ? -18.219 55.094 38.625 1 83.19 303 SER B N 1
ATOM 6007 C CA . SER B 1 303 ? -18.562 53.906 39.438 1 83.19 303 SER B CA 1
ATOM 6008 C C . SER B 1 303 ? -18.984 52.75 38.562 1 83.19 303 SER B C 1
ATOM 6010 O O . SER B 1 303 ? -18.609 51.594 38.812 1 83.19 303 SER B O 1
ATOM 6012 N N . ARG B 1 304 ? -19.828 53.062 37.562 1 87.5 304 ARG B N 1
ATOM 6013 C CA . ARG B 1 304 ? -20.328 52.031 36.688 1 87.5 304 ARG B CA 1
ATOM 6014 C C . ARG B 1 304 ? -20.375 52.531 35.25 1 87.5 304 ARG B C 1
ATOM 6016 O O . ARG B 1 304 ? -20.688 53.719 35 1 87.5 304 ARG B O 1
ATOM 6023 N N . ARG B 1 305 ? -20.047 51.656 34.375 1 86.69 305 ARG B N 1
ATOM 6024 C CA . ARG B 1 305 ? -20.141 51.969 32.938 1 86.69 305 ARG B CA 1
ATOM 6025 C C . ARG B 1 305 ? -20.656 50.781 32.156 1 86.69 305 ARG B C 1
ATOM 6027 O O . ARG B 1 305 ? -20.203 49.656 32.344 1 86.69 305 ARG B O 1
ATOM 6034 N N . SER B 1 306 ? -21.703 51 31.359 1 88.38 306 SER B N 1
ATOM 6035 C CA . SER B 1 306 ? -22.219 49.969 30.469 1 88.38 306 SER B CA 1
ATOM 6036 C C . SER B 1 306 ? -22.125 50.406 29 1 88.38 306 SER B C 1
ATOM 6038 O O . SER B 1 306 ? -22.359 51.562 28.672 1 88.38 306 SER B O 1
ATOM 6040 N N . ASN B 1 307 ? -21.688 49.469 28.266 1 88.06 307 ASN B N 1
ATOM 6041 C CA . ASN B 1 307 ? -21.547 49.719 26.844 1 88.06 307 ASN B CA 1
ATOM 6042 C C . ASN B 1 307 ? -22.156 48.562 26.031 1 88.06 307 ASN B C 1
ATOM 6044 O O . ASN B 1 307 ? -21.969 47.406 26.344 1 88.06 307 ASN B O 1
ATOM 6048 N N . TRP B 1 308 ? -23.078 48.844 25.109 1 88.44 308 TRP B N 1
ATOM 6049 C CA . TRP B 1 308 ? -23.562 47.844 24.156 1 88.44 308 TRP B CA 1
ATOM 6050 C C . TRP B 1 308 ? -23.562 48.406 22.734 1 88.44 308 TRP B C 1
ATOM 6052 O O . TRP B 1 308 ? -23.797 49.594 22.531 1 88.44 308 TRP B O 1
ATOM 6062 N N . GLY B 1 309 ? -23.25 47.656 21.781 1 89.5 309 GLY B N 1
ATOM 6063 C CA . GLY B 1 309 ? -23.203 48.156 20.406 1 89.5 309 GLY B CA 1
ATOM 6064 C C . GLY B 1 309 ? -22.703 47.094 19.422 1 89.5 309 GLY B C 1
ATOM 6065 O O . GLY B 1 309 ? -22.562 45.938 19.766 1 89.5 309 GLY B O 1
ATOM 6066 N N . LEU B 1 310 ? -22.734 47.594 18.109 1 91.38 310 LEU B N 1
ATOM 6067 C CA . LEU B 1 310 ? -22.266 46.781 16.969 1 91.38 310 LEU B CA 1
ATOM 6068 C C . LEU B 1 310 ? -20.812 47.094 16.656 1 91.38 310 LEU B C 1
ATOM 6070 O O . LEU B 1 310 ? -20.375 48.25 16.766 1 91.38 310 LEU B O 1
ATOM 6074 N N . ASN B 1 311 ? -20.078 46.094 16.547 1 90.88 311 ASN B N 1
ATOM 6075 C CA . ASN B 1 311 ? -18.703 46.25 16.062 1 90.88 311 ASN B CA 1
ATOM 6076 C C . ASN B 1 311 ? -18.453 45.438 14.812 1 90.88 311 ASN B C 1
ATOM 6078 O O . ASN B 1 311 ? -19.078 44.406 14.609 1 90.88 311 ASN B O 1
ATOM 6082 N N . GLY B 1 312 ? -17.625 45.906 13.859 1 91.81 312 GLY B N 1
ATOM 6083 C CA . GLY B 1 312 ? -17.234 45.25 12.625 1 91.81 312 GLY B CA 1
ATOM 6084 C C . GLY B 1 312 ? -15.852 45.625 12.148 1 91.81 312 GLY B C 1
ATOM 6085 O O . GLY B 1 312 ? -15.367 46.719 12.461 1 91.81 312 GLY B O 1
ATOM 6086 N N . GLY B 1 313 ? -15.312 44.719 11.5 1 93.94 313 GLY B N 1
ATOM 6087 C CA . GLY B 1 313 ? -13.977 45 11.008 1 93.94 313 GLY B CA 1
ATOM 6088 C C . GLY B 1 313 ? -13.547 44.094 9.875 1 93.94 313 GLY B C 1
ATOM 6089 O O . GLY B 1 313 ? -14.109 43.031 9.688 1 93.94 313 GLY B O 1
ATOM 6090 N N . ILE B 1 314 ? -12.609 44.625 9.023 1 94.5 314 ILE B N 1
ATOM 6091 C CA . ILE B 1 314 ? -11.984 43.875 7.93 1 94.5 314 ILE B CA 1
ATOM 6092 C C . ILE B 1 314 ? -10.477 43.844 8.133 1 94.5 314 ILE B C 1
ATOM 6094 O O . ILE B 1 314 ? -9.867 44.844 8.531 1 94.5 314 ILE B O 1
ATOM 6098 N N . THR B 1 315 ? -9.984 42.656 8.016 1 95 315 THR B N 1
ATOM 6099 C CA . THR B 1 315 ? -8.547 42.5 8.164 1 95 315 THR B CA 1
ATOM 6100 C C . THR B 1 315 ? -7.938 41.906 6.898 1 95 315 THR B C 1
ATOM 6102 O O . THR B 1 315 ? -8.414 40.875 6.387 1 95 315 THR B O 1
ATOM 6105 N N . VAL B 1 316 ? -6.887 42.531 6.383 1 94.31 316 VAL B N 1
ATOM 6106 C CA . VAL B 1 316 ? -6.113 42.031 5.25 1 94.31 316 VAL B CA 1
ATOM 6107 C C . VAL B 1 316 ? -4.688 41.719 5.695 1 94.31 316 VAL B C 1
ATOM 6109 O O . VAL B 1 316 ? -4.07 42.531 6.414 1 94.31 316 VAL B O 1
ATOM 6112 N N . GLY B 1 317 ? -4.27 40.594 5.383 1 94.12 317 GLY B N 1
ATOM 6113 C CA . GLY B 1 317 ? -2.926 40.219 5.789 1 94.12 317 GLY B CA 1
ATOM 6114 C C . GLY B 1 317 ? -2.221 39.344 4.777 1 94.12 317 GLY B C 1
ATOM 6115 O O . GLY B 1 317 ? -2.863 38.75 3.898 1 94.12 317 GLY B O 1
ATOM 6116 N N . ILE B 1 318 ? -0.84 39.312 4.836 1 92.88 318 ILE B N 1
ATOM 6117 C CA . ILE B 1 318 ? -0.03 38.469 3.979 1 92.88 318 ILE B CA 1
ATOM 6118 C C . ILE B 1 318 ? 1.29 38.125 4.672 1 92.88 318 ILE B C 1
ATOM 6120 O O . ILE B 1 318 ? 1.866 38.969 5.355 1 92.88 318 ILE B O 1
ATOM 6124 N N . ASN B 1 319 ? 1.685 36.875 4.582 1 90.06 319 ASN B N 1
ATOM 6125 C CA . ASN B 1 319 ? 3.014 36.5 5.043 1 90.06 319 ASN B CA 1
ATOM 6126 C C . ASN B 1 319 ? 4.086 36.844 4.012 1 90.06 319 ASN B C 1
ATOM 6128 O O . ASN B 1 319 ? 4.133 36.25 2.936 1 90.06 319 ASN B O 1
ATOM 6132 N N . LEU B 1 320 ? 4.969 37.688 4.391 1 91.12 320 LEU B N 1
ATOM 6133 C CA . LEU B 1 320 ? 5.957 38.188 3.432 1 91.12 320 LEU B CA 1
ATOM 6134 C C . LEU B 1 320 ? 7.137 37.219 3.33 1 91.12 320 LEU B C 1
ATOM 6136 O O . LEU B 1 320 ? 7.664 37 2.24 1 91.12 320 LEU B O 1
ATOM 6140 N N . TRP B 1 321 ? 7.543 36.75 4.496 1 92.38 321 TRP B N 1
ATOM 6141 C CA . TRP B 1 321 ? 8.742 35.906 4.461 1 92.38 321 TRP B CA 1
ATOM 6142 C C . TRP B 1 321 ? 8.789 34.969 5.66 1 92.38 321 TRP B C 1
ATOM 6144 O O . TRP B 1 321 ? 8.602 35.406 6.801 1 92.38 321 TRP B O 1
ATOM 6154 N N . ASP B 1 322 ? 9.031 33.625 5.391 1 89.31 322 ASP B N 1
ATOM 6155 C CA . ASP B 1 322 ? 9.211 32.688 6.477 1 89.31 322 ASP B CA 1
ATOM 6156 C C . ASP B 1 322 ? 10.305 31.672 6.141 1 89.31 322 ASP B C 1
ATOM 6158 O O . ASP B 1 322 ? 10.594 30.766 6.938 1 89.31 322 ASP B O 1
ATOM 6162 N N . GLY B 1 323 ? 10.852 31.734 4.969 1 90.31 323 GLY B N 1
ATOM 6163 C CA . GLY B 1 323 ? 11.984 30.906 4.574 1 90.31 323 GLY B CA 1
ATOM 6164 C C . GLY B 1 323 ? 11.57 29.531 4.082 1 90.31 323 GLY B C 1
ATOM 6165 O O . GLY B 1 323 ? 12.414 28.75 3.643 1 90.31 323 GLY B O 1
ATOM 6166 N N . ASN B 1 324 ? 10.328 29.203 4.16 1 93.31 324 ASN B N 1
ATOM 6167 C CA . ASN B 1 324 ? 9.898 27.844 3.863 1 93.31 324 ASN B CA 1
ATOM 6168 C C . ASN B 1 324 ? 9.148 27.766 2.533 1 93.31 324 ASN B C 1
ATOM 6170 O O . ASN B 1 324 ? 8.922 26.672 2.006 1 93.31 324 ASN B O 1
ATOM 6174 N N . ARG B 1 325 ? 8.828 28.797 1.877 1 92.31 325 ARG B N 1
ATOM 6175 C CA . ARG B 1 325 ? 7.945 28.844 0.714 1 92.31 325 ARG B CA 1
ATOM 6176 C C . ARG B 1 325 ? 8.547 28.062 -0.455 1 92.31 325 ARG B C 1
ATOM 6178 O O . ARG B 1 325 ? 7.863 27.266 -1.091 1 92.31 325 ARG B O 1
ATOM 6185 N N . ARG B 1 326 ? 9.805 28.375 -0.637 1 92.62 326 ARG B N 1
ATOM 6186 C CA . ARG B 1 326 ? 10.453 27.719 -1.769 1 92.62 326 ARG B CA 1
ATOM 6187 C C . ARG B 1 326 ? 10.516 26.219 -1.566 1 92.62 326 ARG B C 1
ATOM 6189 O O . ARG B 1 326 ? 10.242 25.453 -2.492 1 92.62 326 ARG B O 1
ATOM 6196 N N . ARG B 1 327 ? 10.875 25.781 -0.449 1 95.12 327 ARG B N 1
ATOM 6197 C CA . ARG B 1 327 ? 10.961 24.359 -0.128 1 95.12 327 ARG B CA 1
ATOM 6198 C C . ARG B 1 327 ? 9.602 23.688 -0.282 1 95.12 327 ARG B C 1
ATOM 6200 O O . ARG B 1 327 ? 9.5 22.625 -0.884 1 95.12 327 ARG B O 1
ATOM 6207 N N . GLU B 1 328 ? 8.578 24.297 0.273 1 95.56 328 GLU B N 1
ATOM 6208 C CA . GLU B 1 328 ? 7.238 23.719 0.217 1 95.56 328 GLU B CA 1
ATOM 6209 C C . GLU B 1 328 ? 6.762 23.578 -1.225 1 95.56 328 GLU B C 1
ATOM 6211 O O . GLU B 1 328 ? 6.133 22.578 -1.581 1 95.56 328 GLU B O 1
ATOM 6216 N N . LYS B 1 329 ? 7.023 24.609 -2.041 1 96.12 329 LYS B N 1
ATOM 6217 C CA . LYS B 1 329 ? 6.656 24.562 -3.453 1 96.12 329 LYS B CA 1
ATOM 6218 C C . LYS B 1 329 ? 7.387 23.422 -4.164 1 96.12 329 LYS B C 1
ATOM 6220 O O . LYS B 1 329 ? 6.773 22.656 -4.906 1 96.12 329 LYS B O 1
ATOM 6225 N N . ARG B 1 330 ? 8.664 23.359 -3.889 1 96.5 330 ARG B N 1
ATOM 6226 C CA . ARG B 1 330 ? 9.461 22.312 -4.52 1 96.5 330 ARG B CA 1
ATOM 6227 C C . ARG B 1 330 ? 8.984 20.938 -4.094 1 96.5 330 ARG B C 1
ATOM 6229 O O . ARG B 1 330 ? 8.867 20.031 -4.926 1 96.5 330 ARG B O 1
ATOM 6236 N N . ASN B 1 331 ? 8.742 20.734 -2.799 1 97.12 331 ASN B N 1
ATOM 6237 C CA . ASN B 1 331 ? 8.25 19.453 -2.289 1 97.12 331 ASN B CA 1
ATOM 6238 C C . ASN B 1 331 ? 6.91 19.078 -2.912 1 97.12 331 ASN B C 1
ATOM 6240 O O . ASN B 1 331 ? 6.695 17.922 -3.283 1 97.12 331 ASN B O 1
ATOM 6244 N N . ALA B 1 332 ? 6.035 20.047 -3.02 1 97.19 332 ALA B N 1
ATOM 6245 C CA . ALA B 1 332 ? 4.727 19.781 -3.613 1 97.19 332 ALA B CA 1
ATOM 6246 C C . ALA B 1 332 ? 4.859 19.391 -5.086 1 97.19 332 ALA B C 1
ATOM 6248 O O . ALA B 1 332 ? 4.121 18.547 -5.578 1 97.19 332 ALA B O 1
ATOM 6249 N N . SER B 1 333 ? 5.762 20.062 -5.781 1 97.69 333 SER B N 1
ATOM 6250 C CA . SER B 1 333 ? 6.008 19.734 -7.18 1 97.69 333 SER B CA 1
ATOM 6251 C C . SER B 1 333 ? 6.531 18.297 -7.324 1 97.69 333 SER B C 1
ATOM 6253 O O . SER B 1 333 ? 6.137 17.578 -8.234 1 97.69 333 SER B O 1
ATOM 6255 N N . LEU B 1 334 ? 7.43 17.922 -6.457 1 97.81 334 LEU B N 1
ATOM 6256 C CA . LEU B 1 334 ? 7.957 16.562 -6.465 1 97.81 334 LEU B CA 1
ATOM 6257 C C . LEU B 1 334 ? 6.855 15.547 -6.184 1 97.81 334 LEU B C 1
ATOM 6259 O O . LEU B 1 334 ? 6.859 14.445 -6.734 1 97.81 334 LEU B O 1
ATOM 6263 N N . GLN B 1 335 ? 5.926 15.906 -5.375 1 97.75 335 GLN B N 1
ATOM 6264 C CA . GLN B 1 335 ? 4.82 15.008 -5.066 1 97.75 335 GLN B CA 1
ATOM 6265 C C . GLN B 1 335 ? 3.932 14.789 -6.289 1 97.75 335 GLN B C 1
ATOM 6267 O O . GLN B 1 335 ? 3.391 13.703 -6.484 1 97.75 335 GLN B O 1
ATOM 6272 N N . ILE B 1 336 ? 3.721 15.844 -7.09 1 97.94 336 ILE B N 1
ATOM 6273 C CA . ILE B 1 336 ? 2.994 15.695 -8.344 1 97.94 336 ILE B CA 1
ATOM 6274 C C . ILE B 1 336 ? 3.736 14.711 -9.25 1 97.94 336 ILE B C 1
ATOM 6276 O O . ILE B 1 336 ? 3.131 13.797 -9.812 1 97.94 336 ILE B O 1
ATOM 6280 N N . ARG B 1 337 ? 5.043 14.906 -9.336 1 97.75 337 ARG B N 1
ATOM 6281 C CA . ARG B 1 337 ? 5.848 14.023 -10.164 1 97.75 337 ARG B CA 1
ATOM 6282 C C . ARG B 1 337 ? 5.754 12.578 -9.672 1 97.75 337 ARG B C 1
ATOM 6284 O O . ARG B 1 337 ? 5.637 11.648 -10.477 1 97.75 337 ARG B O 1
ATOM 6291 N N . ASN B 1 338 ? 5.816 12.375 -8.367 1 97.75 338 ASN B N 1
ATOM 6292 C CA . ASN B 1 338 ? 5.688 11.039 -7.809 1 97.75 338 ASN B CA 1
ATOM 6293 C C . ASN B 1 338 ? 4.344 10.406 -8.164 1 97.75 338 ASN B C 1
ATOM 6295 O O . ASN B 1 338 ? 4.281 9.227 -8.508 1 97.75 338 ASN B O 1
ATOM 6299 N N . SER B 1 339 ? 3.303 11.211 -8.086 1 97.88 339 SER B N 1
ATOM 6300 C CA . SER B 1 339 ? 1.984 10.695 -8.438 1 97.88 339 SER B CA 1
ATOM 6301 C C . SER B 1 339 ? 1.918 10.297 -9.906 1 97.88 339 SER B C 1
ATOM 6303 O O . SER B 1 339 ? 1.296 9.297 -10.258 1 97.88 339 SER B O 1
ATOM 6305 N N . GLN B 1 340 ? 2.559 11.078 -10.742 1 97.88 340 GLN B N 1
ATOM 6306 C CA . GLN B 1 340 ? 2.609 10.758 -12.164 1 97.88 340 GLN B CA 1
ATOM 6307 C C . GLN B 1 340 ? 3.395 9.477 -12.414 1 97.88 340 GLN B C 1
ATOM 6309 O O . GLN B 1 340 ? 2.977 8.633 -13.211 1 97.88 340 GLN B O 1
ATOM 6314 N N . LEU B 1 341 ? 4.496 9.359 -11.734 1 97.5 341 LEU B N 1
ATOM 6315 C CA . LEU B 1 341 ? 5.301 8.148 -11.859 1 97.5 341 LEU B CA 1
ATOM 6316 C C . LEU B 1 341 ? 4.523 6.926 -11.383 1 97.5 341 LEU B C 1
ATOM 6318 O O . LEU B 1 341 ? 4.594 5.859 -12 1 97.5 341 LEU B O 1
ATOM 6322 N N . GLU B 1 342 ? 3.785 7.051 -10.344 1 97.62 342 GLU B N 1
ATOM 6323 C CA . GLU B 1 342 ? 2.961 5.957 -9.836 1 97.62 342 GLU B CA 1
ATOM 6324 C C . GLU B 1 342 ? 1.892 5.555 -10.844 1 97.62 342 GLU B C 1
ATOM 6326 O O . GLU B 1 342 ? 1.597 4.367 -11.008 1 97.62 342 GLU B O 1
ATOM 6331 N N . ARG B 1 343 ? 1.289 6.531 -11.492 1 97.75 343 ARG B N 1
ATOM 6332 C CA . ARG B 1 343 ? 0.301 6.262 -12.531 1 97.75 343 ARG B CA 1
ATOM 6333 C C . ARG B 1 343 ? 0.926 5.508 -13.695 1 97.75 343 ARG B C 1
ATOM 6335 O O . ARG B 1 343 ? 0.342 4.551 -14.211 1 97.75 343 ARG B O 1
ATOM 6342 N N . GLU B 1 344 ? 2.117 5.926 -14.102 1 96.94 344 GLU B N 1
ATOM 6343 C CA . GLU B 1 344 ? 2.818 5.25 -15.188 1 96.94 344 GLU B CA 1
ATOM 6344 C C . GLU B 1 344 ? 3.209 3.828 -14.797 1 96.94 344 GLU B C 1
ATOM 6346 O O . GLU B 1 344 ? 3.117 2.906 -15.609 1 96.94 344 GLU B O 1
ATOM 6351 N N . GLN B 1 345 ? 3.648 3.688 -13.594 1 96.69 345 GLN B N 1
ATOM 6352 C CA . GLN B 1 345 ? 3.977 2.361 -13.078 1 96.69 345 GLN B CA 1
ATOM 6353 C C . GLN B 1 345 ? 2.758 1.444 -13.102 1 96.69 345 GLN B C 1
ATOM 6355 O O . GLN B 1 345 ? 2.859 0.282 -13.5 1 96.69 345 GLN B O 1
ATOM 6360 N N . LEU B 1 346 ? 1.64 1.975 -12.688 1 97.31 346 LEU B N 1
ATOM 6361 C CA . LEU B 1 346 ? 0.398 1.208 -12.695 1 97.31 346 LEU B CA 1
ATOM 6362 C C . LEU B 1 346 ? 0.013 0.814 -14.117 1 97.31 346 LEU B C 1
ATOM 6364 O O . LEU B 1 346 ? -0.371 -0.331 -14.367 1 97.31 346 LEU B O 1
ATOM 6368 N N . GLU B 1 347 ? 0.105 1.752 -14.992 1 97.19 347 GLU B N 1
ATOM 6369 C CA . GLU B 1 347 ? -0.215 1.48 -16.391 1 97.19 347 GLU B CA 1
ATOM 6370 C C . GLU B 1 347 ? 0.663 0.365 -16.953 1 97.19 347 GLU B C 1
ATOM 6372 O O . GLU B 1 347 ? 0.166 -0.551 -17.609 1 97.19 347 GLU B O 1
ATOM 6377 N N . LEU B 1 348 ? 1.933 0.468 -16.703 1 96.38 348 LEU B N 1
ATOM 6378 C CA . LEU B 1 348 ? 2.857 -0.567 -17.141 1 96.38 348 LEU B CA 1
ATOM 6379 C C . LEU B 1 348 ? 2.512 -1.913 -16.516 1 96.38 348 LEU B C 1
ATOM 6381 O O . LEU B 1 348 ? 2.523 -2.941 -17.203 1 96.38 348 LEU B O 1
ATOM 6385 N N . GLY B 1 349 ? 2.213 -1.91 -15.203 1 96.69 349 GLY B N 1
ATOM 6386 C CA . GLY B 1 349 ? 1.809 -3.133 -14.531 1 96.69 349 GLY B CA 1
ATOM 6387 C C . GLY B 1 349 ? 0.555 -3.752 -15.117 1 96.69 349 GLY B C 1
ATOM 6388 O O . GLY B 1 349 ? 0.476 -4.973 -15.273 1 96.69 349 GLY B O 1
ATOM 6389 N N . LEU B 1 350 ? -0.391 -2.939 -15.461 1 97.12 350 LEU B N 1
ATOM 6390 C CA . LEU B 1 350 ? -1.622 -3.416 -16.078 1 97.12 350 LEU B CA 1
ATOM 6391 C C . LEU B 1 350 ? -1.345 -4.008 -17.453 1 97.12 350 LEU B C 1
ATOM 6393 O O . LEU B 1 350 ? -1.94 -5.02 -17.828 1 97.12 350 LEU B O 1
ATOM 6397 N N . LYS B 1 351 ? -0.476 -3.389 -18.156 1 96.06 351 LYS B N 1
ATOM 6398 C CA . LYS B 1 351 ? -0.108 -3.902 -19.469 1 96.06 351 LYS B CA 1
ATOM 6399 C C . LYS B 1 351 ? 0.56 -5.27 -19.359 1 96.06 351 LYS B C 1
ATOM 6401 O O . LYS B 1 351 ? 0.257 -6.18 -20.141 1 96.06 351 LYS B O 1
ATOM 6406 N N . ALA B 1 352 ? 1.449 -5.352 -18.438 1 96 352 ALA B N 1
ATOM 6407 C CA . ALA B 1 352 ? 2.113 -6.629 -18.188 1 96 352 ALA B CA 1
ATOM 6408 C C . ALA B 1 352 ? 1.104 -7.703 -17.797 1 96 352 ALA B C 1
ATOM 6410 O O . ALA B 1 352 ? 1.126 -8.812 -18.328 1 96 352 ALA B O 1
ATOM 6411 N N . ASP B 1 353 ? 0.219 -7.371 -16.906 1 96 353 ASP B N 1
ATOM 6412 C CA . ASP B 1 353 ? -0.797 -8.312 -16.438 1 96 353 ASP B CA 1
ATOM 6413 C C . ASP B 1 353 ? -1.706 -8.75 -17.594 1 96 353 ASP B C 1
ATOM 6415 O O . ASP B 1 353 ? -1.988 -9.938 -17.75 1 96 353 ASP B O 1
ATOM 6419 N N . LEU B 1 354 ? -2.139 -7.789 -18.375 1 96.75 354 LEU B N 1
ATOM 6420 C CA . LEU B 1 354 ? -3.014 -8.094 -19.5 1 96.75 354 LEU B CA 1
ATOM 6421 C C . LEU B 1 354 ? -2.311 -9 -20.5 1 96.75 354 LEU B C 1
ATOM 6423 O O . LEU B 1 354 ? -2.904 -9.953 -21 1 96.75 354 LEU B O 1
ATOM 6427 N N . SER B 1 355 ? -1.05 -8.695 -20.75 1 94.75 355 SER B N 1
ATOM 6428 C CA . SER B 1 355 ? -0.286 -9.5 -21.703 1 94.75 355 SER B CA 1
ATOM 6429 C C . SER B 1 355 ? -0.107 -10.93 -21.203 1 94.75 355 SER B C 1
ATOM 6431 O O . SER B 1 355 ? -0.262 -11.883 -21.969 1 94.75 355 SER B O 1
ATOM 6433 N N . ASN B 1 356 ? 0.163 -11.062 -19.922 1 94.88 356 ASN B N 1
ATOM 6434 C CA . ASN B 1 356 ? 0.302 -12.391 -19.344 1 94.88 356 ASN B CA 1
ATOM 6435 C C . ASN B 1 356 ? -1.011 -13.164 -19.391 1 94.88 356 ASN B C 1
ATOM 6437 O O . ASN B 1 356 ? -1.031 -14.328 -19.812 1 94.88 356 ASN B O 1
ATOM 6441 N N . LEU B 1 357 ? -2.012 -12.5 -19.016 1 95.5 357 LEU B N 1
ATOM 6442 C CA . LEU B 1 357 ? -3.322 -13.141 -19.016 1 95.5 357 LEU B CA 1
ATOM 6443 C C . LEU B 1 357 ? -3.75 -13.508 -20.438 1 95.5 357 LEU B C 1
ATOM 6445 O O . LEU B 1 357 ? -4.344 -14.57 -20.641 1 95.5 357 LEU B O 1
ATOM 6449 N N . TRP B 1 358 ? -3.445 -12.672 -21.375 1 94.19 358 TRP B N 1
ATOM 6450 C CA . TRP B 1 358 ? -3.795 -12.922 -22.781 1 94.19 358 TRP B CA 1
ATOM 6451 C C . TRP B 1 358 ? -3.055 -14.141 -23.312 1 94.19 358 TRP B C 1
ATOM 6453 O O . TRP B 1 358 ? -3.652 -15 -23.969 1 94.19 358 TRP B O 1
ATOM 6463 N N . GLN B 1 359 ? -1.778 -14.203 -23 1 92.25 359 GLN B N 1
ATOM 6464 C CA . GLN B 1 359 ? -0.998 -15.352 -23.438 1 92.25 359 GLN B CA 1
ATOM 6465 C C . GLN B 1 359 ? -1.52 -16.641 -22.812 1 92.25 359 GLN B C 1
ATOM 6467 O O . GLN B 1 359 ? -1.611 -17.672 -23.469 1 92.25 359 GLN B O 1
ATOM 6472 N N . ALA B 1 360 ? -1.836 -16.547 -21.516 1 92.94 360 ALA B N 1
ATOM 6473 C CA . ALA B 1 360 ? -2.41 -17.703 -20.844 1 92.94 360 ALA B CA 1
ATOM 6474 C C . ALA B 1 360 ? -3.75 -18.094 -21.469 1 92.94 360 ALA B C 1
ATOM 6476 O O . ALA B 1 360 ? -4.023 -19.281 -21.672 1 92.94 360 ALA B O 1
ATOM 6477 N N . TYR B 1 361 ? -4.562 -17.141 -21.797 1 94.31 361 TYR B N 1
ATOM 6478 C CA . TYR B 1 361 ? -5.863 -17.344 -22.422 1 94.31 361 TYR B CA 1
ATOM 6479 C C . TYR B 1 361 ? -5.719 -18.062 -23.766 1 94.31 361 TYR B C 1
ATOM 6481 O O . TYR B 1 361 ? -6.379 -19.078 -24 1 94.31 361 TYR B O 1
ATOM 6489 N N . ARG B 1 362 ? -4.844 -17.594 -24.562 1 92.19 362 ARG B N 1
ATOM 6490 C CA . ARG B 1 362 ? -4.617 -18.188 -25.891 1 92.19 362 ARG B CA 1
ATOM 6491 C C . ARG B 1 362 ? -4.066 -19.609 -25.766 1 92.19 362 ARG B C 1
ATOM 6493 O O . ARG B 1 362 ? -4.5 -20.516 -26.469 1 92.19 362 ARG B O 1
ATOM 6500 N N . ASN B 1 363 ? -3.146 -19.719 -24.812 1 91.62 363 ASN B N 1
ATOM 6501 C CA . ASN B 1 363 ? -2.568 -21.047 -24.594 1 91.62 363 ASN B CA 1
ATOM 6502 C C . ASN B 1 363 ? -3.607 -22.031 -24.078 1 91.62 363 ASN B C 1
ATOM 6504 O O . ASN B 1 363 ? -3.629 -23.203 -24.5 1 91.62 363 ASN B O 1
ATOM 6508 N N . ASN B 1 364 ? -4.43 -21.594 -23.172 1 92.38 364 ASN B N 1
ATOM 6509 C CA . ASN B 1 364 ? -5.469 -22.453 -22.625 1 92.38 364 ASN B CA 1
ATOM 6510 C C . ASN B 1 364 ? -6.469 -22.875 -23.703 1 92.38 364 ASN B C 1
ATOM 6512 O O . ASN B 1 364 ? -6.965 -24 -23.688 1 92.38 364 ASN B O 1
ATOM 6516 N N . LEU B 1 365 ? -6.805 -22.016 -24.641 1 92 365 LEU B N 1
ATOM 6517 C CA . LEU B 1 365 ? -7.707 -22.359 -25.734 1 92 365 LEU B CA 1
ATOM 6518 C C . LEU B 1 365 ? -7.098 -23.422 -26.625 1 92 365 LEU B C 1
ATOM 6520 O O . LEU B 1 365 ? -7.789 -24.359 -27.047 1 92 365 LEU B O 1
ATOM 6524 N N . ARG B 1 366 ? -5.793 -23.266 -26.891 1 89.75 366 ARG B N 1
ATOM 6525 C CA . ARG B 1 366 ? -5.105 -24.281 -27.688 1 89.75 366 ARG B CA 1
ATOM 6526 C C . ARG B 1 366 ? -5.062 -25.609 -26.969 1 89.75 366 ARG B C 1
ATOM 6528 O O . ARG B 1 366 ? -5.273 -26.672 -27.578 1 89.75 366 ARG B O 1
ATOM 6535 N N . LEU B 1 367 ? -4.793 -25.5 -25.625 1 89.31 367 LEU B N 1
ATOM 6536 C CA . LEU B 1 367 ? -4.75 -26.703 -24.812 1 89.31 367 LEU B CA 1
ATOM 6537 C C . LEU B 1 367 ? -6.113 -27.375 -24.766 1 89.31 367 LEU B C 1
ATOM 6539 O O . LEU B 1 367 ? -6.199 -28.609 -24.781 1 89.31 367 LEU B O 1
ATOM 6543 N N . LEU B 1 368 ? -7.18 -26.609 -24.703 1 89.5 368 LEU B N 1
ATOM 6544 C CA . LEU B 1 368 ? -8.539 -27.141 -24.672 1 89.5 368 LEU B CA 1
ATOM 6545 C C . LEU B 1 368 ? -8.82 -27.953 -25.938 1 89.5 368 LEU B C 1
ATOM 6547 O O . LEU B 1 368 ? -9.414 -29.047 -25.859 1 89.5 368 LEU B O 1
ATOM 6551 N N . ASN B 1 369 ? -8.367 -27.531 -27.047 1 87.38 369 ASN B N 1
ATOM 6552 C CA . ASN B 1 369 ? -8.555 -28.25 -28.297 1 87.38 369 ASN B CA 1
ATOM 6553 C C . ASN B 1 369 ? -7.789 -29.578 -28.297 1 87.38 369 ASN B C 1
ATOM 6555 O O . ASN B 1 369 ? -8.312 -30.594 -28.734 1 87.38 369 ASN B O 1
ATOM 6559 N N . LEU B 1 370 ? -6.578 -29.469 -27.766 1 86.12 370 LEU B N 1
ATOM 6560 C CA . LEU B 1 370 ? -5.773 -30.672 -27.672 1 86.12 370 LEU B CA 1
ATOM 6561 C C . LEU B 1 370 ? -6.406 -31.688 -26.719 1 86.12 370 LEU B C 1
ATOM 6563 O O . LEU B 1 370 ? -6.441 -32.875 -27.016 1 86.12 370 LEU B O 1
ATOM 6567 N N . GLU B 1 371 ? -6.949 -31.234 -25.594 1 88.06 371 GLU B N 1
ATOM 6568 C CA . GLU B 1 371 ? -7.535 -32.094 -24.594 1 88.06 371 GLU B CA 1
ATOM 6569 C C . GLU B 1 371 ? -8.852 -32.719 -25.078 1 88.06 371 GLU B C 1
ATOM 6571 O O . GLU B 1 371 ? -9.195 -33.844 -24.719 1 88.06 371 GLU B O 1
ATOM 6576 N N . ARG B 1 372 ? -9.555 -32.031 -25.859 1 87.44 372 ARG B N 1
ATOM 6577 C CA . ARG B 1 372 ? -10.773 -32.594 -26.438 1 87.44 372 ARG B CA 1
ATOM 6578 C C . ARG B 1 372 ? -10.469 -33.781 -27.328 1 87.44 372 ARG B C 1
ATOM 6580 O O . ARG B 1 372 ? -11.18 -34.812 -27.281 1 87.44 372 ARG B O 1
ATOM 6587 N N . GLN B 1 373 ? -9.391 -33.688 -28.062 1 84 373 GLN B N 1
ATOM 6588 C CA . GLN B 1 373 ? -8.969 -34.812 -28.891 1 84 373 GLN B CA 1
ATOM 6589 C C . GLN B 1 373 ? -8.523 -36 -28.031 1 84 373 GLN B C 1
ATOM 6591 O O . GLN B 1 373 ? -8.844 -37.125 -28.328 1 84 373 GLN B O 1
ATOM 6596 N N . ASN B 1 374 ? -7.883 -35.656 -26.953 1 83.69 374 ASN B N 1
ATOM 6597 C CA . ASN B 1 374 ? -7.43 -36.688 -26.031 1 83.69 374 ASN B CA 1
ATOM 6598 C C . ASN B 1 374 ? -8.602 -37.375 -25.359 1 83.69 374 ASN B C 1
ATOM 6600 O O . ASN B 1 374 ? -8.547 -38.594 -25.094 1 83.69 374 ASN B O 1
ATOM 6604 N N . LEU B 1 375 ? -9.602 -36.625 -25.047 1 87 375 LEU B N 1
ATOM 6605 C CA . LEU B 1 375 ? -10.766 -37.188 -24.375 1 87 375 LEU B CA 1
ATOM 6606 C C . LEU B 1 375 ? -11.484 -38.188 -25.281 1 87 375 LEU B C 1
ATOM 6608 O O . LEU B 1 375 ? -11.906 -39.25 -24.828 1 87 375 LEU B O 1
ATOM 6612 N N . VAL B 1 376 ? -11.594 -37.906 -26.547 1 85.81 376 VAL B N 1
ATOM 6613 C CA . VAL B 1 376 ? -12.25 -38.781 -27.5 1 85.81 376 VAL B CA 1
ATOM 6614 C C . VAL B 1 376 ? -11.477 -40.094 -27.594 1 85.81 376 VAL B C 1
ATOM 6616 O O . VAL B 1 376 ? -12.055 -41.188 -27.547 1 85.81 376 VAL B O 1
ATOM 6619 N N . ALA B 1 377 ? -10.203 -39.938 -27.641 1 79.69 377 ALA B N 1
ATOM 6620 C CA . ALA B 1 377 ? -9.352 -41.125 -27.719 1 79.69 377 ALA B CA 1
ATOM 6621 C C . ALA B 1 377 ? -9.453 -41.938 -26.438 1 79.69 377 ALA B C 1
ATOM 6623 O O . ALA B 1 377 ? -9.531 -43.188 -26.5 1 79.69 377 ALA B O 1
ATOM 6624 N N . ALA B 1 378 ? -9.445 -41.25 -25.281 1 84.38 378 ALA B N 1
ATOM 6625 C CA . ALA B 1 378 ? -9.516 -41.969 -24 1 84.38 378 ALA B CA 1
ATOM 6626 C C . ALA B 1 378 ? -10.867 -42.656 -23.828 1 84.38 378 ALA B C 1
ATOM 6628 O O . ALA B 1 378 ? -10.93 -43.781 -23.281 1 84.38 378 ALA B O 1
ATOM 6629 N N . ARG B 1 379 ? -11.938 -42.094 -24.297 1 86.69 379 ARG B N 1
ATOM 6630 C CA . ARG B 1 379 ? -13.266 -42.688 -24.219 1 86.69 379 ARG B CA 1
ATOM 6631 C C . ARG B 1 379 ? -13.352 -43.969 -25.078 1 86.69 379 ARG B C 1
ATOM 6633 O O . ARG B 1 379 ? -13.891 -44.969 -24.641 1 86.69 379 ARG B O 1
ATOM 6640 N N . GLU B 1 380 ? -12.805 -43.875 -26.25 1 84.31 380 GLU B N 1
ATOM 6641 C CA . GLU B 1 380 ? -12.789 -45.031 -27.125 1 84.31 380 GLU B CA 1
ATOM 6642 C C . GLU B 1 380 ? -11.961 -46.188 -26.531 1 84.31 380 GLU B C 1
ATOM 6644 O O . GLU B 1 380 ? -12.375 -47.344 -26.578 1 84.31 380 GLU B O 1
ATOM 6649 N N . ASN B 1 381 ? -10.906 -45.781 -25.984 1 80.25 381 ASN B N 1
ATOM 6650 C CA . ASN B 1 381 ? -10.047 -46.812 -25.375 1 80.25 381 ASN B CA 1
ATOM 6651 C C . ASN B 1 381 ? -10.734 -47.469 -24.188 1 80.25 381 ASN B C 1
ATOM 6653 O O . ASN B 1 381 ? -10.609 -48.688 -24 1 80.25 381 ASN B O 1
ATOM 6657 N N . HIS B 1 382 ? -11.406 -46.688 -23.453 1 86.19 382 HIS B N 1
ATOM 6658 C CA . HIS B 1 382 ? -12.102 -47.25 -22.297 1 86.19 382 HIS B CA 1
ATOM 6659 C C . HIS B 1 382 ? -13.242 -48.156 -22.719 1 86.19 382 HIS B C 1
ATOM 6661 O O . HIS B 1 382 ? -13.461 -49.188 -22.094 1 86.19 382 HIS B O 1
ATOM 6667 N N . GLU B 1 383 ? -13.914 -47.875 -23.75 1 86.5 383 GLU B N 1
ATOM 6668 C CA . GLU B 1 383 ? -15.016 -48.688 -24.25 1 86.5 383 GLU B CA 1
ATOM 6669 C C . GLU B 1 383 ? -14.516 -50.031 -24.781 1 86.5 383 GLU B C 1
ATOM 6671 O O . GLU B 1 383 ? -15.102 -51.062 -24.5 1 86.5 383 GLU B O 1
ATOM 6676 N N . ILE B 1 384 ? -13.43 -49.969 -25.453 1 82.88 384 ILE B N 1
ATOM 6677 C CA . ILE B 1 384 ? -12.836 -51.188 -25.984 1 82.88 384 ILE B CA 1
ATOM 6678 C C . ILE B 1 384 ? -12.336 -52.062 -24.844 1 82.88 384 ILE B C 1
ATOM 6680 O O . ILE B 1 384 ? -12.578 -53.281 -24.828 1 82.88 384 ILE B O 1
ATOM 6684 N N . ALA B 1 385 ? -11.703 -51.406 -23.875 1 82.81 385 ALA B N 1
ATOM 6685 C CA . ALA B 1 385 ? -11.188 -52.125 -22.719 1 82.81 385 ALA B CA 1
ATOM 6686 C C . ALA B 1 385 ? -12.32 -52.781 -21.922 1 82.81 385 ALA B C 1
ATOM 6688 O O . ALA B 1 385 ? -12.195 -53.906 -21.469 1 82.81 385 ALA B O 1
ATOM 6689 N N . LYS B 1 386 ? -13.359 -52.094 -21.797 1 84.5 386 LYS B N 1
ATOM 6690 C CA . LYS B 1 386 ? -14.516 -52.594 -21.062 1 84.5 386 LYS B CA 1
ATOM 6691 C C . LYS B 1 386 ? -15.109 -53.812 -21.75 1 84.5 386 LYS B C 1
ATOM 6693 O O . LYS B 1 386 ? -15.398 -54.812 -21.094 1 84.5 386 LYS B O 1
ATOM 6698 N N . GLU B 1 387 ? -15.234 -53.781 -23.016 1 85.25 387 GLU B N 1
ATOM 6699 C CA . GLU B 1 387 ? -15.797 -54.906 -23.781 1 85.25 387 GLU B CA 1
ATOM 6700 C C . GLU B 1 387 ? -14.883 -56.125 -23.719 1 85.25 387 GLU B C 1
ATOM 6702 O O . GLU B 1 387 ? -15.352 -57.25 -23.5 1 85.25 387 GLU B O 1
ATOM 6707 N N . ARG B 1 388 ? -13.648 -55.906 -23.828 1 84.56 388 ARG B N 1
ATOM 6708 C CA . ARG B 1 388 ? -12.688 -57 -23.797 1 84.56 388 ARG B CA 1
ATOM 6709 C C . ARG B 1 388 ? -12.609 -57.625 -22.406 1 84.56 388 ARG B C 1
ATOM 6711 O O . ARG B 1 388 ? -12.391 -58.844 -22.281 1 84.56 388 ARG B O 1
ATOM 6718 N N . TYR B 1 389 ? -12.711 -56.812 -21.453 1 83.69 389 TYR B N 1
ATOM 6719 C CA . TYR B 1 389 ? -12.68 -57.281 -20.078 1 83.69 389 TYR B CA 1
ATOM 6720 C C . TYR B 1 389 ? -13.891 -58.156 -19.781 1 83.69 389 TYR B C 1
ATOM 6722 O O . TYR B 1 389 ? -13.766 -59.219 -19.156 1 83.69 389 TYR B O 1
ATOM 6730 N N . LEU B 1 390 ? -15.008 -57.812 -20.281 1 81.31 390 LEU B N 1
ATOM 6731 C CA . LEU B 1 390 ? -16.234 -58.562 -20.062 1 81.31 390 LEU B CA 1
ATOM 6732 C C . LEU B 1 390 ? -16.203 -59.875 -20.797 1 81.31 390 LEU B C 1
ATOM 6734 O O . LEU B 1 390 ? -16.781 -60.875 -20.328 1 81.31 390 LEU B O 1
ATOM 6738 N N . LEU B 1 391 ? -15.359 -59.844 -21.875 1 80.31 391 LEU B N 1
ATOM 6739 C CA . LEU B 1 391 ? -15.203 -61.062 -22.641 1 80.31 391 LEU B CA 1
ATOM 6740 C C . LEU B 1 391 ? -14.133 -61.969 -22.031 1 80.31 391 LEU B C 1
ATOM 6742 O O . LEU B 1 391 ? -14 -63.125 -22.422 1 80.31 391 LEU B O 1
ATOM 6746 N N . GLY B 1 392 ? -13.359 -61.438 -20.984 1 77.69 392 GLY B N 1
ATOM 6747 C CA . GLY B 1 392 ? -12.344 -62.219 -20.281 1 77.69 392 GLY B CA 1
ATOM 6748 C C . GLY B 1 392 ? -10.977 -62.125 -20.938 1 77.69 392 GLY B C 1
ATOM 6749 O O . GLY B 1 392 ? -10.047 -62.812 -20.531 1 77.69 392 GLY B O 1
ATOM 6750 N N . ASP B 1 393 ? -10.781 -61.281 -21.906 1 79.62 393 ASP B N 1
ATOM 6751 C CA . ASP B 1 393 ? -9.555 -61.188 -22.688 1 79.62 393 ASP B CA 1
ATOM 6752 C C . ASP B 1 393 ? -8.617 -60.125 -22.141 1 79.62 393 ASP B C 1
ATOM 6754 O O . ASP B 1 393 ? -7.492 -59.969 -22.641 1 79.62 393 ASP B O 1
ATOM 6758 N N . LEU B 1 394 ? -9.18 -59.375 -21.172 1 79.25 394 LEU B N 1
ATOM 6759 C CA . LEU B 1 394 ? -8.367 -58.25 -20.656 1 79.25 394 LEU B CA 1
ATOM 6760 C C . LEU B 1 394 ? -8.172 -58.375 -19.156 1 79.25 394 LEU B C 1
ATOM 6762 O O . LEU B 1 394 ? -9.109 -58.719 -18.422 1 79.25 394 LEU B O 1
ATOM 6766 N N . SER B 1 395 ? -6.906 -58.156 -18.812 1 79.75 395 SER B N 1
ATOM 6767 C CA . SER B 1 395 ? -6.609 -58.219 -17.391 1 79.75 395 SER B CA 1
ATOM 6768 C C . SER B 1 395 ? -7.227 -57.062 -16.641 1 79.75 395 SER B C 1
ATOM 6770 O O . SER B 1 395 ? -7.516 -56 -17.234 1 79.75 395 SER B O 1
ATOM 6772 N N . GLY B 1 396 ? -7.473 -57.25 -15.375 1 76.88 396 GLY B N 1
ATOM 6773 C CA . GLY B 1 396 ? -8.016 -56.219 -14.508 1 76.88 396 GLY B CA 1
ATOM 6774 C C . GLY B 1 396 ? -7.129 -55 -14.414 1 76.88 396 GLY B C 1
ATOM 6775 O O . GLY B 1 396 ? -7.625 -53.875 -14.336 1 76.88 396 GLY B O 1
ATOM 6776 N N . ILE B 1 397 ? -5.902 -55.188 -14.531 1 78.94 397 ILE B N 1
ATOM 6777 C CA . ILE B 1 397 ? -4.938 -54.094 -14.422 1 78.94 397 ILE B CA 1
ATOM 6778 C C . ILE B 1 397 ? -5.035 -53.188 -15.656 1 78.94 397 ILE B C 1
ATOM 6780 O O . ILE B 1 397 ? -4.988 -51.969 -15.539 1 78.94 397 ILE B O 1
ATOM 6784 N N . GLU B 1 398 ? -5.258 -53.875 -16.812 1 80.88 398 GLU B N 1
ATOM 6785 C CA . GLU B 1 398 ? -5.379 -53.094 -18.047 1 80.88 398 GLU B CA 1
ATOM 6786 C C . GLU B 1 398 ? -6.688 -52.312 -18.078 1 80.88 398 GLU B C 1
ATOM 6788 O O . GLU B 1 398 ? -6.719 -51.188 -18.547 1 80.88 398 GLU B O 1
ATOM 6793 N N . MET B 1 399 ? -7.66 -52.969 -17.578 1 82.81 399 MET B N 1
ATOM 6794 C CA . MET B 1 399 ? -8.953 -52.281 -17.516 1 82.81 399 MET B CA 1
ATOM 6795 C C . MET B 1 399 ? -8.883 -51.062 -16.578 1 82.81 399 MET B C 1
ATOM 6797 O O . MET B 1 399 ? -9.414 -50 -16.891 1 82.81 399 MET B O 1
ATOM 6801 N N . ARG B 1 400 ? -8.203 -51.188 -15.531 1 85 400 ARG B N 1
ATOM 6802 C CA . ARG B 1 400 ? -8.055 -50.094 -14.578 1 85 400 ARG B CA 1
ATOM 6803 C C . ARG B 1 400 ? -7.266 -48.938 -15.188 1 85 400 ARG B C 1
ATOM 6805 O O . ARG B 1 400 ? -7.598 -47.781 -14.969 1 85 400 ARG B O 1
ATOM 6812 N N . GLU B 1 401 ? -6.277 -49.25 -15.891 1 82.88 401 GLU B N 1
ATOM 6813 C CA . GLU B 1 401 ? -5.457 -48.219 -16.531 1 82.88 401 GLU B CA 1
ATOM 6814 C C . GLU B 1 401 ? -6.273 -47.406 -17.547 1 82.88 401 GLU B C 1
ATOM 6816 O O . GLU B 1 401 ? -6.117 -46.188 -17.641 1 82.88 401 GLU B O 1
ATOM 6821 N N . ALA B 1 402 ? -7.105 -48.125 -18.266 1 82.5 402 ALA B N 1
ATOM 6822 C CA . ALA B 1 402 ? -7.977 -47.438 -19.203 1 82.5 402 ALA B CA 1
ATOM 6823 C C . ALA B 1 402 ? -8.977 -46.531 -18.484 1 82.5 402 ALA B C 1
ATOM 6825 O O . ALA B 1 402 ? -9.266 -45.438 -18.938 1 82.5 402 ALA B O 1
ATOM 6826 N N . GLN B 1 403 ? -9.453 -47.031 -17.438 1 86.12 403 GLN B N 1
ATOM 6827 C CA . GLN B 1 403 ? -10.383 -46.25 -16.641 1 86.12 403 GLN B CA 1
ATOM 6828 C C . GLN B 1 403 ? -9.711 -45 -16.078 1 86.12 403 GLN B C 1
ATOM 6830 O O . GLN B 1 403 ? -10.281 -43.906 -16.109 1 86.12 403 GLN B O 1
ATOM 6835 N N . LYS B 1 404 ? -8.539 -45.156 -15.523 1 86.62 404 LYS B N 1
ATOM 6836 C CA . LYS B 1 404 ? -7.789 -44.031 -14.961 1 86.62 404 LYS B CA 1
ATOM 6837 C C . LYS B 1 404 ? -7.465 -43 -16.031 1 86.62 404 LYS B C 1
ATOM 6839 O O . LYS B 1 404 ? -7.535 -41.781 -15.781 1 86.62 404 LYS B O 1
ATOM 6844 N N . SER B 1 405 ? -7.125 -43.469 -17.172 1 82.81 405 SER B N 1
ATOM 6845 C CA . SER B 1 405 ? -6.809 -42.594 -18.281 1 82.81 405 SER B CA 1
ATOM 6846 C C . SER B 1 405 ? -8.016 -41.75 -18.672 1 82.81 405 SER B C 1
ATOM 6848 O O . SER B 1 405 ? -7.879 -40.562 -18.969 1 82.81 405 SER B O 1
ATOM 6850 N N . LEU B 1 406 ? -9.141 -42.375 -18.734 1 86 406 LEU B N 1
ATOM 6851 C CA . LEU B 1 406 ? -10.359 -41.656 -19.047 1 86 406 LEU B CA 1
ATOM 6852 C C . LEU B 1 406 ? -10.656 -40.594 -17.984 1 86 406 LEU B C 1
ATOM 6854 O O . LEU B 1 406 ? -10.945 -39.438 -18.297 1 86 406 LEU B O 1
ATOM 6858 N N . LEU B 1 407 ? -10.516 -40.969 -16.766 1 88.81 407 LEU B N 1
ATOM 6859 C CA . LEU B 1 407 ? -10.773 -40.031 -15.664 1 88.81 407 LEU B CA 1
ATOM 6860 C C . LEU B 1 407 ? -9.797 -38.875 -15.695 1 88.81 407 LEU B C 1
ATOM 6862 O O . LEU B 1 407 ? -10.188 -37.719 -15.453 1 88.81 407 LEU B O 1
ATOM 6866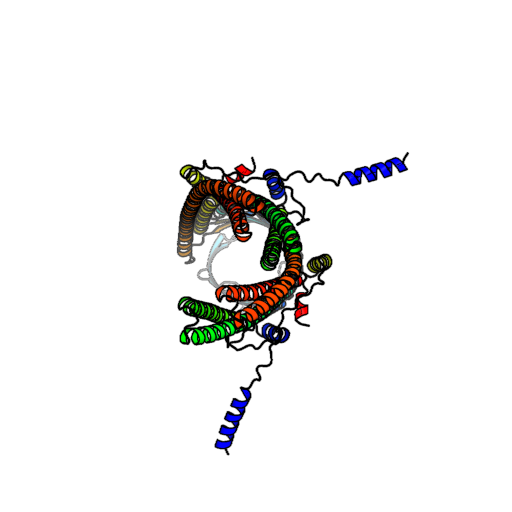 N N . ASP B 1 408 ? -8.547 -39.125 -15.93 1 88.62 408 ASP B N 1
ATOM 6867 C CA . ASP B 1 408 ? -7.523 -38.094 -16.031 1 88.62 408 ASP B CA 1
ATOM 6868 C C . ASP B 1 408 ? -7.824 -37.125 -17.172 1 88.62 408 ASP B C 1
ATOM 6870 O O . ASP B 1 408 ? -7.633 -35.906 -17.031 1 88.62 408 ASP B O 1
ATOM 6874 N N . ALA B 1 409 ? -8.211 -37.656 -18.266 1 86.75 409 ALA B N 1
ATOM 6875 C CA . ALA B 1 409 ? -8.555 -36.844 -19.422 1 86.75 409 ALA B CA 1
ATOM 6876 C C . ALA B 1 409 ? -9.727 -35.906 -19.094 1 86.75 409 ALA B C 1
ATOM 6878 O O . ALA B 1 409 ? -9.719 -34.75 -19.469 1 86.75 409 ALA B O 1
ATOM 6879 N N . GLU B 1 410 ? -10.672 -36.5 -18.422 1 89.69 410 GLU B N 1
ATOM 6880 C CA . GLU B 1 410 ? -11.812 -35.688 -18.016 1 89.69 410 GLU B CA 1
ATOM 6881 C C . GLU B 1 410 ? -11.398 -34.562 -17.062 1 89.69 410 GLU B C 1
ATOM 6883 O O . GLU B 1 410 ? -11.906 -33.438 -17.141 1 89.69 410 GLU B O 1
ATOM 6888 N N . GLU B 1 411 ? -10.531 -34.812 -16.188 1 90.62 411 GLU B N 1
ATOM 6889 C CA . GLU B 1 411 ? -10.047 -33.844 -15.234 1 90.62 411 GLU B CA 1
ATOM 6890 C C . GLU B 1 411 ? -9.258 -32.719 -15.93 1 90.62 411 GLU B C 1
ATOM 6892 O O . GLU B 1 411 ? -9.391 -31.547 -15.586 1 90.62 411 GLU B O 1
ATOM 6897 N N . ARG B 1 412 ? -8.461 -33.094 -16.875 1 88.31 412 ARG B N 1
ATOM 6898 C CA . ARG B 1 412 ? -7.621 -32.125 -17.578 1 88.31 412 ARG B CA 1
ATOM 6899 C C . ARG B 1 412 ? -8.469 -31.156 -18.391 1 88.31 412 ARG B C 1
ATOM 6901 O O . ARG B 1 412 ? -8.188 -29.953 -18.422 1 88.31 412 ARG B O 1
ATOM 6908 N N . ILE B 1 413 ? -9.453 -31.703 -19.031 1 88.88 413 ILE B N 1
ATOM 6909 C CA . ILE B 1 413 ? -10.312 -30.844 -19.828 1 88.88 413 ILE B CA 1
ATOM 6910 C C . ILE B 1 413 ? -11.07 -29.875 -18.906 1 88.88 413 ILE B C 1
ATOM 6912 O O . ILE B 1 413 ? -11.219 -28.703 -19.219 1 88.88 413 ILE B O 1
ATOM 6916 N N . LEU B 1 414 ? -11.57 -30.406 -17.828 1 91.31 414 LEU B N 1
ATOM 6917 C CA . LEU B 1 414 ? -12.297 -29.578 -16.859 1 91.31 414 LEU B CA 1
ATOM 6918 C C . LEU B 1 414 ? -11.406 -28.469 -16.312 1 91.31 414 LEU B C 1
ATOM 6920 O O . LEU B 1 414 ? -11.836 -27.328 -16.219 1 91.31 414 LEU B O 1
ATOM 6924 N N . SER B 1 415 ? -10.188 -28.797 -15.969 1 91.69 415 SER B N 1
ATOM 6925 C CA . SER B 1 415 ? -9.227 -27.812 -15.469 1 91.69 415 SER B CA 1
ATOM 6926 C C . SER B 1 415 ? -8.914 -26.75 -16.516 1 91.69 415 SER B C 1
ATOM 6928 O O . SER B 1 415 ? -8.797 -25.562 -16.203 1 91.69 415 SER B O 1
ATOM 6930 N N . ALA B 1 416 ? -8.773 -27.172 -17.719 1 90 416 ALA B N 1
ATOM 6931 C CA . ALA B 1 416 ? -8.492 -26.25 -18.812 1 90 416 ALA B CA 1
ATOM 6932 C C . ALA B 1 416 ? -9.664 -25.297 -19.047 1 90 416 ALA B C 1
ATOM 6934 O O . ALA B 1 416 ? -9.461 -24.094 -19.281 1 90 416 ALA B O 1
ATOM 6935 N N . GLU B 1 417 ? -10.867 -25.891 -19 1 92.56 417 GLU B N 1
ATOM 6936 C CA . GLU B 1 417 ? -12.055 -25.062 -19.156 1 92.56 417 GLU B CA 1
ATOM 6937 C C . GLU B 1 417 ? -12.148 -24.016 -18.047 1 92.56 417 GLU B C 1
ATOM 6939 O O . GLU B 1 417 ? -12.383 -22.844 -18.312 1 92.56 417 GLU B O 1
ATOM 6944 N N . TYR B 1 418 ? -11.922 -24.406 -16.859 1 94.44 418 TYR B N 1
ATOM 6945 C CA . TYR B 1 418 ? -11.992 -23.484 -15.727 1 94.44 418 TYR B CA 1
ATOM 6946 C C . TYR B 1 418 ? -10.906 -22.422 -15.812 1 94.44 418 TYR B C 1
ATOM 6948 O O . TYR B 1 418 ? -11.18 -21.234 -15.609 1 94.44 418 TYR B O 1
ATOM 6956 N N . ASN B 1 419 ? -9.719 -22.844 -16.078 1 93.44 419 ASN B N 1
ATOM 6957 C CA . ASN B 1 419 ? -8.609 -21.906 -16.188 1 93.44 419 ASN B CA 1
ATOM 6958 C C . ASN B 1 419 ? -8.852 -20.859 -17.266 1 93.44 419 ASN B C 1
ATOM 6960 O O . ASN B 1 419 ? -8.516 -19.688 -17.094 1 93.44 419 ASN B O 1
ATOM 6964 N N . THR B 1 420 ? -9.359 -21.344 -18.375 1 93.81 420 THR B N 1
ATOM 6965 C CA . THR B 1 420 ? -9.688 -20.422 -19.438 1 93.81 420 THR B CA 1
ATOM 6966 C C . THR B 1 420 ? -10.75 -19.422 -19 1 93.81 420 THR B C 1
ATOM 6968 O O . THR B 1 420 ? -10.648 -18.234 -19.281 1 93.81 420 THR B O 1
ATOM 6971 N N . LYS B 1 421 ? -11.734 -19.906 -18.281 1 94.88 421 LYS B N 1
ATOM 6972 C CA . LYS B 1 421 ? -12.805 -19.047 -17.797 1 94.88 421 LYS B CA 1
ATOM 6973 C C . LYS B 1 421 ? -12.273 -18.016 -16.812 1 94.88 421 LYS B C 1
ATOM 6975 O O . LYS B 1 421 ? -12.68 -16.859 -16.844 1 94.88 421 LYS B O 1
ATOM 6980 N N . VAL B 1 422 ? -11.391 -18.406 -15.945 1 95.62 422 VAL B N 1
ATOM 6981 C CA . VAL B 1 422 ? -10.789 -17.5 -14.969 1 95.62 422 VAL B CA 1
ATOM 6982 C C . VAL B 1 422 ? -10.008 -16.406 -15.695 1 95.62 422 VAL B C 1
ATOM 6984 O O . VAL B 1 422 ? -10.062 -15.234 -15.305 1 95.62 422 VAL B O 1
ATOM 6987 N N . CYS B 1 423 ? -9.281 -16.766 -16.766 1 95.19 423 CYS B N 1
ATOM 6988 C CA . CYS B 1 423 ? -8.562 -15.781 -17.562 1 95.19 423 CYS B CA 1
ATOM 6989 C C . CYS B 1 423 ? -9.531 -14.797 -18.203 1 95.19 423 CYS B C 1
ATOM 6991 O O . CYS B 1 423 ? -9.273 -13.586 -18.219 1 95.19 423 CYS B O 1
ATOM 6993 N N . GLU B 1 424 ? -10.609 -15.383 -18.703 1 95.44 424 GLU B N 1
ATOM 6994 C CA . GLU B 1 424 ? -11.633 -14.539 -19.312 1 95.44 424 GLU B CA 1
ATOM 6995 C C . GLU B 1 424 ? -12.18 -13.523 -18.328 1 95.44 424 GLU B C 1
ATOM 6997 O O . GLU B 1 424 ? -12.281 -12.336 -18.625 1 95.44 424 GLU B O 1
ATOM 7002 N N . ILE B 1 425 ? -12.5 -13.961 -17.125 1 96 425 ILE B N 1
ATOM 7003 C CA . ILE B 1 425 ? -13.039 -13.117 -16.062 1 96 425 ILE B CA 1
ATOM 7004 C C . ILE B 1 425 ? -12.023 -12.023 -15.719 1 96 425 ILE B C 1
ATOM 7006 O O . ILE B 1 425 ? -12.383 -10.852 -15.617 1 96 425 ILE B O 1
ATOM 7010 N N . SER B 1 426 ? -10.781 -12.406 -15.625 1 96.94 426 SER B N 1
ATOM 7011 C CA . SER B 1 426 ? -9.734 -11.461 -15.25 1 96.94 426 SER B CA 1
ATOM 7012 C C . SER B 1 426 ? -9.516 -10.422 -16.344 1 96.94 426 SER B C 1
ATOM 7014 O O . SER B 1 426 ? -9.297 -9.25 -16.062 1 96.94 426 SER B O 1
ATOM 7016 N N . LEU B 1 427 ? -9.523 -10.906 -17.609 1 96.5 427 LEU B N 1
ATOM 7017 C CA . LEU B 1 427 ? -9.359 -9.992 -18.75 1 96.5 427 LEU B CA 1
ATOM 7018 C C . LEU B 1 427 ? -10.5 -8.984 -18.797 1 96.5 427 LEU B C 1
ATOM 7020 O O . LEU B 1 427 ? -10.281 -7.797 -19.047 1 96.5 427 LEU B O 1
ATOM 7024 N N . LEU B 1 428 ? -11.695 -9.469 -18.562 1 95.38 428 LEU B N 1
ATOM 7025 C CA . LEU B 1 428 ? -12.859 -8.586 -18.578 1 95.38 428 LEU B CA 1
ATOM 7026 C C . LEU B 1 428 ? -12.82 -7.609 -17.406 1 95.38 428 LEU B C 1
ATOM 7028 O O . LEU B 1 428 ? -13.234 -6.457 -17.547 1 95.38 428 LEU B O 1
ATOM 7032 N N . GLN B 1 429 ? -12.328 -8.078 -16.281 1 95.94 429 GLN B N 1
ATOM 7033 C CA . GLN B 1 429 ? -12.188 -7.199 -15.133 1 95.94 429 GLN B CA 1
ATOM 7034 C C . GLN B 1 429 ? -11.203 -6.07 -15.422 1 95.94 429 GLN B C 1
ATOM 7036 O O . GLN B 1 429 ? -11.492 -4.902 -15.148 1 95.94 429 GLN B O 1
ATOM 7041 N N . LEU B 1 430 ? -10.023 -6.41 -15.992 1 96.25 430 LEU B N 1
ATOM 7042 C CA . LEU B 1 430 ? -9.008 -5.414 -16.312 1 96.25 430 LEU B CA 1
ATOM 7043 C C . LEU B 1 430 ? -9.539 -4.402 -17.328 1 96.25 430 LEU B C 1
ATOM 7045 O O . LEU B 1 430 ? -9.219 -3.215 -17.25 1 96.25 430 LEU B O 1
ATOM 7049 N N . SER B 1 431 ? -10.398 -4.867 -18.25 1 94.75 431 SER B N 1
ATOM 7050 C CA . SER B 1 431 ? -10.922 -4.016 -19.312 1 94.75 431 SER B CA 1
ATOM 7051 C C . SER B 1 431 ? -12.133 -3.221 -18.828 1 94.75 431 SER B C 1
ATOM 7053 O O . SER B 1 431 ? -12.688 -2.418 -19.578 1 94.75 431 SER B O 1
ATOM 7055 N N . GLY B 1 432 ? -12.609 -3.441 -17.625 1 91.75 432 GLY B N 1
ATOM 7056 C CA . GLY B 1 432 ? -13.734 -2.707 -17.062 1 91.75 432 GLY B CA 1
ATOM 7057 C C . GLY B 1 432 ? -15.078 -3.197 -17.578 1 91.75 432 GLY B C 1
ATOM 7058 O O . GLY B 1 432 ? -16.078 -2.477 -17.5 1 91.75 432 GLY B O 1
ATOM 7059 N N . ARG B 1 433 ? -15.141 -4.387 -18.125 1 89.56 433 ARG B N 1
ATOM 7060 C CA . ARG B 1 433 ? -16.375 -4.906 -18.719 1 89.56 433 ARG B CA 1
ATOM 7061 C C . ARG B 1 433 ? -16.922 -6.074 -17.906 1 89.56 433 ARG B C 1
ATOM 7063 O O . ARG B 1 433 ? -17.562 -6.969 -18.453 1 89.56 433 ARG B O 1
ATOM 7070 N N . ILE B 1 434 ? -16.531 -6.156 -16.688 1 93 434 ILE B N 1
ATOM 7071 C CA . ILE B 1 434 ? -16.922 -7.285 -15.844 1 93 434 ILE B CA 1
ATOM 7072 C C . ILE B 1 434 ? -18.422 -7.242 -15.57 1 93 434 ILE B C 1
ATOM 7074 O O . ILE B 1 434 ? -19.031 -8.258 -15.227 1 93 434 ILE B O 1
ATOM 7078 N N . THR B 1 435 ? -19.078 -6.062 -15.789 1 89 435 THR B N 1
ATOM 7079 C CA . THR B 1 435 ? -20.5 -5.891 -15.516 1 89 435 THR B CA 1
ATOM 7080 C C . THR B 1 435 ? -21.344 -6.609 -16.562 1 89 435 THR B C 1
ATOM 7082 O O . THR B 1 435 ? -22.562 -6.699 -16.422 1 89 435 THR B O 1
ATOM 7085 N N . LYS B 1 436 ? -20.75 -7.066 -17.578 1 88.12 436 LYS B N 1
ATOM 7086 C CA . LYS B 1 436 ? -21.438 -7.855 -18.594 1 88.12 436 LYS B CA 1
ATOM 7087 C C . LYS B 1 436 ? -22.094 -9.094 -17.969 1 88.12 436 LYS B C 1
ATOM 7089 O O . LYS B 1 436 ? -23.125 -9.57 -18.453 1 88.12 436 LYS B O 1
ATOM 7094 N N . TYR B 1 437 ? -21.484 -9.57 -16.891 1 89.62 437 TYR B N 1
ATOM 7095 C CA . TYR B 1 437 ? -22 -10.766 -16.234 1 89.62 437 TYR B CA 1
ATOM 7096 C C . TYR B 1 437 ? -23.312 -10.461 -15.516 1 89.62 437 TYR B C 1
ATOM 7098 O O . TYR B 1 437 ? -24.047 -11.383 -15.141 1 89.62 437 TYR B O 1
ATOM 7106 N N . LEU B 1 438 ? -23.594 -9.242 -15.305 1 87.19 438 LEU B N 1
ATOM 7107 C CA . LEU B 1 438 ? -24.844 -8.852 -14.664 1 87.19 438 LEU B CA 1
ATOM 7108 C C . LEU B 1 438 ? -25.969 -8.75 -15.68 1 87.19 438 LEU B C 1
ATOM 7110 O O . LEU B 1 438 ? -27.141 -8.656 -15.312 1 87.19 438 LEU B O 1
ATOM 7114 N N . GLU B 1 439 ? -25.75 -8.594 -17.031 1 79 439 GLU B N 1
ATOM 7115 C CA . GLU B 1 439 ? -26.781 -8.508 -18.062 1 79 439 GLU B CA 1
ATOM 7116 C C . GLU B 1 439 ? -27.312 -9.891 -18.422 1 79 439 GLU B C 1
ATOM 7118 O O . GLU B 1 439 ? -28.516 -10.055 -18.656 1 79 439 GLU B O 1
#

InterPro domains:
  IPR003423 Outer membrane efflux protein [PF02321] (31-221)
  IPR003423 Outer membrane efflux protein [PF02321] (250-432)
  IPR051906 Outer membrane protein TolC-like [PTHR30026] (2-436)

Solvent-accessible surface area (backbone atoms only — not comparable to full-atom values): 44381 Å² total; per-residue (Å²): 114,65,69,60,48,51,52,49,54,52,54,55,56,62,56,57,68,58,61,72,77,61,60,46,44,72,53,57,49,48,54,47,17,71,73,46,21,52,70,60,55,41,39,50,49,51,24,50,40,29,50,57,53,47,38,56,37,70,29,44,70,49,51,34,36,35,39,40,37,35,39,38,40,35,39,34,34,38,42,37,28,34,56,87,76,63,49,71,50,77,49,72,76,40,54,34,40,36,39,37,36,35,40,39,34,45,33,56,78,40,50,32,58,31,41,64,42,43,37,53,45,32,46,51,47,25,53,44,25,52,42,52,38,50,45,53,49,52,52,47,52,47,51,52,53,48,45,50,53,48,38,43,49,37,50,54,49,40,54,51,35,50,51,50,32,52,53,33,50,52,49,33,53,52,42,51,57,36,37,76,72,68,78,45,59,72,65,56,43,54,50,34,51,50,51,31,52,52,37,46,51,50,36,55,54,37,51,50,53,37,51,44,38,41,23,51,50,26,50,56,31,52,40,87,59,28,78,56,86,77,48,63,66,63,87,68,79,82,70,82,88,81,77,52,70,70,62,40,51,55,32,24,75,72,51,20,48,68,59,52,49,34,52,49,49,30,52,48,30,53,41,51,35,51,44,59,55,10,60,81,37,51,31,34,36,38,39,37,33,41,38,38,40,40,36,37,36,68,80,50,96,54,52,69,50,77,48,71,53,80,48,72,50,77,48,76,47,66,75,87,80,81,89,49,63,66,57,54,51,52,51,32,53,49,48,30,51,48,33,49,50,50,38,52,50,49,51,51,50,51,50,51,50,51,52,52,44,50,51,49,34,54,49,29,54,53,48,39,56,51,35,53,55,48,35,55,53,29,50,52,48,29,54,52,36,51,54,37,36,76,72,65,78,40,55,70,65,58,40,49,49,32,48,50,47,31,52,49,36,53,50,49,38,52,50,30,43,49,51,30,38,48,34,50,47,50,52,28,45,53,22,52,51,51,66,61,68,73,109,112,65,67,59,48,50,51,50,54,52,54,57,54,59,55,58,64,61,57,71,78,63,61,44,42,74,52,56,51,50,54,47,16,70,74,47,22,63,70,59,53,50,38,48,49,52,26,49,51,31,50,68,53,47,37,56,62,75,29,45,70,51,64,47,79,46,82,50,73,48,78,48,76,44,77,42,73,46,79,45,69,37,82,89,75,64,50,72,51,77,48,72,76,42,54,34,39,37,39,39,36,35,40,39,36,43,33,55,78,40,50,33,58,32,41,63,41,43,35,52,44,33,46,50,48,25,52,45,25,52,42,50,36,48,44,52,50,51,51,46,52,47,50,50,52,48,43,52,52,49,35,42,50,35,49,53,50,40,53,52,32,49,50,50,30,53,51,32,49,51,49,35,52,52,42,50,55,36,37,74,71,67,77,45,57,72,67,56,42,53,49,35,50,51,51,30,50,53,35,45,51,52,36,54,54,38,51,51,52,36,50,52,38,42,28,51,50,25,50,57,30,52,41,86,60,35,78,57,87,78,51,64,66,62,87,69,80,81,71,80,87,82,76,52,70,68,60,39,50,55,32,23,76,73,50,18,47,68,59,50,48,36,52,49,50,29,50,46,31,50,43,51,37,49,46,61,53,11,58,81,36,51,30,34,36,38,39,36,33,39,38,38,37,39,35,38,39,67,79,48,73,44,33,37,38,37,38,39,35,45,36,36,33,44,37,38,35,36,65,74,44,52,74,42,64,66,47,54,51,52,43,32,51,49,48,31,51,41,34,48,44,50,38,52,47,47,52,51,50,50,50,38,51,50,52,46,42,47,53,49,33,54,49,29,53,55,46,40,56,54,35,52,55,48,34,55,52,29,51,53,47,31,51,54,37,51,54,34,36,75,72,66,79,39,56,70,67,58,40,48,51,31,49,51,47,31,52,52,34,52,49,51,38,50,51,31,45,50,51,33,38,47,33,50,47,50,51,29,45,53,22,52,52,50,65,61,67,73,111

pLDDT: mean 89.44, std 11.22, range [37.53, 98.44]

Nearest PDB structures (foldseek):
  1ek9-assembly1_A  TM=8.893E-01  e=8.809E-21  Escherichia coli
  2wmz-assembly1_B  TM=8.843E-01  e=1.826E-20  Escherichia coli K-12
  5bun-assembly1_B  TM=8.577E-01  e=4.684E-21  Salmonella enterica subsp. enterica serovar Typhi
  5azs-assembly1_C  TM=8.354E-01  e=2.642E-19  Pseudomonas aeruginosa PAO1
  4mt4-assembly1_C  TM=8.103E-01  e=3.937E-17  Campylobacter jejuni